Protein 9B15 (pdb70)

Solvent-accessible surface area: 56893 Å² total; per-residue (Å²): 60,130,0,80,91,2,38,104,33,2,27,73,164,0,7,27,6,1,82,122,97,51,58,90,126,13,72,73,1,8,35,118,0,10,145,60,1,21,30,55,108,16,1,0,1,0,0,24,102,43,0,18,7,28,27,0,0,6,0,2,0,0,59,18,20,97,111,70,19,28,0,0,0,1,1,14,56,169,68,8,6,31,72,22,27,118,49,0,44,34,0,42,118,46,55,15,64,1,6,57,20,29,62,63,78,50,21,60,9,4,26,5,14,90,14,33,0,0,0,0,18,8,88,26,0,1,7,0,7,3,17,130,8,19,10,10,159,50,1,31,0,0,0,0,4,20,1,30,47,0,27,22,104,148,60,0,1,12,5,0,0,0,1,4,0,3,68,87,118,36,111,91,11,15,0,1,0,0,0,15,39,15,68,12,4,49,30,0,0,104,20,0,104,18,39,102,27,65,21,107,85,61,35,8,81,38,10,23,0,0,9,12,92,19,46,9,40,18,21,97,53,91,165,61,84,81,92,172,6,144,23,94,87,2,0,42,59,6,2,52,148,77,2,12,0,0,0,4,14,29,74,81,128,18,0,24,106,12,0,68,85,3,6,70,22,0,42,146,82,33,103,13,109,56,43,42,88,34,1,48,141,96,5,112,9,130,21,0,128,72,0,1,64,2,0,58,47,0,0,0,0,7,4,36,0,0,3,106,34,7,48,49,36,0,25,56,2,8,96,169,13,54,1,21,0,0,0,0,7,19,83,18,25,64,17,18,74,4,46,0,44,19,0,0,7,82,2,89,80,53,89,113,92,13,67,24,39,36,3,46,86,11,0,27,46,2,12,33,78,90,137,12,122,89,0,2,0,2,17,41,27,48,83,208,56,72,112,88,7,21,135,171,37,13,95,20,120,26,63,122,6,51,17,42,0,39,78,56,68,41,3,32,31,2,0,2,0,0,4,11,22,43,29,0,114,55,42,95,78,0,45,78,0,4,36,68,1,0,21,55,71,37,67,132,92,59,13,40,157,60,0,60,96,1,2,120,62,0,65,117,32,32,0,2,58,90,84,165,75,8,26,47,18,156,25,0,31,8,0,2,70,6,25,1,20,0,56,0,0,65,22,0,58,50,2,4,63,136,56,121,14,47,45,8,0,1,0,0,0,0,0,57,0,63,40,5,65,58,15,107,51,72,186,111,10,73,70,0,76,122,46,0,113,150,24,85,137,72,19,11,68,84,12,116,56,172,42,122,110,21,87,156,0,10,19,7,6,3,0,0,13,0,0,50,25,13,0,58,34,65,73,28,48,90,0,11,86,90,6,62,31,14,10,6,10,1,75,83,0,9,89,30,0,26,60,0,0,34,0,0,16,40,0,0,43,76,45,11,14,67,36,4,63,44,8,30,49,25,0,108,38,0,0,78,129,71,0,18,102,0,7,139,14,166,64,7,36,26,96,82,0,57,96,0,41,104,28,41,3,110,40,31,94,31,0,57,166,84,113,112,90,0,10,95,49,19,32,143,49,45,4,53,151,1,14,56,19,16,61,66,119,122,90,96,3,109,104,2,33,107,32,2,42,76,55,1,9,30,5,0,56,121,96,64,38,65,115,15,67,72,1,5,30,116,0,0,142,70,1,22,47,62,74,18,1,0,0,0,0,20,99,33,0,16,7,26,27,0,0,7,0,1,0,4,95,39,20,122,97,21,29,0,0,0,0,0,12,59,162,59,6,6,32,62,16,57,68,42,0,72,29,0,68,145,58,60,26,124,9,5,55,20,48,69,93,77,61,16,124,10,67,118,3,16,112,6,32,0,0,0,0,17,2,48,26,0,1,14,0,10,4,11,130,6,59,10,8,148,52,3,30,0,0,0,0,6,24,0,32,46,0,47,25,119,91,74,0,1,12,5,0,1,0,2,5,0,4,61,82,81,39,205,89,12,16,0,1,0,0,0,15,34,15,90,14,5,50,28,0,1,102,20,0,106,18,55,101,28,60,20,102,94,58,32,8,79,46,5,25,0,0,10,11,91,25,40,3,55,15,39,63,67,104,163,49,76,83,97,173,7,128,20,55,79,0,0,45,70,3,2,60,119,78,0,11,0,0,0,3,13,33,59,60,154,16,0,26,60,8,0,13,30,0,1,57,20,0,47,134,86,34,108,14,95,52,43,43,146,25,1,46,142,101,7,114,10,108,24,0,129,56,0,1,58,0,0,57,43,0,0,0,0,8,5,40,0,0,3,113,32,7,52,48,33,0,24,74,3,8,98,118,19,55,1,23,0,0,0,0,7,16,84,17,15,64,9,14,81,3,42,0,64,24,0,0,7,73,2,91,93,49,73,77,111,103,12,32,21,39,38,3,46,76,12,0,20,43,1,9,26,71,88,126,10,160,97,0,20,0,0,18,41,28,48,84,96,81,73,42,76,7,19,147,91,39,12,133,19,74,32,70,122,7,45,16,49,0,36,72,55,73,38,1,26,32,2,0,3,0,0,3,15,29,48,38,0,45,53,58,78,78,0,49,84,0,3,38,65,1,0,21,63,70,35,66,133,93,62,13,50,151,56,0,56,109,2,0,75,66,0,64,109,32,34,0,2,69,97,98,166,78,6,27,48,32,161,15,0,29,10,0,2,85,7,34,2,20,0,56,0,0,62,26,0,55,48,2,4,66,144,57,119,16,48,50,10,0,2,0,0,0,0,0,62,0,65,40,4,63,84,13,105,54,77,115,61,8,72,34,0,61,54,24,1,106,69,22,74,175,78,16,15,68,76,13,112,87,167,38,46,102,18,59,154,0,14,19,18,1,1,0,0,18,0,0,53,18,15,0,59,36,46,69,25,37,30,0,14,46,20,3,55,31,15,8,6,11,1,83,83,0,10,82,27,0,23,62,0,1,16,0,0,20,77,0,0,97,78,46,63,13,104,40,4,79,46,8,28,54,30,0,107,36,0,0,78,124,75,0,17,101,0,4,136,24,156,57,7,34,26,114,80,0,55,49,0,41,106,32,43,3,103,50,32,68,36,0,54,75,89,136,109,91,0,9,98,61,23,32,151,50,54,4,117,88,0,20,102,27,47,91,164

Organism: Archaeoglobus fulgidus (strain ATCC 49558 / DSM 4304 / JCM 9628 / NBRC 100126 / VC-16) (NCBI:txid224325)

InterPro domains:
  IPR001650 Helicase, C-terminal domain-like [PF00271] (286-374)
  IPR001650 Helicase, C-terminal domain-like [PS51194] (230-421)
  IPR001650 Helicase, C-terminal domain-like [SM00490] (289-374)
  IPR011545 DEAD/DEAH-box helicase domain [PF00270] (28-187)
  IPR014001 Helicase superfamily 1/2, ATP-binding domain [PS51192] (34-200)
  IPR014001 Helicase superfamily 1/2, ATP-binding domain [SM00487] (22-207)
  IPR022965 ATP-dependent DNA helicase Hel308 [MF_00442] (11-684)
  IPR027417 P-loop containing nucleoside triphosphate hydrolase [G3DSA:3.40.50.300] (7-203)
  IPR027417 P-loop containing nucleoside triphosphate hydrolase [G3DSA:3.40.50.300] (204-399)
  IPR027417 P-loop containing nucleoside triphosphate hydrolase [SSF52540] (10-195)
  IPR027417 P-loop containing nucleoside triphosphate hydrolase [SSF52540] (197-394)
  IPR036390 Winged helix DNA-binding domain superfamily [SSF46785] (405-488)
  IPR046931 DNA polymerase theta-like, helix-turn-helix domain [PF20470] (379-467)
  IPR048772 ATP-dependent DNA helicase Hel308-like, domain 4 [PF21280] (509-626)
  IPR050474 Helicase Hel308/SKI2-like [PTHR47961] (17-661)

Nearest PDB structures (foldseek):
  2p6r-assembly1_A  TM=9.638E-01  e=1.018E-98  Archaeoglobus fulgidus
  2p6u-assembly1_A  TM=9.756E-01  e=7.696E-96  Archaeoglobus fulgidus
  9bpa-assembly1_A  TM=8.318E-01  e=3.971E-41  Homo sapiens
  5a9j-assembly2_B  TM=8.388E-01  e=1.359E-41  Homo sapiens
  5aga-assembly1_A  TM=8.342E-01  e=1.912E-41  Homo sapiens

GO terms:
  GO:0043138 3'-5' DNA helicase activity (F, IDA)
  GO:0016887 ATP hydrolysis activity (F, EXP)

Radius of gyration: 36.87 Å; Cα contacts (8 Å, |Δi|>4): 2443; chains: 2; bounding box: 81×91×93 Å

Foldseek 3Di:
DQLCVCCVQANVVVSVLCVVVVDGDAAPLLVVCLVQLSDQFAEEEAEDVQNPVLVSVLSSLRSCVVVVAAEEEADADVVLLVVSQVVSCSCVVVPAAEEEDDPDQQDLPLVCLRGRYYGYHLLVLLLNLLNPNPNLLRHQEYEYEAQLCLQPLVRNLSVQLSVLVSCVSHVRHHYYYYHYDAPPVVLVCVLRVHYYRHDHDHQAAEWEWEDEPQKIWIDDDPDIDIDRHDPLCVLQVCLVVLQAEEEEAADPVVLLVVLLVNLVSQQVPAADLVLLCQLPPPHDFDQSNSQSSSLRSQTGEEELQRAPSNNVSVLVCQVVSNRRYYYYYLVPDLSSQRQGQEYEYAHQDHVHGDFLVSLVSSRVSHDDRPPDNYGYYYYYDYPVCRVVCVVCRVVHGGHDRAHSCPDLQNLLLSLLSCQASVCAWALVSSQVSCCSGSNCSVPVDRCSVSNVVSLVVCVVLQQWDPDVTIHGDPLSSLCNSSSFRSQLSSLLLVLLLPDFADLLQVLLSLLVGPLADWAQDDPPVVVLVVVCVVCVVRHSDADDDCPVVNNSSSRSSLLSVLLVCQLDLPDQSVSCVVRVGHNSVSVVNLVSSLSSLVSSVVSSVVSVRPRSPPVNQSSVQSYYPQQSQVCVQPPDGSVLSVQCVVVVQRHLVSLLVCLVVSCVRPHNVSSVVRNVRSVVVD/DFQCVCCVQQNVVVSVLCVVVVGGGAAPLCVVCLVQLSDQFAEEEAEDVQNPVVVSVLRSLNSCVCVAAEEEAEADVVLLVVSQVVSVSCCVVPFFGEEDDDDFLDQPQVCLPGRYYGYHLLVLLLNLLSPNPSLLRHQEYEYEAQLCLQPLVGNLSVQLSVLVSCVSPVRRHYYYYHYDAPPVVLVCVLRVGYYRHDHDHQAAEWEWEQEPQKIWIDDPVPIDIDRDDPLRVLLVCLVVLFAEEEEAADQVVLLVVLVVNLVSQLVPAADLVLLVQLPVPHDFPVSNSQSVSLRSQTGEEELLGAPSNNVSVLVCQVVSNRRYYYYYLVPDLSRQRAGQEYEYAHQDHPNHGDFLVSLVSRSVSHDDRPPDNHHYYYYYDYPVCPVCCVVPRVVHGGHHRARSCPDLQNLLLVVLSCQASPCAFALVSSQVSVCSGSNCSVPVDGPSPSNVVSLVVCVVLQQWDPPPTTHGDPLSSLCNSLSFRSQLSSLLLVLLLPDFADLLQLLLSLLVGPQADWAAQDPPNVVLVVVCVVCQVRHSHADPDPDVVNRSSSRSNLLSVLLVCQLQLPDQSVSCVVRVGHSSVSVVNLVSSLSSLVSSVVSSVVSVRDRSPPVNLSSVQSYYPQQSQVCVQPLDGSVLSVQCVVVPQRHLVSLVVCVVVSCVRPNNVSSVVRVVSVVD

Secondary structure (DSSP, 8-state):
-TTGGGTTTS-HHHHHHHHHTT--S--HHHHHHHHHHTSSS-EEEE--GGG-HHHHHHHHHHHHHHTT--EEEEESSHHHHHHHHHHHGGGGGGT--EEE----TT---GGGGG-SEEEEEHHHHHHHHHTT-TTGGG--EEEETTGGGGG-TTTHHHHHHHHHHHHHH-TT-EEEEEE---TTHHHHHHHTT-EEEE----SS-EEEEEEETTEEEEEETTEEEEEE--HHHHHHHHHTTT--EEEEESSHHHHHHHHHHHHHHHTTT---HHHHHHHTSS--SHHHHHHHHHHHTTEEEE-TTS-HHHHHHHHHHHHTTSS-EEEE-TT--TTS---BSEEEEE--B---BPPHHHHHHHHTTB--TTT-S-EEEEEE--GGGHHHIIIIIIS--PPPP-----SHHHHHHHHHHHHHTTS-SSHHHHHHHHHTSHHHHHH----HHHHHHHHHHHHHTTSEEESSSEEE-HHHHHHHHHT--HHHHHHHHHHHTT----HHHHHHHHHHSTTS--PPPPTT-HHHHHHHHHTGGGSS---SSSSHHHHHHHHHHHHHHHHHHHHTT--HHHHHHHHT--HHHHHHHHHHHHHHHHHHHHHHHHHT--TTTTHHHHHHHT--GGGHHHHHSTT--HHHHHHHHHTT--SHHHHHHTHHHHHHHH-HHHHHHHHHHHHHH-/--SGGGHHHH-HHHHHHHHHTT--S--HHHHHHHHHHTSSS-EEEE--GGG-HHHHHHHHHHHHH----EEEEESSHHHHHHHHHHHGGGGGGT--EEE----TT---GGGGG-SEEEEEHHHHHHHHHTT-TTGGG--EEEETTGGGGG-TTTHHHHHHHHHHHHHH-TT-EEEEEE---TTHHHHHHHTT-EEEE----SS-EEEEEEETTEEEEE-GGG-EEEE--HHHHHHHHHHTT--EEEEESSHHHHHHHHHHHHHHHTTT---HHHHHHHTSS--SHHHHHHHHHHHTTEEEESTTS-HHHHHHHHHHHHHTSS-EEEE-TTS-TTS---BSEEEEE--EETTEEPPHHHHHHHHTTB--TTT-S-EEEEEE--GGGHHHIIIIIIT-PPPPP-----SHHHHHHHHHHHHHTTS-SSHHHHHHHHTTSHHHHHH----HHHHHHHHHHHHHTTSEEESSSEEE-HHHHHHHHHT--HHHHHHHHHHHHH----HHHHHHHHHTSTTS--PPPPTTTHHHHHHHHHTGGGSS---SSSSHHHHHHHHHHHHHHHHHHHHTT--HHHHHHHHT--HHHHHHHHHHHHHHHHHHHHHHHHHT--TTTTHHHHHHHT--GGGHHHHTSTT--HHHHHHHHHTT--SHHHHHHTHHHHHHHH-HHHHHHHHHHHH-

Structure (mmCIF, N/CA/C/O backbone):
data_9B15
#
_entry.id   9B15
#
_cell.length_a   138.199
_cell.length_b   174.128
_cell.length_c   85.478
_cell.angle_alpha   90.00
_cell.angle_beta   90.00
_cell.angle_gamma   90.00
#
_symmetry.space_group_name_H-M   'P 21 21 2'
#
loop_
_entity.id
_entity.type
_entity.pdbx_description
1 polymer 'ATP-dependent DNA helicase Hel308'
2 non-polymer GLYCEROL
3 water water
#
loop_
_atom_site.group_PDB
_atom_site.id
_atom_site.type_symbol
_atom_site.label_atom_id
_atom_site.label_alt_id
_atom_site.label_comp_id
_atom_site.label_asym_id
_atom_site.label_entity_id
_atom_site.label_seq_id
_atom_site.pdbx_PDB_ins_code
_atom_site.Cartn_x
_atom_site.Cartn_y
_atom_site.Cartn_z
_atom_site.occupancy
_atom_site.B_iso_or_equiv
_atom_site.auth_seq_id
_atom_site.auth_comp_id
_atom_site.auth_asym_id
_atom_site.auth_atom_id
_atom_site.pdbx_PDB_model_num
ATOM 1 N N . MET A 1 1 ? -65.792 3.498 -17.128 1.00 87.50 1 MET A N 1
ATOM 2 C CA . MET A 1 1 ? -66.270 4.051 -18.390 1.00 89.13 1 MET A CA 1
ATOM 3 C C . MET A 1 1 ? -65.277 3.756 -19.492 1.00 95.88 1 MET A C 1
ATOM 4 O O . MET A 1 1 ? -65.372 4.287 -20.604 1.00 97.44 1 MET A O 1
ATOM 9 N N . LYS A 1 2 ? -64.279 2.955 -19.147 1.00 106.63 2 LYS A N 1
ATOM 10 C CA . LYS A 1 2 ? -63.373 2.368 -20.123 1.00 118.33 2 LYS A CA 1
ATOM 11 C C . LYS A 1 2 ? -62.492 3.404 -20.812 1.00 117.89 2 LYS A C 1
ATOM 12 O O . LYS A 1 2 ? -61.594 3.033 -21.573 1.00 134.86 2 LYS A O 1
ATOM 18 N N . VAL A 1 3 ? -62.722 4.690 -20.553 1.00 72.56 3 VAL A N 1
ATOM 19 C CA . VAL A 1 3 ? -61.923 5.780 -21.119 1.00 87.22 3 VAL A CA 1
ATOM 20 C C . VAL A 1 3 ? -62.142 5.891 -22.628 1.00 80.03 3 VAL A C 1
ATOM 21 O O . VAL A 1 3 ? -62.313 6.995 -23.158 1.00 79.34 3 VAL A O 1
ATOM 25 N N . GLU A 1 4 ? -62.154 4.757 -23.331 1.00 77.35 4 GLU A N 1
ATOM 26 C CA . GLU A 1 4 ? -62.433 4.771 -24.763 1.00 81.50 4 GLU A CA 1
ATOM 27 C C . GLU A 1 4 ? -63.826 5.301 -25.080 1.00 74.75 4 GLU A C 1
ATOM 28 O O . GLU A 1 4 ? -64.058 5.762 -26.203 1.00 67.22 4 GLU A O 1
ATOM 34 N N . GLU A 1 5 ? -64.760 5.245 -24.126 1.00 76.43 5 GLU A N 1
ATOM 35 C CA . GLU A 1 5 ? -66.073 5.831 -24.361 1.00 75.96 5 GLU A CA 1
ATOM 36 C C . GLU A 1 5 ? -66.021 7.347 -24.434 1.00 72.96 5 GLU A C 1
ATOM 37 O O . GLU A 1 5 ? -67.020 7.968 -24.813 1.00 78.52 5 GLU A O 1
ATOM 43 N N . LEU A 1 6 ? -64.890 7.951 -24.071 1.00 74.90 6 LEU A N 1
ATOM 44 C CA . LEU A 1 6 ? -64.687 9.389 -24.153 1.00 74.69 6 LEU A CA 1
ATOM 45 C C . LEU A 1 6 ? -64.164 9.841 -25.506 1.00 67.76 6 LEU A C 1
ATOM 46 O O . LEU A 1 6 ? -64.074 11.049 -25.745 1.00 70.44 6 LEU A O 1
ATOM 51 N N . ALA A 1 7 ? -63.815 8.909 -26.392 1.00 76.54 7 ALA A N 1
ATOM 52 C CA . ALA A 1 7 ? -63.136 9.290 -27.623 1.00 70.41 7 ALA A CA 1
ATOM 53 C C . ALA A 1 7 ? -63.969 10.226 -28.486 1.00 66.63 7 ALA A C 1
ATOM 54 O O . ALA A 1 7 ? -63.408 10.957 -29.299 1.00 67.00 7 ALA A O 1
ATOM 56 N N . GLU A 1 8 ? -65.293 10.213 -28.348 1.00 75.51 8 GLU A N 1
ATOM 57 C CA . GLU A 1 8 ? -66.110 11.088 -29.180 1.00 73.52 8 GLU A CA 1
ATOM 58 C C . GLU A 1 8 ? -66.067 12.539 -28.704 1.00 77.02 8 GLU A C 1
ATOM 59 O O . GLU A 1 8 ? -66.228 13.456 -29.516 1.00 77.32 8 GLU A O 1
ATOM 61 N N . SER A 1 9 ? -65.832 12.768 -27.411 1.00 70.98 9 SER A N 1
ATOM 62 C CA . SER A 1 9 ? -65.887 14.106 -26.836 1.00 67.89 9 SER A CA 1
ATOM 63 C C . SER A 1 9 ? -64.511 14.762 -26.761 1.00 72.46 9 SER A C 1
ATOM 64 O O . SER A 1 9 ? -64.354 15.933 -27.118 1.00 76.51 9 SER A O 1
ATOM 67 N N . ILE A 1 10 ? -63.525 14.034 -26.257 1.00 69.60 10 ILE A N 1
ATOM 68 C CA . ILE A 1 10 ? -62.134 14.387 -26.406 1.00 72.03 10 ILE A CA 1
ATOM 69 C C . ILE A 1 10 ? -61.622 13.535 -27.561 1.00 79.45 10 ILE A C 1
ATOM 70 O O . ILE A 1 10 ? -62.310 12.647 -28.041 1.00 88.15 10 ILE A O 1
ATOM 75 N N . SER A 1 11 ? -60.421 13.810 -28.040 1.00 80.34 11 SER A N 1
ATOM 76 C CA . SER A 1 11 ? -59.987 13.008 -29.183 1.00 75.00 11 SER A CA 1
ATOM 77 C C . SER A 1 11 ? -59.725 11.548 -28.780 1.00 69.47 11 SER A C 1
ATOM 78 O O . SER A 1 11 ? -59.634 11.194 -27.603 1.00 67.36 11 SER A O 1
ATOM 81 N N . SER A 1 12 ? -59.593 10.685 -29.788 1.00 71.51 12 SER A N 1
ATOM 82 C CA . SER A 1 12 ? -58.992 9.380 -29.534 1.00 72.85 12 SER A CA 1
ATOM 83 C C . SER A 1 12 ? -57.529 9.526 -29.122 1.00 72.86 12 SER A C 1
ATOM 84 O O . SER A 1 12 ? -57.017 8.721 -28.334 1.00 76.53 12 SER A O 1
ATOM 87 N N . TYR A 1 13 ? -56.849 10.559 -29.624 1.00 67.33 13 TYR A N 1
ATOM 88 C CA . TYR A 1 13 ? -55.513 10.875 -29.132 1.00 73.89 13 TYR A CA 1
ATOM 89 C C . TYR A 1 13 ? -55.533 11.202 -27.641 1.00 70.04 13 TYR A C 1
ATOM 90 O O . TYR A 1 13 ? -54.626 10.811 -26.894 1.00 70.81 13 TYR A O 1
ATOM 99 N N . ALA A 1 14 ? -56.542 11.949 -27.195 1.00 67.76 14 ALA A N 1
ATOM 100 C CA . ALA A 1 14 ? -56.626 12.301 -25.783 1.00 66.06 14 ALA A CA 1
ATOM 101 C C . ALA A 1 14 ? -56.870 11.063 -24.922 1.00 69.42 14 ALA A C 1
ATOM 102 O O . ALA A 1 14 ? -56.286 10.924 -23.833 1.00 70.26 14 ALA A O 1
ATOM 104 N N . VAL A 1 15 ? -57.712 10.143 -25.405 1.00 69.08 15 VAL A N 1
ATOM 105 C CA . VAL A 1 15 ? -57.857 8.846 -24.748 1.00 70.62 15 VAL A CA 1
ATOM 106 C C . VAL A 1 15 ? -56.505 8.155 -24.659 1.00 73.22 15 VAL A C 1
ATOM 107 O O . VAL A 1 15 ? -56.161 7.550 -23.631 1.00 68.19 15 VAL A O 1
ATOM 111 N N . GLY A 1 16 ? -55.714 8.240 -25.734 1.00 73.45 16 GLY A N 1
ATOM 112 C CA . GLY A 1 16 ? -54.375 7.677 -25.696 1.00 68.11 16 GLY A CA 1
ATOM 113 C C . GLY A 1 16 ? -53.545 8.264 -24.573 1.00 66.29 16 GLY A C 1
ATOM 114 O O . GLY A 1 16 ? -52.908 7.537 -23.809 1.00 77.70 16 GLY A O 1
ATOM 115 N N . ILE A 1 17 ? -53.570 9.591 -24.441 1.00 72.11 17 ILE A N 1
ATOM 116 C CA . ILE A 1 17 ? -52.810 10.245 -23.375 1.00 71.31 17 ILE A CA 1
ATOM 117 C C . ILE A 1 17 ? -53.231 9.696 -22.020 1.00 72.44 17 ILE A C 1
ATOM 118 O O . ILE A 1 17 ? -52.389 9.414 -21.158 1.00 72.38 17 ILE A O 1
ATOM 123 N N . LEU A 1 18 ? -54.543 9.533 -21.816 1.00 69.93 18 LEU A N 1
ATOM 124 C CA . LEU A 1 18 ? -55.036 8.996 -20.545 1.00 72.94 18 LEU A CA 1
ATOM 125 C C . LEU A 1 18 ? -54.525 7.581 -20.301 1.00 76.00 18 LEU A C 1
ATOM 126 O O . LEU A 1 18 ? -54.166 7.229 -19.171 1.00 72.13 18 LEU A O 1
ATOM 131 N N . LYS A 1 19 ? -54.503 6.749 -21.344 1.00 75.41 19 LYS A N 1
ATOM 132 C CA . LYS A 1 19 ? -54.005 5.387 -21.174 1.00 75.08 19 LYS A CA 1
ATOM 133 C C . LYS A 1 19 ? -52.520 5.379 -20.831 1.00 77.93 19 LYS A C 1
ATOM 134 O O . LYS A 1 19 ? -52.077 4.583 -19.994 1.00 78.31 19 LYS A O 1
ATOM 140 N N . GLU A 1 20 ? -51.737 6.256 -21.472 1.00 79.26 20 GLU A N 1
ATOM 141 C CA . GLU A 1 20 ? -50.316 6.374 -21.147 1.00 79.22 20 GLU A CA 1
ATOM 142 C C . GLU A 1 20 ? -50.101 6.789 -19.698 1.00 80.23 20 GLU A C 1
ATOM 143 O O . GLU A 1 20 ? -49.067 6.461 -19.106 1.00 77.12 20 GLU A O 1
ATOM 149 N N . GLU A 1 21 ? -51.053 7.517 -19.116 1.00 74.92 21 GLU A N 1
ATOM 150 C CA . GLU A 1 21 ? -51.008 7.869 -17.705 1.00 71.41 21 GLU A CA 1
ATOM 151 C C . GLU A 1 21 ? -51.557 6.759 -16.823 1.00 80.00 21 GLU A C 1
ATOM 152 O O . GLU A 1 21 ? -51.579 6.912 -15.598 1.00 81.09 21 GLU A O 1
ATOM 158 N N . GLY A 1 22 ? -52.003 5.652 -17.416 1.00 75.58 22 GLY A N 1
ATOM 159 C CA . GLY A 1 22 ? -52.485 4.511 -16.674 1.00 73.72 22 GLY A CA 1
ATOM 160 C C . GLY A 1 22 ? -53.987 4.445 -16.500 1.00 77.44 22 GLY A C 1
ATOM 161 O O . GLY A 1 22 ? -54.492 3.414 -16.039 1.00 84.83 22 GLY A O 1
ATOM 162 N N . ILE A 1 23 ? -54.715 5.494 -16.867 1.00 75.19 23 ILE A N 1
ATOM 163 C CA . ILE A 1 23 ? -56.151 5.558 -16.615 1.00 72.97 23 ILE A CA 1
ATOM 164 C C . ILE A 1 23 ? -56.859 4.674 -17.632 1.00 76.22 23 ILE A C 1
ATOM 165 O O . ILE A 1 23 ? -56.918 5.005 -18.817 1.00 82.61 23 ILE A O 1
ATOM 170 N N . GLU A 1 24 ? -57.421 3.561 -17.173 1.00 76.82 24 GLU A N 1
ATOM 171 C CA . GLU A 1 24 ? -58.196 2.710 -18.060 1.00 80.04 24 GLU A CA 1
ATOM 172 C C . GLU A 1 24 ? -59.695 2.870 -17.873 1.00 78.90 24 GLU A C 1
ATOM 173 O O . GLU A 1 24 ? -60.438 2.802 -18.854 1.00 81.26 24 GLU A O 1
ATOM 179 N N . GLU A 1 25 ? -60.163 3.095 -16.651 1.00 82.50 25 GLU A N 1
ATOM 180 C CA . GLU A 1 25 ? -61.574 3.360 -16.424 1.00 83.76 25 GLU A CA 1
ATOM 181 C C . GLU A 1 25 ? -61.711 4.486 -15.412 1.00 79.90 25 GLU A C 1
ATOM 182 O O . GLU A 1 25 ? -60.813 4.747 -14.610 1.00 75.81 25 GLU A O 1
ATOM 188 N N . LEU A 1 26 ? -62.845 5.166 -15.470 1.00 79.07 26 LEU A N 1
ATOM 189 C CA . LEU A 1 26 ? -63.080 6.296 -14.592 1.00 67.35 26 LEU A CA 1
ATOM 190 C C . LEU A 1 26 ? -63.633 5.834 -13.245 1.00 67.74 26 LEU A C 1
ATOM 191 O O . LEU A 1 26 ? -64.171 4.731 -13.105 1.00 73.49 26 LEU A O 1
ATOM 196 N N . PHE A 1 27 ? -63.472 6.695 -12.245 1.00 61.96 27 PHE A N 1
ATOM 197 C CA . PHE A 1 27 ? -64.169 6.521 -10.981 1.00 66.80 27 PHE A CA 1
ATOM 198 C C . PHE A 1 27 ? -65.673 6.726 -11.183 1.00 61.55 27 PHE A C 1
ATOM 199 O O . PHE A 1 27 ? -66.092 7.442 -12.098 1.00 61.05 27 PHE A O 1
ATOM 207 N N . PRO A 1 28 ? -66.503 6.105 -10.349 1.00 59.85 28 PRO A N 1
ATOM 208 C CA . PRO A 1 28 ? -67.969 6.248 -10.493 1.00 68.35 28 PRO A CA 1
ATOM 209 C C . PRO A 1 28 ? -68.428 7.698 -10.575 1.00 61.37 28 PRO A C 1
ATOM 210 O O . PRO A 1 28 ? -69.224 8.034 -11.468 1.00 66.19 28 PRO A O 1
ATOM 214 N N . PRO A 1 29 ? -67.979 8.597 -9.686 1.00 58.35 29 PRO A N 1
ATOM 215 C CA . PRO A 1 29 ? -68.451 9.986 -9.813 1.00 57.44 29 PRO A CA 1
ATOM 216 C C . PRO A 1 29 ? -68.027 10.638 -11.114 1.00 61.08 29 PRO A C 1
ATOM 217 O O . PRO A 1 29 ? -68.778 11.453 -11.671 1.00 60.93 29 PRO A O 1
ATOM 221 N N . GLN A 1 30 ? -66.847 10.296 -11.631 1.00 54.85 30 GLN A N 1
ATOM 222 C CA . GLN A 1 30 ? -66.416 10.871 -12.902 1.00 58.87 30 GLN A CA 1
ATOM 223 C C . GLN A 1 30 ? -67.326 10.425 -14.042 1.00 60.83 30 GLN A C 1
ATOM 224 O O . GLN A 1 30 ? -67.734 11.237 -14.884 1.00 56.71 30 GLN A O 1
ATOM 230 N N . ALA A 1 31 ? -67.625 9.122 -14.100 1.00 53.23 31 ALA A N 1
ATOM 231 C CA . ALA A 1 31 ? -68.530 8.600 -15.117 1.00 62.21 31 ALA A CA 1
ATOM 232 C C . ALA A 1 31 ? -69.896 9.263 -15.020 1.00 70.52 31 ALA A C 1
ATOM 233 O O . ALA A 1 31 ? -70.528 9.554 -16.042 1.00 69.74 31 ALA A O 1
ATOM 235 N N . GLU A 1 32 ? -70.374 9.502 -13.795 1.00 58.53 32 GLU A N 1
ATOM 236 C CA . GLU A 1 32 ? -71.649 10.185 -13.652 1.00 59.45 32 GLU A CA 1
ATOM 237 C C . GLU A 1 32 ? -71.562 11.635 -14.106 1.00 61.12 32 GLU A C 1
ATOM 238 O O . GLU A 1 32 ? -72.560 12.201 -14.561 1.00 61.77 32 GLU A O 1
ATOM 244 N N . ALA A 1 33 ? -70.388 12.250 -14.007 1.00 55.54 33 ALA A N 1
ATOM 245 C CA . ALA A 1 33 ? -70.284 13.676 -14.282 1.00 52.65 33 ALA A CA 1
ATOM 246 C C . ALA A 1 33 ? -69.930 14.028 -15.725 1.00 55.76 33 ALA A C 1
ATOM 247 O O . ALA A 1 33 ? -70.128 15.189 -16.114 1.00 56.97 33 ALA A O 1
ATOM 249 N N . VAL A 1 34 ? -69.394 13.085 -16.516 1.00 53.03 34 VAL A N 1
ATOM 250 C CA . VAL A 1 34 ? -68.760 13.467 -17.790 1.00 60.03 34 VAL A CA 1
ATOM 251 C C . VAL A 1 34 ? -69.753 14.133 -18.737 1.00 59.67 34 VAL A C 1
ATOM 252 O O . VAL A 1 34 ? -69.391 15.050 -19.483 1.00 62.97 34 VAL A O 1
ATOM 256 N N . GLU A 1 35 ? -71.005 13.679 -18.741 1.00 55.89 35 GLU A N 1
ATOM 257 C CA . GLU A 1 35 ? -72.008 14.289 -19.609 1.00 60.45 35 GLU A CA 1
ATOM 258 C C . GLU A 1 35 ? -72.141 15.785 -19.345 1.00 58.81 35 GLU A C 1
ATOM 259 O O . GLU A 1 35 ? -72.181 16.591 -20.281 1.00 62.61 35 GLU A O 1
ATOM 265 N N . LYS A 1 36 ? -72.224 16.182 -18.074 1.00 59.48 36 LYS A N 1
ATOM 266 C CA . LYS A 1 36 ? -72.221 17.611 -17.784 1.00 55.70 36 LYS A CA 1
ATOM 267 C C . LYS A 1 36 ? -70.868 18.231 -18.112 1.00 54.25 36 LYS A C 1
ATOM 268 O O . LYS A 1 36 ? -70.809 19.376 -18.570 1.00 50.09 36 LYS A O 1
ATOM 274 N N . VAL A 1 37 ? -69.782 17.478 -17.909 1.00 56.52 37 VAL A N 1
ATOM 275 C CA . VAL A 1 37 ? -68.442 18.008 -18.155 1.00 56.60 37 VAL A CA 1
ATOM 276 C C . VAL A 1 37 ? -68.273 18.397 -19.618 1.00 55.39 37 VAL A C 1
ATOM 277 O O . VAL A 1 37 ? -67.717 19.454 -19.936 1.00 58.34 37 VAL A O 1
ATOM 281 N N . PHE A 1 38 ? -68.768 17.573 -20.527 1.00 57.15 38 PHE A N 1
ATOM 282 C CA . PHE A 1 38 ? -68.588 17.833 -21.948 1.00 62.09 38 PHE A CA 1
ATOM 283 C C . PHE A 1 38 ? -69.716 18.660 -22.555 1.00 64.91 38 PHE A C 1
ATOM 284 O O . PHE A 1 38 ? -69.722 18.879 -23.772 1.00 60.66 38 PHE A O 1
ATOM 292 N N . SER A 1 39 ? -70.664 19.126 -21.749 1.00 60.15 39 SER A N 1
ATOM 293 C CA . SER A 1 39 ? -71.627 20.082 -22.262 1.00 61.03 39 SER A CA 1
ATOM 294 C C . SER A 1 39 ? -70.977 21.462 -22.334 1.00 65.38 39 SER A C 1
ATOM 295 O O . SER A 1 39 ? -69.833 21.667 -21.920 1.00 58.90 39 SER A O 1
ATOM 298 N N . GLY A 1 40 ? -71.715 22.421 -22.872 1.00 65.16 40 GLY A N 1
ATOM 299 C CA . GLY A 1 40 ? -71.236 23.782 -22.913 1.00 60.32 40 GLY A CA 1
ATOM 300 C C . GLY A 1 40 ? -71.695 24.648 -21.767 1.00 63.17 40 GLY A C 1
ATOM 301 O O . GLY A 1 40 ? -71.312 25.819 -21.702 1.00 63.02 40 GLY A O 1
ATOM 302 N N . LYS A 1 41 ? -72.518 24.121 -20.868 1.00 60.27 41 LYS A N 1
ATOM 303 C CA . LYS A 1 41 ? -73.042 24.915 -19.768 1.00 60.17 41 LYS A CA 1
ATOM 304 C C . LYS A 1 41 ? -71.984 25.126 -18.692 1.00 47.43 41 LYS A C 1
ATOM 305 O O . LYS A 1 41 ? -71.112 24.287 -18.478 1.00 47.28 41 LYS A O 1
ATOM 311 N N . ASN A 1 42 ? -72.084 26.256 -17.999 1.00 43.28 42 ASN A N 1
ATOM 312 C CA . ASN A 1 42 ? -71.317 26.453 -16.782 1.00 42.23 42 ASN A CA 1
ATOM 313 C C . ASN A 1 42 ? -71.554 25.284 -15.837 1.00 49.05 42 ASN A C 1
ATOM 314 O O . ASN A 1 42 ? -72.622 24.672 -15.835 1.00 47.58 42 ASN A O 1
ATOM 319 N N . LEU A 1 43 ? -70.540 24.946 -15.046 1.00 47.17 43 LEU A N 1
ATOM 320 C CA . LEU A 1 43 ? -70.610 23.708 -14.283 1.00 45.60 43 LEU A CA 1
ATOM 321 C C . LEU A 1 43 ? -69.885 23.865 -12.957 1.00 44.35 43 LEU A C 1
ATOM 322 O O . LEU A 1 43 ? -68.807 24.460 -12.906 1.00 48.63 43 LEU A O 1
ATOM 327 N N . LEU A 1 44 ? -70.491 23.343 -11.888 1.00 45.68 44 LEU A N 1
ATOM 328 C CA . LEU A 1 44 ? -69.852 23.235 -10.580 1.00 41.61 44 LEU A CA 1
ATOM 329 C C . LEU A 1 44 ? -69.672 21.765 -10.232 1.00 45.66 44 LEU A C 1
ATOM 330 O O . LEU A 1 44 ? -70.651 21.017 -10.177 1.00 49.41 44 LEU A O 1
ATOM 335 N N . LEU A 1 45 ? -68.431 21.357 -9.981 1.00 44.95 45 LEU A N 1
ATOM 336 C CA . LEU A 1 45 ? -68.119 20.002 -9.552 1.00 45.09 45 LEU A CA 1
ATOM 337 C C . LEU A 1 45 ? -67.685 20.051 -8.099 1.00 43.80 45 LEU A C 1
ATOM 338 O O . LEU A 1 45 ? -66.670 20.672 -7.788 1.00 51.06 45 LEU A O 1
ATOM 343 N N . ALA A 1 46 ? -68.439 19.395 -7.216 1.00 47.14 46 ALA A N 1
ATOM 344 C CA . ALA A 1 46 ? -68.121 19.347 -5.791 1.00 44.03 46 ALA A CA 1
ATOM 345 C C . ALA A 1 46 ? -67.881 17.891 -5.425 1.00 49.73 46 ALA A C 1
ATOM 346 O O . ALA A 1 46 ? -68.819 17.084 -5.428 1.00 51.83 46 ALA A O 1
ATOM 348 N N . MET A 1 47 ? -66.626 17.563 -5.126 1.00 46.40 47 MET A N 1
ATOM 349 C CA . MET A 1 47 ? -66.164 16.203 -4.875 1.00 49.42 47 MET A CA 1
ATOM 350 C C . MET A 1 47 ? -64.889 16.295 -4.059 1.00 48.22 47 MET A C 1
ATOM 351 O O . MET A 1 47 ? -64.192 17.313 -4.117 1.00 47.56 47 MET A O 1
ATOM 356 N N . PRO A 1 48 ? -64.517 15.237 -3.345 1.00 53.44 48 PRO A N 1
ATOM 357 C CA . PRO A 1 48 ? -63.178 15.222 -2.739 1.00 50.29 48 PRO A CA 1
ATOM 358 C C . PRO A 1 48 ? -62.089 15.133 -3.808 1.00 50.99 48 PRO A C 1
ATOM 359 O O . PRO A 1 48 ? -62.298 14.619 -4.911 1.00 50.12 48 PRO A O 1
ATOM 363 N N . THR A 1 49 ? -60.913 15.673 -3.471 1.00 48.96 49 THR A N 1
ATOM 364 C CA . THR A 1 49 ? -59.796 15.690 -4.416 1.00 52.40 49 THR A CA 1
ATOM 365 C C . THR A 1 49 ? -59.474 14.292 -4.936 1.00 46.80 49 THR A C 1
ATOM 366 O O . THR A 1 49 ? -59.243 14.102 -6.136 1.00 50.30 49 THR A O 1
ATOM 370 N N . ALA A 1 50 ? -59.495 13.292 -4.057 1.00 49.81 50 ALA A N 1
ATOM 371 C CA . ALA A 1 50 ? -59.148 11.938 -4.474 1.00 51.69 50 ALA A CA 1
ATOM 372 C C . ALA A 1 50 ? -60.137 11.355 -5.469 1.00 50.17 50 ALA A C 1
ATOM 373 O O . ALA A 1 50 ? -59.845 10.318 -6.077 1.00 52.87 50 ALA A O 1
ATOM 375 N N . ALA A 1 51 ? -61.297 11.974 -5.641 1.00 53.71 51 ALA A N 1
ATOM 376 C CA . ALA A 1 51 ? -62.281 11.451 -6.576 1.00 58.46 51 ALA A CA 1
ATOM 377 C C . ALA A 1 51 ? -62.037 11.901 -8.014 1.00 54.19 51 ALA A C 1
ATOM 378 O O . ALA A 1 51 ? -62.783 11.490 -8.909 1.00 57.94 51 ALA A O 1
ATOM 380 N N . GLY A 1 52 ? -61.025 12.733 -8.253 1.00 52.52 52 GLY A N 1
ATOM 381 C CA . GLY A 1 52 ? -60.539 12.980 -9.597 1.00 45.25 52 GLY A CA 1
ATOM 382 C C . GLY A 1 52 ? -61.218 14.111 -10.334 1.00 50.46 52 GLY A C 1
ATOM 383 O O . GLY A 1 52 ? -61.403 14.021 -11.551 1.00 53.39 52 GLY A O 1
ATOM 384 N N . LYS A 1 53 ? -61.574 15.194 -9.634 1.00 45.31 53 LYS A N 1
ATOM 385 C CA . LYS A 1 53 ? -62.213 16.315 -10.321 1.00 58.54 53 LYS A CA 1
ATOM 386 C C . LYS A 1 53 ? -61.242 17.079 -11.225 1.00 47.26 53 LYS A C 1
ATOM 387 O O . LYS A 1 53 ? -61.669 17.659 -12.237 1.00 48.19 53 LYS A O 1
ATOM 393 N N . THR A 1 54 ? -59.943 17.090 -10.895 1.00 49.28 54 THR A N 1
ATOM 394 C CA . THR A 1 54 ? -58.982 17.790 -11.753 1.00 52.43 54 THR A CA 1
ATOM 395 C C . THR A 1 54 ? -58.936 17.177 -13.146 1.00 47.24 54 THR A C 1
ATOM 396 O O . THR A 1 54 ? -58.897 17.900 -14.148 1.00 52.04 54 THR A O 1
ATOM 400 N N . LEU A 1 55 ? -58.940 15.847 -13.229 1.00 41.64 55 LEU A N 1
ATOM 401 C CA . LEU A 1 55 ? -58.972 15.184 -14.530 1.00 45.98 55 LEU A CA 1
ATOM 402 C C . LEU A 1 55 ? -60.214 15.570 -15.335 1.00 55.45 55 LEU A C 1
ATOM 403 O O . LEU A 1 55 ? -60.150 15.705 -16.566 1.00 51.36 55 LEU A O 1
ATOM 408 N N . LEU A 1 56 ? -61.359 15.728 -14.661 1.00 46.79 56 LEU A N 1
ATOM 409 C CA . LEU A 1 56 ? -62.573 16.143 -15.357 1.00 52.79 56 LEU A CA 1
ATOM 410 C C . LEU A 1 56 ? -62.400 17.531 -15.952 1.00 46.93 56 LEU A C 1
ATOM 411 O O . LEU A 1 56 ? -62.748 17.774 -17.118 1.00 48.03 56 LEU A O 1
ATOM 416 N N . ALA A 1 57 ? -61.839 18.452 -15.162 1.00 44.91 57 ALA A N 1
ATOM 417 C CA . ALA A 1 57 ? -61.537 19.789 -15.674 1.00 49.82 57 ALA A CA 1
ATOM 418 C C . ALA A 1 57 ? -60.565 19.726 -16.853 1.00 53.20 57 ALA A C 1
ATOM 419 O O . ALA A 1 57 ? -60.735 20.437 -17.850 1.00 49.52 57 ALA A O 1
ATOM 421 N N . GLU A 1 58 ? -59.536 18.887 -16.748 1.00 47.58 58 GLU A N 1
ATOM 422 C CA . GLU A 1 58 ? -58.570 18.751 -17.833 1.00 54.30 58 GLU A CA 1
ATOM 423 C C . GLU A 1 58 ? -59.254 18.314 -19.118 1.00 52.47 58 GLU A C 1
ATOM 424 O O . GLU A 1 58 ? -59.004 18.878 -20.187 1.00 50.11 58 GLU A O 1
ATOM 430 N N . MET A 1 59 ? -60.111 17.295 -19.035 1.00 50.88 59 MET A N 1
ATOM 431 C CA . MET A 1 59 ? -60.804 16.839 -20.235 1.00 51.99 59 MET A CA 1
ATOM 432 C C . MET A 1 59 ? -61.711 17.928 -20.793 1.00 52.30 59 MET A C 1
ATOM 433 O O . MET A 1 59 ? -61.817 18.091 -22.015 1.00 56.17 59 MET A O 1
ATOM 438 N N . ALA A 1 60 ? -62.352 18.705 -19.916 1.00 49.99 60 ALA A N 1
ATOM 439 C CA . ALA A 1 60 ? -63.126 19.848 -20.389 1.00 50.04 60 ALA A CA 1
ATOM 440 C C . ALA A 1 60 ? -62.244 20.851 -21.137 1.00 51.56 60 ALA A C 1
ATOM 441 O O . ALA A 1 60 ? -62.636 21.378 -22.189 1.00 45.79 60 ALA A O 1
ATOM 443 N N . MET A 1 61 ? -61.051 21.133 -20.610 1.00 44.64 61 MET A N 1
ATOM 444 C CA . MET A 1 61 ? -60.161 22.075 -21.291 1.00 48.30 61 MET A CA 1
ATOM 445 C C . MET A 1 61 ? -59.639 21.508 -22.610 1.00 53.51 61 MET A C 1
ATOM 446 O O . MET A 1 61 ? -59.520 22.238 -23.601 1.00 57.32 61 MET A O 1
ATOM 451 N N . VAL A 1 62 ? -59.329 20.211 -22.648 1.00 55.96 62 VAL A N 1
ATOM 452 C CA . VAL A 1 62 ? -58.862 19.595 -23.891 1.00 55.13 62 VAL A CA 1
ATOM 453 C C . VAL A 1 62 ? -59.945 19.694 -24.956 1.00 56.10 62 VAL A C 1
ATOM 454 O O . VAL A 1 62 ? -59.690 20.083 -26.103 1.00 56.07 62 VAL A O 1
ATOM 458 N N . ARG A 1 63 ? -61.178 19.358 -24.582 1.00 54.46 63 ARG A N 1
ATOM 459 C CA . ARG A 1 63 ? -62.284 19.471 -25.522 1.00 60.14 63 ARG A CA 1
ATOM 460 C C . ARG A 1 63 ? -62.487 20.921 -25.954 1.00 57.08 63 ARG A C 1
ATOM 461 O O . ARG A 1 63 ? -62.704 21.198 -27.138 1.00 59.44 63 ARG A O 1
ATOM 469 N N . GLU A 1 64 ? -62.388 21.865 -25.014 1.00 53.24 64 GLU A N 1
ATOM 470 C CA . GLU A 1 64 ? -62.493 23.277 -25.369 1.00 54.21 64 GLU A CA 1
ATOM 471 C C . GLU A 1 64 ? -61.442 23.667 -26.410 1.00 59.26 64 GLU A C 1
ATOM 472 O O . GLU A 1 64 ? -61.737 24.396 -27.365 1.00 56.03 64 GLU A O 1
ATOM 478 N N . ALA A 1 65 ? -60.208 23.186 -26.247 1.00 52.55 65 ALA A N 1
ATOM 479 C CA . ALA A 1 65 ? -59.172 23.500 -27.226 1.00 56.27 65 ALA A CA 1
ATOM 480 C C . ALA A 1 65 ? -59.495 22.892 -28.589 1.00 60.40 65 ALA A C 1
ATOM 481 O O . ALA A 1 65 ? -59.338 23.550 -29.624 1.00 53.71 65 ALA A O 1
ATOM 483 N N . ILE A 1 66 ? -59.955 21.637 -28.617 1.00 60.96 66 ILE A N 1
ATOM 484 C CA . ILE A 1 66 ? -60.324 21.039 -29.902 1.00 63.38 66 ILE A CA 1
ATOM 485 C C . ILE A 1 66 ? -61.445 21.839 -30.558 1.00 63.79 66 ILE A C 1
ATOM 486 O O . ILE A 1 66 ? -61.454 22.036 -31.778 1.00 56.46 66 ILE A O 1
ATOM 491 N N . LYS A 1 67 ? -62.399 22.331 -29.762 1.00 57.89 67 LYS A N 1
ATOM 492 C CA . LYS A 1 67 ? -63.461 23.161 -30.322 1.00 61.77 67 LYS A CA 1
ATOM 493 C C . LYS A 1 67 ? -62.979 24.539 -30.779 1.00 61.99 67 LYS A C 1
ATOM 494 O O . LYS A 1 67 ? -63.799 25.316 -31.273 1.00 65.09 67 LYS A O 1
ATOM 500 N N . GLY A 1 68 ? -61.701 24.875 -30.618 1.00 66.80 68 GLY A N 1
ATOM 501 C CA . GLY A 1 68 ? -61.190 26.181 -30.996 1.00 49.81 68 GLY A CA 1
ATOM 502 C C . GLY A 1 68 ? -61.120 27.216 -29.892 1.00 58.03 68 GLY A C 1
ATOM 503 O O . GLY A 1 68 ? -60.820 28.382 -30.181 1.00 60.20 68 GLY A O 1
ATOM 504 N N . GLY A 1 69 ? -61.372 26.831 -28.642 1.00 56.40 69 GLY A N 1
ATOM 505 C CA . GLY A 1 69 ? -61.323 27.745 -27.517 1.00 49.90 69 GLY A CA 1
ATOM 506 C C . GLY A 1 69 ? -59.971 27.812 -26.829 1.00 50.60 69 GLY A C 1
ATOM 507 O O . GLY A 1 69 ? -58.934 27.422 -27.372 1.00 54.15 69 GLY A O 1
ATOM 508 N N . LYS A 1 70 ? -59.992 28.327 -25.603 1.00 48.84 70 LYS A N 1
ATOM 509 C CA . LYS A 1 70 ? -58.780 28.600 -24.836 1.00 46.51 70 LYS A CA 1
ATOM 510 C C . LYS A 1 70 ? -59.187 28.676 -23.373 1.00 40.65 70 LYS A C 1
ATOM 511 O O . LYS A 1 70 ? -60.185 29.324 -23.058 1.00 46.13 70 LYS A O 1
ATOM 517 N N . SER A 1 71 ? -58.447 28.005 -22.491 1.00 48.36 71 SER A N 1
ATOM 518 C CA . SER A 1 71 ? -58.844 27.892 -21.089 1.00 46.87 71 SER A CA 1
ATOM 519 C C . SER A 1 71 ? -57.823 28.531 -20.155 1.00 50.63 71 SER A C 1
ATOM 520 O O . SER A 1 71 ? -56.610 28.362 -20.326 1.00 40.91 71 SER A O 1
ATOM 523 N N . LEU A 1 72 ? -58.338 29.235 -19.150 1.00 45.72 72 LEU A N 1
ATOM 524 C CA . LEU A 1 72 ? -57.560 29.729 -18.022 1.00 40.49 72 LEU A CA 1
ATOM 525 C C . LEU A 1 72 ? -57.943 28.927 -16.777 1.00 47.28 72 LEU A C 1
ATOM 526 O O . LEU A 1 72 ? -59.118 28.880 -16.401 1.00 45.55 72 LEU A O 1
ATOM 531 N N . TYR A 1 73 ? -56.952 28.305 -16.146 1.00 43.22 73 TYR A N 1
ATOM 532 C CA . TYR A 1 73 ? -57.095 27.505 -14.934 1.00 46.05 73 TYR A CA 1
ATOM 533 C C . TYR A 1 73 ? -56.480 28.287 -13.772 1.00 46.67 73 TYR A C 1
ATOM 534 O O . TYR A 1 73 ? -55.257 28.486 -13.745 1.00 43.15 73 TYR A O 1
ATOM 543 N N . VAL A 1 74 ? -57.303 28.719 -12.802 1.00 40.74 74 VAL A N 1
ATOM 544 C CA . VAL A 1 74 ? -56.804 29.530 -11.686 1.00 42.88 74 VAL A CA 1
ATOM 545 C C . VAL A 1 74 ? -56.840 28.724 -10.391 1.00 42.39 74 VAL A C 1
ATOM 546 O O . VAL A 1 74 ? -57.796 27.985 -10.128 1.00 42.58 74 VAL A O 1
ATOM 550 N N . VAL A 1 75 ? -55.762 28.830 -9.620 1.00 43.82 75 VAL A N 1
ATOM 551 C CA . VAL A 1 75 ? -55.605 28.185 -8.314 1.00 51.22 75 VAL A CA 1
ATOM 552 C C . VAL A 1 75 ? -55.273 29.274 -7.301 1.00 51.24 75 VAL A C 1
ATOM 553 O O . VAL A 1 75 ? -54.852 30.376 -7.677 1.00 43.43 75 VAL A O 1
ATOM 557 N N . PRO A 1 76 ? -55.450 29.003 -6.004 1.00 63.79 76 PRO A N 1
ATOM 558 C CA . PRO A 1 76 ? -55.233 30.061 -5.007 1.00 60.43 76 PRO A CA 1
ATOM 559 C C . PRO A 1 76 ? -53.786 30.268 -4.617 1.00 62.51 76 PRO A C 1
ATOM 560 O O . PRO A 1 76 ? -53.482 31.305 -4.011 1.00 66.65 76 PRO A O 1
ATOM 564 N N . LEU A 1 77 ? -52.891 29.333 -4.939 1.00 61.21 77 LEU A N 1
ATOM 565 C CA . LEU A 1 77 ? -51.529 29.349 -4.440 1.00 60.60 77 LEU A CA 1
ATOM 566 C C . LEU A 1 77 ? -50.538 29.077 -5.561 1.00 70.74 77 LEU A C 1
ATOM 567 O O . LEU A 1 77 ? -50.824 28.327 -6.495 1.00 74.45 77 LEU A O 1
ATOM 572 N N . ARG A 1 78 ? -49.353 29.672 -5.448 1.00 56.76 78 ARG A N 1
ATOM 573 C CA . ARG A 1 78 ? -48.333 29.431 -6.462 1.00 78.00 78 ARG A CA 1
ATOM 574 C C . ARG A 1 78 ? -47.937 27.953 -6.514 1.00 80.60 78 ARG A C 1
ATOM 575 O O . ARG A 1 78 ? -47.729 27.396 -7.601 1.00 69.38 78 ARG A O 1
ATOM 583 N N . ALA A 1 79 ? -47.836 27.299 -5.352 1.00 82.39 79 ALA A N 1
ATOM 584 C CA . ALA A 1 79 ? -47.420 25.897 -5.324 1.00 85.96 79 ALA A CA 1
ATOM 585 C C . ALA A 1 79 ? -48.426 25.011 -6.048 1.00 79.07 79 ALA A C 1
ATOM 586 O O . ALA A 1 79 ? -48.054 24.153 -6.866 1.00 85.83 79 ALA A O 1
ATOM 588 N N . LEU A 1 80 ? -49.711 25.208 -5.752 1.00 64.45 80 LEU A N 1
ATOM 589 C CA . LEU A 1 80 ? -50.759 24.541 -6.515 1.00 72.77 80 LEU A CA 1
ATOM 590 C C . LEU A 1 80 ? -50.606 24.799 -8.013 1.00 71.66 80 LEU A C 1
ATOM 591 O O . LEU A 1 80 ? -50.822 23.896 -8.834 1.00 74.86 80 LEU A O 1
ATOM 596 N N . ALA A 1 81 ? -50.220 26.024 -8.385 1.00 67.46 81 ALA A N 1
ATOM 597 C CA . ALA A 1 81 ? -50.062 26.365 -9.794 1.00 64.92 81 ALA A CA 1
ATOM 598 C C . ALA A 1 81 ? -48.962 25.541 -10.441 1.00 68.49 81 ALA A C 1
ATOM 599 O O . ALA A 1 81 ? -49.136 25.024 -11.552 1.00 54.89 81 ALA A O 1
ATOM 601 N N . GLY A 1 82 ? -47.817 25.417 -9.763 1.00 66.38 82 GLY A N 1
ATOM 602 C CA . GLY A 1 82 ? -46.742 24.594 -10.296 1.00 61.83 82 GLY A CA 1
ATOM 603 C C . GLY A 1 82 ? -47.155 23.142 -10.453 1.00 66.65 82 GLY A C 1
ATOM 604 O O . GLY A 1 82 ? -46.865 22.508 -11.474 1.00 68.66 82 GLY A O 1
ATOM 605 N N . GLU A 1 83 ? -47.859 22.604 -9.453 1.00 70.86 83 GLU A N 1
ATOM 606 C CA . GLU A 1 83 ? -48.305 21.215 -9.533 1.00 72.82 83 GLU A CA 1
ATOM 607 C C . GLU A 1 83 ? -49.221 20.999 -10.732 1.00 70.03 83 GLU A C 1
ATOM 608 O O . GLU A 1 83 ? -49.012 20.077 -11.533 1.00 75.47 83 GLU A O 1
ATOM 614 N N . LYS A 1 84 ? -50.249 21.845 -10.872 1.00 64.75 84 LYS A N 1
ATOM 615 C CA . LYS A 1 84 ? -51.184 21.679 -11.982 1.00 65.57 84 LYS A CA 1
ATOM 616 C C . LYS A 1 84 ? -50.494 21.875 -13.330 1.00 62.33 84 LYS A C 1
ATOM 617 O O . LYS A 1 84 ? -50.776 21.144 -14.285 1.00 52.92 84 LYS A O 1
ATOM 623 N N . TYR A 1 85 ? -49.595 22.858 -13.435 1.00 52.57 85 TYR A N 1
ATOM 624 C CA . TYR A 1 85 ? -48.904 23.079 -14.699 1.00 57.66 85 TYR A CA 1
ATOM 625 C C . TYR A 1 85 ? -48.111 21.844 -15.106 1.00 62.96 85 TYR A C 1
ATOM 626 O O . TYR A 1 85 ? -48.223 21.362 -16.244 1.00 56.84 85 TYR A O 1
ATOM 635 N N . GLU A 1 86 ? -47.315 21.305 -14.176 1.00 65.33 86 GLU A N 1
ATOM 636 C CA . GLU A 1 86 ? -46.520 20.132 -14.503 1.00 64.73 86 GLU A CA 1
ATOM 637 C C . GLU A 1 86 ? -47.413 18.958 -14.865 1.00 60.34 86 GLU A C 1
ATOM 638 O O . GLU A 1 86 ? -47.110 18.206 -15.799 1.00 67.14 86 GLU A O 1
ATOM 644 N N . SER A 1 87 ? -48.538 18.805 -14.164 1.00 60.72 87 SER A N 1
ATOM 645 C CA . SER A 1 87 ? -49.461 17.721 -14.482 1.00 51.01 87 SER A CA 1
ATOM 646 C C . SER A 1 87 ? -50.127 17.911 -15.839 1.00 60.94 87 SER A C 1
ATOM 647 O O . SER A 1 87 ? -50.464 16.924 -16.500 1.00 57.53 87 SER A O 1
ATOM 650 N N . PHE A 1 88 ? -50.378 19.159 -16.248 1.00 62.55 88 PHE A N 1
ATOM 651 C CA . PHE A 1 88 ? -51.004 19.423 -17.538 1.00 53.38 88 PHE A CA 1
ATOM 652 C C . PHE A 1 88 ? -50.023 19.319 -18.697 1.00 55.44 88 PHE A C 1
ATOM 653 O O . PHE A 1 88 ? -50.457 19.205 -19.851 1.00 53.78 88 PHE A O 1
ATOM 661 N N . LYS A 1 89 ? -48.717 19.349 -18.418 1.00 53.67 89 LYS A N 1
ATOM 662 C CA . LYS A 1 89 ? -47.742 19.291 -19.506 1.00 56.06 89 LYS A CA 1
ATOM 663 C C . LYS A 1 89 ? -47.951 18.086 -20.418 1.00 57.82 89 LYS A C 1
ATOM 664 O O . LYS A 1 89 ? -47.595 18.137 -21.599 1.00 57.79 89 LYS A O 1
ATOM 670 N N . LYS A 1 90 ? -48.519 16.990 -19.901 1.00 57.28 90 LYS A N 1
ATOM 671 C CA . LYS A 1 90 ? -48.632 15.784 -20.720 1.00 54.89 90 LYS A CA 1
ATOM 672 C C . LYS A 1 90 ? -49.413 16.047 -22.002 1.00 58.29 90 LYS A C 1
ATOM 673 O O . LYS A 1 90 ? -49.176 15.389 -23.018 1.00 66.33 90 LYS A O 1
ATOM 679 N N . TRP A 1 91 ? -50.325 17.018 -21.986 1.00 57.34 91 TRP A N 1
ATOM 680 C CA . TRP A 1 91 ? -51.121 17.333 -23.166 1.00 57.39 91 TRP A CA 1
ATOM 681 C C . TRP A 1 91 ? -50.302 17.951 -24.291 1.00 54.36 91 TRP A C 1
ATOM 682 O O . TRP A 1 91 ? -50.794 18.021 -25.421 1.00 60.78 91 TRP A O 1
ATOM 693 N N . GLU A 1 92 ? -49.067 18.382 -24.031 1.00 56.43 92 GLU A N 1
ATOM 694 C CA . GLU A 1 92 ? -48.220 18.811 -25.136 1.00 53.64 92 GLU A CA 1
ATOM 695 C C . GLU A 1 92 ? -48.006 17.687 -26.133 1.00 57.35 92 GLU A C 1
ATOM 696 O O . GLU A 1 92 ? -47.743 17.954 -27.310 1.00 59.21 92 GLU A O 1
ATOM 702 N N . LYS A 1 93 ? -48.135 16.435 -25.694 1.00 56.68 93 LYS A N 1
ATOM 703 C CA . LYS A 1 93 ? -47.858 15.314 -26.581 1.00 61.68 93 LYS A CA 1
ATOM 704 C C . LYS A 1 93 ? -48.874 15.204 -27.708 1.00 58.57 93 LYS A C 1
ATOM 705 O O . LYS A 1 93 ? -48.556 14.625 -28.745 1.00 57.81 93 LYS A O 1
ATOM 711 N N . ILE A 1 94 ? -50.080 15.746 -27.547 1.00 62.88 94 ILE A N 1
ATOM 712 C CA . ILE A 1 94 ? -51.034 15.800 -28.649 1.00 58.16 94 ILE A CA 1
ATOM 713 C C . ILE A 1 94 ? -51.138 17.209 -29.243 1.00 62.13 94 ILE A C 1
ATOM 714 O O . ILE A 1 94 ? -52.101 17.509 -29.952 1.00 61.43 94 ILE A O 1
ATOM 719 N N . GLY A 1 95 ? -50.159 18.076 -28.972 1.00 60.94 95 GLY A N 1
ATOM 720 C CA . GLY A 1 95 ? -50.055 19.358 -29.646 1.00 48.52 95 GLY A CA 1
ATOM 721 C C . GLY A 1 95 ? -50.675 20.538 -28.930 1.00 56.31 95 GLY A C 1
ATOM 722 O O . GLY A 1 95 ? -50.770 21.618 -29.523 1.00 63.92 95 GLY A O 1
ATOM 723 N N . LEU A 1 96 ? -51.100 20.383 -27.684 1.00 52.51 96 LEU A N 1
ATOM 724 C CA . LEU A 1 96 ? -51.633 21.503 -26.923 1.00 56.32 96 LEU A CA 1
ATOM 725 C C . LEU A 1 96 ? -50.487 22.246 -26.246 1.00 54.93 96 LEU A C 1
ATOM 726 O O . LEU A 1 96 ? -49.636 21.624 -25.604 1.00 53.33 96 LEU A O 1
ATOM 731 N N . ARG A 1 97 ? -50.476 23.573 -26.373 1.00 49.97 97 ARG A N 1
ATOM 732 C CA . ARG A 1 97 ? -49.477 24.403 -25.706 1.00 53.89 97 ARG A CA 1
ATOM 733 C C . ARG A 1 97 ? -49.956 24.773 -24.306 1.00 53.08 97 ARG A C 1
ATOM 734 O O . ARG A 1 97 ? -51.011 25.396 -24.150 1.00 49.68 97 ARG A O 1
ATOM 742 N N . ILE A 1 98 ? -49.157 24.427 -23.301 1.00 47.94 98 ILE A N 1
ATOM 743 C CA . ILE A 1 98 ? -49.477 24.640 -21.896 1.00 47.59 98 ILE A CA 1
ATOM 744 C C . ILE A 1 98 ? -48.583 25.754 -21.355 1.00 54.06 98 ILE A C 1
ATOM 745 O O . ILE A 1 98 ? -47.354 25.684 -21.479 1.00 53.47 98 ILE A O 1
ATOM 750 N N . GLY A 1 99 ? -49.194 26.777 -20.750 1.00 54.36 99 GLY A N 1
ATOM 751 C CA . GLY A 1 99 ? -48.451 27.902 -20.222 1.00 41.27 99 GLY A CA 1
ATOM 752 C C . GLY A 1 99 ? -48.785 28.149 -18.768 1.00 46.18 99 GLY A C 1
ATOM 753 O O . GLY A 1 99 ? -49.825 27.725 -18.264 1.00 48.36 99 GLY A O 1
ATOM 754 N N . ILE A 1 100 ? -47.872 28.841 -18.083 1.00 47.15 100 ILE A N 1
ATOM 755 C CA . ILE A 1 100 ? -48.069 29.271 -16.703 1.00 48.39 100 ILE A CA 1
ATOM 756 C C . ILE A 1 100 ? -47.597 30.714 -16.589 1.00 53.81 100 ILE A C 1
ATOM 757 O O . ILE A 1 100 ? -46.625 31.101 -17.244 1.00 54.11 100 ILE A O 1
ATOM 762 N N . SER A 1 101 ? -48.301 31.520 -15.787 1.00 51.23 101 SER A N 1
ATOM 763 C CA . SER A 1 101 ? -48.003 32.949 -15.723 1.00 53.28 101 SER A CA 1
ATOM 764 C C . SER A 1 101 ? -46.662 33.181 -15.024 1.00 55.80 101 SER A C 1
ATOM 765 O O . SER A 1 101 ? -46.148 32.305 -14.325 1.00 62.65 101 SER A O 1
ATOM 768 N N . THR A 1 102 ? -46.069 34.360 -15.259 1.00 52.79 102 THR A N 1
ATOM 769 C CA . THR A 1 102 ? -44.737 34.677 -14.739 1.00 66.20 102 THR A CA 1
ATOM 770 C C . THR A 1 102 ? -44.807 35.313 -13.353 1.00 69.68 102 THR A C 1
ATOM 771 O O . THR A 1 102 ? -45.875 35.641 -12.826 1.00 67.45 102 THR A O 1
ATOM 775 N N . GLY A 1 103 ? -43.629 35.536 -12.777 1.00 70.99 103 GLY A N 1
ATOM 776 C CA . GLY A 1 103 ? -43.540 36.244 -11.518 1.00 81.48 103 GLY A CA 1
ATOM 777 C C . GLY A 1 103 ? -43.519 37.755 -11.624 1.00 83.18 103 GLY A C 1
ATOM 778 O O . GLY A 1 103 ? -43.540 38.424 -10.586 1.00 90.96 103 GLY A O 1
ATOM 779 N N . ASP A 1 104 ? -43.490 38.306 -12.840 1.00 79.25 104 ASP A N 1
ATOM 780 C CA . ASP A 1 104 ? -43.283 39.741 -13.001 1.00 73.37 104 ASP A CA 1
ATOM 781 C C . ASP A 1 104 ? -44.426 40.535 -12.383 1.00 84.51 104 ASP A C 1
ATOM 782 O O . ASP A 1 104 ? -45.599 40.133 -12.401 1.00 65.65 104 ASP A O 1
ATOM 787 N N . TYR A 1 105 ? -44.061 41.689 -11.836 1.00 87.80 105 TYR A N 1
ATOM 788 C CA . TYR A 1 105 ? -44.993 42.435 -11.007 1.00 97.27 105 TYR A CA 1
ATOM 789 C C . TYR A 1 105 ? -46.132 43.009 -11.846 1.00 92.54 105 TYR A C 1
ATOM 790 O O . TYR A 1 105 ? -47.289 42.600 -11.703 1.00 79.90 105 TYR A O 1
ATOM 799 N N . GLU A 1 106 ? -45.821 43.919 -12.764 1.00 75.63 106 GLU A N 1
ATOM 800 C CA . GLU A 1 106 ? -46.831 44.486 -13.657 1.00 77.72 106 GLU A CA 1
ATOM 801 C C . GLU A 1 106 ? -46.441 44.113 -15.078 1.00 62.87 106 GLU A C 1
ATOM 802 O O . GLU A 1 106 ? -45.845 44.900 -15.807 1.00 77.62 106 GLU A O 1
ATOM 808 N N . SER A 1 107 ? -46.802 42.904 -15.467 1.00 50.97 107 SER A N 1
ATOM 809 C CA . SER A 1 107 ? -46.592 42.380 -16.799 1.00 47.87 107 SER A CA 1
ATOM 810 C C . SER A 1 107 ? -47.926 41.926 -17.374 1.00 50.35 107 SER A C 1
ATOM 811 O O . SER A 1 107 ? -48.908 41.716 -16.651 1.00 43.33 107 SER A O 1
ATOM 814 N N . ARG A 1 108 ? -47.927 41.756 -18.690 1.00 45.09 108 ARG A N 1
ATOM 815 C CA . ARG A 1 108 ? -49.065 41.262 -19.433 1.00 40.51 108 ARG A CA 1
ATOM 816 C C . ARG A 1 108 ? -48.907 39.811 -19.849 1.00 42.42 108 ARG A C 1
ATOM 817 O O . ARG A 1 108 ? -49.907 39.185 -20.214 1.00 42.19 108 ARG A O 1
ATOM 825 N N . ASP A 1 109 ? -47.684 39.267 -19.787 1.00 39.00 109 ASP A N 1
ATOM 826 C CA . ASP A 1 109 ? -47.396 37.888 -20.178 1.00 41.18 109 ASP A CA 1
ATOM 827 C C . ASP A 1 109 ? -48.012 37.561 -21.539 1.00 45.49 109 ASP A C 1
ATOM 828 O O . ASP A 1 109 ? -48.678 36.537 -21.720 1.00 41.26 109 ASP A O 1
ATOM 833 N N . GLU A 1 110 ? -47.796 38.458 -22.504 1.00 35.83 110 GLU A N 1
ATOM 834 C CA . GLU A 1 110 ? -48.419 38.301 -23.813 1.00 42.94 110 GLU A CA 1
ATOM 835 C C . GLU A 1 110 ? -48.045 36.992 -24.488 1.00 48.41 110 GLU A C 1
ATOM 836 O O . GLU A 1 110 ? -48.831 36.485 -25.303 1.00 50.50 110 GLU A O 1
ATOM 842 N N . HIS A 1 111 ? -46.890 36.414 -24.145 1.00 43.61 111 HIS A N 1
ATOM 843 C CA . HIS A 1 111 ? -46.515 35.129 -24.725 1.00 45.57 111 HIS A CA 1
ATOM 844 C C . HIS A 1 111 ? -47.542 34.044 -24.438 1.00 56.31 111 HIS A C 1
ATOM 845 O O . HIS A 1 111 ? -47.679 33.104 -25.231 1.00 64.82 111 HIS A O 1
ATOM 852 N N . LEU A 1 112 ? -48.293 34.157 -23.335 1.00 50.49 112 LEU A N 1
ATOM 853 C CA . LEU A 1 112 ? -49.265 33.118 -23.022 1.00 48.55 112 LEU A CA 1
ATOM 854 C C . LEU A 1 112 ? -50.424 33.091 -24.000 1.00 56.11 112 LEU A C 1
ATOM 855 O O . LEU A 1 112 ? -51.207 32.131 -23.975 1.00 52.78 112 LEU A O 1
ATOM 860 N N . GLY A 1 113 ? -50.543 34.108 -24.863 1.00 52.84 113 GLY A N 1
ATOM 861 C CA . GLY A 1 113 ? -51.710 34.196 -25.722 1.00 47.81 113 GLY A CA 1
ATOM 862 C C . GLY A 1 113 ? -51.892 32.995 -26.632 1.00 52.71 113 GLY A C 1
ATOM 863 O O . GLY A 1 113 ? -53.016 32.659 -27.007 1.00 51.43 113 GLY A O 1
ATOM 864 N N . ASP A 1 114 ? -50.805 32.343 -27.017 1.00 53.86 114 ASP A N 1
ATOM 865 C CA . ASP A 1 114 ? -50.932 31.215 -27.927 1.00 52.68 114 ASP A CA 1
ATOM 866 C C . ASP A 1 114 ? -51.061 29.891 -27.199 1.00 41.71 114 ASP A C 1
ATOM 867 O O . ASP A 1 114 ? -51.131 28.852 -27.852 1.00 51.40 114 ASP A O 1
ATOM 872 N N . CYS A 1 115 ? -51.073 29.894 -25.874 1.00 41.24 115 CYS A N 1
ATOM 873 C CA . CYS A 1 115 ? -51.336 28.658 -25.154 1.00 51.88 115 CYS A CA 1
ATOM 874 C C . CYS A 1 115 ? -52.815 28.284 -25.244 1.00 48.31 115 CYS A C 1
ATOM 875 O O . CYS A 1 115 ? -53.698 29.142 -25.350 1.00 50.10 115 CYS A O 1
ATOM 878 N N . ASP A 1 116 ? -53.077 26.979 -25.207 1.00 52.03 116 ASP A N 1
ATOM 879 C CA . ASP A 1 116 ? -54.437 26.466 -25.153 1.00 47.03 116 ASP A CA 1
ATOM 880 C C . ASP A 1 116 ? -54.923 26.247 -23.734 1.00 42.62 116 ASP A C 1
ATOM 881 O O . ASP A 1 116 ? -56.138 26.221 -23.501 1.00 51.14 116 ASP A O 1
ATOM 886 N N . ILE A 1 117 ? -54.006 26.057 -22.793 1.00 44.14 117 ILE A N 1
ATOM 887 C CA . ILE A 1 117 ? -54.316 25.977 -21.371 1.00 45.77 117 ILE A CA 1
ATOM 888 C C . ILE A 1 117 ? -53.293 26.829 -20.640 1.00 48.13 117 ILE A C 1
ATOM 889 O O . ILE A 1 117 ? -52.082 26.600 -20.775 1.00 50.56 117 ILE A O 1
ATOM 894 N N . ILE A 1 118 ? -53.775 27.800 -19.864 1.00 46.58 118 ILE A N 1
ATOM 895 C CA . ILE A 1 118 ? -52.936 28.719 -19.104 1.00 44.16 118 ILE A CA 1
ATOM 896 C C . ILE A 1 118 ? -53.237 28.502 -17.630 1.00 43.16 118 ILE A C 1
ATOM 897 O O . ILE A 1 118 ? -54.387 28.648 -17.213 1.00 45.73 118 ILE A O 1
ATOM 902 N N . VAL A 1 119 ? -52.207 28.193 -16.840 1.00 44.61 119 VAL A N 1
ATOM 903 C CA . VAL A 1 119 ? -52.311 28.053 -15.385 1.00 42.70 119 VAL A CA 1
ATOM 904 C C . VAL A 1 119 ? -51.872 29.353 -14.723 1.00 42.35 119 VAL A C 1
ATOM 905 O O . VAL A 1 119 ? -50.792 29.872 -15.023 1.00 44.33 119 VAL A O 1
ATOM 909 N N . THR A 1 120 ? -52.688 29.866 -13.801 1.00 42.99 120 THR A N 1
ATOM 910 C CA . THR A 1 120 ? -52.297 31.035 -13.036 1.00 38.19 120 THR A CA 1
ATOM 911 C C . THR A 1 120 ? -52.918 30.954 -11.646 1.00 40.54 120 THR A C 1
ATOM 912 O O . THR A 1 120 ? -53.654 30.018 -11.325 1.00 43.30 120 THR A O 1
ATOM 916 N N . THR A 1 121 ? -52.586 31.927 -10.807 1.00 37.11 121 THR A N 1
ATOM 917 C CA . THR A 1 121 ? -53.329 32.132 -9.579 1.00 43.55 121 THR A CA 1
ATOM 918 C C . THR A 1 121 ? -54.425 33.167 -9.811 1.00 40.33 121 THR A C 1
ATOM 919 O O . THR A 1 121 ? -54.437 33.883 -10.817 1.00 42.50 121 THR A O 1
ATOM 923 N N . SER A 1 122 ? -55.345 33.268 -8.846 1.00 37.08 122 SER A N 1
ATOM 924 C CA . SER A 1 122 ? -56.444 34.218 -9.009 1.00 40.81 122 SER A CA 1
ATOM 925 C C . SER A 1 122 ? -55.960 35.653 -8.861 1.00 36.36 122 SER A C 1
ATOM 926 O O . SER A 1 122 ? -56.348 36.526 -9.648 1.00 38.48 122 SER A O 1
ATOM 929 N N . GLU A 1 123 ? -55.082 35.915 -7.887 1.00 37.17 123 GLU A N 1
ATOM 930 C CA . GLU A 1 123 ? -54.477 37.244 -7.810 1.00 45.66 123 GLU A CA 1
ATOM 931 C C . GLU A 1 123 ? -53.761 37.608 -9.101 1.00 41.20 123 GLU A C 1
ATOM 932 O O . GLU A 1 123 ? -53.912 38.731 -9.600 1.00 41.55 123 GLU A O 1
ATOM 938 N N . LYS A 1 124 ? -52.992 36.672 -9.670 1.00 38.91 124 LYS A N 1
ATOM 939 C CA . LYS A 1 124 ? -52.254 36.999 -10.890 1.00 38.51 124 LYS A CA 1
ATOM 940 C C . LYS A 1 124 ? -53.203 37.191 -12.068 1.00 38.22 124 LYS A C 1
ATOM 941 O O . LYS A 1 124 ? -52.999 38.083 -12.891 1.00 38.88 124 LYS A O 1
ATOM 947 N N . ALA A 1 125 ? -54.253 36.377 -12.165 1.00 35.15 125 ALA A N 1
ATOM 948 C CA . ALA A 1 125 ? -55.229 36.577 -13.233 1.00 33.96 125 ALA A CA 1
ATOM 949 C C . ALA A 1 125 ? -55.861 37.965 -13.149 1.00 40.22 125 ALA A C 1
ATOM 950 O O . ALA A 1 125 ? -56.016 38.666 -14.165 1.00 35.21 125 ALA A O 1
ATOM 952 N N . ASP A 1 126 ? -56.226 38.381 -11.939 1.00 36.32 126 ASP A N 1
ATOM 953 C CA . ASP A 1 126 ? -56.742 39.725 -11.762 1.00 34.21 126 ASP A CA 1
ATOM 954 C C . ASP A 1 126 ? -55.702 40.756 -12.182 1.00 37.63 126 ASP A C 1
ATOM 955 O O . ASP A 1 126 ? -56.024 41.724 -12.876 1.00 42.25 126 ASP A O 1
ATOM 960 N N . SER A 1 127 ? -54.437 40.550 -11.797 1.00 38.58 127 SER A N 1
ATOM 961 C CA . SER A 1 127 ? -53.371 41.475 -12.188 1.00 34.55 127 SER A CA 1
ATOM 962 C C . SER A 1 127 ? -53.217 41.561 -13.709 1.00 36.37 127 SER A C 1
ATOM 963 O O . SER A 1 127 ? -53.057 42.652 -14.269 1.00 36.99 127 SER A O 1
ATOM 966 N N . LEU A 1 128 ? -53.237 40.417 -14.385 1.00 31.44 128 LEU A N 1
ATOM 967 C CA . LEU A 1 128 ? -53.188 40.383 -15.845 1.00 41.12 128 LEU A CA 1
ATOM 968 C C . LEU A 1 128 ? -54.335 41.177 -16.468 1.00 42.65 128 LEU A C 1
ATOM 969 O O . LEU A 1 128 ? -54.136 41.928 -17.433 1.00 39.96 128 LEU A O 1
ATOM 974 N N . ILE A 1 129 ? -55.545 41.026 -15.927 1.00 38.93 129 ILE A N 1
ATOM 975 C CA . ILE A 1 129 ? -56.662 41.852 -16.388 1.00 36.95 129 ILE A CA 1
ATOM 976 C C . ILE A 1 129 ? -56.359 43.328 -16.154 1.00 42.06 129 ILE A C 1
ATOM 977 O O . ILE A 1 129 ? -56.541 44.169 -17.045 1.00 37.77 129 ILE A O 1
ATOM 982 N N . ARG A 1 130 ? -55.886 43.668 -14.950 1.00 35.36 130 ARG A N 1
ATOM 983 C CA . ARG A 1 130 ? -55.600 45.069 -14.666 1.00 39.87 130 ARG A CA 1
ATOM 984 C C . ARG A 1 130 ? -54.549 45.627 -15.614 1.00 45.07 130 ARG A C 1
ATOM 985 O O . ARG A 1 130 ? -54.576 46.820 -15.939 1.00 44.95 130 ARG A O 1
ATOM 993 N N . ASN A 1 131 ? -53.616 44.795 -16.072 1.00 41.32 131 ASN A N 1
ATOM 994 C CA . ASN A 1 131 ? -52.567 45.294 -16.954 1.00 44.36 131 ASN A CA 1
ATOM 995 C C . ASN A 1 131 ? -52.931 45.168 -18.423 1.00 46.33 131 ASN A C 1
ATOM 996 O O . ASN A 1 131 ? -52.058 45.356 -19.269 1.00 45.20 131 ASN A O 1
ATOM 1001 N N . ARG A 1 132 ? -54.198 44.861 -18.740 1.00 45.31 132 ARG A N 1
ATOM 1002 C CA . ARG A 1 132 ? -54.673 44.855 -20.119 1.00 39.76 132 ARG A CA 1
ATOM 1003 C C . ARG A 1 132 ? -53.957 43.792 -20.939 1.00 39.46 132 ARG A C 1
ATOM 1004 O O . ARG A 1 132 ? -53.592 44.023 -22.093 1.00 44.27 132 ARG A O 1
ATOM 1012 N N . ALA A 1 133 ? -53.724 42.633 -20.336 1.00 39.86 133 ALA A N 1
ATOM 1013 C CA . ALA A 1 133 ? -53.256 41.486 -21.103 1.00 43.05 133 ALA A CA 1
ATOM 1014 C C . ALA A 1 133 ? -54.244 41.205 -22.223 1.00 46.70 133 ALA A C 1
ATOM 1015 O O . ALA A 1 133 ? -55.425 40.963 -21.971 1.00 41.49 133 ALA A O 1
ATOM 1017 N N . SER A 1 134 ? -53.755 41.225 -23.461 1.00 50.58 134 SER A N 1
ATOM 1018 C CA . SER A 1 134 ? -54.645 41.240 -24.612 1.00 43.54 134 SER A CA 1
ATOM 1019 C C . SER A 1 134 ? -55.358 39.912 -24.846 1.00 48.42 134 SER A C 1
ATOM 1020 O O . SER A 1 134 ? -56.394 39.902 -25.523 1.00 46.49 134 SER A O 1
ATOM 1023 N N . TRP A 1 135 ? -54.814 38.796 -24.342 1.00 42.07 135 TRP A N 1
ATOM 1024 C CA . TRP A 1 135 ? -55.357 37.464 -24.607 1.00 46.90 135 TRP A CA 1
ATOM 1025 C C . TRP A 1 135 ? -56.440 37.033 -23.626 1.00 49.60 135 TRP A C 1
ATOM 1026 O O . TRP A 1 135 ? -57.029 35.960 -23.818 1.00 41.51 135 TRP A O 1
ATOM 1037 N N . ILE A 1 136 ? -56.689 37.811 -22.567 1.00 46.15 136 ILE A N 1
ATOM 1038 C CA . ILE A 1 136 ? -57.795 37.494 -21.667 1.00 44.41 136 ILE A CA 1
ATOM 1039 C C . ILE A 1 136 ? -59.105 37.411 -22.447 1.00 46.93 136 ILE A C 1
ATOM 1040 O O . ILE A 1 136 ? -59.932 36.522 -22.211 1.00 48.84 136 ILE A O 1
ATOM 1045 N N . LYS A 1 137 ? -59.311 38.327 -23.397 1.00 48.70 137 LYS A N 1
ATOM 1046 C CA . LYS A 1 137 ? -60.546 38.328 -24.171 1.00 47.36 137 LYS A CA 1
ATOM 1047 C C . LYS A 1 137 ? -60.658 37.117 -25.080 1.00 53.75 137 LYS A C 1
ATOM 1048 O O . LYS A 1 137 ? -61.742 36.869 -25.621 1.00 55.21 137 LYS A O 1
ATOM 1054 N N . ALA A 1 138 ? -59.573 36.380 -25.288 1.00 44.87 138 ALA A N 1
ATOM 1055 C CA . ALA A 1 138 ? -59.644 35.143 -26.054 1.00 44.27 138 ALA A CA 1
ATOM 1056 C C . ALA A 1 138 ? -59.952 33.938 -25.180 1.00 45.70 138 ALA A C 1
ATOM 1057 O O . ALA A 1 138 ? -60.158 32.846 -25.716 1.00 44.07 138 ALA A O 1
ATOM 1059 N N . VAL A 1 139 ? -59.983 34.102 -23.856 1.00 40.46 139 VAL A N 1
ATOM 1060 C CA . VAL A 1 139 ? -60.324 32.984 -22.982 1.00 40.40 139 VAL A CA 1
ATOM 1061 C C . VAL A 1 139 ? -61.804 32.643 -23.149 1.00 44.85 139 VAL A C 1
ATOM 1062 O O . VAL A 1 139 ? -62.691 33.476 -22.922 1.00 45.72 139 VAL A O 1
ATOM 1066 N N . SER A 1 140 ? -62.080 31.413 -23.562 1.00 40.02 140 SER A N 1
ATOM 1067 C CA . SER A 1 140 ? -63.454 30.960 -23.696 1.00 42.67 140 SER A CA 1
ATOM 1068 C C . SER A 1 140 ? -63.915 30.110 -22.520 1.00 47.38 140 SER A C 1
ATOM 1069 O O . SER A 1 140 ? -65.121 29.898 -22.363 1.00 41.17 140 SER A O 1
ATOM 1072 N N . CYS A 1 141 ? -62.993 29.630 -21.690 1.00 46.54 141 CYS A N 1
ATOM 1073 C CA . CYS A 1 141 ? -63.353 28.792 -20.558 1.00 44.78 141 CYS A CA 1
ATOM 1074 C C . CYS A 1 141 ? -62.458 29.125 -19.375 1.00 47.01 141 CYS A C 1
ATOM 1075 O O . CYS A 1 141 ? -61.228 29.070 -19.490 1.00 46.82 141 CYS A O 1
ATOM 1078 N N . LEU A 1 142 ? -63.082 29.448 -18.243 1.00 42.13 142 LEU A N 1
ATOM 1079 C CA . LEU A 1 142 ? -62.398 29.734 -16.986 1.00 40.69 142 LEU A CA 1
ATOM 1080 C C . LEU A 1 142 ? -62.691 28.615 -15.993 1.00 45.71 142 LEU A C 1
ATOM 1081 O O . LEU A 1 142 ? -63.856 28.343 -15.693 1.00 44.30 142 LEU A O 1
ATOM 1086 N N . VAL A 1 143 ? -61.643 27.975 -15.488 1.00 40.47 143 VAL A N 1
ATOM 1087 C CA . VAL A 1 143 ? -61.751 26.942 -14.469 1.00 41.56 143 VAL A CA 1
ATOM 1088 C C . VAL A 1 143 ? -61.220 27.540 -13.173 1.00 43.23 143 VAL A C 1
ATOM 1089 O O . VAL A 1 143 ? -60.095 28.051 -13.129 1.00 44.00 143 VAL A O 1
ATOM 1093 N N . VAL A 1 144 ? -62.045 27.525 -12.140 1.00 40.37 144 VAL A N 1
ATOM 1094 C CA . VAL A 1 144 ? -61.720 28.088 -10.839 1.00 37.17 144 VAL A CA 1
ATOM 1095 C C . VAL A 1 144 ? -61.580 26.909 -9.896 1.00 42.85 144 VAL A C 1
ATOM 1096 O O . VAL A 1 144 ? -62.587 26.334 -9.469 1.00 44.15 144 VAL A O 1
ATOM 1100 N N . ASP A 1 145 ? -60.340 26.519 -9.605 1.00 38.83 145 ASP A N 1
ATOM 1101 C CA . ASP A 1 145 ? -60.079 25.444 -8.662 1.00 38.04 145 ASP A CA 1
ATOM 1102 C C . ASP A 1 145 ? -60.259 25.960 -7.232 1.00 39.22 145 ASP A C 1
ATOM 1103 O O . ASP A 1 145 ? -60.114 27.149 -6.970 1.00 35.97 145 ASP A O 1
ATOM 1108 N N . GLU A 1 146 ? -60.628 25.066 -6.311 1.00 40.67 146 GLU A N 1
ATOM 1109 C CA . GLU A 1 146 ? -60.788 25.417 -4.889 1.00 42.50 146 GLU A CA 1
ATOM 1110 C C . GLU A 1 146 ? -61.771 26.576 -4.675 1.00 41.98 146 GLU A C 1
ATOM 1111 O O . GLU A 1 146 ? -61.543 27.470 -3.845 1.00 36.94 146 GLU A O 1
ATOM 1117 N N . ILE A 1 147 ? -62.890 26.559 -5.408 1.00 37.97 147 ILE A N 1
ATOM 1118 C CA . ILE A 1 147 ? -63.811 27.685 -5.334 1.00 36.38 147 ILE A CA 1
ATOM 1119 C C . ILE A 1 147 ? -64.495 27.777 -3.968 1.00 36.43 147 ILE A C 1
ATOM 1120 O O . ILE A 1 147 ? -65.010 28.842 -3.621 1.00 39.92 147 ILE A O 1
ATOM 1125 N N . HIS A 1 148 ? -64.442 26.723 -3.138 1.00 38.00 148 HIS A N 1
ATOM 1126 C CA . HIS A 1 148 ? -64.920 26.842 -1.754 1.00 37.79 148 HIS A CA 1
ATOM 1127 C C . HIS A 1 148 ? -64.146 27.889 -0.964 1.00 40.60 148 HIS A C 1
ATOM 1128 O O . HIS A 1 148 ? -64.613 28.304 0.102 1.00 41.13 148 HIS A O 1
ATOM 1135 N N . LEU A 1 149 ? -62.960 28.306 -1.445 1.00 37.05 149 LEU A N 1
ATOM 1136 C CA . LEU A 1 149 ? -62.232 29.395 -0.802 1.00 38.72 149 LEU A CA 1
ATOM 1137 C C . LEU A 1 149 ? -62.944 30.729 -0.953 1.00 41.05 149 LEU A C 1
ATOM 1138 O O . LEU A 1 149 ? -62.437 31.737 -0.437 1.00 38.31 149 LEU A O 1
ATOM 1143 N N . LEU A 1 150 ? -64.109 30.758 -1.629 1.00 39.77 150 LEU A N 1
ATOM 1144 C CA . LEU A 1 150 ? -65.046 31.866 -1.445 1.00 36.59 150 LEU A CA 1
ATOM 1145 C C . LEU A 1 150 ? -65.284 32.140 0.031 1.00 39.69 150 LEU A C 1
ATOM 1146 O O . LEU A 1 150 ? -65.608 33.274 0.416 1.00 41.69 150 LEU A O 1
ATOM 1151 N N . ASP A 1 151 ? -65.136 31.112 0.870 1.00 39.62 151 ASP A N 1
ATOM 1152 C CA . ASP A 1 151 ? -65.337 31.265 2.303 1.00 39.49 151 ASP A CA 1
ATOM 1153 C C . ASP A 1 151 ? -64.200 32.015 3.002 1.00 41.31 151 ASP A C 1
ATOM 1154 O O . ASP A 1 151 ? -64.405 32.528 4.106 1.00 45.58 151 ASP A O 1
ATOM 1159 N N . SER A 1 152 ? -63.023 32.120 2.383 1.00 41.30 152 SER A N 1
ATOM 1160 C CA . SER A 1 152 ? -61.835 32.634 3.066 1.00 43.20 152 SER A CA 1
ATOM 1161 C C . SER A 1 152 ? -61.827 34.155 3.146 1.00 41.23 152 SER A C 1
ATOM 1162 O O . SER A 1 152 ? -62.030 34.839 2.137 1.00 39.92 152 SER A O 1
ATOM 1165 N N . GLU A 1 153 ? -61.537 34.683 4.336 1.00 40.56 153 GLU A N 1
ATOM 1166 C CA . GLU A 1 153 ? -61.415 36.133 4.496 1.00 39.88 153 GLU A CA 1
ATOM 1167 C C . GLU A 1 153 ? -60.320 36.694 3.610 1.00 44.02 153 GLU A C 1
ATOM 1168 O O . GLU A 1 153 ? -60.424 37.819 3.112 1.00 53.62 153 GLU A O 1
ATOM 1174 N N . LYS A 1 154 ? -59.254 35.932 3.413 1.00 45.79 154 LYS A N 1
ATOM 1175 C CA . LYS A 1 154 ? -58.116 36.432 2.662 1.00 44.60 154 LYS A CA 1
ATOM 1176 C C . LYS A 1 154 ? -58.304 36.253 1.163 1.00 42.71 154 LYS A C 1
ATOM 1177 O O . LYS A 1 154 ? -57.908 37.121 0.381 1.00 46.67 154 LYS A O 1
ATOM 1183 N N . ARG A 1 155 ? -58.878 35.130 0.735 1.00 39.22 155 ARG A N 1
ATOM 1184 C CA . ARG A 1 155 ? -58.888 34.806 -0.686 1.00 41.75 155 ARG A CA 1
ATOM 1185 C C . ARG A 1 155 ? -60.241 34.907 -1.375 1.00 40.48 155 ARG A C 1
ATOM 1186 O O . ARG A 1 155 ? -60.267 34.961 -2.607 1.00 40.24 155 ARG A O 1
ATOM 1194 N N . GLY A 1 156 ? -61.356 34.943 -0.627 1.00 38.20 156 GLY A N 1
ATOM 1195 C CA . GLY A 1 156 ? -62.665 34.833 -1.264 1.00 33.11 156 GLY A CA 1
ATOM 1196 C C . GLY A 1 156 ? -63.009 36.017 -2.152 1.00 34.26 156 GLY A C 1
ATOM 1197 O O . GLY A 1 156 ? -63.528 35.844 -3.268 1.00 40.02 156 GLY A O 1
ATOM 1198 N N . ALA A 1 157 ? -62.730 37.233 -1.670 1.00 34.09 157 ALA A N 1
ATOM 1199 C CA . ALA A 1 157 ? -63.084 38.441 -2.411 1.00 38.46 157 ALA A CA 1
ATOM 1200 C C . ALA A 1 157 ? -62.462 38.445 -3.800 1.00 44.43 157 ALA A C 1
ATOM 1201 O O . ALA A 1 157 ? -63.128 38.795 -4.785 1.00 42.20 157 ALA A O 1
ATOM 1203 N N . THR A 1 158 ? -61.188 38.059 -3.895 1.00 36.70 158 THR A N 1
ATOM 1204 C CA . THR A 1 158 ? -60.524 38.042 -5.190 1.00 39.95 158 THR A CA 1
ATOM 1205 C C . THR A 1 158 ? -61.218 37.094 -6.155 1.00 33.18 158 THR A C 1
ATOM 1206 O O . THR A 1 158 ? -61.342 37.398 -7.344 1.00 35.90 158 THR A O 1
ATOM 1210 N N . LEU A 1 159 ? -61.651 35.923 -5.673 1.00 37.56 159 LEU A N 1
ATOM 1211 C CA . LEU A 1 159 ? -62.402 35.005 -6.532 1.00 35.93 159 LEU A CA 1
ATOM 1212 C C . LEU A 1 159 ? -63.695 35.643 -7.030 1.00 38.24 159 LEU A C 1
ATOM 1213 O O . LEU A 1 159 ? -64.034 35.533 -8.221 1.00 36.97 159 LEU A O 1
ATOM 1218 N N . GLU A 1 160 ? -64.428 36.323 -6.133 1.00 35.89 160 GLU A N 1
ATOM 1219 C CA . GLU A 1 160 ? -65.694 36.938 -6.539 1.00 39.01 160 GLU A CA 1
ATOM 1220 C C . GLU A 1 160 ? -65.461 37.993 -7.609 1.00 41.04 160 GLU A C 1
ATOM 1221 O O . GLU A 1 160 ? -66.163 38.035 -8.633 1.00 37.89 160 GLU A O 1
ATOM 1227 N N . ILE A 1 161 ? -64.442 38.835 -7.400 1.00 37.54 161 ILE A N 1
ATOM 1228 C CA . ILE A 1 161 ? -64.227 39.953 -8.305 1.00 33.37 161 ILE A CA 1
ATOM 1229 C C . ILE A 1 161 ? -63.682 39.457 -9.635 1.00 34.41 161 ILE A C 1
ATOM 1230 O O . ILE A 1 161 ? -64.081 39.940 -10.698 1.00 34.00 161 ILE A O 1
ATOM 1235 N N . LEU A 1 162 ? -62.801 38.460 -9.600 1.00 31.60 162 LEU A N 1
ATOM 1236 C CA . LEU A 1 162 ? -62.237 37.920 -10.829 1.00 35.90 162 LEU A CA 1
ATOM 1237 C C . LEU A 1 162 ? -63.309 37.274 -11.690 1.00 33.58 162 LEU A C 1
ATOM 1238 O O . LEU A 1 162 ? -63.358 37.494 -12.910 1.00 35.86 162 LEU A O 1
ATOM 1243 N N . VAL A 1 163 ? -64.163 36.441 -11.076 1.00 36.20 163 VAL A N 1
ATOM 1244 C CA . VAL A 1 163 ? -65.231 35.806 -11.848 1.00 35.60 163 VAL A CA 1
ATOM 1245 C C . VAL A 1 163 ? -66.171 36.863 -12.411 1.00 35.66 163 VAL A C 1
ATOM 1246 O O . VAL A 1 163 ? -66.568 36.800 -13.583 1.00 36.88 163 VAL A O 1
ATOM 1250 N N . THR A 1 164 ? -66.517 37.871 -11.607 1.00 34.23 164 THR A N 1
ATOM 1251 C CA . THR A 1 164 ? -67.430 38.884 -12.115 1.00 37.65 164 THR A CA 1
ATOM 1252 C C . THR A 1 164 ? -66.819 39.658 -13.277 1.00 42.62 164 THR A C 1
ATOM 1253 O O . THR A 1 164 ? -67.496 39.902 -14.285 1.00 40.33 164 THR A O 1
ATOM 1257 N N . LYS A 1 165 ? -65.545 40.052 -13.162 1.00 40.86 165 LYS A N 1
ATOM 1258 C CA . LYS A 1 165 ? -64.891 40.784 -14.249 1.00 39.35 165 LYS A CA 1
ATOM 1259 C C . LYS A 1 165 ? -64.896 39.960 -15.525 1.00 34.87 165 LYS A C 1
ATOM 1260 O O . LYS A 1 165 ? -65.238 40.463 -16.602 1.00 43.15 165 LYS A O 1
ATOM 1266 N N . MET A 1 166 ? -64.535 38.676 -15.423 1.00 34.47 166 MET A N 1
ATOM 1267 C CA . MET A 1 166 ? -64.495 37.852 -16.629 1.00 40.52 166 MET A CA 1
ATOM 1268 C C . MET A 1 166 ? -65.878 37.636 -17.232 1.00 40.69 166 MET A C 1
ATOM 1269 O O . MET A 1 166 ? -66.038 37.715 -18.453 1.00 45.17 166 MET A O 1
ATOM 1274 N N . ARG A 1 167 ? -66.887 37.352 -16.405 1.00 39.63 167 ARG A N 1
ATOM 1275 C CA . ARG A 1 167 ? -68.221 37.108 -16.958 1.00 41.94 167 ARG A CA 1
ATOM 1276 C C . ARG A 1 167 ? -68.815 38.374 -17.571 1.00 41.54 167 ARG A C 1
ATOM 1277 O O . ARG A 1 167 ? -69.442 38.302 -18.628 1.00 42.08 167 ARG A O 1
ATOM 1285 N N . ARG A 1 168 ? -68.603 39.552 -16.960 1.00 45.55 168 ARG A N 1
ATOM 1286 C CA . ARG A 1 168 ? -69.102 40.768 -17.611 1.00 44.44 168 ARG A CA 1
ATOM 1287 C C . ARG A 1 168 ? -68.333 41.091 -18.883 1.00 49.75 168 ARG A C 1
ATOM 1288 O O . ARG A 1 168 ? -68.891 41.720 -19.785 1.00 53.80 168 ARG A O 1
ATOM 1296 N N . MET A 1 169 ? -67.049 40.719 -18.964 1.00 48.77 169 MET A N 1
ATOM 1297 C CA A MET A 1 169 ? -66.292 41.032 -20.174 0.50 51.51 169 MET A CA 1
ATOM 1298 C CA B MET A 1 169 ? -66.271 41.016 -20.167 0.50 51.25 169 MET A CA 1
ATOM 1299 C C . MET A 1 169 ? -66.672 40.118 -21.332 1.00 53.91 169 MET A C 1
ATOM 1300 O O . MET A 1 169 ? -66.646 40.547 -22.490 1.00 49.35 169 MET A O 1
ATOM 1309 N N . ASN A 1 170 ? -67.024 38.868 -21.052 1.00 46.94 170 ASN A N 1
ATOM 1310 C CA . ASN A 1 170 ? -67.284 37.887 -22.103 1.00 48.54 170 ASN A CA 1
ATOM 1311 C C . ASN A 1 170 ? -68.577 37.153 -21.761 1.00 50.40 170 ASN A C 1
ATOM 1312 O O . ASN A 1 170 ? -68.568 36.223 -20.950 1.00 49.59 170 ASN A O 1
ATOM 1317 N N . LYS A 1 171 ? -69.682 37.551 -22.402 1.00 53.74 171 LYS A N 1
ATOM 1318 C CA . LYS A 1 171 ? -70.971 36.934 -22.099 1.00 54.60 171 LYS A CA 1
ATOM 1319 C C . LYS A 1 171 ? -70.967 35.434 -22.391 1.00 57.49 171 LYS A C 1
ATOM 1320 O O . LYS A 1 171 ? -71.698 34.674 -21.742 1.00 60.23 171 LYS A O 1
ATOM 1322 N N . ALA A 1 172 ? -70.159 34.991 -23.354 1.00 47.54 172 ALA A N 1
ATOM 1323 C CA . ALA A 1 172 ? -70.135 33.597 -23.783 1.00 53.33 172 ALA A CA 1
ATOM 1324 C C . ALA A 1 172 ? -69.183 32.730 -22.974 1.00 53.45 172 ALA A C 1
ATOM 1325 O O . ALA A 1 172 ? -69.053 31.541 -23.274 1.00 55.91 172 ALA A O 1
ATOM 1327 N N . LEU A 1 173 ? -68.509 33.292 -21.976 1.00 49.13 173 LEU A N 1
ATOM 1328 C CA . LEU A 1 173 ? -67.544 32.532 -21.196 1.00 48.88 173 LEU A CA 1
ATOM 1329 C C . LEU A 1 173 ? -68.199 31.334 -20.516 1.00 45.55 173 LEU A C 1
ATOM 1330 O O . LEU A 1 173 ? -69.242 31.463 -19.875 1.00 49.30 173 LEU A O 1
ATOM 1335 N N . ARG A 1 174 ? -67.569 30.169 -20.627 1.00 45.60 174 ARG A N 1
ATOM 1336 C CA . ARG A 1 174 ? -67.954 29.014 -19.830 1.00 48.73 174 ARG A CA 1
ATOM 1337 C C . ARG A 1 174 ? -67.130 28.987 -18.541 1.00 52.42 174 ARG A C 1
ATOM 1338 O O . ARG A 1 174 ? -65.899 29.086 -18.586 1.00 43.48 174 ARG A O 1
ATOM 1346 N N . VAL A 1 175 ? -67.807 28.870 -17.397 1.00 44.10 175 VAL A N 1
ATOM 1347 C CA . VAL A 1 175 ? -67.150 28.854 -16.096 1.00 42.99 175 VAL A CA 1
ATOM 1348 C C . VAL A 1 175 ? -67.349 27.475 -15.479 1.00 46.97 175 VAL A C 1
ATOM 1349 O O . VAL A 1 175 ? -68.473 26.958 -15.436 1.00 43.63 175 VAL A O 1
ATOM 1353 N N . ILE A 1 176 ? -66.249 26.866 -15.041 1.00 44.50 176 ILE A N 1
ATOM 1354 C CA . ILE A 1 176 ? -66.274 25.607 -14.313 1.00 41.15 176 ILE A CA 1
ATOM 1355 C C . ILE A 1 176 ? -65.629 25.850 -12.962 1.00 43.71 176 ILE A C 1
ATOM 1356 O O . ILE A 1 176 ? -64.494 26.320 -12.892 1.00 41.06 176 ILE A O 1
ATOM 1361 N N . GLY A 1 177 ? -66.348 25.534 -11.897 1.00 43.56 177 GLY A N 1
ATOM 1362 C CA . GLY A 1 177 ? -65.849 25.697 -10.539 1.00 37.72 177 GLY A CA 1
ATOM 1363 C C . GLY A 1 177 ? -65.603 24.312 -9.950 1.00 44.54 177 GLY A C 1
ATOM 1364 O O . GLY A 1 177 ? -66.414 23.410 -10.144 1.00 41.67 177 GLY A O 1
ATOM 1365 N N . LEU A 1 178 ? -64.467 24.156 -9.274 1.00 43.44 178 LEU A N 1
ATOM 1366 C CA . LEU A 1 178 ? -64.118 22.907 -8.612 1.00 40.65 178 LEU A CA 1
ATOM 1367 C C . LEU A 1 178 ? -64.077 23.158 -7.115 1.00 48.33 178 LEU A C 1
ATOM 1368 O O . LEU A 1 178 ? -63.349 24.056 -6.658 1.00 37.67 178 LEU A O 1
ATOM 1373 N N . SER A 1 179 ? -64.837 22.354 -6.352 1.00 34.14 179 SER A N 1
ATOM 1374 C CA . SER A 1 179 ? -65.037 22.627 -4.937 1.00 40.12 179 SER A CA 1
ATOM 1375 C C . SER A 1 179 ? -64.937 21.348 -4.119 1.00 42.13 179 SER A C 1
ATOM 1376 O O . SER A 1 179 ? -65.202 20.251 -4.614 1.00 44.42 179 SER A O 1
ATOM 1379 N N . ALA A 1 180 ? -64.516 21.506 -2.866 1.00 39.57 180 ALA A N 1
ATOM 1380 C CA . ALA A 1 180 ? -64.771 20.519 -1.827 1.00 47.23 180 ALA A CA 1
ATOM 1381 C C . ALA A 1 180 ? -66.273 20.477 -1.500 1.00 48.25 180 ALA A C 1
ATOM 1382 O O . ALA A 1 180 ? -67.032 21.395 -1.832 1.00 37.99 180 ALA A O 1
ATOM 1384 N N . THR A 1 181 ? -66.711 19.399 -0.858 1.00 45.56 181 THR A N 1
ATOM 1385 C CA . THR A 1 181 ? -68.134 19.306 -0.527 1.00 56.89 181 THR A CA 1
ATOM 1386 C C . THR A 1 181 ? -68.472 20.225 0.645 1.00 52.14 181 THR A C 1
ATOM 1387 O O . THR A 1 181 ? -67.706 20.350 1.608 1.00 53.15 181 THR A O 1
ATOM 1391 N N . ALA A 1 182 ? -69.611 20.898 0.539 1.00 46.11 182 ALA A N 1
ATOM 1392 C CA . ALA A 1 182 ? -70.119 21.753 1.600 1.00 49.83 182 ALA A CA 1
ATOM 1393 C C . ALA A 1 182 ? -71.639 21.796 1.501 1.00 52.80 182 ALA A C 1
ATOM 1394 O O . ALA A 1 182 ? -72.202 21.582 0.418 1.00 52.33 182 ALA A O 1
ATOM 1396 N N . PRO A 1 183 ? -72.329 22.097 2.601 1.00 47.50 183 PRO A N 1
ATOM 1397 C CA . PRO A 1 183 ? -73.803 22.015 2.579 1.00 57.40 183 PRO A CA 1
ATOM 1398 C C . PRO A 1 183 ? -74.479 22.936 1.567 1.00 51.55 183 PRO A C 1
ATOM 1399 O O . PRO A 1 183 ? -75.586 22.624 1.133 1.00 53.49 183 PRO A O 1
ATOM 1403 N N . ASN A 1 184 ? -73.851 24.017 1.124 1.00 58.28 184 ASN A N 1
ATOM 1404 C CA . ASN A 1 184 ? -74.522 24.948 0.224 1.00 52.06 184 ASN A CA 1
ATOM 1405 C C . ASN A 1 184 ? -73.782 25.136 -1.098 1.00 49.15 184 ASN A C 1
ATOM 1406 O O . ASN A 1 184 ? -73.863 26.206 -1.695 1.00 48.80 184 ASN A O 1
ATOM 1411 N N . VAL A 1 185 ? -73.074 24.116 -1.590 1.00 50.81 185 VAL A N 1
ATOM 1412 C CA . VAL A 1 185 ? -72.290 24.312 -2.812 1.00 51.93 185 VAL A CA 1
ATOM 1413 C C . VAL A 1 185 ? -73.187 24.645 -3.999 1.00 54.92 185 VAL A C 1
ATOM 1414 O O . VAL A 1 185 ? -72.771 25.370 -4.926 1.00 55.96 185 VAL A O 1
ATOM 1418 N N . THR A 1 186 ? -74.426 24.132 -4.005 1.00 46.31 186 THR A N 1
ATOM 1419 C CA . THR A 1 186 ? -75.320 24.444 -5.119 1.00 49.72 186 THR A CA 1
ATOM 1420 C C . THR A 1 186 ? -75.656 25.926 -5.175 1.00 50.75 186 THR A C 1
ATOM 1421 O O . THR A 1 186 ? -76.057 26.421 -6.230 1.00 50.70 186 THR A O 1
ATOM 1425 N N . GLU A 1 187 ? -75.478 26.648 -4.070 1.00 44.90 187 GLU A N 1
ATOM 1426 C CA . GLU A 1 187 ? -75.630 28.098 -4.100 1.00 50.73 187 GLU A CA 1
ATOM 1427 C C . GLU A 1 187 ? -74.525 28.731 -4.937 1.00 47.06 187 GLU A C 1
ATOM 1428 O O . GLU A 1 187 ? -74.752 29.721 -5.655 1.00 49.00 187 GLU A O 1
ATOM 1434 N N . ILE A 1 188 ? -73.323 28.149 -4.875 1.00 46.03 188 ILE A N 1
ATOM 1435 C CA . ILE A 1 188 ? -72.252 28.563 -5.766 1.00 37.18 188 ILE A CA 1
ATOM 1436 C C . ILE A 1 188 ? -72.644 28.271 -7.199 1.00 43.34 188 ILE A C 1
ATOM 1437 O O . ILE A 1 188 ? -72.453 29.108 -8.097 1.00 41.49 188 ILE A O 1
ATOM 1442 N N . ALA A 1 189 ? -73.204 27.078 -7.438 1.00 39.40 189 ALA A N 1
ATOM 1443 C CA . ALA A 1 189 ? -73.678 26.762 -8.789 1.00 42.09 189 ALA A CA 1
ATOM 1444 C C . ALA A 1 189 ? -74.701 27.783 -9.276 1.00 46.39 189 ALA A C 1
ATOM 1445 O O . ALA A 1 189 ? -74.642 28.233 -10.428 1.00 46.05 189 ALA A O 1
ATOM 1447 N N . GLU A 1 190 ? -75.633 28.172 -8.403 1.00 42.18 190 GLU A N 1
ATOM 1448 C CA . GLU A 1 190 ? -76.664 29.134 -8.777 1.00 49.59 190 GLU A CA 1
ATOM 1449 C C . GLU A 1 190 ? -76.048 30.478 -9.125 1.00 49.72 190 GLU A C 1
ATOM 1450 O O . GLU A 1 190 ? -76.442 31.112 -10.111 1.00 48.81 190 GLU A O 1
ATOM 1456 N N . TRP A 1 191 ? -75.072 30.927 -8.327 1.00 45.12 191 TRP A N 1
ATOM 1457 C CA . TRP A 1 191 ? -74.342 32.152 -8.660 1.00 44.93 191 TRP A CA 1
ATOM 1458 C C . TRP A 1 191 ? -73.689 32.072 -10.042 1.00 48.37 191 TRP A C 1
ATOM 1459 O O . TRP A 1 191 ? -73.689 33.055 -10.797 1.00 40.15 191 TRP A O 1
ATOM 1470 N N . LEU A 1 192 ? -73.135 30.912 -10.397 1.00 43.17 192 LEU A N 1
ATOM 1471 C CA . LEU A 1 192 ? -72.487 30.763 -11.693 1.00 44.85 192 LEU A CA 1
ATOM 1472 C C . LEU A 1 192 ? -73.462 30.513 -12.841 1.00 49.16 192 LEU A C 1
ATOM 1473 O O . LEU A 1 192 ? -73.011 30.369 -13.985 1.00 50.96 192 LEU A O 1
ATOM 1478 N N . ASP A 1 193 ? -74.767 30.444 -12.574 1.00 46.35 193 ASP A N 1
ATOM 1479 C CA . ASP A 1 193 ? -75.743 30.026 -13.579 1.00 50.99 193 ASP A CA 1
ATOM 1480 C C . ASP A 1 193 ? -75.345 28.674 -14.156 1.00 45.89 193 ASP A C 1
ATOM 1481 O O . ASP A 1 193 ? -75.252 28.494 -15.370 1.00 46.49 193 ASP A O 1
ATOM 1486 N N . ALA A 1 194 ? -75.058 27.724 -13.263 1.00 49.32 194 ALA A N 1
ATOM 1487 C CA . ALA A 1 194 ? -74.352 26.501 -13.626 1.00 45.05 194 ALA A CA 1
ATOM 1488 C C . ALA A 1 194 ? -75.160 25.269 -13.263 1.00 48.00 194 ALA A C 1
ATOM 1489 O O . ALA A 1 194 ? -75.944 25.272 -12.306 1.00 49.52 194 ALA A O 1
ATOM 1491 N N . ASP A 1 195 ? -74.953 24.210 -14.043 1.00 45.77 195 ASP A N 1
ATOM 1492 C CA . ASP A 1 195 ? -75.306 22.873 -13.599 1.00 48.23 195 ASP A CA 1
ATOM 1493 C C . ASP A 1 195 ? -74.335 22.440 -12.499 1.00 49.72 195 ASP A C 1
ATOM 1494 O O . ASP A 1 195 ? -73.362 23.133 -12.189 1.00 47.09 195 ASP A O 1
ATOM 1499 N N . TYR A 1 196 ? -74.587 21.284 -11.893 1.00 49.34 196 TYR A N 1
ATOM 1500 C CA . TYR A 1 196 ? -73.679 20.855 -10.835 1.00 49.69 196 TYR A CA 1
ATOM 1501 C C . TYR A 1 196 ? -73.668 19.339 -10.742 1.00 47.72 196 TYR A C 1
ATOM 1502 O O . TYR A 1 196 ? -74.590 18.663 -11.184 1.00 54.17 196 TYR A O 1
ATOM 1511 N N . TYR A 1 197 ? -72.576 18.819 -10.190 1.00 57.24 197 TYR A N 1
ATOM 1512 C CA . TYR A 1 197 ? -72.462 17.420 -9.793 1.00 51.18 197 TYR A CA 1
ATOM 1513 C C . TYR A 1 197 ? -71.789 17.369 -8.428 1.00 58.76 197 TYR A C 1
ATOM 1514 O O . TYR A 1 197 ? -70.660 17.848 -8.277 1.00 49.73 197 TYR A O 1
ATOM 1523 N N . VAL A 1 198 ? -72.466 16.763 -7.453 1.00 51.75 198 VAL A N 1
ATOM 1524 C CA . VAL A 1 198 ? -72.010 16.699 -6.068 1.00 53.54 198 VAL A CA 1
ATOM 1525 C C . VAL A 1 198 ? -71.905 15.236 -5.659 1.00 59.64 198 VAL A C 1
ATOM 1526 O O . VAL A 1 198 ? -72.842 14.458 -5.879 1.00 56.94 198 VAL A O 1
ATOM 1530 N N . SER A 1 199 ? -70.771 14.858 -5.065 1.00 62.46 199 SER A N 1
ATOM 1531 C CA . SER A 1 199 ? -70.614 13.493 -4.571 1.00 54.45 199 SER A CA 1
ATOM 1532 C C . SER A 1 199 ? -69.561 13.461 -3.473 1.00 54.47 199 SER A C 1
ATOM 1533 O O . SER A 1 199 ? -68.594 14.222 -3.499 1.00 51.55 199 SER A O 1
ATOM 1536 N N . ASP A 1 200 ? -69.776 12.577 -2.503 1.00 52.30 200 ASP A N 1
ATOM 1537 C CA . ASP A 1 200 ? -68.849 12.326 -1.408 1.00 52.51 200 ASP A CA 1
ATOM 1538 C C . ASP A 1 200 ? -68.021 11.075 -1.623 1.00 50.07 200 ASP A C 1
ATOM 1539 O O . ASP A 1 200 ? -67.258 10.693 -0.732 1.00 52.05 200 ASP A O 1
ATOM 1544 N N . TRP A 1 201 ? -68.199 10.403 -2.753 1.00 49.64 201 TRP A N 1
ATOM 1545 C CA . TRP A 1 201 ? -67.464 9.182 -3.027 1.00 55.50 201 TRP A CA 1
ATOM 1546 C C . TRP A 1 201 ? -65.966 9.443 -2.979 1.00 53.46 201 TRP A C 1
ATOM 1547 O O . TRP A 1 201 ? -65.474 10.439 -3.513 1.00 53.74 201 TRP A O 1
ATOM 1558 N N . ARG A 1 202 ? -65.241 8.544 -2.331 1.00 57.65 202 ARG A N 1
ATOM 1559 C CA . ARG A 1 202 ? -63.790 8.572 -2.341 1.00 58.10 202 ARG A CA 1
ATOM 1560 C C . ARG A 1 202 ? -63.265 7.179 -2.651 1.00 52.50 202 ARG A C 1
ATOM 1561 O O . ARG A 1 202 ? -63.946 6.189 -2.393 1.00 56.70 202 ARG A O 1
ATOM 1569 N N . PRO A 1 203 ? -62.069 7.073 -3.233 1.00 61.51 203 PRO A N 1
ATOM 1570 C CA . PRO A 1 203 ? -61.590 5.741 -3.642 1.00 55.83 203 PRO A CA 1
ATOM 1571 C C . PRO A 1 203 ? -61.160 4.856 -2.478 1.00 58.67 203 PRO A C 1
ATOM 1572 O O . PRO A 1 203 ? -61.225 3.628 -2.601 1.00 60.27 203 PRO A O 1
ATOM 1576 N N . VAL A 1 204 ? -60.752 5.420 -1.348 1.00 55.74 204 VAL A N 1
ATOM 1577 C CA . VAL A 1 204 ? -60.363 4.651 -0.167 1.00 55.69 204 VAL A CA 1
ATOM 1578 C C . VAL A 1 204 ? -61.285 5.022 0.965 1.00 55.48 204 VAL A C 1
ATOM 1579 O O . VAL A 1 204 ? -61.441 6.208 1.273 1.00 52.89 204 VAL A O 1
ATOM 1583 N N . PRO A 1 205 ? -61.947 4.068 1.624 1.00 55.25 205 PRO A N 1
ATOM 1584 C CA . PRO A 1 205 ? -62.835 4.425 2.737 1.00 55.41 205 PRO A CA 1
ATOM 1585 C C . PRO A 1 205 ? -62.065 5.033 3.899 1.00 54.70 205 PRO A C 1
ATOM 1586 O O . PRO A 1 205 ? -60.952 4.610 4.224 1.00 53.11 205 PRO A O 1
ATOM 1590 N N . LEU A 1 206 ? -62.689 6.018 4.544 1.00 54.04 206 LEU A N 1
ATOM 1591 C CA . LEU A 1 206 ? -62.100 6.739 5.664 1.00 53.82 206 LEU A CA 1
ATOM 1592 C C . LEU A 1 206 ? -62.854 6.416 6.949 1.00 45.53 206 LEU A C 1
ATOM 1593 O O . LEU A 1 206 ? -64.076 6.535 6.994 1.00 49.59 206 LEU A O 1
ATOM 1598 N N . VAL A 1 207 ? -62.128 5.991 7.979 1.00 47.77 207 VAL A N 1
ATOM 1599 C CA . VAL A 1 207 ? -62.662 5.873 9.329 1.00 43.87 207 VAL A CA 1
ATOM 1600 C C . VAL A 1 207 ? -61.990 6.925 10.202 1.00 49.06 207 VAL A C 1
ATOM 1601 O O . VAL A 1 207 ? -60.818 7.284 10.002 1.00 48.80 207 VAL A O 1
ATOM 1605 N N . GLU A 1 208 ? -62.749 7.442 11.165 1.00 43.58 208 GLU A N 1
ATOM 1606 C CA . GLU A 1 208 ? -62.299 8.575 11.967 1.00 46.42 208 GLU A CA 1
ATOM 1607 C C . GLU A 1 208 ? -62.463 8.244 13.438 1.00 49.21 208 GLU A C 1
ATOM 1608 O O . GLU A 1 208 ? -63.444 7.613 13.814 1.00 52.63 208 GLU A O 1
ATOM 1614 N N . GLY A 1 209 ? -61.517 8.678 14.277 1.00 46.98 209 GLY A N 1
ATOM 1615 C CA . GLY A 1 209 ? -61.522 8.251 15.663 1.00 47.23 209 GLY A CA 1
ATOM 1616 C C . GLY A 1 209 ? -60.988 9.300 16.616 1.00 52.27 209 GLY A C 1
ATOM 1617 O O . GLY A 1 209 ? -60.462 10.341 16.215 1.00 44.78 209 GLY A O 1
ATOM 1618 N N . VAL A 1 210 ? -61.148 9.010 17.902 1.00 48.52 210 VAL A N 1
ATOM 1619 C CA . VAL A 1 210 ? -60.615 9.839 18.975 1.00 49.69 210 VAL A CA 1
ATOM 1620 C C . VAL A 1 210 ? -59.733 8.978 19.861 1.00 53.45 210 VAL A C 1
ATOM 1621 O O . VAL A 1 210 ? -60.125 7.869 20.251 1.00 52.32 210 VAL A O 1
ATOM 1625 N N . LEU A 1 211 ? -58.543 9.495 20.169 1.00 47.35 211 LEU A N 1
ATOM 1626 C CA . LEU A 1 211 ? -57.629 8.899 21.131 1.00 53.74 211 LEU A CA 1
ATOM 1627 C C . LEU A 1 211 ? -57.688 9.702 22.429 1.00 58.76 211 LEU A C 1
ATOM 1628 O O . LEU A 1 211 ? -57.386 10.900 22.441 1.00 57.57 211 LEU A O 1
ATOM 1633 N N . CYS A 1 212 ? -58.045 9.036 23.520 1.00 57.47 212 CYS A N 1
ATOM 1634 C CA . CYS A 1 212 ? -58.232 9.701 24.804 1.00 61.93 212 CYS A CA 1
ATOM 1635 C C . CYS A 1 212 ? -57.767 8.755 25.901 1.00 70.87 212 CYS A C 1
ATOM 1636 O O . CYS A 1 212 ? -58.263 7.628 25.997 1.00 69.73 212 CYS A O 1
ATOM 1639 N N . GLU A 1 213 ? -56.795 9.199 26.698 1.00 67.57 213 GLU A N 1
ATOM 1640 C CA . GLU A 1 213 ? -56.345 8.463 27.880 1.00 69.69 213 GLU A CA 1
ATOM 1641 C C . GLU A 1 213 ? -55.992 7.012 27.547 1.00 74.00 213 GLU A C 1
ATOM 1642 O O . GLU A 1 213 ? -56.308 6.084 28.294 1.00 77.60 213 GLU A O 1
ATOM 1644 N N . GLY A 1 214 ? -55.331 6.810 26.410 1.00 68.79 214 GLY A N 1
ATOM 1645 C CA . GLY A 1 214 ? -54.880 5.480 26.056 1.00 64.20 214 GLY A CA 1
ATOM 1646 C C . GLY A 1 214 ? -55.925 4.588 25.430 1.00 72.19 214 GLY A C 1
ATOM 1647 O O . GLY A 1 214 ? -55.659 3.399 25.233 1.00 69.90 214 GLY A O 1
ATOM 1648 N N . THR A 1 215 ? -57.108 5.113 25.118 1.00 68.13 215 THR A N 1
ATOM 1649 C CA . THR A 1 215 ? -58.143 4.360 24.424 1.00 66.46 215 THR A CA 1
ATOM 1650 C C . THR A 1 215 ? -58.489 5.076 23.130 1.00 63.29 215 THR A C 1
ATOM 1651 O O . THR A 1 215 ? -58.761 6.280 23.135 1.00 59.72 215 THR A O 1
ATOM 1655 N N . LEU A 1 216 ? -58.454 4.332 22.032 1.00 57.23 216 LEU A N 1
ATOM 1656 C CA . LEU A 1 216 ? -58.909 4.793 20.732 1.00 55.30 216 LEU A CA 1
ATOM 1657 C C . LEU A 1 216 ? -60.329 4.292 20.494 1.00 55.21 216 LEU A C 1
ATOM 1658 O O . LEU A 1 216 ? -60.579 3.084 20.576 1.00 55.73 216 LEU A O 1
ATOM 1663 N N . GLU A 1 217 ? -61.252 5.209 20.200 1.00 50.53 217 GLU A N 1
ATOM 1664 C CA . GLU A 1 217 ? -62.561 4.846 19.664 1.00 51.25 217 GLU A CA 1
ATOM 1665 C C . GLU A 1 217 ? -62.623 5.264 18.203 1.00 47.37 217 GLU A C 1
ATOM 1666 O O . GLU A 1 217 ? -62.453 6.444 17.882 1.00 49.02 217 GLU A O 1
ATOM 1672 N N . LEU A 1 218 ? -62.888 4.299 17.329 1.00 50.16 218 LEU A N 1
ATOM 1673 C CA . LEU A 1 218 ? -62.822 4.482 15.885 1.00 48.23 218 LEU A CA 1
ATOM 1674 C C . LEU A 1 218 ? -64.203 4.263 15.273 1.00 50.62 218 LEU A C 1
ATOM 1675 O O . LEU A 1 218 ? -64.907 3.311 15.633 1.00 49.25 218 LEU A O 1
ATOM 1680 N N . PHE A 1 219 ? -64.575 5.129 14.332 1.00 46.66 219 PHE A N 1
ATOM 1681 C CA . PHE A 1 219 ? -65.918 5.201 13.778 1.00 47.56 219 PHE A CA 1
ATOM 1682 C C . PHE A 1 219 ? -65.885 4.918 12.288 1.00 53.67 219 PHE A C 1
ATOM 1683 O O . PHE A 1 219 ? -65.142 5.572 11.538 1.00 52.64 219 PHE A O 1
ATOM 1691 N N . ASP A 1 220 ? -66.698 3.940 11.882 1.00 56.56 220 ASP A N 1
ATOM 1692 C CA . ASP A 1 220 ? -67.136 3.725 10.508 1.00 55.06 220 ASP A CA 1
ATOM 1693 C C . ASP A 1 220 ? -68.628 4.038 10.518 1.00 52.29 220 ASP A C 1
ATOM 1694 O O . ASP A 1 220 ? -69.443 3.232 10.989 1.00 53.83 220 ASP A O 1
ATOM 1699 N N . GLY A 1 221 ? -68.980 5.224 10.032 1.00 48.65 221 GLY A N 1
ATOM 1700 C CA . GLY A 1 221 ? -70.353 5.666 10.191 1.00 46.48 221 GLY A CA 1
ATOM 1701 C C . GLY A 1 221 ? -70.704 5.764 11.659 1.00 51.71 221 GLY A C 1
ATOM 1702 O O . GLY A 1 221 ? -69.893 6.182 12.492 1.00 58.64 221 GLY A O 1
ATOM 1703 N N . ALA A 1 222 ? -71.923 5.353 11.993 1.00 54.27 222 ALA A N 1
ATOM 1704 C CA . ALA A 1 222 ? -72.384 5.374 13.374 1.00 50.78 222 ALA A CA 1
ATOM 1705 C C . ALA A 1 222 ? -71.861 4.194 14.175 1.00 56.52 222 ALA A C 1
ATOM 1706 O O . ALA A 1 222 ? -72.172 4.091 15.367 1.00 58.15 222 ALA A O 1
ATOM 1708 N N . PHE A 1 223 ? -71.095 3.298 13.551 1.00 52.71 223 PHE A N 1
ATOM 1709 C CA . PHE A 1 223 ? -70.591 2.110 14.223 1.00 49.62 223 PHE A CA 1
ATOM 1710 C C . PHE A 1 223 ? -69.165 2.351 14.704 1.00 52.81 223 PHE A C 1
ATOM 1711 O O . PHE A 1 223 ? -68.358 2.956 13.997 1.00 51.20 223 PHE A O 1
ATOM 1719 N N . SER A 1 224 ? -68.847 1.889 15.907 1.00 48.87 224 SER A N 1
ATOM 1720 C CA . SER A 1 224 ? -67.519 2.153 16.433 1.00 51.22 224 SER A CA 1
ATOM 1721 C C . SER A 1 224 ? -66.897 0.892 17.026 1.00 59.17 224 SER A C 1
ATOM 1722 O O . SER A 1 224 ? -67.577 -0.096 17.342 1.00 47.69 224 SER A O 1
ATOM 1725 N N . THR A 1 225 ? -65.570 0.960 17.146 1.00 52.45 225 THR A N 1
ATOM 1726 C CA . THR A 1 225 ? -64.754 -0.025 17.840 1.00 52.23 225 THR A CA 1
ATOM 1727 C C . THR A 1 225 ? -63.768 0.669 18.784 1.00 50.13 225 THR A C 1
ATOM 1728 O O . THR A 1 225 ? -63.500 1.865 18.675 1.00 56.60 225 THR A O 1
ATOM 1732 N N . SER A 1 226 ? -63.224 -0.104 19.716 1.00 51.78 226 SER A N 1
ATOM 1733 C CA . SER A 1 226 ? -62.348 0.398 20.762 1.00 56.39 226 SER A CA 1
ATOM 1734 C C . SER A 1 226 ? -61.050 -0.390 20.784 1.00 58.01 226 SER A C 1
ATOM 1735 O O . SER A 1 226 ? -61.036 -1.598 20.544 1.00 59.23 226 SER A O 1
ATOM 1738 N N . ARG A 1 227 ? -59.958 0.301 21.101 1.00 57.87 227 ARG A N 1
ATOM 1739 C CA . ARG A 1 227 ? -58.648 -0.332 21.176 1.00 59.38 227 ARG A CA 1
ATOM 1740 C C . ARG A 1 227 ? -57.808 0.334 22.260 1.00 66.25 227 ARG A C 1
ATOM 1741 O O . ARG A 1 227 ? -57.859 1.555 22.436 1.00 62.33 227 ARG A O 1
ATOM 1749 N N . ARG A 1 228 ? -57.028 -0.480 22.973 1.00 69.87 228 ARG A N 1
ATOM 1750 C CA . ARG A 1 228 ? -56.018 0.004 23.911 1.00 69.27 228 ARG A CA 1
ATOM 1751 C C . ARG A 1 228 ? -54.736 0.263 23.130 1.00 67.76 228 ARG A C 1
ATOM 1752 O O . ARG A 1 228 ? -54.095 -0.679 22.653 1.00 75.11 228 ARG A O 1
ATOM 1760 N N . VAL A 1 229 ? -54.369 1.536 22.980 1.00 61.20 229 VAL A N 1
ATOM 1761 C CA . VAL A 1 229 ? -53.212 1.914 22.174 1.00 65.67 229 VAL A CA 1
ATOM 1762 C C . VAL A 1 229 ? -52.779 3.314 22.593 1.00 63.59 229 VAL A C 1
ATOM 1763 O O . VAL A 1 229 ? -53.555 4.068 23.184 1.00 63.44 229 VAL A O 1
ATOM 1767 N N . LYS A 1 230 ? -51.525 3.661 22.293 1.00 63.40 230 LYS A N 1
ATOM 1768 C CA . LYS A 1 230 ? -50.975 4.987 22.548 1.00 60.76 230 LYS A CA 1
ATOM 1769 C C . LYS A 1 230 ? -50.481 5.612 21.247 1.00 57.88 230 LYS A C 1
ATOM 1770 O O . LYS A 1 230 ? -50.278 4.923 20.245 1.00 58.49 230 LYS A O 1
ATOM 1776 N N . PHE A 1 231 ? -50.272 6.937 21.284 1.00 58.26 231 PHE A N 1
ATOM 1777 C CA . PHE A 1 231 ? -49.835 7.693 20.105 1.00 58.30 231 PHE A CA 1
ATOM 1778 C C . PHE A 1 231 ? -48.610 7.062 19.440 1.00 62.99 231 PHE A C 1
ATOM 1779 O O . PHE A 1 231 ? -48.576 6.881 18.210 1.00 56.57 231 PHE A O 1
ATOM 1787 N N . GLU A 1 232 ? -47.612 6.686 20.248 1.00 54.40 232 GLU A N 1
ATOM 1788 C CA . GLU A 1 232 ? -46.370 6.146 19.710 1.00 63.29 232 GLU A CA 1
ATOM 1789 C C . GLU A 1 232 ? -46.622 4.898 18.871 1.00 59.66 232 GLU A C 1
ATOM 1790 O O . GLU A 1 232 ? -46.149 4.802 17.733 1.00 61.16 232 GLU A O 1
ATOM 1796 N N . GLU A 1 233 ? -47.370 3.934 19.415 1.00 55.27 233 GLU A N 1
ATOM 1797 C CA A GLU A 1 233 ? -47.642 2.714 18.659 0.50 60.77 233 GLU A CA 1
ATOM 1798 C CA B GLU A 1 233 ? -47.661 2.711 18.672 0.50 60.80 233 GLU A CA 1
ATOM 1799 C C . GLU A 1 233 ? -48.463 3.012 17.410 1.00 59.77 233 GLU A C 1
ATOM 1800 O O . GLU A 1 233 ? -48.211 2.433 16.346 1.00 57.16 233 GLU A O 1
ATOM 1811 N N . LEU A 1 234 ? -49.446 3.914 17.515 1.00 54.61 234 LEU A N 1
ATOM 1812 C CA . LEU A 1 234 ? -50.235 4.284 16.344 1.00 55.23 234 LEU A CA 1
ATOM 1813 C C . LEU A 1 234 ? -49.343 4.778 15.215 1.00 58.65 234 LEU A C 1
ATOM 1814 O O . LEU A 1 234 ? -49.608 4.501 14.039 1.00 53.33 234 LEU A O 1
ATOM 1819 N N . VAL A 1 235 ? -48.298 5.542 15.546 1.00 56.50 235 VAL A N 1
ATOM 1820 C CA . VAL A 1 235 ? -47.357 5.952 14.507 1.00 53.07 235 VAL A CA 1
ATOM 1821 C C . VAL A 1 235 ? -46.523 4.762 14.040 1.00 57.03 235 VAL A C 1
ATOM 1822 O O . VAL A 1 235 ? -46.378 4.523 12.834 1.00 55.66 235 VAL A O 1
ATOM 1826 N N . GLU A 1 236 ? -46.004 3.971 14.985 1.00 57.85 236 GLU A N 1
ATOM 1827 C CA . GLU A 1 236 ? -44.947 3.018 14.649 1.00 63.43 236 GLU A CA 1
ATOM 1828 C C . GLU A 1 236 ? -45.465 1.841 13.841 1.00 60.98 236 GLU A C 1
ATOM 1829 O O . GLU A 1 236 ? -44.780 1.369 12.929 1.00 58.48 236 GLU A O 1
ATOM 1835 N N . GLU A 1 237 ? -46.641 1.315 14.189 1.00 66.21 237 GLU A N 1
ATOM 1836 C CA . GLU A 1 237 ? -47.190 0.207 13.416 1.00 65.66 237 GLU A CA 1
ATOM 1837 C C . GLU A 1 237 ? -47.364 0.605 11.959 1.00 64.73 237 GLU A C 1
ATOM 1838 O O . GLU A 1 237 ? -47.179 -0.219 11.056 1.00 67.34 237 GLU A O 1
ATOM 1844 N N . CYS A 1 238 ? -47.676 1.875 11.718 1.00 56.43 238 CYS A N 1
ATOM 1845 C CA . CYS A 1 238 ? -47.797 2.404 10.368 1.00 63.55 238 CYS A CA 1
ATOM 1846 C C . CYS A 1 238 ? -46.429 2.603 9.709 1.00 66.80 238 CYS A C 1
ATOM 1847 O O . CYS A 1 238 ? -46.226 2.241 8.544 1.00 64.71 238 CYS A O 1
ATOM 1850 N N . VAL A 1 239 ? -45.476 3.164 10.448 1.00 61.12 239 VAL A N 1
ATOM 1851 C CA . VAL A 1 239 ? -44.136 3.359 9.904 1.00 69.49 239 VAL A CA 1
ATOM 1852 C C . VAL A 1 239 ? -43.533 2.023 9.490 1.00 69.24 239 VAL A C 1
ATOM 1853 O O . VAL A 1 239 ? -42.929 1.904 8.417 1.00 64.36 239 VAL A O 1
ATOM 1857 N N . ALA A 1 240 ? -43.730 0.986 10.307 1.00 68.27 240 ALA A N 1
ATOM 1858 C CA . ALA A 1 240 ? -43.134 -0.318 10.037 1.00 66.69 240 ALA A CA 1
ATOM 1859 C C . ALA A 1 240 ? -43.629 -0.933 8.733 1.00 74.30 240 ALA A C 1
ATOM 1860 O O . ALA A 1 240 ? -42.951 -1.810 8.186 1.00 76.84 240 ALA A O 1
ATOM 1862 N N . GLU A 1 241 ? -44.787 -0.495 8.225 1.00 70.40 241 GLU A N 1
ATOM 1863 C CA . GLU A 1 241 ? -45.348 -0.986 6.971 1.00 67.12 241 GLU A CA 1
ATOM 1864 C C . GLU A 1 241 ? -45.231 0.027 5.832 1.00 75.09 241 GLU A C 1
ATOM 1865 O O . GLU A 1 241 ? -45.968 -0.077 4.844 1.00 74.75 241 GLU A O 1
ATOM 1871 N N . ASN A 1 242 ? -44.333 1.007 5.961 1.00 68.56 242 ASN A N 1
ATOM 1872 C CA . ASN A 1 242 ? -44.145 2.102 4.997 1.00 67.17 242 ASN A CA 1
ATOM 1873 C C . ASN A 1 242 ? -45.480 2.696 4.541 1.00 71.62 242 ASN A C 1
ATOM 1874 O O . ASN A 1 242 ? -45.710 2.962 3.358 1.00 69.66 242 ASN A O 1
ATOM 1879 N N . GLY A 1 243 ? -46.365 2.919 5.511 1.00 64.89 243 GLY A N 1
ATOM 1880 C CA . GLY A 1 243 ? -47.683 3.453 5.237 1.00 61.55 243 GLY A CA 1
ATOM 1881 C C . GLY A 1 243 ? -47.785 4.966 5.164 1.00 67.57 243 GLY A C 1
ATOM 1882 O O . GLY A 1 243 ? -48.736 5.484 4.566 1.00 67.66 243 GLY A O 1
ATOM 1883 N N . GLY A 1 244 ? -46.844 5.689 5.783 1.00 61.58 244 GLY A N 1
ATOM 1884 C CA . GLY A 1 244 ? -46.856 7.146 5.754 1.00 53.30 244 GLY A CA 1
ATOM 1885 C C . GLY A 1 244 ? -47.748 7.721 6.842 1.00 59.78 244 GLY A C 1
ATOM 1886 O O . GLY A 1 244 ? -48.949 7.430 6.872 1.00 58.03 244 GLY A O 1
ATOM 1887 N N . VAL A 1 245 ? -47.197 8.525 7.745 1.00 53.94 245 VAL A N 1
ATOM 1888 C CA . VAL A 1 245 ? -47.974 9.114 8.827 1.00 48.44 245 VAL A CA 1
ATOM 1889 C C . VAL A 1 245 ? -47.840 10.624 8.759 1.00 49.24 245 VAL A C 1
ATOM 1890 O O . VAL A 1 245 ? -46.728 11.158 8.646 1.00 57.55 245 VAL A O 1
ATOM 1894 N N . LEU A 1 246 ? -48.974 11.305 8.826 1.00 50.88 246 LEU A N 1
ATOM 1895 C CA . LEU A 1 246 ? -49.031 12.758 8.820 1.00 47.17 246 LEU A CA 1
ATOM 1896 C C . LEU A 1 246 ? -49.631 13.196 10.146 1.00 49.49 246 LEU A C 1
ATOM 1897 O O . LEU A 1 246 ? -50.731 12.763 10.491 1.00 49.24 246 LEU A O 1
ATOM 1902 N N . VAL A 1 247 ? -48.910 14.024 10.894 1.00 43.47 247 VAL A N 1
ATOM 1903 C CA . VAL A 1 247 ? -49.334 14.496 12.209 1.00 42.94 247 VAL A CA 1
ATOM 1904 C C . VAL A 1 247 ? -49.490 16.002 12.108 1.00 44.65 247 VAL A C 1
ATOM 1905 O O . VAL A 1 247 ? -48.561 16.675 11.671 1.00 54.06 247 VAL A O 1
ATOM 1909 N N . PHE A 1 248 ? -50.636 16.533 12.518 1.00 43.98 248 PHE A N 1
ATOM 1910 C CA . PHE A 1 248 ? -50.871 17.975 12.515 1.00 47.75 248 PHE A CA 1
ATOM 1911 C C . PHE A 1 248 ? -50.795 18.499 13.940 1.00 44.81 248 PHE A C 1
ATOM 1912 O O . PHE A 1 248 ? -51.409 17.937 14.849 1.00 50.09 248 PHE A O 1
ATOM 1920 N N . GLU A 1 249 ? -50.013 19.555 14.126 1.00 47.64 249 GLU A N 1
ATOM 1921 C CA . GLU A 1 249 ? -49.828 20.234 15.395 1.00 53.77 249 GLU A CA 1
ATOM 1922 C C . GLU A 1 249 ? -50.286 21.676 15.228 1.00 54.11 249 GLU A C 1
ATOM 1923 O O . GLU A 1 249 ? -50.316 22.200 14.113 1.00 48.12 249 GLU A O 1
ATOM 1929 N N . SER A 1 250 ? -50.647 22.310 16.351 1.00 54.32 250 SER A N 1
ATOM 1930 C CA . SER A 1 250 ? -51.140 23.686 16.330 1.00 48.29 250 SER A CA 1
ATOM 1931 C C . SER A 1 250 ? -50.038 24.711 16.124 1.00 55.32 250 SER A C 1
ATOM 1932 O O . SER A 1 250 ? -50.286 25.756 15.514 1.00 55.51 250 SER A O 1
ATOM 1935 N N . THR A 1 251 ? -48.839 24.460 16.654 1.00 50.86 251 THR A N 1
ATOM 1936 C CA . THR A 1 251 ? -47.773 25.450 16.649 1.00 49.55 251 THR A CA 1
ATOM 1937 C C . THR A 1 251 ? -46.516 24.871 16.011 1.00 50.27 251 THR A C 1
ATOM 1938 O O . THR A 1 251 ? -46.340 23.651 15.921 1.00 52.92 251 THR A O 1
ATOM 1942 N N . ARG A 1 252 ? -45.637 25.774 15.574 1.00 50.27 252 ARG A N 1
ATOM 1943 C CA . ARG A 1 252 ? -44.318 25.357 15.109 1.00 52.35 252 ARG A CA 1
ATOM 1944 C C . ARG A 1 252 ? -43.557 24.625 16.205 1.00 48.98 252 ARG A C 1
ATOM 1945 O O . ARG A 1 252 ? -42.937 23.582 15.953 1.00 51.55 252 ARG A O 1
ATOM 1953 N N . ARG A 1 253 ? -43.611 25.146 17.432 1.00 53.73 253 ARG A N 1
ATOM 1954 C CA . ARG A 1 253 ? -42.912 24.511 18.547 1.00 57.21 253 ARG A CA 1
ATOM 1955 C C . ARG A 1 253 ? -43.399 23.082 18.752 1.00 58.40 253 ARG A C 1
ATOM 1956 O O . ARG A 1 253 ? -42.594 22.154 18.954 1.00 51.23 253 ARG A O 1
ATOM 1960 N N . GLY A 1 254 ? -44.716 22.882 18.685 1.00 51.19 254 GLY A N 1
ATOM 1961 C CA . GLY A 1 254 ? -45.250 21.546 18.852 1.00 51.16 254 GLY A CA 1
ATOM 1962 C C . GLY A 1 254 ? -44.828 20.630 17.725 1.00 53.49 254 GLY A C 1
ATOM 1963 O O . GLY A 1 254 ? -44.473 19.474 17.955 1.00 53.99 254 GLY A O 1
ATOM 1964 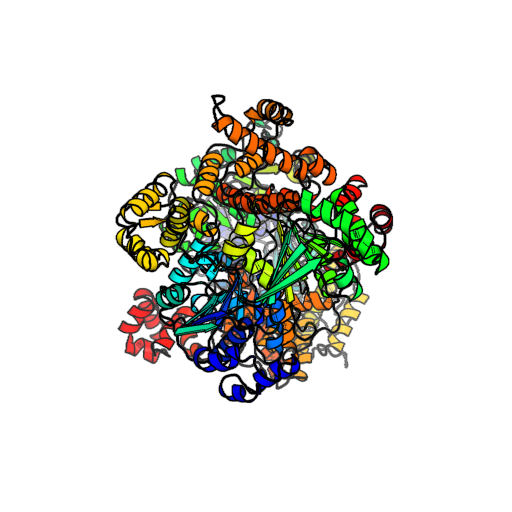N N . ALA A 1 255 ? -44.854 21.135 16.491 1.00 49.25 255 ALA A N 1
ATOM 1965 C CA . ALA A 1 255 ? -44.494 20.286 15.363 1.00 52.68 255 ALA A CA 1
ATOM 1966 C C . ALA A 1 255 ? -43.040 19.842 15.471 1.00 50.76 255 ALA A C 1
ATOM 1967 O O . ALA A 1 255 ? -42.730 18.658 15.283 1.00 52.97 255 ALA A O 1
ATOM 1969 N N . GLU A 1 256 ? -42.140 20.771 15.813 1.00 48.33 256 GLU A N 1
ATOM 1970 C CA . GLU A 1 256 ? -40.727 20.412 15.951 1.00 56.79 256 GLU A CA 1
ATOM 1971 C C . GLU A 1 256 ? -40.506 19.418 17.085 1.00 53.45 256 GLU A C 1
ATOM 1972 O O . GLU A 1 256 ? -39.776 18.430 16.915 1.00 54.52 256 GLU A O 1
ATOM 1978 N N . LYS A 1 257 ? -41.127 19.656 18.249 1.00 54.27 257 LYS A N 1
ATOM 1979 C CA . LYS A 1 257 ? -40.941 18.745 19.375 1.00 54.53 257 LYS A CA 1
ATOM 1980 C C . LYS A 1 257 ? -41.498 17.351 19.063 1.00 56.72 257 LYS A C 1
ATOM 1981 O O . LYS A 1 257 ? -40.874 16.332 19.389 1.00 60.61 257 LYS A O 1
ATOM 1985 N N . THR A 1 258 ? -42.647 17.278 18.394 1.00 52.34 258 THR A N 1
ATOM 1986 C CA . THR A 1 258 ? -43.193 15.965 18.061 1.00 54.05 258 THR A CA 1
ATOM 1987 C C . THR A 1 258 ? -42.338 15.265 17.012 1.00 52.38 258 THR A C 1
ATOM 1988 O O . THR A 1 258 ? -42.135 14.050 17.084 1.00 54.65 258 THR A O 1
ATOM 1992 N N . ALA A 1 259 ? -41.861 16.002 16.007 1.00 47.99 259 ALA A N 1
ATOM 1993 C CA . ALA A 1 259 ? -41.016 15.375 14.998 1.00 55.58 259 ALA A CA 1
ATOM 1994 C C . ALA A 1 259 ? -39.742 14.823 15.625 1.00 56.94 259 ALA A C 1
ATOM 1995 O O . ALA A 1 259 ? -39.330 13.696 15.317 1.00 51.63 259 ALA A O 1
ATOM 1997 N N . VAL A 1 260 ? -39.122 15.586 16.535 1.00 57.42 260 VAL A N 1
ATOM 1998 C CA . VAL A 1 260 ? -37.926 15.079 17.208 1.00 61.48 260 VAL A CA 1
ATOM 1999 C C . VAL A 1 260 ? -38.265 13.825 18.001 1.00 65.15 260 VAL A C 1
ATOM 2000 O O . VAL A 1 260 ? -37.538 12.827 17.937 1.00 66.10 260 VAL A O 1
ATOM 2004 N N . LYS A 1 261 ? -39.395 13.831 18.722 1.00 67.27 261 LYS A N 1
ATOM 2005 C CA . LYS A 1 261 ? -39.779 12.633 19.470 1.00 65.86 261 LYS A CA 1
ATOM 2006 C C . LYS A 1 261 ? -39.931 11.428 18.544 1.00 64.96 261 LYS A C 1
ATOM 2007 O O . LYS A 1 261 ? -39.296 10.387 18.745 1.00 71.21 261 LYS A O 1
ATOM 2010 N N . LEU A 1 262 ? -40.728 11.573 17.489 1.00 58.87 262 LEU A N 1
ATOM 2011 C CA . LEU A 1 262 ? -41.005 10.456 16.586 1.00 64.44 262 LEU A CA 1
ATOM 2012 C C . LEU A 1 262 ? -39.764 9.992 15.817 1.00 67.39 262 LEU A C 1
ATOM 2013 O O . LEU A 1 262 ? -39.698 8.820 15.417 1.00 61.63 262 LEU A O 1
ATOM 2018 N N . SER A 1 263 ? -38.776 10.873 15.609 1.00 59.26 263 SER A N 1
ATOM 2019 C CA . SER A 1 263 ? -37.582 10.463 14.877 1.00 63.64 263 SER A CA 1
ATOM 2020 C C . SER A 1 263 ? -36.889 9.290 15.553 1.00 69.73 263 SER A C 1
ATOM 2021 O O . SER A 1 263 ? -36.271 8.461 14.879 1.00 67.39 263 SER A O 1
ATOM 2024 N N . ALA A 1 264 ? -36.987 9.198 16.879 1.00 64.91 264 ALA A N 1
ATOM 2025 C CA . ALA A 1 264 ? -36.432 8.045 17.574 1.00 67.15 264 ALA A CA 1
ATOM 2026 C C . ALA A 1 264 ? -37.069 6.748 17.079 1.00 72.66 264 ALA A C 1
ATOM 2027 O O . ALA A 1 264 ? -36.382 5.729 16.923 1.00 77.69 264 ALA A O 1
ATOM 2029 N N . ILE A 1 265 ? -38.377 6.768 16.822 1.00 66.31 265 ILE A N 1
ATOM 2030 C CA . ILE A 1 265 ? -39.044 5.596 16.262 1.00 70.16 265 ILE A CA 1
ATOM 2031 C C . ILE A 1 265 ? -38.614 5.372 14.820 1.00 68.42 265 ILE A C 1
ATOM 2032 O O . ILE A 1 265 ? -38.327 4.243 14.405 1.00 73.55 265 ILE A O 1
ATOM 2037 N N . THR A 1 266 ? -38.608 6.439 14.024 1.00 67.61 266 THR A N 1
ATOM 2038 C CA . THR A 1 266 ? -38.350 6.280 12.595 1.00 69.66 266 THR A CA 1
ATOM 2039 C C . THR A 1 266 ? -36.908 5.875 12.309 1.00 70.89 266 THR A C 1
ATOM 2040 O O . THR A 1 266 ? -36.638 5.282 11.257 1.00 72.84 266 THR A O 1
ATOM 2044 N N . ALA A 1 267 ? -35.984 6.162 13.226 1.00 68.68 267 ALA A N 1
ATOM 2045 C CA . ALA A 1 267 ? -34.581 5.829 13.001 1.00 73.84 267 ALA A CA 1
ATOM 2046 C C . ALA A 1 267 ? -34.363 4.325 12.882 1.00 75.40 267 ALA A C 1
ATOM 2047 O O . ALA A 1 267 ? -33.431 3.890 12.197 1.00 78.96 267 ALA A O 1
ATOM 2049 N N . LYS A 1 268 ? -35.206 3.516 13.527 1.00 71.09 268 LYS A N 1
ATOM 2050 C CA . LYS A 1 268 ? -35.053 2.070 13.424 1.00 76.38 268 LYS A CA 1
ATOM 2051 C C . LYS A 1 268 ? -35.286 1.557 12.008 1.00 76.46 268 LYS A C 1
ATOM 2052 O O . LYS A 1 268 ? -34.875 0.438 11.696 1.00 82.72 268 LYS A O 1
ATOM 2058 N N . TYR A 1 269 ? -35.920 2.342 11.141 1.00 73.63 269 TYR A N 1
ATOM 2059 C CA . TYR A 1 269 ? -36.412 1.819 9.878 1.00 73.84 269 TYR A CA 1
ATOM 2060 C C . TYR A 1 269 ? -35.746 2.385 8.632 1.00 73.36 269 TYR A C 1
ATOM 2061 O O . TYR A 1 269 ? -35.964 1.836 7.547 1.00 75.00 269 TYR A O 1
ATOM 2070 N N . VAL A 1 270 ? -34.959 3.456 8.731 1.00 73.95 270 VAL A N 1
ATOM 2071 C CA . VAL A 1 270 ? -34.431 4.102 7.535 1.00 72.14 270 VAL A CA 1
ATOM 2072 C C . VAL A 1 270 ? -33.317 5.049 7.950 1.00 80.25 270 VAL A C 1
ATOM 2073 O O . VAL A 1 270 ? -33.278 5.520 9.088 1.00 82.09 270 VAL A O 1
ATOM 2077 N N . GLU A 1 271 ? -32.390 5.304 7.027 1.00 78.97 271 GLU A N 1
ATOM 2078 C CA . GLU A 1 271 ? -31.401 6.364 7.185 1.00 76.56 271 GLU A CA 1
ATOM 2079 C C . GLU A 1 271 ? -31.215 7.072 5.848 1.00 76.86 271 GLU A C 1
ATOM 2080 O O . GLU A 1 271 ? -31.000 6.410 4.828 1.00 85.10 271 GLU A O 1
ATOM 2086 N N . ASN A 1 272 ? -31.294 8.415 5.845 1.00 72.56 272 ASN A N 1
ATOM 2087 C CA . ASN A 1 272 ? -31.153 9.219 4.615 1.00 79.66 272 ASN A CA 1
ATOM 2088 C C . ASN A 1 272 ? -30.042 10.262 4.794 1.00 79.62 272 ASN A C 1
ATOM 2089 O O . ASN A 1 272 ? -30.315 11.447 4.999 1.00 79.50 272 ASN A O 1
ATOM 2094 N N . GLU A 1 273 ? -28.785 9.845 4.635 1.00 82.38 273 GLU A N 1
ATOM 2095 C CA . GLU A 1 273 ? -27.695 10.799 4.823 1.00 88.57 273 GLU A CA 1
ATOM 2096 C C . GLU A 1 273 ? -27.648 11.814 3.687 1.00 85.31 273 GLU A C 1
ATOM 2097 O O . GLU A 1 273 ? -27.322 12.990 3.911 1.00 91.00 273 GLU A O 1
ATOM 2103 N N . GLY A 1 274 ? -28.008 11.388 2.474 1.00 83.02 274 GLY A N 1
ATOM 2104 C CA . GLY A 1 274 ? -28.131 12.331 1.376 1.00 74.53 274 GLY A CA 1
ATOM 2105 C C . GLY A 1 274 ? -29.204 13.374 1.620 1.00 76.49 274 GLY A C 1
ATOM 2106 O O . GLY A 1 274 ? -28.995 14.562 1.360 1.00 78.05 274 GLY A O 1
ATOM 2107 N N . LEU A 1 275 ? -30.367 12.950 2.132 1.00 72.71 275 LEU A N 1
ATOM 2108 C CA . LEU A 1 275 ? -31.430 13.919 2.408 1.00 74.81 275 LEU A CA 1
ATOM 2109 C C . LEU A 1 275 ? -31.037 14.863 3.538 1.00 68.38 275 LEU A C 1
ATOM 2110 O O . LEU A 1 275 ? -31.385 16.050 3.511 1.00 66.53 275 LEU A O 1
ATOM 2115 N N . GLU A 1 276 ? -30.306 14.355 4.534 1.00 70.83 276 GLU A N 1
ATOM 2116 C CA . GLU A 1 276 ? -29.766 15.223 5.572 1.00 75.09 276 GLU A CA 1
ATOM 2117 C C . GLU A 1 276 ? -28.868 16.296 4.964 1.00 79.21 276 GLU A C 1
ATOM 2118 O O . GLU A 1 276 ? -28.971 17.480 5.307 1.00 69.13 276 GLU A O 1
ATOM 2124 N N . LYS A 1 277 ? -27.990 15.900 4.039 1.00 75.20 277 LYS A N 1
ATOM 2125 C CA . LYS A 1 277 ? -27.148 16.890 3.372 1.00 78.72 277 LYS A CA 1
ATOM 2126 C C . LYS A 1 277 ? -27.992 17.901 2.601 1.00 73.95 277 LYS A C 1
ATOM 2127 O O . LYS A 1 277 ? -27.751 19.112 2.668 1.00 73.87 277 LYS A O 1
ATOM 2130 N N . ALA A 1 278 ? -28.999 17.419 1.870 1.00 66.86 278 ALA A N 1
ATOM 2131 C CA . ALA A 1 278 ? -29.833 18.323 1.082 1.00 75.73 278 ALA A CA 1
ATOM 2132 C C . ALA A 1 278 ? -30.526 19.351 1.969 1.00 74.14 278 ALA A C 1
ATOM 2133 O O . ALA A 1 278 ? -30.674 20.516 1.580 1.00 73.82 278 ALA A O 1
ATOM 2135 N N . ILE A 1 279 ? -30.944 18.945 3.172 1.00 65.79 279 ILE A N 1
ATOM 2136 C CA . ILE A 1 279 ? -31.644 19.878 4.059 1.00 65.31 279 ILE A CA 1
ATOM 2137 C C . ILE A 1 279 ? -30.739 21.043 4.453 1.00 68.99 279 ILE A C 1
ATOM 2138 O O . ILE A 1 279 ? -31.213 22.157 4.705 1.00 60.57 279 ILE A O 1
ATOM 2143 N N . LEU A 1 280 ? -29.429 20.823 4.492 1.00 65.22 280 LEU A N 1
ATOM 2144 C CA . LEU A 1 280 ? -28.516 21.791 5.074 1.00 66.97 280 LEU A CA 1
ATOM 2145 C C . LEU A 1 280 ? -27.812 22.662 4.045 1.00 72.10 280 LEU A C 1
ATOM 2146 O O . LEU A 1 280 ? -26.899 23.409 4.411 1.00 74.60 280 LEU A O 1
ATOM 2151 N N . GLU A 1 281 ? -28.182 22.581 2.770 1.00 70.65 281 GLU A N 1
ATOM 2152 C CA . GLU A 1 281 ? -27.305 23.191 1.779 1.00 62.73 281 GLU A CA 1
ATOM 2153 C C . GLU A 1 281 ? -27.470 24.701 1.684 1.00 73.17 281 GLU A C 1
ATOM 2154 O O . GLU A 1 281 ? -26.480 25.402 1.456 1.00 73.22 281 GLU A O 1
ATOM 2160 N N . GLU A 1 282 ? -28.683 25.231 1.862 1.00 72.61 282 GLU A N 1
ATOM 2161 C CA . GLU A 1 282 ? -28.844 26.681 1.853 1.00 71.55 282 GLU A CA 1
ATOM 2162 C C . GLU A 1 282 ? -28.632 27.301 3.226 1.00 68.36 282 GLU A C 1
ATOM 2163 O O . GLU A 1 282 ? -28.103 28.413 3.334 1.00 69.90 282 GLU A O 1
ATOM 2169 N N . ASN A 1 283 ? -29.051 26.608 4.274 1.00 64.68 283 ASN A N 1
ATOM 2170 C CA . ASN A 1 283 ? -28.996 27.142 5.621 1.00 69.23 283 ASN A CA 1
ATOM 2171 C C . ASN A 1 283 ? -28.633 26.005 6.561 1.00 67.59 283 ASN A C 1
ATOM 2172 O O . ASN A 1 283 ? -29.034 24.860 6.335 1.00 69.00 283 ASN A O 1
ATOM 2177 N N . GLU A 1 284 ? -27.857 26.317 7.600 1.00 64.12 284 GLU A N 1
ATOM 2178 C CA . GLU A 1 284 ? -27.500 25.324 8.606 1.00 68.11 284 GLU A CA 1
ATOM 2179 C C . GLU A 1 284 ? -27.557 25.908 10.017 1.00 67.23 284 GLU A C 1
ATOM 2180 O O . GLU A 1 284 ? -26.788 25.496 10.895 1.00 72.69 284 GLU A O 1
ATOM 2186 N N . GLY A 1 285 ? -28.461 26.858 10.248 1.00 62.73 285 GLY A N 1
ATOM 2187 C CA . GLY A 1 285 ? -28.772 27.313 11.586 1.00 60.11 285 GLY A CA 1
ATOM 2188 C C . GLY A 1 285 ? -29.492 26.237 12.394 1.00 64.64 285 GLY A C 1
ATOM 2189 O O . GLY A 1 285 ? -29.622 25.077 12.000 1.00 66.11 285 GLY A O 1
ATOM 2190 N N . GLU A 1 286 ? -29.977 26.657 13.560 1.00 57.79 286 GLU A N 1
ATOM 2191 C CA . GLU A 1 286 ? -30.457 25.704 14.555 1.00 65.36 286 GLU A CA 1
ATOM 2192 C C . GLU A 1 286 ? -31.675 24.915 14.060 1.00 66.81 286 GLU A C 1
ATOM 2193 O O . GLU A 1 286 ? -31.721 23.681 14.169 1.00 66.45 286 GLU A O 1
ATOM 2199 N N . MET A 1 287 ? -32.666 25.606 13.499 1.00 64.45 287 MET A N 1
ATOM 2200 C CA . MET A 1 287 ? -33.842 24.903 12.993 1.00 65.68 287 MET A CA 1
ATOM 2201 C C . MET A 1 287 ? -33.457 23.925 11.896 1.00 58.28 287 MET A C 1
ATOM 2202 O O . MET A 1 287 ? -33.933 22.783 11.867 1.00 57.69 287 MET A O 1
ATOM 2207 N N . SER A 1 288 ? -32.591 24.366 10.985 1.00 62.99 288 SER A N 1
ATOM 2208 C CA . SER A 1 288 ? -32.216 23.548 9.842 1.00 62.91 288 SER A CA 1
ATOM 2209 C C . SER A 1 288 ? -31.459 22.303 10.280 1.00 62.69 288 SER A C 1
ATOM 2210 O O . SER A 1 288 ? -31.676 21.223 9.729 1.00 63.37 288 SER A O 1
ATOM 2213 N N . ARG A 1 289 ? -30.564 22.432 11.263 1.00 65.59 289 ARG A N 1
ATOM 2214 C CA . ARG A 1 289 ? -29.858 21.255 11.766 1.00 64.97 289 ARG A CA 1
ATOM 2215 C C . ARG A 1 289 ? -30.813 20.299 12.465 1.00 68.01 289 ARG A C 1
ATOM 2216 O O . ARG A 1 289 ? -30.714 19.074 12.293 1.00 67.28 289 ARG A O 1
ATOM 2224 N N . LYS A 1 290 ? -31.744 20.834 13.260 1.00 64.49 290 LYS A N 1
ATOM 2225 C CA . LYS A 1 290 ? -32.731 19.964 13.888 1.00 58.28 290 LYS A CA 1
ATOM 2226 C C . LYS A 1 290 ? -33.527 19.210 12.824 1.00 63.71 290 LYS A C 1
ATOM 2227 O O . LYS A 1 290 ? -33.739 17.990 12.925 1.00 64.22 290 LYS A O 1
ATOM 2233 N N . LEU A 1 291 ? -33.922 19.916 11.763 1.00 58.05 291 LEU A N 1
ATOM 2234 C CA . LEU A 1 291 ? -34.675 19.287 10.687 1.00 54.75 291 LEU A CA 1
ATOM 2235 C C . LEU A 1 291 ? -33.837 18.239 9.972 1.00 61.89 291 LEU A C 1
ATOM 2236 O O . LEU A 1 291 ? -34.324 17.146 9.669 1.00 62.12 291 LEU A O 1
ATOM 2241 N N . ALA A 1 292 ? -32.569 18.559 9.694 1.00 60.07 292 ALA A N 1
ATOM 2242 C CA . ALA A 1 292 ? -31.695 17.621 9.000 1.00 62.15 292 ALA A CA 1
ATOM 2243 C C . ALA A 1 292 ? -31.506 16.344 9.803 1.00 65.59 292 ALA A C 1
ATOM 2244 O O . ALA A 1 292 ? -31.595 15.241 9.249 1.00 67.54 292 ALA A O 1
ATOM 2246 N N . GLU A 1 293 ? -31.274 16.468 11.115 1.00 57.65 293 GLU A N 1
ATOM 2247 C CA . GLU A 1 293 ? -31.186 15.270 11.945 1.00 64.87 293 GLU A CA 1
ATOM 2248 C C . GLU A 1 293 ? -32.491 14.469 11.915 1.00 64.36 293 GLU A C 1
ATOM 2249 O O . GLU A 1 293 ? -32.462 13.234 11.841 1.00 64.46 293 GLU A O 1
ATOM 2255 N N . CYS A 1 294 ? -33.646 15.144 11.963 1.00 61.42 294 CYS A N 1
ATOM 2256 C CA . CYS A 1 294 ? -34.900 14.396 11.837 1.00 63.53 294 CYS A CA 1
ATOM 2257 C C . CYS A 1 294 ? -34.954 13.631 10.518 1.00 64.52 294 CYS A C 1
ATOM 2258 O O . CYS A 1 294 ? -35.351 12.459 10.481 1.00 58.08 294 CYS A O 1
ATOM 2261 N N . VAL A 1 295 ? -34.552 14.283 9.427 1.00 62.52 295 VAL A N 1
ATOM 2262 C CA . VAL A 1 295 ? -34.710 13.705 8.096 1.00 59.51 295 VAL A CA 1
ATOM 2263 C C . VAL A 1 295 ? -33.767 12.519 7.897 1.00 66.06 295 VAL A C 1
ATOM 2264 O O . VAL A 1 295 ? -34.155 11.491 7.326 1.00 69.21 295 VAL A O 1
ATOM 2268 N N . ARG A 1 296 ? -32.523 12.631 8.379 1.00 61.82 296 ARG A N 1
ATOM 2269 C CA . ARG A 1 296 ? -31.611 11.493 8.325 1.00 65.13 296 ARG A CA 1
ATOM 2270 C C . ARG A 1 296 ? -32.204 10.289 9.030 1.00 68.00 296 ARG A C 1
ATOM 2271 O O . ARG A 1 296 ? -31.980 9.145 8.612 1.00 72.82 296 ARG A O 1
ATOM 2279 N N . LYS A 1 297 ? -32.952 10.534 10.103 1.00 67.38 297 LYS A N 1
ATOM 2280 C CA . LYS A 1 297 ? -33.656 9.526 10.881 1.00 65.54 297 LYS A CA 1
ATOM 2281 C C . LYS A 1 297 ? -35.012 9.139 10.290 1.00 70.93 297 LYS A C 1
ATOM 2282 O O . LYS A 1 297 ? -35.686 8.273 10.858 1.00 65.45 297 LYS A O 1
ATOM 2288 N N . GLY A 1 298 ? -35.457 9.774 9.208 1.00 62.32 298 GLY A N 1
ATOM 2289 C CA . GLY A 1 298 ? -36.726 9.402 8.611 1.00 57.06 298 GLY A CA 1
ATOM 2290 C C . GLY A 1 298 ? -37.948 10.116 9.144 1.00 62.19 298 GLY A C 1
ATOM 2291 O O . GLY A 1 298 ? -39.065 9.621 8.953 1.00 58.50 298 GLY A O 1
ATOM 2292 N N . ALA A 1 299 ? -37.781 11.262 9.807 1.00 59.41 299 ALA A N 1
ATOM 2293 C CA . ALA A 1 299 ? -38.899 12.096 10.220 1.00 56.45 299 ALA A CA 1
ATOM 2294 C C . ALA A 1 299 ? -38.690 13.513 9.714 1.00 58.45 299 ALA A C 1
ATOM 2295 O O . ALA A 1 299 ? -37.595 13.890 9.283 1.00 58.68 299 ALA A O 1
ATOM 2297 N N . ALA A 1 300 ? -39.761 14.299 9.763 1.00 54.47 300 ALA A N 1
ATOM 2298 C CA . ALA A 1 300 ? -39.627 15.710 9.447 1.00 47.47 300 ALA A CA 1
ATOM 2299 C C . ALA A 1 300 ? -40.719 16.502 10.140 1.00 51.76 300 ALA A C 1
ATOM 2300 O O . ALA A 1 300 ? -41.787 15.971 10.459 1.00 51.65 300 ALA A O 1
ATOM 2302 N N . PHE A 1 301 ? -40.441 17.781 10.372 1.00 50.67 301 PHE A N 1
ATOM 2303 C CA . PHE A 1 301 ? -41.490 18.757 10.613 1.00 47.69 301 PHE A CA 1
ATOM 2304 C C . PHE A 1 301 ? -41.587 19.679 9.407 1.00 52.78 301 PHE A C 1
ATOM 2305 O O . PHE A 1 301 ? -40.677 19.755 8.570 1.00 48.09 301 PHE A O 1
ATOM 2313 N N . HIS A 1 302 ? -42.723 20.364 9.325 1.00 44.06 302 HIS A N 1
ATOM 2314 C CA . HIS A 1 302 ? -43.110 21.086 8.119 1.00 46.33 302 HIS A CA 1
ATOM 2315 C C . HIS A 1 302 ? -43.950 22.289 8.543 1.00 45.55 302 HIS A C 1
ATOM 2316 O O . HIS A 1 302 ? -45.078 22.120 9.032 1.00 49.98 302 HIS A O 1
ATOM 2323 N N . HIS A 1 303 ? -43.387 23.490 8.386 1.00 44.56 303 HIS A N 1
ATOM 2324 C CA . HIS A 1 303 ? -44.065 24.734 8.734 1.00 39.21 303 HIS A CA 1
ATOM 2325 C C . HIS A 1 303 ? -43.444 25.868 7.928 1.00 49.86 303 HIS A C 1
ATOM 2326 O O . HIS A 1 303 ? -42.479 25.676 7.176 1.00 49.42 303 HIS A O 1
ATOM 2333 N N . ALA A 1 304 ? -44.010 27.065 8.096 1.00 39.39 304 ALA A N 1
ATOM 2334 C CA . ALA A 1 304 ? -43.664 28.211 7.261 1.00 48.20 304 ALA A CA 1
ATOM 2335 C C . ALA A 1 304 ? -42.253 28.743 7.500 1.00 53.73 304 ALA A C 1
ATOM 2336 O O . ALA A 1 304 ? -41.797 29.593 6.729 1.00 47.48 304 ALA A O 1
ATOM 2338 N N . GLY A 1 305 ? -41.571 28.301 8.560 1.00 49.36 305 GLY A N 1
ATOM 2339 C CA . GLY A 1 305 ? -40.214 28.737 8.833 1.00 49.43 305 GLY A CA 1
ATOM 2340 C C . GLY A 1 305 ? -39.139 27.995 8.059 1.00 55.50 305 GLY A C 1
ATOM 2341 O O . GLY A 1 305 ? -38.010 28.485 7.969 1.00 51.44 305 GLY A O 1
ATOM 2342 N N . LEU A 1 306 ? -39.458 26.825 7.508 1.00 49.21 306 LEU A N 1
ATOM 2343 C CA . LEU A 1 306 ? -38.544 26.173 6.596 1.00 50.91 306 LEU A CA 1
ATOM 2344 C C . LEU A 1 306 ? -38.376 27.015 5.338 1.00 58.99 306 LEU A C 1
ATOM 2345 O O . LEU A 1 306 ? -39.276 27.760 4.936 1.00 55.21 306 LEU A O 1
ATOM 2350 N N . LEU A 1 307 ? -37.206 26.884 4.720 1.00 53.68 307 LEU A N 1
ATOM 2351 C CA . LEU A 1 307 ? -37.006 27.382 3.373 1.00 57.07 307 LEU A CA 1
ATOM 2352 C C . LEU A 1 307 ? -37.859 26.576 2.395 1.00 55.17 307 LEU A C 1
ATOM 2353 O O . LEU A 1 307 ? -38.299 25.460 2.683 1.00 57.49 307 LEU A O 1
ATOM 2358 N N . ASN A 1 308 ? -38.096 27.162 1.222 1.00 61.65 308 ASN A N 1
ATOM 2359 C CA . ASN A 1 308 ? -38.878 26.474 0.199 1.00 60.31 308 ASN A CA 1
ATOM 2360 C C . ASN A 1 308 ? -38.189 25.194 -0.258 1.00 53.04 308 ASN A C 1
ATOM 2361 O O . ASN A 1 308 ? -38.840 24.158 -0.438 1.00 68.78 308 ASN A O 1
ATOM 2366 N N . GLY A 1 309 ? -36.873 25.242 -0.440 1.00 58.60 309 GLY A N 1
ATOM 2367 C CA . GLY A 1 309 ? -36.144 24.042 -0.822 1.00 56.56 309 GLY A CA 1
ATOM 2368 C C . GLY A 1 309 ? -36.274 22.931 0.201 1.00 56.89 309 GLY A C 1
ATOM 2369 O O . GLY A 1 309 ? -36.435 21.762 -0.156 1.00 64.57 309 GLY A O 1
ATOM 2370 N N . GLN A 1 310 ? -36.215 23.282 1.488 1.00 57.36 310 GLN A N 1
ATOM 2371 C CA . GLN A 1 310 ? -36.402 22.283 2.536 1.00 60.08 310 GLN A CA 1
ATOM 2372 C C . GLN A 1 310 ? -37.805 21.682 2.488 1.00 54.89 310 GLN A C 1
ATOM 2373 O O . GLN A 1 310 ? -37.971 20.467 2.664 1.00 56.64 310 GLN A O 1
ATOM 2379 N N . ARG A 1 311 ? -38.829 22.512 2.250 1.00 55.29 311 ARG A N 1
ATOM 2380 C CA . ARG A 1 311 ? -40.194 21.987 2.152 1.00 58.04 311 ARG A CA 1
ATOM 2381 C C . ARG A 1 311 ? -40.315 21.015 0.987 1.00 54.34 311 ARG A C 1
ATOM 2382 O O . ARG A 1 311 ? -40.898 19.936 1.126 1.00 56.45 311 ARG A O 1
ATOM 2390 N N . ARG A 1 312 ? -39.762 21.390 -0.173 1.00 52.30 312 ARG A N 1
ATOM 2391 C CA . ARG A 1 312 ? -39.784 20.513 -1.340 1.00 62.64 312 ARG A CA 1
ATOM 2392 C C . ARG A 1 312 ? -39.070 19.198 -1.049 1.00 64.34 312 ARG A C 1
ATOM 2393 O O . ARG A 1 312 ? -39.563 18.120 -1.413 1.00 67.58 312 ARG A O 1
ATOM 2395 N N . VAL A 1 313 ? -37.906 19.268 -0.389 1.00 62.33 313 VAL A N 1
ATOM 2396 C CA . VAL A 1 313 ? -37.173 18.057 -0.031 1.00 52.02 313 VAL A CA 1
ATOM 2397 C C . VAL A 1 313 ? -38.029 17.159 0.855 1.00 55.97 313 VAL A C 1
ATOM 2398 O O . VAL A 1 313 ? -38.147 15.951 0.614 1.00 53.88 313 VAL A O 1
ATOM 2402 N N . VAL A 1 314 ? -38.659 17.740 1.883 1.00 57.64 314 VAL A N 1
ATOM 2403 C CA . VAL A 1 314 ? -39.469 16.940 2.804 1.00 52.57 314 VAL A CA 1
ATOM 2404 C C . VAL A 1 314 ? -40.641 16.307 2.072 1.00 56.38 314 VAL A C 1
ATOM 2405 O O . VAL A 1 314 ? -40.920 15.113 2.234 1.00 61.15 314 VAL A O 1
ATOM 2409 N N . GLU A 1 315 ? -41.319 17.084 1.227 1.00 55.76 315 GLU A N 1
ATOM 2410 C CA . GLU A 1 315 ? -42.488 16.574 0.522 1.00 55.94 315 GLU A CA 1
ATOM 2411 C C . GLU A 1 315 ? -42.121 15.438 -0.420 1.00 60.22 315 GLU A C 1
ATOM 2412 O O . GLU A 1 315 ? -42.790 14.396 -0.436 1.00 63.09 315 GLU A O 1
ATOM 2418 N N . ASP A 1 316 ? -41.051 15.607 -1.199 1.00 60.37 316 ASP A N 1
ATOM 2419 C CA . ASP A 1 316 ? -40.654 14.553 -2.125 1.00 65.27 316 ASP A CA 1
ATOM 2420 C C . ASP A 1 316 ? -40.208 13.297 -1.391 1.00 67.12 316 ASP A C 1
ATOM 2421 O O . ASP A 1 316 ? -40.605 12.185 -1.763 1.00 68.70 316 ASP A O 1
ATOM 2426 N N . ALA A 1 317 ? -39.395 13.443 -0.343 1.00 62.41 317 ALA A N 1
ATOM 2427 C CA . ALA A 1 317 ? -38.952 12.255 0.379 1.00 59.74 317 ALA A CA 1
ATOM 2428 C C . ALA A 1 317 ? -40.117 11.540 1.047 1.00 62.87 317 ALA A C 1
ATOM 2429 O O . ALA A 1 317 ? -40.102 10.305 1.148 1.00 64.44 317 ALA A O 1
ATOM 2431 N N . PHE A 1 318 ? -41.127 12.293 1.509 1.00 55.44 318 PHE A N 1
ATOM 2432 C CA . PHE A 1 318 ? -42.317 11.669 2.084 1.00 62.94 318 PHE A CA 1
ATOM 2433 C C . PHE A 1 318 ? -43.098 10.909 1.024 1.00 62.47 318 PHE A C 1
ATOM 2434 O O . PHE A 1 318 ? -43.478 9.757 1.236 1.00 62.76 318 PHE A O 1
ATOM 2442 N N . ARG A 1 319 ? -43.320 11.529 -0.140 1.00 63.32 319 ARG A N 1
ATOM 2443 C CA . ARG A 1 319 ? -43.947 10.813 -1.249 1.00 64.75 319 ARG A CA 1
ATOM 2444 C C . ARG A 1 319 ? -43.182 9.545 -1.612 1.00 73.34 319 ARG A C 1
ATOM 2445 O O . ARG A 1 319 ? -43.786 8.572 -2.078 1.00 72.25 319 ARG A O 1
ATOM 2453 N N . ARG A 1 320 ? -41.859 9.538 -1.425 1.00 62.67 320 ARG A N 1
ATOM 2454 C CA . ARG A 1 320 ? -41.051 8.369 -1.734 1.00 67.77 320 ARG A CA 1
ATOM 2455 C C . ARG A 1 320 ? -40.969 7.372 -0.587 1.00 69.23 320 ARG A C 1
ATOM 2456 O O . ARG A 1 320 ? -40.429 6.276 -0.782 1.00 76.28 320 ARG A O 1
ATOM 2464 N N . GLY A 1 321 ? -41.477 7.713 0.594 1.00 68.41 321 GLY A N 1
ATOM 2465 C CA . GLY A 1 321 ? -41.351 6.832 1.734 1.00 54.23 321 GLY A CA 1
ATOM 2466 C C . GLY A 1 321 ? -39.988 6.824 2.392 1.00 69.67 321 GLY A C 1
ATOM 2467 O O . GLY A 1 321 ? -39.778 6.042 3.327 1.00 74.38 321 GLY A O 1
ATOM 2468 N N . ASN A 1 322 ? -39.043 7.646 1.925 1.00 66.56 322 ASN A N 1
ATOM 2469 C CA . ASN A 1 322 ? -37.795 7.822 2.662 1.00 67.92 322 ASN A CA 1
ATOM 2470 C C . ASN A 1 322 ? -38.036 8.500 4.005 1.00 62.80 322 ASN A C 1
ATOM 2471 O O . ASN A 1 322 ? -37.419 8.132 5.010 1.00 66.42 322 ASN A O 1
ATOM 2476 N N . ILE A 1 323 ? -38.915 9.501 4.038 1.00 56.47 323 ILE A N 1
ATOM 2477 C CA . ILE A 1 323 ? -39.379 10.102 5.283 1.00 57.85 323 ILE A CA 1
ATOM 2478 C C . ILE A 1 323 ? -40.678 9.412 5.667 1.00 56.42 323 ILE A C 1
ATOM 2479 O O . ILE A 1 323 ? -41.639 9.415 4.895 1.00 61.35 323 ILE A O 1
ATOM 2484 N N . LYS A 1 324 ? -40.705 8.824 6.860 1.00 53.97 324 LYS A N 1
ATOM 2485 C CA . LYS A 1 324 ? -41.822 8.012 7.319 1.00 52.10 324 LYS A CA 1
ATOM 2486 C C . LYS A 1 324 ? -42.930 8.827 7.970 1.00 61.05 324 LYS A C 1
ATOM 2487 O O . LYS A 1 324 ? -44.111 8.462 7.868 1.00 64.21 324 LYS A O 1
ATOM 2493 N N . VAL A 1 325 ? -42.583 9.902 8.661 1.00 60.51 325 VAL A N 1
ATOM 2494 C CA . VAL A 1 325 ? -43.553 10.714 9.375 1.00 52.99 325 VAL A CA 1
ATOM 2495 C C . VAL A 1 325 ? -43.273 12.175 9.074 1.00 57.43 325 VAL A C 1
ATOM 2496 O O . VAL A 1 325 ? -42.116 12.611 9.105 1.00 57.40 325 VAL A O 1
ATOM 2500 N N . VAL A 1 326 ? -44.333 12.934 8.801 1.00 55.28 326 VAL A N 1
ATOM 2501 C CA . VAL A 1 326 ? -44.241 14.382 8.677 1.00 53.16 326 VAL A CA 1
ATOM 2502 C C . VAL A 1 326 ? -45.189 15.009 9.689 1.00 52.06 326 VAL A C 1
ATOM 2503 O O . VAL A 1 326 ? -46.387 14.707 9.691 1.00 52.41 326 VAL A O 1
ATOM 2507 N N . VAL A 1 327 ? -44.654 15.880 10.542 1.00 52.33 327 VAL A N 1
ATOM 2508 C CA . VAL A 1 327 ? -45.429 16.636 11.524 1.00 48.83 327 VAL A CA 1
ATOM 2509 C C . VAL A 1 327 ? -45.535 18.064 11.007 1.00 47.13 327 VAL A C 1
ATOM 2510 O O . VAL A 1 327 ? -44.537 18.788 10.965 1.00 44.86 327 VAL A O 1
ATOM 2514 N N . ALA A 1 328 ? -46.747 18.482 10.641 1.00 49.01 328 ALA A N 1
ATOM 2515 C CA . ALA A 1 328 ? -47.001 19.739 9.954 1.00 45.60 328 ALA A CA 1
ATOM 2516 C C . ALA A 1 328 ? -47.882 20.647 10.796 1.00 47.32 328 ALA A C 1
ATOM 2517 O O . ALA A 1 328 ? -48.614 20.194 11.679 1.00 44.15 328 ALA A O 1
ATOM 2519 N N . THR A 1 329 ? -47.795 21.939 10.504 1.00 49.01 329 THR A N 1
ATOM 2520 C CA . THR A 1 329 ? -48.765 22.897 11.033 1.00 57.25 329 THR A CA 1
ATOM 2521 C C . THR A 1 329 ? -50.035 22.925 10.172 1.00 59.94 329 THR A C 1
ATOM 2522 O O . THR A 1 329 ? -50.051 22.410 9.053 1.00 58.75 329 THR A O 1
ATOM 2526 N N . PRO A 1 330 ? -51.128 23.514 10.675 1.00 58.10 330 PRO A N 1
ATOM 2527 C CA . PRO A 1 330 ? -52.348 23.603 9.855 1.00 64.84 330 PRO A CA 1
ATOM 2528 C C . PRO A 1 330 ? -52.229 24.573 8.701 1.00 66.91 330 PRO A C 1
ATOM 2529 O O . PRO A 1 330 ? -53.180 24.693 7.925 1.00 72.91 330 PRO A O 1
ATOM 2533 N N . THR A 1 331 ? -51.110 25.286 8.572 1.00 68.08 331 THR A N 1
ATOM 2534 C CA . THR A 1 331 ? -50.912 26.136 7.408 1.00 59.03 331 THR A CA 1
ATOM 2535 C C . THR A 1 331 ? -50.616 25.327 6.159 1.00 69.54 331 THR A C 1
ATOM 2536 O O . THR A 1 331 ? -50.542 25.908 5.069 1.00 69.12 331 THR A O 1
ATOM 2540 N N . LEU A 1 332 ? -50.436 24.013 6.303 1.00 73.07 332 LEU A N 1
ATOM 2541 C CA . LEU A 1 332 ? -50.003 23.170 5.197 1.00 77.22 332 LEU A CA 1
ATOM 2542 C C . LEU A 1 332 ? -50.996 23.282 4.056 1.00 75.53 332 LEU A C 1
ATOM 2543 O O . LEU A 1 332 ? -52.161 22.904 4.201 1.00 80.15 332 LEU A O 1
ATOM 2548 N N . ALA A 1 333 ? -50.526 23.814 2.929 1.00 80.05 333 ALA A N 1
ATOM 2549 C CA . ALA A 1 333 ? -51.392 24.059 1.787 1.00 76.35 333 ALA A CA 1
ATOM 2550 C C . ALA A 1 333 ? -52.112 22.783 1.371 1.00 80.58 333 ALA A C 1
ATOM 2551 O O . ALA A 1 333 ? -51.527 21.692 1.359 1.00 77.24 333 ALA A O 1
ATOM 2553 N N . ALA A 1 334 ? -53.401 22.940 1.045 1.00 70.97 334 ALA A N 1
ATOM 2554 C CA . ALA A 1 334 ? -54.237 21.816 0.629 1.00 87.03 334 ALA A CA 1
ATOM 2555 C C . ALA A 1 334 ? -53.648 21.097 -0.580 1.00 90.64 334 ALA A C 1
ATOM 2556 O O . ALA A 1 334 ? -53.730 19.866 -0.686 1.00 82.24 334 ALA A O 1
ATOM 2558 N N . GLY A 1 335 ? -53.051 21.848 -1.500 1.00 90.44 335 GLY A N 1
ATOM 2559 C CA . GLY A 1 335 ? -52.540 21.257 -2.716 1.00 90.58 335 GLY A CA 1
ATOM 2560 C C . GLY A 1 335 ? -51.249 20.498 -2.564 1.00 97.55 335 GLY A C 1
ATOM 2561 O O . GLY A 1 335 ? -50.810 19.844 -3.516 1.00 96.69 335 GLY A O 1
ATOM 2562 N N . VAL A 1 336 ? -50.619 20.574 -1.397 1.00 77.43 336 VAL A N 1
ATOM 2563 C CA . VAL A 1 336 ? -49.454 19.740 -1.149 1.00 81.29 336 VAL A CA 1
ATOM 2564 C C . VAL A 1 336 ? -49.950 18.304 -1.007 1.00 74.86 336 VAL A C 1
ATOM 2565 O O . VAL A 1 336 ? -50.557 17.947 0.006 1.00 72.44 336 VAL A O 1
ATOM 2569 N N . ASN A 1 337 ? -49.721 17.489 -2.034 1.00 84.35 337 ASN A N 1
ATOM 2570 C CA . ASN A 1 337 ? -50.104 16.084 -1.997 1.00 80.56 337 ASN A CA 1
ATOM 2571 C C . ASN A 1 337 ? -49.108 15.319 -1.134 1.00 76.29 337 ASN A C 1
ATOM 2572 O O . ASN A 1 337 ? -47.914 15.266 -1.446 1.00 73.30 337 ASN A O 1
ATOM 2577 N N . LEU A 1 338 ? -49.593 14.752 -0.035 1.00 70.43 338 LEU A N 1
ATOM 2578 C CA . LEU A 1 338 ? -48.761 14.039 0.929 1.00 71.15 338 LEU A CA 1
ATOM 2579 C C . LEU A 1 338 ? -49.449 12.726 1.282 1.00 69.12 338 LEU A C 1
ATOM 2580 O O . LEU A 1 338 ? -49.986 12.566 2.384 1.00 63.62 338 LEU A O 1
ATOM 2585 N N . PRO A 1 339 ? -49.434 11.757 0.367 1.00 66.41 339 PRO A N 1
ATOM 2586 C CA . PRO A 1 339 ? -50.198 10.519 0.577 1.00 67.00 339 PRO A CA 1
ATOM 2587 C C . PRO A 1 339 ? -49.771 9.799 1.848 1.00 64.88 339 PRO A C 1
ATOM 2588 O O . PRO A 1 339 ? -48.608 9.432 2.017 1.00 65.74 339 PRO A O 1
ATOM 2592 N N . ALA A 1 340 ? -50.732 9.613 2.757 1.00 61.12 340 ALA A N 1
ATOM 2593 C CA . ALA A 1 340 ? -50.485 8.951 4.027 1.00 54.86 340 ALA A CA 1
ATOM 2594 C C . ALA A 1 340 ? -51.623 7.998 4.340 1.00 61.34 340 ALA A C 1
ATOM 2595 O O . ALA A 1 340 ? -52.799 8.321 4.125 1.00 54.65 340 ALA A O 1
ATOM 2597 N N . ARG A 1 341 ? -51.266 6.821 4.857 1.00 53.33 341 ARG A N 1
ATOM 2598 C CA . ARG A 1 341 ? -52.300 5.917 5.327 1.00 54.42 341 ARG A CA 1
ATOM 2599 C C . ARG A 1 341 ? -53.046 6.495 6.526 1.00 54.57 341 ARG A C 1
ATOM 2600 O O . ARG A 1 341 ? -54.248 6.260 6.669 1.00 56.22 341 ARG A O 1
ATOM 2608 N N . ARG A 1 342 ? -52.363 7.263 7.373 1.00 56.29 342 ARG A N 1
ATOM 2609 C CA . ARG A 1 342 ? -52.877 7.655 8.677 1.00 46.97 342 ARG A CA 1
ATOM 2610 C C . ARG A 1 342 ? -52.570 9.123 8.957 1.00 52.08 342 ARG A C 1
ATOM 2611 O O . ARG A 1 342 ? -51.431 9.576 8.774 1.00 51.11 342 ARG A O 1
ATOM 2619 N N . VAL A 1 343 ? -53.599 9.854 9.391 1.00 45.33 343 VAL A N 1
ATOM 2620 C CA . VAL A 1 343 ? -53.509 11.261 9.766 1.00 43.09 343 VAL A CA 1
ATOM 2621 C C . VAL A 1 343 ? -53.857 11.382 11.248 1.00 52.29 343 VAL A C 1
ATOM 2622 O O . VAL A 1 343 ? -54.885 10.863 11.696 1.00 52.72 343 VAL A O 1
ATOM 2626 N N . ILE A 1 344 ? -53.012 12.070 12.004 1.00 44.56 344 ILE A N 1
ATOM 2627 C CA . ILE A 1 344 ? -53.190 12.232 13.437 1.00 47.51 344 ILE A CA 1
ATOM 2628 C C . ILE A 1 344 ? -53.241 13.718 13.717 1.00 44.53 344 ILE A C 1
ATOM 2629 O O . ILE A 1 344 ? -52.311 14.445 13.367 1.00 48.23 344 ILE A O 1
ATOM 2634 N N . VAL A 1 345 ? -54.325 14.166 14.343 1.00 47.27 345 VAL A N 1
ATOM 2635 C CA . VAL A 1 345 ? -54.605 15.579 14.565 1.00 46.00 345 VAL A CA 1
ATOM 2636 C C . VAL A 1 345 ? -54.464 15.868 16.052 1.00 50.05 345 VAL A C 1
ATOM 2637 O O . VAL A 1 345 ? -55.233 15.342 16.868 1.00 50.76 345 VAL A O 1
ATOM 2641 N N . ARG A 1 346 ? -53.492 16.715 16.406 1.00 48.19 346 ARG A N 1
ATOM 2642 C CA . ARG A 1 346 ? -53.319 17.216 17.762 1.00 55.75 346 ARG A CA 1
ATOM 2643 C C . ARG A 1 346 ? -53.421 18.735 17.814 1.00 66.51 346 ARG A C 1
ATOM 2644 O O . ARG A 1 346 ? -52.884 19.350 18.738 1.00 81.19 346 ARG A O 1
ATOM 2652 N N . SER A 1 347 ? -54.064 19.363 16.825 1.00 67.42 347 SER A N 1
ATOM 2653 C CA . SER A 1 347 ? -54.063 20.820 16.701 1.00 68.24 347 SER A CA 1
ATOM 2654 C C . SER A 1 347 ? -55.445 21.404 16.974 1.00 75.94 347 SER A C 1
ATOM 2655 O O . SER A 1 347 ? -56.204 21.683 16.033 1.00 75.51 347 SER A O 1
ATOM 2658 N N . PRO A 1 348 ? -55.811 21.633 18.242 1.00 78.25 348 PRO A N 1
ATOM 2659 C CA . PRO A 1 348 ? -57.125 22.232 18.526 1.00 85.24 348 PRO A CA 1
ATOM 2660 C C . PRO A 1 348 ? -57.211 23.712 18.183 1.00 86.22 348 PRO A C 1
ATOM 2661 O O . PRO A 1 348 ? -58.319 24.215 17.953 1.00 88.26 348 PRO A O 1
ATOM 2665 N N . ILE A 1 349 ? -56.087 24.419 18.141 1.00 92.55 349 ILE A N 1
ATOM 2666 C CA . ILE A 1 349 ? -56.050 25.861 17.929 1.00 92.78 349 ILE A CA 1
ATOM 2667 C C . ILE A 1 349 ? -55.549 26.144 16.520 1.00 95.64 349 ILE A C 1
ATOM 2668 O O . ILE A 1 349 ? -54.715 25.411 15.974 1.00 90.26 349 ILE A O 1
ATOM 2673 N N . PHE A 1 350 ? -56.078 27.213 15.920 1.00 98.77 350 PHE A N 1
ATOM 2674 C CA . PHE A 1 350 ? -55.555 27.709 14.645 1.00 104.23 350 PHE A CA 1
ATOM 2675 C C . PHE A 1 350 ? -55.706 29.235 14.655 1.00 109.13 350 PHE A C 1
ATOM 2676 O O . PHE A 1 350 ? -56.762 29.768 14.307 1.00 107.21 350 PHE A O 1
ATOM 2684 N N . GLY A 1 351 ? -54.638 29.924 15.057 1.00 109.99 351 GLY A N 1
ATOM 2685 C CA . GLY A 1 351 ? -54.612 31.380 15.032 1.00 99.09 351 GLY A CA 1
ATOM 2686 C C . GLY A 1 351 ? -54.934 32.057 16.350 1.00 89.10 351 GLY A C 1
ATOM 2687 O O . GLY A 1 351 ? -55.469 31.435 17.267 1.00 101.44 351 GLY A O 1
ATOM 2688 N N . ARG A 1 353 ? -58.251 30.696 18.514 1.00 99.25 353 ARG A N 1
ATOM 2689 C CA . ARG A 1 353 ? -59.180 30.479 17.410 1.00 96.94 353 ARG A CA 1
ATOM 2690 C C . ARG A 1 353 ? -59.295 28.976 17.122 1.00 93.59 353 ARG A C 1
ATOM 2691 O O . ARG A 1 353 ? -58.349 28.354 16.638 1.00 93.51 353 ARG A O 1
ATOM 2699 N N . PRO A 1 354 ? -60.449 28.392 17.443 1.00 91.22 354 PRO A N 1
ATOM 2700 C CA . PRO A 1 354 ? -60.623 26.947 17.248 1.00 96.00 354 PRO A CA 1
ATOM 2701 C C . PRO A 1 354 ? -60.549 26.544 15.782 1.00 85.80 354 PRO A C 1
ATOM 2702 O O . PRO A 1 354 ? -60.945 27.291 14.885 1.00 83.96 354 PRO A O 1
ATOM 2706 N N . ILE A 1 355 ? -60.039 25.334 15.554 1.00 79.89 355 ILE A N 1
ATOM 2707 C CA . ILE A 1 355 ? -59.965 24.779 14.207 1.00 77.16 355 ILE A CA 1
ATOM 2708 C C . ILE A 1 355 ? -61.375 24.531 13.682 1.00 76.08 355 ILE A C 1
ATOM 2709 O O . ILE A 1 355 ? -62.241 23.998 14.392 1.00 74.50 355 ILE A O 1
ATOM 2714 N N . LYS A 1 356 ? -61.624 24.955 12.446 1.00 70.83 356 LYS A N 1
ATOM 2715 C CA . LYS A 1 356 ? -62.936 24.773 11.839 1.00 64.94 356 LYS A CA 1
ATOM 2716 C C . LYS A 1 356 ? -63.199 23.302 11.530 1.00 68.05 356 LYS A C 1
ATOM 2717 O O . LYS A 1 356 ? -62.277 22.514 11.278 1.00 59.58 356 LYS A O 1
ATOM 2723 N N . VAL A 1 357 ? -64.483 22.933 11.542 1.00 61.00 357 VAL A N 1
ATOM 2724 C CA . VAL A 1 357 ? -64.853 21.588 11.115 1.00 55.44 357 VAL A CA 1
ATOM 2725 C C . VAL A 1 357 ? -64.371 21.356 9.694 1.00 54.46 357 VAL A C 1
ATOM 2726 O O . VAL A 1 357 ? -63.884 20.271 9.354 1.00 54.02 357 VAL A O 1
ATOM 2730 N N . SER A 1 358 ? -64.491 22.378 8.848 1.00 54.34 358 SER A N 1
ATOM 2731 C CA . SER A 1 358 ? -63.987 22.306 7.481 1.00 63.17 358 SER A CA 1
ATOM 2732 C C . SER A 1 358 ? -62.501 21.937 7.456 1.00 63.77 358 SER A C 1
ATOM 2733 O O . SER A 1 358 ? -62.067 21.083 6.674 1.00 57.85 358 SER A O 1
ATOM 2736 N N . GLU A 1 359 ? -61.708 22.568 8.325 1.00 57.96 359 GLU A N 1
ATOM 2737 C CA . GLU A 1 359 ? -60.268 22.340 8.313 1.00 61.73 359 GLU A CA 1
ATOM 2738 C C . GLU A 1 359 ? -59.930 20.947 8.825 1.00 56.85 359 GLU A C 1
ATOM 2739 O O . GLU A 1 359 ? -59.080 20.254 8.248 1.00 51.19 359 GLU A O 1
ATOM 2745 N N . TYR A 1 360 ? -60.604 20.518 9.900 1.00 55.86 360 TYR A N 1
ATOM 2746 C CA . TYR A 1 360 ? -60.448 19.150 10.375 1.00 55.26 360 TYR A CA 1
ATOM 2747 C C . TYR A 1 360 ? -60.764 18.146 9.271 1.00 51.33 360 TYR A C 1
ATOM 2748 O O . TYR A 1 360 ? -60.003 17.202 9.046 1.00 51.22 360 TYR A O 1
ATOM 2757 N N . LYS A 1 361 ? -61.897 18.322 8.585 1.00 51.41 361 LYS A N 1
ATOM 2758 C CA . LYS A 1 361 ? -62.268 17.385 7.528 1.00 53.41 361 LYS A CA 1
ATOM 2759 C C . LYS A 1 361 ? -61.237 17.392 6.421 1.00 48.44 361 LYS A C 1
ATOM 2760 O O . LYS A 1 361 ? -60.956 16.349 5.826 1.00 53.43 361 LYS A O 1
ATOM 2766 N N . GLN A 1 362 ? -60.669 18.561 6.116 1.00 53.44 362 GLN A N 1
ATOM 2767 C CA . GLN A 1 362 ? -59.633 18.611 5.090 1.00 48.10 362 GLN A CA 1
ATOM 2768 C C . GLN A 1 362 ? -58.400 17.811 5.512 1.00 48.60 362 GLN A C 1
ATOM 2769 O O . GLN A 1 362 ? -57.833 17.057 4.708 1.00 50.43 362 GLN A O 1
ATOM 2775 N N . MET A 1 363 ? -57.992 17.933 6.777 1.00 45.56 363 MET A N 1
ATOM 2776 C CA . MET A 1 363 ? -56.885 17.108 7.267 1.00 46.92 363 MET A CA 1
ATOM 2777 C C . MET A 1 363 ? -57.233 15.625 7.216 1.00 54.49 363 MET A C 1
ATOM 2778 O O . MET A 1 363 ? -56.386 14.791 6.860 1.00 47.86 363 MET A O 1
ATOM 2783 N N . ALA A 1 364 ? -58.473 15.281 7.591 1.00 45.88 364 ALA A N 1
ATOM 2784 C CA . ALA A 1 364 ? -58.895 13.889 7.665 1.00 42.27 364 ALA A CA 1
ATOM 2785 C C . ALA A 1 364 ? -58.956 13.254 6.286 1.00 42.57 364 ALA A C 1
ATOM 2786 O O . ALA A 1 364 ? -58.557 12.100 6.118 1.00 48.79 364 ALA A O 1
ATOM 2788 N N . GLY A 1 365 ? -59.430 13.996 5.283 1.00 40.93 365 GLY A N 1
ATOM 2789 C CA . GLY A 1 365 ? -59.577 13.453 3.947 1.00 48.42 365 GLY A CA 1
ATOM 2790 C C . GLY A 1 365 ? -58.270 13.102 3.256 1.00 52.58 365 GLY A C 1
ATOM 2791 O O . GLY A 1 365 ? -58.301 12.484 2.186 1.00 54.25 365 GLY A O 1
ATOM 2792 N N . ARG A 1 366 ? -57.130 13.491 3.821 1.00 48.68 366 ARG A N 1
ATOM 2793 C CA . ARG A 1 366 ? -55.866 13.092 3.224 1.00 54.03 366 ARG A CA 1
ATOM 2794 C C . ARG A 1 366 ? -55.531 11.634 3.484 1.00 50.48 366 ARG A C 1
ATOM 2795 O O . ARG A 1 366 ? -54.642 11.096 2.819 1.00 58.03 366 ARG A O 1
ATOM 2803 N N . ALA A 1 367 ? -56.199 10.996 4.436 1.00 46.13 367 ALA A N 1
ATOM 2804 C CA . ALA A 1 367 ? -55.839 9.648 4.837 1.00 48.06 367 ALA A CA 1
ATOM 2805 C C . ALA A 1 367 ? -56.340 8.631 3.819 1.00 51.93 367 ALA A C 1
ATOM 2806 O O . ALA A 1 367 ? -57.462 8.733 3.320 1.00 54.01 367 ALA A O 1
ATOM 2808 N N . GLY A 1 368 ? -55.495 7.649 3.513 1.00 50.79 368 GLY A N 1
ATOM 2809 C CA . GLY A 1 368 ? -55.842 6.588 2.594 1.00 47.27 368 GLY A CA 1
ATOM 2810 C C . GLY A 1 368 ? -55.175 6.747 1.247 1.00 57.15 368 GLY A C 1
ATOM 2811 O O . GLY A 1 368 ? -55.533 7.647 0.487 1.00 55.53 368 GLY A O 1
ATOM 2812 N N . ARG A 1 369 ? -54.198 5.887 0.943 1.00 61.73 369 ARG A N 1
ATOM 2813 C CA . ARG A 1 369 ? -53.466 5.963 -0.320 1.00 60.39 369 ARG A CA 1
ATOM 2814 C C . ARG A 1 369 ? -54.107 5.016 -1.326 1.00 66.79 369 ARG A C 1
ATOM 2815 O O . ARG A 1 369 ? -54.095 3.796 -1.106 1.00 66.17 369 ARG A O 1
ATOM 2823 N N . PRO A 1 370 ? -54.689 5.518 -2.412 1.00 68.40 370 PRO A N 1
ATOM 2824 C CA . PRO A 1 370 ? -55.438 4.635 -3.317 1.00 62.79 370 PRO A CA 1
ATOM 2825 C C . PRO A 1 370 ? -54.538 3.610 -3.991 1.00 72.52 370 PRO A C 1
ATOM 2826 O O . PRO A 1 370 ? -53.419 3.908 -4.412 1.00 72.39 370 PRO A O 1
ATOM 2830 N N . GLY A 1 371 ? -55.043 2.385 -4.086 1.00 77.64 371 GLY A N 1
ATOM 2831 C CA . GLY A 1 371 ? -54.269 1.289 -4.619 1.00 82.70 371 GLY A CA 1
ATOM 2832 C C . GLY A 1 371 ? -53.361 0.617 -3.617 1.00 88.86 371 GLY A C 1
ATOM 2833 O O . GLY A 1 371 ? -52.835 -0.464 -3.908 1.00 100.48 371 GLY A O 1
ATOM 2834 N N . MET A 1 372 ? -53.164 1.213 -2.444 1.00 82.25 372 MET A N 1
ATOM 2835 C CA . MET A 1 372 ? -52.334 0.640 -1.395 1.00 75.87 372 MET A CA 1
ATOM 2836 C C . MET A 1 372 ? -53.127 0.269 -0.155 1.00 77.05 372 MET A C 1
ATOM 2837 O O . MET A 1 372 ? -52.973 -0.835 0.372 1.00 79.67 372 MET A O 1
ATOM 2842 N N . ASP A 1 373 ? -53.976 1.171 0.323 1.00 73.79 373 ASP A N 1
ATOM 2843 C CA . ASP A 1 373 ? -54.669 1.000 1.590 1.00 65.96 373 ASP A CA 1
ATOM 2844 C C . ASP A 1 373 ? -56.103 0.559 1.346 1.00 67.87 373 ASP A C 1
ATOM 2845 O O . ASP A 1 373 ? -56.798 1.114 0.487 1.00 68.68 373 ASP A O 1
ATOM 2850 N N . GLU A 1 374 ? -56.536 -0.453 2.090 1.00 60.67 374 GLU A N 1
ATOM 2851 C CA . GLU A 1 374 ? -57.949 -0.780 2.092 1.00 67.10 374 GLU A CA 1
ATOM 2852 C C . GLU A 1 374 ? -58.766 0.256 2.850 1.00 59.45 374 GLU A C 1
ATOM 2853 O O . GLU A 1 374 ? -59.994 0.260 2.741 1.00 67.70 374 GLU A O 1
ATOM 2859 N N . ARG A 1 375 ? -58.108 1.152 3.575 1.00 59.16 375 ARG A N 1
ATOM 2860 C CA . ARG A 1 375 ? -58.748 2.013 4.551 1.00 58.84 375 ARG A CA 1
ATOM 2861 C C . ARG A 1 375 ? -57.769 3.109 4.924 1.00 54.26 375 ARG A C 1
ATOM 2862 O O . ARG A 1 375 ? -56.584 2.842 5.077 1.00 58.50 375 ARG A O 1
ATOM 2870 N N . GLY A 1 376 ? -58.264 4.330 5.050 1.00 56.52 376 GLY A N 1
ATOM 2871 C CA . GLY A 1 376 ? -57.515 5.424 5.649 1.00 48.67 376 GLY A CA 1
ATOM 2872 C C . GLY A 1 376 ? -58.089 5.726 7.023 1.00 60.71 376 GLY A C 1
ATOM 2873 O O . GLY A 1 376 ? -59.306 5.615 7.233 1.00 49.87 376 GLY A O 1
ATOM 2874 N N . GLU A 1 377 ? -57.205 6.087 7.960 1.00 52.82 377 GLU A N 1
ATOM 2875 C CA . GLU A 1 377 ? -57.581 6.374 9.340 1.00 48.39 377 GLU A CA 1
ATOM 2876 C C . GLU A 1 377 ? -57.181 7.795 9.696 1.00 51.30 377 GLU A C 1
ATOM 2877 O O . GLU A 1 377 ? -56.042 8.208 9.442 1.00 52.07 377 GLU A O 1
ATOM 2883 N N . ALA A 1 378 ? -58.113 8.524 10.300 1.00 47.85 378 ALA A N 1
ATOM 2884 C CA . ALA A 1 378 ? -57.883 9.848 10.849 1.00 43.60 378 ALA A CA 1
ATOM 2885 C C . ALA A 1 378 ? -58.241 9.820 12.330 1.00 54.23 378 ALA A C 1
ATOM 2886 O O . ALA A 1 378 ? -59.339 9.392 12.699 1.00 48.61 378 ALA A O 1
ATOM 2888 N N . ILE A 1 379 ? -57.310 10.250 13.176 1.00 45.84 379 ILE A N 1
ATOM 2889 C CA . ILE A 1 379 ? -57.423 10.099 14.623 1.00 48.57 379 ILE A CA 1
ATOM 2890 C C . ILE A 1 379 ? -57.183 11.454 15.283 1.00 48.74 379 ILE A C 1
ATOM 2891 O O . ILE A 1 379 ? -56.109 12.050 15.122 1.00 48.79 379 ILE A O 1
ATOM 2896 N N . ILE A 1 380 ? -58.166 11.926 16.031 1.00 50.41 380 ILE A N 1
ATOM 2897 C CA . ILE A 1 380 ? -58.039 13.130 16.842 1.00 43.49 380 ILE A CA 1
ATOM 2898 C C . ILE A 1 380 ? -57.525 12.720 18.208 1.00 54.66 380 ILE A C 1
ATOM 2899 O O . ILE A 1 380 ? -58.093 11.825 18.847 1.00 53.95 380 ILE A O 1
ATOM 2904 N N . ILE A 1 381 ? -56.458 13.371 18.666 1.00 55.60 381 ILE A N 1
ATOM 2905 C CA . ILE A 1 381 ? -55.979 13.211 20.033 1.00 56.80 381 ILE A CA 1
ATOM 2906 C C . ILE A 1 381 ? -56.548 14.354 20.861 1.00 59.83 381 ILE A C 1
ATOM 2907 O O . ILE A 1 381 ? -56.493 15.518 20.447 1.00 57.60 381 ILE A O 1
ATOM 2912 N N . VAL A 1 382 ? -57.127 14.027 22.014 1.00 55.07 382 VAL A N 1
ATOM 2913 C CA . VAL A 1 382 ? -57.920 14.997 22.752 1.00 61.47 382 VAL A CA 1
ATOM 2914 C C . VAL A 1 382 ? -57.923 14.604 24.220 1.00 67.67 382 VAL A C 1
ATOM 2915 O O . VAL A 1 382 ? -57.744 13.434 24.567 1.00 65.97 382 VAL A O 1
ATOM 2919 N N . GLY A 1 383 ? -58.079 15.606 25.092 1.00 76.29 383 GLY A N 1
ATOM 2920 C CA . GLY A 1 383 ? -58.271 15.336 26.499 1.00 70.27 383 GLY A CA 1
ATOM 2921 C C . GLY A 1 383 ? -59.712 14.981 26.820 1.00 71.95 383 GLY A C 1
ATOM 2922 O O . GLY A 1 383 ? -60.625 15.295 26.058 1.00 74.48 383 GLY A O 1
ATOM 2923 N N . LYS A 1 384 ? -59.898 14.332 27.980 1.00 66.83 384 LYS A N 1
ATOM 2924 C CA . LYS A 1 384 ? -61.217 13.831 28.367 1.00 83.60 384 LYS A CA 1
ATOM 2925 C C . LYS A 1 384 ? -62.266 14.935 28.383 1.00 79.37 384 LYS A C 1
ATOM 2926 O O . LYS A 1 384 ? -63.440 14.676 28.096 1.00 77.81 384 LYS A O 1
ATOM 2928 N N . ARG A 1 385 ? -61.861 16.167 28.696 1.00 80.18 385 ARG A N 1
ATOM 2929 C CA . ARG A 1 385 ? -62.795 17.288 28.696 1.00 81.17 385 ARG A CA 1
ATOM 2930 C C . ARG A 1 385 ? -63.403 17.510 27.315 1.00 81.08 385 ARG A C 1
ATOM 2931 O O . ARG A 1 385 ? -64.627 17.612 27.171 1.00 79.08 385 ARG A O 1
ATOM 2939 N N . ASP A 1 386 ? -62.566 17.582 26.285 1.00 78.45 386 ASP A N 1
ATOM 2940 C CA . ASP A 1 386 ? -63.023 17.900 24.940 1.00 75.61 386 ASP A CA 1
ATOM 2941 C C . ASP A 1 386 ? -63.371 16.665 24.110 1.00 67.91 386 ASP A C 1
ATOM 2942 O O . ASP A 1 386 ? -63.621 16.796 22.905 1.00 58.64 386 ASP A O 1
ATOM 2947 N N . ARG A 1 387 ? -63.388 15.479 24.722 1.00 57.26 387 ARG A N 1
ATOM 2948 C CA . ARG A 1 387 ? -63.601 14.256 23.956 1.00 66.46 387 ARG A CA 1
ATOM 2949 C C . ARG A 1 387 ? -64.981 14.227 23.305 1.00 66.13 387 ARG A C 1
ATOM 2950 O O . ARG A 1 387 ? -65.121 13.842 22.136 1.00 63.60 387 ARG A O 1
ATOM 2958 N N . GLU A 1 388 ? -66.016 14.623 24.048 1.00 61.41 388 GLU A N 1
ATOM 2959 C CA . GLU A 1 388 ? -67.359 14.614 23.487 1.00 67.58 388 GLU A CA 1
ATOM 2960 C C . GLU A 1 388 ? -67.472 15.615 22.348 1.00 65.09 388 GLU A C 1
ATOM 2961 O O . GLU A 1 388 ? -68.064 15.315 21.307 1.00 70.67 388 GLU A O 1
ATOM 2967 N N . ILE A 1 389 ? -66.902 16.806 22.525 1.00 61.76 389 ILE A N 1
ATOM 2968 C CA . ILE A 1 389 ? -66.894 17.814 21.465 1.00 61.47 389 ILE A CA 1
ATOM 2969 C C . ILE A 1 389 ? -66.220 17.262 20.217 1.00 64.20 389 ILE A C 1
ATOM 2970 O O . ILE A 1 389 ? -66.709 17.437 19.092 1.00 61.69 389 ILE A O 1
ATOM 2975 N N . ALA A 1 390 ? -65.080 16.588 20.396 1.00 62.56 390 ALA A N 1
ATOM 2976 C CA . ALA A 1 390 ? -64.366 16.028 19.254 1.00 59.67 390 ALA A CA 1
ATOM 2977 C C . ALA A 1 390 ? -65.205 14.973 18.541 1.00 57.06 390 ALA A C 1
ATOM 2978 O O . ALA A 1 390 ? -65.187 14.883 17.305 1.00 57.53 390 ALA A O 1
ATOM 2980 N N . VAL A 1 391 ? -65.926 14.146 19.301 1.00 54.89 391 VAL A N 1
ATOM 2981 C CA . VAL A 1 391 ? -66.763 13.131 18.667 1.00 52.75 391 VAL A CA 1
ATOM 2982 C C . VAL A 1 391 ? -67.920 13.780 17.920 1.00 49.87 391 VAL A C 1
ATOM 2983 O O . VAL A 1 391 ? -68.130 13.530 16.728 1.00 49.96 391 VAL A O 1
ATOM 2987 N N . LYS A 1 392 ? -68.645 14.676 18.586 1.00 56.34 392 LYS A N 1
ATOM 2988 C CA . LYS A 1 392 ? -69.960 15.102 18.120 1.00 57.37 392 LYS A CA 1
ATOM 2989 C C . LYS A 1 392 ? -69.902 16.243 17.113 1.00 57.26 392 LYS A C 1
ATOM 2990 O O . LYS A 1 392 ? -70.682 16.255 16.154 1.00 53.86 392 LYS A O 1
ATOM 2996 N N . ARG A 1 393 ? -68.999 17.202 17.297 1.00 54.23 393 ARG A N 1
ATOM 2997 C CA . ARG A 1 393 ? -68.938 18.342 16.391 1.00 60.67 393 ARG A CA 1
ATOM 2998 C C . ARG A 1 393 ? -67.934 18.172 15.257 1.00 53.48 393 ARG A C 1
ATOM 2999 O O . ARG A 1 393 ? -68.117 18.772 14.192 1.00 58.33 393 ARG A O 1
ATOM 3007 N N . TYR A 1 394 ? -66.884 17.373 15.434 1.00 50.33 394 TYR A N 1
ATOM 3008 C CA . TYR A 1 394 ? -65.901 17.204 14.362 1.00 57.17 394 TYR A CA 1
ATOM 3009 C C . TYR A 1 394 ? -66.047 15.875 13.631 1.00 51.78 394 TYR A C 1
ATOM 3010 O O . TYR A 1 394 ? -66.220 15.855 12.407 1.00 47.54 394 TYR A O 1
ATOM 3019 N N . ILE A 1 395 ? -65.988 14.758 14.354 1.00 44.48 395 ILE A N 1
ATOM 3020 C CA . ILE A 1 395 ? -66.117 13.470 13.684 1.00 49.26 395 ILE A CA 1
ATOM 3021 C C . ILE A 1 395 ? -67.493 13.340 13.035 1.00 50.48 395 ILE A C 1
ATOM 3022 O O . ILE A 1 395 ? -67.610 12.985 11.854 1.00 47.92 395 ILE A O 1
ATOM 3027 N N . PHE A 1 396 ? -68.554 13.645 13.783 1.00 49.29 396 PHE A N 1
ATOM 3028 C CA . PHE A 1 396 ? -69.896 13.583 13.226 1.00 51.48 396 PHE A CA 1
ATOM 3029 C C . PHE A 1 396 ? -70.374 14.937 12.756 1.00 50.54 396 PHE A C 1
ATOM 3030 O O . PHE A 1 396 ? -71.547 15.090 12.421 1.00 55.14 396 PHE A O 1
ATOM 3038 N N . GLY A 1 397 ? -69.480 15.909 12.700 1.00 53.68 397 GLY A N 1
ATOM 3039 C CA . GLY A 1 397 ? -69.813 17.203 12.166 1.00 48.95 397 GLY A CA 1
ATOM 3040 C C . GLY A 1 397 ? -69.817 17.236 10.664 1.00 48.40 397 GLY A C 1
ATOM 3041 O O . GLY A 1 397 ? -69.331 16.350 9.971 1.00 57.89 397 GLY A O 1
ATOM 3042 N N . GLU A 1 398 ? -70.384 18.306 10.153 1.00 54.45 398 GLU A N 1
ATOM 3043 C CA . GLU A 1 398 ? -70.443 18.620 8.750 1.00 58.96 398 GLU A CA 1
ATOM 3044 C C . GLU A 1 398 ? -69.687 19.920 8.522 1.00 63.60 398 GLU A C 1
ATOM 3045 O O . GLU A 1 398 ? -69.710 20.800 9.387 1.00 62.69 398 GLU A O 1
ATOM 3051 N N . PRO A 1 399 ? -69.021 20.082 7.379 1.00 60.35 399 PRO A N 1
ATOM 3052 C CA . PRO A 1 399 ? -68.331 21.349 7.110 1.00 53.07 399 PRO A CA 1
ATOM 3053 C C . PRO A 1 399 ? -69.309 22.514 7.109 1.00 59.14 399 PRO A C 1
ATOM 3054 O O . PRO A 1 399 ? -70.483 22.370 6.764 1.00 57.52 399 PRO A O 1
ATOM 3058 N N . GLU A 1 400 ? -68.814 23.675 7.522 1.00 54.33 400 GLU A N 1
ATOM 3059 C CA . GLU A 1 400 ? -69.642 24.867 7.592 1.00 56.46 400 GLU A CA 1
ATOM 3060 C C . GLU A 1 400 ? -70.125 25.273 6.206 1.00 57.32 400 GLU A C 1
ATOM 3061 O O . GLU A 1 400 ? -69.584 24.857 5.180 1.00 56.19 400 GLU A O 1
ATOM 3067 N N . ARG A 1 401 ? -71.148 26.121 6.195 1.00 52.69 401 ARG A N 1
ATOM 3068 C CA . ARG A 1 401 ? -71.585 26.778 4.972 1.00 56.26 401 ARG A CA 1
ATOM 3069 C C . ARG A 1 401 ? -70.502 27.717 4.448 1.00 56.25 401 ARG A C 1
ATOM 3070 O O . ARG A 1 401 ? -69.780 28.356 5.220 1.00 57.76 401 ARG A O 1
ATOM 3078 N N . ILE A 1 402 ? -70.388 27.788 3.126 1.00 56.23 402 ILE A N 1
ATOM 3079 C CA . ILE A 1 402 ? -69.489 28.726 2.466 1.00 47.36 402 ILE A CA 1
ATOM 3080 C C . ILE A 1 402 ? -70.177 30.084 2.432 1.00 50.55 402 ILE A C 1
ATOM 3081 O O . ILE A 1 402 ? -71.276 30.215 1.885 1.00 51.82 402 ILE A O 1
ATOM 3086 N N . THR A 1 403 ? -69.551 31.101 3.027 1.00 50.21 403 THR A N 1
ATOM 3087 C CA . THR A 1 403 ? -70.183 32.413 3.070 1.00 52.88 403 THR A CA 1
ATOM 3088 C C . THR A 1 403 ? -69.207 33.483 2.619 1.00 53.41 403 THR A C 1
ATOM 3089 O O . THR A 1 403 ? -68.035 33.492 3.021 1.00 51.78 403 THR A O 1
ATOM 3093 N N . SER A 1 404 ? -69.723 34.398 1.811 1.00 55.92 404 SER A N 1
ATOM 3094 C CA . SER A 1 404 ? -68.905 35.441 1.221 1.00 56.84 404 SER A CA 1
ATOM 3095 C C . SER A 1 404 ? -68.218 36.283 2.289 1.00 56.80 404 SER A C 1
ATOM 3096 O O . SER A 1 404 ? -68.832 36.702 3.268 1.00 63.21 404 SER A O 1
ATOM 3099 N N . LYS A 1 405 ? -66.946 36.582 2.069 1.00 42.56 405 LYS A N 1
ATOM 3100 C CA . LYS A 1 405 ? -66.234 37.514 2.924 1.00 45.66 405 LYS A CA 1
ATOM 3101 C C . LYS A 1 405 ? -66.025 38.854 2.235 1.00 45.56 405 LYS A C 1
ATOM 3102 O O . LYS A 1 405 ? -65.233 39.674 2.708 1.00 42.69 405 LYS A O 1
ATOM 3108 N N . LEU A 1 406 ? -66.728 39.103 1.127 1.00 41.65 406 LEU A N 1
ATOM 3109 C CA . LEU A 1 406 ? -66.494 40.316 0.339 1.00 35.93 406 LEU A CA 1
ATOM 3110 C C . LEU A 1 406 ? -66.946 41.583 1.063 1.00 44.32 406 LEU A C 1
ATOM 3111 O O . LEU A 1 406 ? -66.371 42.656 0.835 1.00 43.41 406 LEU A O 1
ATOM 3116 N N . GLY A 1 407 ? -67.956 41.489 1.934 1.00 32.26 407 GLY A N 1
ATOM 3117 C CA . GLY A 1 407 ? -68.558 42.683 2.497 1.00 40.93 407 GLY A CA 1
ATOM 3118 C C . GLY A 1 407 ? -67.764 43.329 3.612 1.00 50.94 407 GLY A C 1
ATOM 3119 O O . GLY A 1 407 ? -68.244 43.449 4.741 1.00 55.69 407 GLY A O 1
ATOM 3120 N N . VAL A 1 408 ? -66.539 43.743 3.308 1.00 46.14 408 VAL A N 1
ATOM 3121 C CA . VAL A 1 408 ? -65.640 44.358 4.277 1.00 45.62 408 VAL A CA 1
ATOM 3122 C C . VAL A 1 408 ? -64.986 45.559 3.596 1.00 47.26 408 VAL A C 1
ATOM 3123 O O . VAL A 1 408 ? -64.677 45.515 2.400 1.00 47.34 408 VAL A O 1
ATOM 3127 N N . GLU A 1 409 ? -64.793 46.641 4.351 1.00 52.90 409 GLU A N 1
ATOM 3128 C CA . GLU A 1 409 ? -64.442 47.922 3.736 1.00 54.98 409 GLU A CA 1
ATOM 3129 C C . GLU A 1 409 ? -63.125 47.851 2.970 1.00 49.34 409 GLU A C 1
ATOM 3130 O O . GLU A 1 409 ? -63.016 48.415 1.877 1.00 50.99 409 GLU A O 1
ATOM 3136 N N . THR A 1 410 ? -62.115 47.165 3.516 1.00 47.78 410 THR A N 1
ATOM 3137 C CA . THR A 1 410 ? -60.827 47.090 2.829 1.00 43.96 410 THR A CA 1
ATOM 3138 C C . THR A 1 410 ? -60.943 46.382 1.483 1.00 39.02 410 THR A C 1
ATOM 3139 O O . THR A 1 410 ? -60.384 46.846 0.479 1.00 40.41 410 THR A O 1
ATOM 3143 N N . HIS A 1 411 ? -61.647 45.248 1.439 1.00 42.12 411 HIS A N 1
ATOM 3144 C CA . HIS A 1 411 ? -61.857 44.582 0.160 1.00 36.03 411 HIS A CA 1
ATOM 3145 C C . HIS A 1 411 ? -62.623 45.479 -0.804 1.00 41.94 411 HIS A C 1
ATOM 3146 O O . HIS A 1 411 ? -62.291 45.548 -1.993 1.00 36.40 411 HIS A O 1
ATOM 3153 N N . LEU A 1 412 ? -63.664 46.171 -0.311 1.00 39.29 412 LEU A N 1
ATOM 3154 C CA . LEU A 1 412 ? -64.449 47.031 -1.192 1.00 41.04 412 LEU A CA 1
ATOM 3155 C C . LEU A 1 412 ? -63.596 48.150 -1.777 1.00 42.03 412 LEU A C 1
ATOM 3156 O O . LEU A 1 412 ? -63.690 48.453 -2.969 1.00 39.00 412 LEU A O 1
ATOM 3161 N N . ARG A 1 413 ? -62.752 48.769 -0.953 1.00 37.52 413 ARG A N 1
ATOM 3162 C CA . ARG A 1 413 ? -61.899 49.857 -1.420 1.00 40.32 413 ARG A CA 1
ATOM 3163 C C . ARG A 1 413 ? -60.869 49.349 -2.433 1.00 40.42 413 ARG A C 1
ATOM 3164 O O . ARG A 1 413 ? -60.707 49.918 -3.532 1.00 38.97 413 ARG A O 1
ATOM 3172 N N . PHE A 1 414 ? -60.223 48.223 -2.099 1.00 43.62 414 PHE A N 1
ATOM 3173 C CA . PHE A 1 414 ? -59.189 47.641 -2.945 1.00 41.27 414 PHE A CA 1
ATOM 3174 C C . PHE A 1 414 ? -59.738 47.294 -4.323 1.00 39.70 414 PHE A C 1
ATOM 3175 O O . PHE A 1 414 ? -59.131 47.622 -5.346 1.00 39.69 414 PHE A O 1
ATOM 3183 N N . HIS A 1 415 ? -60.907 46.652 -4.377 1.00 36.91 415 HIS A N 1
ATOM 3184 C CA . HIS A 1 415 ? -61.418 46.230 -5.674 1.00 34.73 415 HIS A CA 1
ATOM 3185 C C . HIS A 1 415 ? -62.164 47.342 -6.404 1.00 33.79 415 HIS A C 1
ATOM 3186 O O . HIS A 1 415 ? -62.165 47.357 -7.638 1.00 44.66 415 HIS A O 1
ATOM 3193 N N . SER A 1 416 ? -62.773 48.293 -5.692 1.00 35.68 416 SER A N 1
ATOM 3194 C CA . SER A 1 416 ? -63.455 49.386 -6.375 1.00 40.29 416 SER A CA 1
ATOM 3195 C C . SER A 1 416 ? -62.465 50.225 -7.155 1.00 43.43 416 SER A C 1
ATOM 3196 O O . SER A 1 416 ? -62.780 50.700 -8.257 1.00 43.09 416 SER A O 1
ATOM 3199 N N . LEU A 1 417 ? -61.262 50.436 -6.598 1.00 39.46 417 LEU A N 1
ATOM 3200 C CA . LEU A 1 417 ? -60.269 51.186 -7.366 1.00 38.68 417 LEU A CA 1
ATOM 3201 C C . LEU A 1 417 ? -60.031 50.564 -8.742 1.00 38.44 417 LEU A C 1
ATOM 3202 O O . LEU A 1 417 ? -60.070 51.265 -9.759 1.00 36.79 417 LEU A O 1
ATOM 3207 N N . SER A 1 418 ? -59.807 49.246 -8.807 1.00 37.82 418 SER A N 1
ATOM 3208 C CA . SER A 1 418 ? -59.498 48.654 -10.113 1.00 42.17 418 SER A CA 1
ATOM 3209 C C . SER A 1 418 ? -60.739 48.496 -10.989 1.00 47.02 418 SER A C 1
ATOM 3210 O O . SER A 1 418 ? -60.645 48.605 -12.221 1.00 45.96 418 SER A O 1
ATOM 3213 N N . ILE A 1 419 ? -61.903 48.254 -10.386 1.00 40.43 419 ILE A N 1
ATOM 3214 C CA . ILE A 1 419 ? -63.139 48.257 -11.158 1.00 40.71 419 ILE A CA 1
ATOM 3215 C C . ILE A 1 419 ? -63.299 49.585 -11.888 1.00 43.81 419 ILE A C 1
ATOM 3216 O O . ILE A 1 419 ? -63.631 49.624 -13.082 1.00 46.14 419 ILE A O 1
ATOM 3221 N N . ILE A 1 420 ? -63.054 50.694 -11.185 1.00 44.58 420 ILE A N 1
ATOM 3222 C CA . ILE A 1 420 ? -63.096 52.001 -11.835 1.00 42.17 420 ILE A CA 1
ATOM 3223 C C . ILE A 1 420 ? -61.946 52.149 -12.837 1.00 51.54 420 ILE A C 1
ATOM 3224 O O . ILE A 1 420 ? -62.151 52.602 -13.971 1.00 45.20 420 ILE A O 1
ATOM 3229 N N . CYS A 1 421 ? -60.726 51.741 -12.454 1.00 44.08 421 CYS A N 1
ATOM 3230 C CA . CYS A 1 421 ? -59.576 51.881 -13.353 1.00 55.09 421 CYS A CA 1
ATOM 3231 C C . CYS A 1 421 ? -59.761 51.071 -14.621 1.00 53.71 421 CYS A C 1
ATOM 3232 O O . CYS A 1 421 ? -59.385 51.517 -15.710 1.00 58.70 421 CYS A O 1
ATOM 3235 N N . ASP A 1 422 ? -60.313 49.869 -14.502 1.00 49.17 422 ASP A N 1
ATOM 3236 C CA . ASP A 1 422 ? -60.445 49.021 -15.676 1.00 49.48 422 ASP A CA 1
ATOM 3237 C C . ASP A 1 422 ? -61.631 49.421 -16.544 1.00 52.57 422 ASP A C 1
ATOM 3238 O O . ASP A 1 422 ? -61.837 48.815 -17.597 1.00 54.32 422 ASP A O 1
ATOM 3243 N N . GLY A 1 423 ? -62.421 50.416 -16.135 1.00 52.14 423 GLY A N 1
ATOM 3244 C CA . GLY A 1 423 ? -63.571 50.811 -16.935 1.00 48.18 423 GLY A CA 1
ATOM 3245 C C . GLY A 1 423 ? -64.802 49.957 -16.738 1.00 51.55 423 GLY A C 1
ATOM 3246 O O . GLY A 1 423 ? -65.746 50.058 -17.534 1.00 50.77 423 GLY A O 1
ATOM 3247 N N . TYR A 1 424 ? -64.814 49.100 -15.712 1.00 50.66 424 TYR A N 1
ATOM 3248 C CA . TYR A 1 424 ? -65.982 48.278 -15.442 1.00 48.15 424 TYR A CA 1
ATOM 3249 C C . TYR A 1 424 ? -67.130 49.088 -14.855 1.00 50.13 424 TYR A C 1
ATOM 3250 O O . TYR A 1 424 ? -68.256 48.601 -14.845 1.00 48.60 424 TYR A O 1
ATOM 3259 N N . ALA A 1 425 ? -66.859 50.292 -14.348 1.00 52.59 425 ALA A N 1
ATOM 3260 C CA . ALA A 1 425 ? -67.865 51.140 -13.726 1.00 48.94 425 ALA A CA 1
ATOM 3261 C C . ALA A 1 425 ? -67.403 52.584 -13.823 1.00 50.73 425 ALA A C 1
ATOM 3262 O O . ALA A 1 425 ? -66.296 52.917 -13.384 1.00 56.14 425 ALA A O 1
ATOM 3264 N N . LYS A 1 426 ? -68.248 53.428 -14.409 1.00 53.35 426 LYS A N 1
ATOM 3265 C CA . LYS A 1 426 ? -67.976 54.847 -14.579 1.00 61.46 426 LYS A CA 1
ATOM 3266 C C . LYS A 1 426 ? -68.854 55.713 -13.692 1.00 66.25 426 LYS A C 1
ATOM 3267 O O . LYS A 1 426 ? -68.738 56.944 -13.723 1.00 61.40 426 LYS A O 1
ATOM 3273 N N . THR A 1 427 ? -69.732 55.103 -12.903 1.00 53.30 427 THR A N 1
ATOM 3274 C CA . THR A 1 427 ? -70.598 55.866 -12.028 1.00 56.68 427 THR A CA 1
ATOM 3275 C C . THR A 1 427 ? -70.865 55.047 -10.779 1.00 52.43 427 THR A C 1
ATOM 3276 O O . THR A 1 427 ? -70.641 53.833 -10.750 1.00 45.88 427 THR A O 1
ATOM 3280 N N . LEU A 1 428 ? -71.337 55.728 -9.735 1.00 51.84 428 LEU A N 1
ATOM 3281 C CA . LEU A 1 428 ? -71.686 55.014 -8.511 1.00 52.01 428 LEU A CA 1
ATOM 3282 C C . LEU A 1 428 ? -72.744 53.943 -8.771 1.00 51.86 428 LEU A C 1
ATOM 3283 O O . LEU A 1 428 ? -72.642 52.819 -8.262 1.00 50.98 428 LEU A O 1
ATOM 3288 N N . GLU A 1 429 ? -73.752 54.254 -9.585 1.00 51.99 429 GLU A N 1
ATOM 3289 C CA . GLU A 1 429 ? -74.762 53.244 -9.882 1.00 55.13 429 GLU A CA 1
ATOM 3290 C C . GLU A 1 429 ? -74.150 52.054 -10.610 1.00 45.37 429 GLU A C 1
ATOM 3291 O O . GLU A 1 429 ? -74.489 50.906 -10.312 1.00 48.91 429 GLU A O 1
ATOM 3294 N N . GLU A 1 430 ? -73.239 52.300 -11.561 1.00 47.84 430 GLU A N 1
ATOM 3295 C CA . GLU A 1 430 ? -72.574 51.188 -12.240 1.00 45.62 430 GLU A CA 1
ATOM 3296 C C . GLU A 1 430 ? -71.697 50.380 -11.289 1.00 39.64 430 GLU A C 1
ATOM 3297 O O . GLU A 1 430 ? -71.580 49.159 -11.443 1.00 47.20 430 GLU A O 1
ATOM 3303 N N . LEU A 1 431 ? -71.071 51.030 -10.309 1.00 44.04 431 LEU A N 1
ATOM 3304 C CA . LEU A 1 431 ? -70.264 50.295 -9.331 1.00 42.63 431 LEU A CA 1
ATOM 3305 C C . LEU A 1 431 ? -71.144 49.377 -8.488 1.00 45.35 431 LEU A C 1
ATOM 3306 O O . LEU A 1 431 ? -70.823 48.192 -8.266 1.00 40.00 431 LEU A O 1
ATOM 3311 N N . GLU A 1 432 ? -72.285 49.906 -8.048 1.00 48.09 432 GLU A N 1
ATOM 3312 C CA . GLU A 1 432 ? -73.246 49.095 -7.310 1.00 44.31 432 GLU A CA 1
ATOM 3313 C C . GLU A 1 432 ? -73.761 47.944 -8.165 1.00 47.29 432 GLU A C 1
ATOM 3314 O O . GLU A 1 432 ? -73.898 46.811 -7.687 1.00 49.33 432 GLU A O 1
ATOM 3320 N N . ASP A 1 433 ? -74.044 48.211 -9.437 1.00 44.77 433 ASP A N 1
ATOM 3321 C CA . ASP A 1 433 ? -74.476 47.140 -10.323 1.00 46.82 433 ASP A CA 1
ATOM 3322 C C . ASP A 1 433 ? -73.420 46.045 -10.412 1.00 48.07 433 ASP A C 1
ATOM 3323 O O . ASP A 1 433 ? -73.749 44.856 -10.364 1.00 48.11 433 ASP A O 1
ATOM 3328 N N . PHE A 1 434 ? -72.141 46.424 -10.524 1.00 49.84 434 PHE A N 1
ATOM 3329 C CA . PHE A 1 434 ? -71.082 45.418 -10.555 1.00 38.76 434 PHE A CA 1
ATOM 3330 C C . PHE A 1 434 ? -71.134 44.541 -9.306 1.00 40.81 434 PHE A C 1
ATOM 3331 O O . PHE A 1 434 ? -71.090 43.308 -9.383 1.00 40.91 434 PHE A O 1
ATOM 3339 N N . PHE A 1 435 ? -71.227 45.163 -8.138 1.00 39.60 435 PHE A N 1
ATOM 3340 C CA . PHE A 1 435 ? -71.232 44.355 -6.926 1.00 41.52 435 PHE A CA 1
ATOM 3341 C C . PHE A 1 435 ? -72.499 43.522 -6.774 1.00 42.14 435 PHE A C 1
ATOM 3342 O O . PHE A 1 435 ? -72.483 42.520 -6.051 1.00 42.48 435 PHE A O 1
ATOM 3350 N N . ALA A 1 436 ? -73.573 43.886 -7.470 1.00 42.19 436 ALA A N 1
ATOM 3351 C CA . ALA A 1 436 ? -74.772 43.057 -7.479 1.00 41.14 436 ALA A CA 1
ATOM 3352 C C . ALA A 1 436 ? -74.559 41.719 -8.193 1.00 43.12 436 ALA A C 1
ATOM 3353 O O . ALA A 1 436 ? -75.356 40.798 -7.995 1.00 47.71 436 ALA A O 1
ATOM 3355 N N . ASP A 1 437 ? -73.494 41.570 -8.984 1.00 50.23 437 ASP A N 1
ATOM 3356 C CA . ASP A 1 437 ? -73.165 40.301 -9.642 1.00 47.15 437 ASP A CA 1
ATOM 3357 C C . ASP A 1 437 ? -72.303 39.369 -8.783 1.00 49.19 437 ASP A C 1
ATOM 3358 O O . ASP A 1 437 ? -71.929 38.277 -9.244 1.00 39.80 437 ASP A O 1
ATOM 3363 N N . THR A 1 438 ? -71.973 39.754 -7.558 1.00 40.23 438 THR A N 1
ATOM 3364 C CA . THR A 1 438 ? -71.037 38.951 -6.783 1.00 39.72 438 THR A CA 1
ATOM 3365 C C . THR A 1 438 ? -71.749 37.822 -6.037 1.00 43.06 438 THR A C 1
ATOM 3366 O O . THR A 1 438 ? -72.984 37.762 -5.953 1.00 46.28 438 THR A O 1
ATOM 3370 N N . PHE A 1 439 ? -70.938 36.917 -5.484 1.00 41.07 439 PHE A N 1
ATOM 3371 C CA . PHE A 1 439 ? -71.460 35.868 -4.626 1.00 43.36 439 PHE A CA 1
ATOM 3372 C C . PHE A 1 439 ? -72.028 36.446 -3.340 1.00 40.93 439 PHE A C 1
ATOM 3373 O O . PHE A 1 439 ? -72.969 35.879 -2.765 1.00 42.16 439 PHE A O 1
ATOM 3381 N N . PHE A 1 440 ? -71.431 37.535 -2.855 1.00 39.90 440 PHE A N 1
ATOM 3382 C CA . PHE A 1 440 ? -71.989 38.280 -1.735 1.00 45.48 440 PHE A CA 1
ATOM 3383 C C . PHE A 1 440 ? -73.443 38.647 -2.001 1.00 44.30 440 PHE A C 1
ATOM 3384 O O . PHE A 1 440 ? -74.319 38.448 -1.149 1.00 43.36 440 PHE A O 1
ATOM 3392 N N . PHE A 1 441 ? -73.716 39.209 -3.181 1.00 44.73 441 PHE A N 1
ATOM 3393 C CA . PHE A 1 441 ? -75.081 39.612 -3.461 1.00 44.71 441 PHE A CA 1
ATOM 3394 C C . PHE A 1 441 ? -75.979 38.389 -3.600 1.00 49.68 441 PHE A C 1
ATOM 3395 O O . PHE A 1 441 ? -77.112 38.385 -3.100 1.00 47.53 441 PHE A O 1
ATOM 3403 N N . LYS A 1 442 ? -75.467 37.328 -4.230 1.00 45.67 442 LYS A N 1
ATOM 3404 C CA . LYS A 1 442 ? -76.246 36.104 -4.375 1.00 46.74 442 LYS A CA 1
ATOM 3405 C C . LYS A 1 442 ? -76.703 35.576 -3.022 1.00 50.03 442 LYS A C 1
ATOM 3406 O O . LYS A 1 442 ? -77.861 35.162 -2.873 1.00 52.44 442 LYS A O 1
ATOM 3412 N N . GLN A 1 443 ? -75.810 35.587 -2.019 1.00 43.55 443 GLN A N 1
ATOM 3413 C CA . GLN A 1 443 ? -76.189 35.085 -0.696 1.00 48.17 443 GLN A CA 1
ATOM 3414 C C . GLN A 1 443 ? -77.027 36.081 0.095 1.00 51.00 443 GLN A C 1
ATOM 3415 O O . GLN A 1 443 ? -77.872 35.677 0.899 1.00 48.51 443 GLN A O 1
ATOM 3421 N N . ASN A 1 444 ? -76.782 37.373 -0.071 1.00 50.10 444 ASN A N 1
ATOM 3422 C CA . ASN A 1 444 ? -77.375 38.355 0.815 1.00 43.57 444 ASN A CA 1
ATOM 3423 C C . ASN A 1 444 ? -78.359 39.289 0.130 1.00 49.04 444 ASN A C 1
ATOM 3424 O O . ASN A 1 444 ? -79.219 39.852 0.813 1.00 38.50 444 ASN A O 1
ATOM 3429 N N . GLU A 1 445 ? -78.218 39.499 -1.187 1.00 39.30 445 GLU A N 1
ATOM 3430 C CA . GLU A 1 445 ? -79.026 40.481 -1.915 1.00 47.72 445 GLU A CA 1
ATOM 3431 C C . GLU A 1 445 ? -78.991 41.843 -1.217 1.00 43.15 445 GLU A C 1
ATOM 3432 O O . GLU A 1 445 ? -79.991 42.555 -1.121 1.00 45.00 445 GLU A O 1
ATOM 3438 N N . ILE A 1 446 ? -77.831 42.195 -0.686 1.00 41.40 446 ILE A N 1
ATOM 3439 C CA . ILE A 1 446 ? -77.640 43.484 -0.045 1.00 39.11 446 ILE A CA 1
ATOM 3440 C C . ILE A 1 446 ? -76.931 44.391 -1.039 1.00 45.53 446 ILE A C 1
ATOM 3441 O O . ILE A 1 446 ? -75.834 44.078 -1.514 1.00 44.17 446 ILE A O 1
ATOM 3446 N N . SER A 1 447 ? -77.575 45.482 -1.394 1.00 44.53 447 SER A N 1
ATOM 3447 C CA . SER A 1 447 ? -76.938 46.512 -2.189 1.00 43.00 447 SER A CA 1
ATOM 3448 C C . SER A 1 447 ? -76.035 47.338 -1.287 1.00 49.70 447 SER A C 1
ATOM 3449 O O . SER A 1 447 ? -76.477 47.816 -0.231 1.00 52.21 447 SER A O 1
ATOM 3452 N N . LEU A 1 448 ? -74.791 47.552 -1.731 1.00 41.55 448 LEU A N 1
ATOM 3453 C CA . LEU A 1 448 ? -73.762 48.204 -0.931 1.00 44.78 448 LEU A CA 1
ATOM 3454 C C . LEU A 1 448 ? -73.614 49.689 -1.256 1.00 46.05 448 LEU A C 1
ATOM 3455 O O . LEU A 1 448 ? -72.528 50.254 -1.085 1.00 46.03 448 LEU A O 1
ATOM 3460 N N . SER A 1 449 ? -74.699 50.348 -1.666 1.00 47.39 449 SER A N 1
ATOM 3461 C CA . SER A 1 449 ? -74.587 51.700 -2.209 1.00 42.05 449 SER A CA 1
ATOM 3462 C C . SER A 1 449 ? -73.953 52.672 -1.209 1.00 46.34 449 SER A C 1
ATOM 3463 O O . SER A 1 449 ? -73.047 53.443 -1.557 1.00 46.12 449 SER A O 1
ATOM 3466 N N . TYR A 1 450 ? -74.416 52.646 0.044 1.00 42.19 450 TYR A N 1
ATOM 3467 C CA . TYR A 1 450 ? -73.907 53.560 1.062 1.00 44.03 450 TYR A CA 1
ATOM 3468 C C . TYR A 1 450 ? -72.405 53.336 1.326 1.00 49.85 450 TYR A C 1
ATOM 3469 O O . TYR A 1 450 ? -71.607 54.290 1.348 1.00 45.59 450 TYR A O 1
ATOM 3478 N N . GLU A 1 451 ? -72.009 52.069 1.495 1.00 40.57 451 GLU A N 1
ATOM 3479 C CA . GLU A 1 451 ? -70.619 51.715 1.776 1.00 47.56 451 GLU A CA 1
ATOM 3480 C C . GLU A 1 451 ? -69.722 52.003 0.577 1.00 49.85 451 GLU A C 1
ATOM 3481 O O . GLU A 1 451 ? -68.604 52.515 0.735 1.00 49.76 451 GLU A O 1
ATOM 3487 N N . LEU A 1 452 ? -70.194 51.682 -0.629 1.00 46.25 452 LEU A N 1
ATOM 3488 C CA . LEU A 1 452 ? -69.419 51.977 -1.827 1.00 43.86 452 LEU A CA 1
ATOM 3489 C C . LEU A 1 452 ? -69.208 53.476 -1.992 1.00 50.60 452 LEU A C 1
ATOM 3490 O O . LEU A 1 452 ? -68.141 53.912 -2.437 1.00 49.36 452 LEU A O 1
ATOM 3495 N N . GLU A 1 453 ? -70.218 54.279 -1.655 1.00 45.08 453 GLU A N 1
ATOM 3496 C CA . GLU A 1 453 ? -70.057 55.728 -1.698 1.00 49.66 453 GLU A CA 1
ATOM 3497 C C . GLU A 1 453 ? -68.963 56.186 -0.734 1.00 53.28 453 GLU A C 1
ATOM 3498 O O . GLU A 1 453 ? -68.121 57.031 -1.078 1.00 49.25 453 GLU A O 1
ATOM 3504 N N . ARG A 1 454 ? -68.961 55.641 0.486 1.00 47.29 454 ARG A N 1
ATOM 3505 C CA . ARG A 1 454 ? -67.884 55.990 1.413 1.00 51.20 454 ARG A CA 1
ATOM 3506 C C . ARG A 1 454 ? -66.511 55.607 0.849 1.00 48.75 454 ARG A C 1
ATOM 3507 O O . ARG A 1 454 ? -65.544 56.372 0.958 1.00 48.56 454 ARG A O 1
ATOM 3515 N N . VAL A 1 455 ? -66.413 54.432 0.232 1.00 45.50 455 VAL A N 1
ATOM 3516 C CA . VAL A 1 455 ? -65.138 53.964 -0.309 1.00 44.15 455 VAL A CA 1
ATOM 3517 C C . VAL A 1 455 ? -64.666 54.872 -1.441 1.00 47.80 455 VAL A C 1
ATOM 3518 O O . VAL A 1 455 ? -63.485 55.238 -1.518 1.00 45.43 455 VAL A O 1
ATOM 3522 N N . VAL A 1 456 ? -65.582 55.263 -2.327 1.00 48.13 456 VAL A N 1
ATOM 3523 C CA . VAL A 1 456 ? -65.222 56.135 -3.440 1.00 46.53 456 VAL A CA 1
ATOM 3524 C C . VAL A 1 456 ? -64.766 57.495 -2.925 1.00 53.61 456 VAL A C 1
ATOM 3525 O O . VAL A 1 456 ? -63.814 58.083 -3.455 1.00 51.60 456 VAL A O 1
ATOM 3529 N N . ARG A 1 457 ? -65.417 58.011 -1.874 1.00 46.24 457 ARG A N 1
ATOM 3530 C CA . ARG A 1 457 ? -64.934 59.251 -1.265 1.00 50.92 457 ARG A CA 1
ATOM 3531 C C . ARG A 1 457 ? -63.533 59.076 -0.680 1.00 48.49 457 ARG A C 1
ATOM 3532 O O . ARG A 1 457 ? -62.701 59.982 -0.782 1.00 47.24 457 ARG A O 1
ATOM 3540 N N . GLN A 1 458 ? -63.267 57.942 -0.030 1.00 44.63 458 GLN A N 1
ATOM 3541 C CA A GLN A 1 458 ? -61.928 57.712 0.506 0.50 47.49 458 GLN A CA 1
ATOM 3542 C CA B GLN A 1 458 ? -61.930 57.707 0.509 0.50 47.49 458 GLN A CA 1
ATOM 3543 C C . GLN A 1 458 ? -60.886 57.681 -0.610 1.00 48.81 458 GLN A C 1
ATOM 3544 O O . GLN A 1 458 ? -59.812 58.283 -0.487 1.00 51.52 458 GLN A O 1
ATOM 3555 N N . LEU A 1 459 ? -61.197 57.007 -1.719 1.00 48.16 459 LEU A N 1
ATOM 3556 C CA . LEU A 1 459 ? -60.281 56.968 -2.855 1.00 43.55 459 LEU A CA 1
ATOM 3557 C C . LEU A 1 459 ? -60.081 58.346 -3.456 1.00 50.47 459 LEU A C 1
ATOM 3558 O O . LEU A 1 459 ? -59.004 58.647 -3.990 1.00 49.20 459 LEU A O 1
ATOM 3563 N N . GLU A 1 460 ? -61.115 59.185 -3.411 1.00 43.43 460 GLU A N 1
ATOM 3564 C CA . GLU A 1 460 ? -60.994 60.524 -3.971 1.00 44.37 460 GLU A CA 1
ATOM 3565 C C . GLU A 1 460 ? -60.125 61.408 -3.088 1.00 52.93 460 GLU A C 1
ATOM 3566 O O . GLU A 1 460 ? -59.291 62.171 -3.593 1.00 53.05 460 GLU A O 1
ATOM 3572 N N . ASN A 1 461 ? -60.293 61.312 -1.766 1.00 49.01 461 ASN A N 1
ATOM 3573 C CA . ASN A 1 461 ? -59.413 62.043 -0.861 1.00 53.17 461 ASN A CA 1
ATOM 3574 C C . ASN A 1 461 ? -57.963 61.581 -0.995 1.00 55.28 461 ASN A C 1
ATOM 3575 O O . ASN A 1 461 ? -57.043 62.341 -0.685 1.00 59.87 461 ASN A O 1
ATOM 3580 N N . TRP A 1 462 ? -57.735 60.353 -1.453 1.00 52.37 462 TRP A N 1
ATOM 3581 C CA . TRP A 1 462 ? -56.379 59.838 -1.608 1.00 54.16 462 TRP A CA 1
ATOM 3582 C C . TRP A 1 462 ? -55.778 60.148 -2.977 1.00 50.14 462 TRP A C 1
ATOM 3583 O O . TRP A 1 462 ? -54.648 59.730 -3.250 1.00 48.38 462 TRP A O 1
ATOM 3594 N N . GLY A 1 463 ? -56.498 60.863 -3.838 1.00 44.87 463 GLY A N 1
ATOM 3595 C CA . GLY A 1 463 ? -55.994 61.175 -5.161 1.00 45.19 463 GLY A CA 1
ATOM 3596 C C . GLY A 1 463 ? -56.011 60.018 -6.131 1.00 49.19 463 GLY A C 1
ATOM 3597 O O . GLY A 1 463 ? -55.319 60.074 -7.155 1.00 46.71 463 GLY A O 1
ATOM 3598 N N . MET A 1 464 ? -56.772 58.962 -5.833 1.00 44.77 464 MET A N 1
ATOM 3599 C CA . MET A 1 464 ? -56.851 57.784 -6.690 1.00 39.82 464 MET A CA 1
ATOM 3600 C C . MET A 1 464 ? -57.930 57.900 -7.758 1.00 49.50 464 MET A C 1
ATOM 3601 O O . MET A 1 464 ? -57.788 57.315 -8.839 1.00 42.99 464 MET A O 1
ATOM 3606 N N . VAL A 1 465 ? -59.026 58.614 -7.479 1.00 50.23 465 VAL A N 1
ATOM 3607 C CA . VAL A 1 465 ? -60.088 58.815 -8.461 1.00 55.30 465 VAL A CA 1
ATOM 3608 C C . VAL A 1 465 ? -60.545 60.267 -8.410 1.00 49.03 465 VAL A C 1
ATOM 3609 O O . VAL A 1 465 ? -60.332 60.974 -7.425 1.00 55.28 465 VAL A O 1
ATOM 3613 N N . VAL A 1 466 ? -61.161 60.716 -9.503 1.00 50.31 466 VAL A N 1
ATOM 3614 C CA . VAL A 1 466 ? -61.865 61.993 -9.558 1.00 65.04 466 VAL A CA 1
ATOM 3615 C C . VAL A 1 466 ? -63.328 61.721 -9.892 1.00 79.60 466 VAL A C 1
ATOM 3616 O O . VAL A 1 466 ? -63.625 60.968 -10.833 1.00 69.65 466 VAL A O 1
ATOM 3620 N N . GLU A 1 467 ? -64.234 62.306 -9.090 1.00 87.05 467 GLU A N 1
ATOM 3621 C CA . GLU A 1 467 ? -65.685 62.233 -9.317 1.00 105.08 467 GLU A CA 1
ATOM 3622 C C . GLU A 1 467 ? -66.149 63.523 -9.986 1.00 106.22 467 GLU A C 1
ATOM 3623 O O . GLU A 1 467 ? -66.756 64.399 -9.374 1.00 112.52 467 GLU A O 1
ATOM 3629 N N . ASP A 1 468 ? -65.847 63.623 -11.273 1.00 118.76 468 ASP A N 1
ATOM 3630 C CA . ASP A 1 468 ? -66.319 64.685 -12.151 1.00 130.03 468 ASP A CA 1
ATOM 3631 C C . ASP A 1 468 ? -67.684 64.294 -12.693 1.00 141.59 468 ASP A C 1
ATOM 3632 O O . ASP A 1 468 ? -68.448 63.600 -12.010 1.00 142.38 468 ASP A O 1
ATOM 3637 N N . HIS A 1 469 ? -68.031 64.818 -13.869 1.00 123.80 469 HIS A N 1
ATOM 3638 C CA . HIS A 1 469 ? -69.169 64.328 -14.641 1.00 120.72 469 HIS A CA 1
ATOM 3639 C C . HIS A 1 469 ? -69.356 62.819 -14.472 1.00 117.64 469 HIS A C 1
ATOM 3640 O O . HIS A 1 469 ? -70.488 62.351 -14.313 1.00 115.94 469 HIS A O 1
ATOM 3647 N N . HIS A 1 470 ? -68.269 62.047 -14.500 1.00 113.92 470 HIS A N 1
ATOM 3648 C CA . HIS A 1 470 ? -68.320 60.627 -14.159 1.00 92.37 470 HIS A CA 1
ATOM 3649 C C . HIS A 1 470 ? -67.149 60.300 -13.226 1.00 89.85 470 HIS A C 1
ATOM 3650 O O . HIS A 1 470 ? -66.414 61.188 -12.783 1.00 90.99 470 HIS A O 1
ATOM 3657 N N . LEU A 1 471 ? -66.977 59.011 -12.927 1.00 75.55 471 LEU A N 1
ATOM 3658 C CA . LEU A 1 471 ? -65.872 58.532 -12.101 1.00 78.91 471 LEU A CA 1
ATOM 3659 C C . LEU A 1 471 ? -64.708 58.105 -12.982 1.00 67.14 471 LEU A C 1
ATOM 3660 O O . LEU A 1 471 ? -64.887 57.310 -13.909 1.00 64.49 471 LEU A O 1
ATOM 3665 N N . ALA A 1 472 ? -63.520 58.625 -12.689 1.00 64.74 472 ALA A N 1
ATOM 3666 C CA . ALA A 1 472 ? -62.347 58.261 -13.471 1.00 57.18 472 ALA A CA 1
ATOM 3667 C C . ALA A 1 472 ? -61.146 58.041 -12.555 1.00 54.28 472 ALA A C 1
ATOM 3668 O O . ALA A 1 472 ? -61.058 58.652 -11.488 1.00 50.63 472 ALA A O 1
ATOM 3670 N N . PRO A 1 473 ? -60.228 57.169 -12.948 1.00 53.59 473 PRO A N 1
ATOM 3671 C CA . PRO A 1 473 ? -58.966 57.075 -12.203 1.00 46.71 473 PRO A CA 1
ATOM 3672 C C . PRO A 1 473 ? -58.126 58.313 -12.444 1.00 52.48 473 PRO A C 1
ATOM 3673 O O . PRO A 1 473 ? -58.218 58.942 -13.502 1.00 53.94 473 PRO A O 1
ATOM 3677 N N . THR A 1 474 ? -57.319 58.677 -11.440 1.00 47.97 474 THR A N 1
ATOM 3678 C CA . THR A 1 474 ? -56.182 59.558 -11.689 1.00 47.04 474 THR A CA 1
ATOM 3679 C C . THR A 1 474 ? -55.001 58.733 -12.188 1.00 51.22 474 THR A C 1
ATOM 3680 O O . THR A 1 474 ? -55.041 57.499 -12.214 1.00 48.24 474 THR A O 1
ATOM 3684 N N . LYS A 1 475 ? -53.925 59.435 -12.568 1.00 53.90 475 LYS A N 1
ATOM 3685 C CA . LYS A 1 475 ? -52.680 58.758 -12.933 1.00 53.62 475 LYS A CA 1
ATOM 3686 C C . LYS A 1 475 ? -52.188 57.880 -11.786 1.00 42.90 475 LYS A C 1
ATOM 3687 O O . LYS A 1 475 ? -51.822 56.715 -11.985 1.00 46.34 475 LYS A O 1
ATOM 3693 N N . LEU A 1 476 ? -52.194 58.428 -10.570 1.00 42.63 476 LEU A N 1
ATOM 3694 C CA . LEU A 1 476 ? -51.768 57.664 -9.400 1.00 43.74 476 LEU A CA 1
ATOM 3695 C C . LEU A 1 476 ? -52.655 56.448 -9.172 1.00 49.26 476 LEU A C 1
ATOM 3696 O O . LEU A 1 476 ? -52.152 55.364 -8.846 1.00 42.79 476 LEU A O 1
ATOM 3701 N N . GLY A 1 477 ? -53.981 56.616 -9.319 1.00 46.92 477 GLY A N 1
ATOM 3702 C CA . GLY A 1 477 ? -54.891 55.491 -9.155 1.00 35.87 477 GLY A CA 1
ATOM 3703 C C . GLY A 1 477 ? -54.668 54.392 -10.175 1.00 39.01 477 GLY A C 1
ATOM 3704 O O . GLY A 1 477 ? -54.662 53.212 -9.828 1.00 38.42 477 GLY A O 1
ATOM 3705 N N . SER A 1 478 ? -54.479 54.760 -11.450 1.00 41.68 478 SER A N 1
ATOM 3706 C CA . SER A 1 478 ? -54.132 53.762 -12.463 1.00 43.64 478 SER A CA 1
ATOM 3707 C C . SER A 1 478 ? -52.869 53.013 -12.079 1.00 43.83 478 SER A C 1
ATOM 3708 O O . SER A 1 478 ? -52.805 51.779 -12.182 1.00 38.18 478 SER A O 1
ATOM 3711 N N . LEU A 1 479 ? -51.844 53.757 -11.649 1.00 38.25 479 LEU A N 1
ATOM 3712 C CA . LEU A 1 479 ? -50.573 53.128 -11.309 1.00 44.13 479 LEU A CA 1
ATOM 3713 C C . LEU A 1 479 ? -50.741 52.170 -10.135 1.00 39.65 479 LEU A C 1
ATOM 3714 O O . LEU A 1 479 ? -50.335 51.006 -10.208 1.00 39.80 479 LEU A O 1
ATOM 3719 N N . VAL A 1 480 ? -51.391 52.637 -9.064 1.00 40.74 480 VAL A N 1
ATOM 3720 C CA . VAL A 1 480 ? -51.655 51.820 -7.880 1.00 35.72 480 VAL A CA 1
ATOM 3721 C C . VAL A 1 480 ? -52.447 50.571 -8.241 1.00 38.53 480 VAL A C 1
ATOM 3722 O O . VAL A 1 480 ? -52.152 49.473 -7.756 1.00 42.20 480 VAL A O 1
ATOM 3726 N N . SER A 1 481 ? -53.470 50.707 -9.091 1.00 37.99 481 SER A N 1
ATOM 3727 C CA . SER A 1 481 ? -54.222 49.527 -9.506 1.00 36.99 481 SER A CA 1
ATOM 3728 C C . SER A 1 481 ? -53.322 48.525 -10.228 1.00 38.09 481 SER A C 1
ATOM 3729 O O . SER A 1 481 ? -53.366 47.320 -9.953 1.00 36.51 481 SER A O 1
ATOM 3732 N N . ARG A 1 482 ? -52.506 49.002 -11.173 1.00 41.74 482 ARG A N 1
ATOM 3733 C CA . ARG A 1 482 ? -51.642 48.080 -11.915 1.00 42.67 482 ARG A CA 1
ATOM 3734 C C . ARG A 1 482 ? -50.561 47.475 -11.026 1.00 38.31 482 ARG A C 1
ATOM 3735 O O . ARG A 1 482 ? -50.109 46.356 -11.278 1.00 41.93 482 ARG A O 1
ATOM 3743 N N . LEU A 1 483 ? -50.163 48.169 -9.964 1.00 35.23 483 LEU A N 1
ATOM 3744 C CA . LEU A 1 483 ? -49.165 47.603 -9.069 1.00 40.11 483 LEU A CA 1
ATOM 3745 C C . LEU A 1 483 ? -49.741 46.544 -8.141 1.00 39.30 483 LEU A C 1
ATOM 3746 O O . LEU A 1 483 ? -48.971 45.828 -7.497 1.00 36.15 483 LEU A O 1
ATOM 3751 N N . TYR A 1 484 ? -51.070 46.453 -8.029 1.00 38.67 484 TYR A N 1
ATOM 3752 C CA . TYR A 1 484 ? -51.727 45.461 -7.187 1.00 36.78 484 TYR A CA 1
ATOM 3753 C C . TYR A 1 484 ? -51.471 45.706 -5.704 1.00 37.50 484 TYR A C 1
ATOM 3754 O O . TYR A 1 484 ? -51.511 44.776 -4.902 1.00 38.42 484 TYR A O 1
ATOM 3763 N N . ILE A 1 485 ? -51.233 46.953 -5.318 1.00 36.10 485 ILE A N 1
ATOM 3764 C CA . ILE A 1 485 ? -51.066 47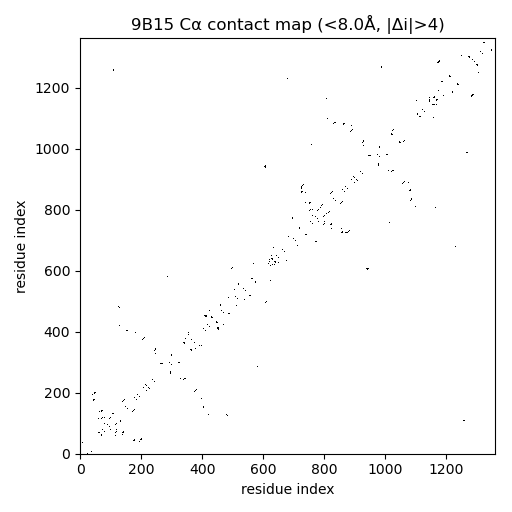.291 -3.920 1.00 36.84 485 ILE A CA 1
ATOM 3765 C C . ILE A 1 485 ? -52.364 47.865 -3.358 1.00 43.58 485 ILE A C 1
ATOM 3766 O O . ILE A 1 485 ? -53.257 48.341 -4.076 1.00 33.54 485 ILE A O 1
ATOM 3771 N N . ASP A 1 486 ? -52.470 47.833 -2.049 1.00 39.06 486 ASP A N 1
ATOM 3772 C CA . ASP A 1 486 ? -53.608 48.452 -1.410 1.00 34.90 486 ASP A CA 1
ATOM 3773 C C . ASP A 1 486 ? -53.613 49.952 -1.703 1.00 37.37 486 ASP A C 1
ATOM 3774 O O . ASP A 1 486 ? -52.551 50.584 -1.742 1.00 44.18 486 ASP A O 1
ATOM 3779 N N . PRO A 1 487 ? -54.781 50.549 -1.920 1.00 41.11 487 PRO A N 1
ATOM 3780 C CA . PRO A 1 487 ? -54.827 52.003 -2.141 1.00 32.65 487 PRO A CA 1
ATOM 3781 C C . PRO A 1 487 ? -54.158 52.792 -1.034 1.00 33.89 487 PRO A C 1
ATOM 3782 O O . PRO A 1 487 ? -53.582 53.852 -1.292 1.00 38.93 487 PRO A O 1
ATOM 3786 N N . LEU A 1 488 ? -54.264 52.323 0.206 1.00 36.17 488 LEU A N 1
ATOM 3787 C CA . LEU A 1 488 ? -53.617 53.018 1.303 1.00 40.35 488 LEU A CA 1
ATOM 3788 C C . LEU A 1 488 ? -52.095 52.960 1.163 1.00 38.63 488 LEU A C 1
ATOM 3789 O O . LEU A 1 488 ? -51.404 53.950 1.437 1.00 40.68 488 LEU A O 1
ATOM 3794 N N . THR A 1 489 ? -51.565 51.817 0.712 1.00 38.70 489 THR A N 1
ATOM 3795 C CA . THR A 1 489 ? -50.132 51.687 0.445 1.00 38.78 489 THR A CA 1
ATOM 3796 C C . THR A 1 489 ? -49.685 52.703 -0.600 1.00 41.79 489 THR A C 1
ATOM 3797 O O . THR A 1 489 ? -48.669 53.394 -0.434 1.00 35.11 489 THR A O 1
ATOM 3801 N N . GLY A 1 490 ? -50.452 52.821 -1.683 1.00 38.14 490 GLY A N 1
ATOM 3802 C CA . GLY A 1 490 ? -50.113 53.815 -2.684 1.00 39.69 490 GLY A CA 1
ATOM 3803 C C . GLY A 1 490 ? -50.212 55.230 -2.150 1.00 39.04 490 GLY A C 1
ATOM 3804 O O . GLY A 1 490 ? -49.405 56.093 -2.495 1.00 38.57 490 GLY A O 1
ATOM 3805 N N . PHE A 1 491 ? -51.211 55.494 -1.309 1.00 39.49 491 PHE A N 1
ATOM 3806 C CA . PHE A 1 491 ? -51.336 56.838 -0.769 1.00 40.42 491 PHE A CA 1
ATOM 3807 C C . PHE A 1 491 ? -50.130 57.185 0.101 1.00 44.12 491 PHE A C 1
ATOM 3808 O O . PHE A 1 491 ? -49.595 58.291 0.016 1.00 40.54 491 PHE A O 1
ATOM 3816 N N . ILE A 1 492 ? -49.691 56.247 0.940 1.00 34.86 492 ILE A N 1
ATOM 3817 C CA . ILE A 1 492 ? -48.572 56.512 1.838 1.00 37.70 492 ILE A CA 1
ATOM 3818 C C . ILE A 1 492 ? -47.286 56.710 1.041 1.00 44.11 492 ILE A C 1
ATOM 3819 O O . ILE A 1 492 ? -46.543 57.683 1.255 1.00 40.08 492 ILE A O 1
ATOM 3824 N N . PHE A 1 493 ? -47.025 55.814 0.082 1.00 36.54 493 PHE A N 1
ATOM 3825 C CA . PHE A 1 493 ? -45.868 55.984 -0.785 1.00 36.21 493 PHE A CA 1
ATOM 3826 C C . PHE A 1 493 ? -45.888 57.353 -1.459 1.00 42.04 493 PHE A C 1
ATOM 3827 O O . PHE A 1 493 ? -44.898 58.104 -1.414 1.00 43.77 493 PHE A O 1
ATOM 3835 N N . HIS A 1 494 ? -47.009 57.697 -2.098 1.00 38.24 494 HIS A N 1
ATOM 3836 C CA . HIS A 1 494 ? -47.056 58.938 -2.860 1.00 43.61 494 HIS A CA 1
ATOM 3837 C C . HIS A 1 494 ? -46.934 60.153 -1.950 1.00 44.03 494 HIS A C 1
ATOM 3838 O O . HIS A 1 494 ? -46.274 61.136 -2.301 1.00 46.98 494 HIS A O 1
ATOM 3845 N N . ASP A 1 495 ? -47.566 60.115 -0.781 1.00 40.24 495 ASP A N 1
ATOM 3846 C CA . ASP A 1 495 ? -47.529 61.271 0.100 1.00 45.36 495 ASP A CA 1
ATOM 3847 C C . ASP A 1 495 ? -46.115 61.523 0.621 1.00 47.67 495 ASP A C 1
ATOM 3848 O O . ASP A 1 495 ? -45.639 62.666 0.637 1.00 48.25 495 ASP A O 1
ATOM 3853 N N . VAL A 1 496 ? -45.426 60.474 1.059 1.00 44.21 496 VAL A N 1
ATOM 3854 C CA . VAL A 1 496 ? -44.082 60.684 1.585 1.00 46.75 496 VAL A CA 1
ATOM 3855 C C . VAL A 1 496 ? -43.105 61.052 0.467 1.00 50.05 496 VAL A C 1
ATOM 3856 O O . VAL A 1 496 ? -42.347 62.028 0.583 1.00 45.45 496 VAL A O 1
ATOM 3860 N N . LEU A 1 497 ? -43.116 60.296 -0.640 1.00 45.85 497 LEU A N 1
ATOM 3861 C CA . LEU A 1 497 ? -42.087 60.490 -1.662 1.00 44.50 497 LEU A CA 1
ATOM 3862 C C . LEU A 1 497 ? -42.219 61.823 -2.384 1.00 47.86 497 LEU A C 1
ATOM 3863 O O . LEU A 1 497 ? -41.223 62.322 -2.921 1.00 46.08 497 LEU A O 1
ATOM 3868 N N . SER A 1 498 ? -43.402 62.427 -2.393 1.00 46.32 498 SER A N 1
ATOM 3869 C CA . SER A 1 498 ? -43.542 63.747 -2.992 1.00 50.41 498 SER A CA 1
ATOM 3870 C C . SER A 1 498 ? -43.119 64.870 -2.054 1.00 44.30 498 SER A C 1
ATOM 3871 O O . SER A 1 498 ? -42.978 66.008 -2.505 1.00 55.92 498 SER A O 1
ATOM 3874 N N . ARG A 1 499 ? -42.874 64.575 -0.776 1.00 53.16 499 ARG A N 1
ATOM 3875 C CA . ARG A 1 499 ? -42.417 65.566 0.189 1.00 48.57 499 ARG A CA 1
ATOM 3876 C C . ARG A 1 499 ? -40.941 65.443 0.576 1.00 48.05 499 ARG A C 1
ATOM 3877 O O . ARG A 1 499 ? -40.356 66.432 1.017 1.00 48.70 499 ARG A O 1
ATOM 3885 N N . MET A 1 500 ? -40.324 64.272 0.455 1.00 44.25 500 MET A N 1
ATOM 3886 C CA . MET A 1 500 ? -39.004 64.147 1.059 1.00 51.17 500 MET A CA 1
ATOM 3887 C C . MET A 1 500 ? -38.222 63.010 0.420 1.00 56.39 500 MET A C 1
ATOM 3888 O O . MET A 1 500 ? -38.795 62.044 -0.098 1.00 46.74 500 MET A O 1
ATOM 3893 N N . GLU A 1 501 ? -36.901 63.140 0.487 1.00 53.42 501 GLU A N 1
ATOM 3894 C CA . GLU A 1 501 ? -35.980 62.079 0.130 1.00 50.48 501 GLU A CA 1
ATOM 3895 C C . GLU A 1 501 ? -35.705 61.229 1.360 1.00 45.20 501 GLU A C 1
ATOM 3896 O O . GLU A 1 501 ? -35.831 61.690 2.495 1.00 46.46 501 GLU A O 1
ATOM 3902 N N . LEU A 1 502 ? -35.344 59.977 1.129 1.00 43.16 502 LEU A N 1
ATOM 3903 C CA . LEU A 1 502 ? -35.175 59.024 2.211 1.00 42.63 502 LEU A CA 1
ATOM 3904 C C . LEU A 1 502 ? -33.826 58.341 2.114 1.00 46.63 502 LEU A C 1
ATOM 3905 O O . LEU A 1 502 ? -33.357 58.024 1.015 1.00 55.66 502 LEU A O 1
ATOM 3910 N N . SER A 1 503 ? -33.213 58.125 3.272 1.00 48.55 503 SER A N 1
ATOM 3911 C CA . SER A 1 503 ? -32.089 57.207 3.401 1.00 51.77 503 SER A CA 1
ATOM 3912 C C . SER A 1 503 ? -32.584 55.766 3.280 1.00 51.20 503 SER A C 1
ATOM 3913 O O . SER A 1 503 ? -33.784 55.503 3.117 1.00 45.88 503 SER A O 1
ATOM 3916 N N . ASP A 1 504 ? -31.644 54.821 3.410 1.00 41.71 504 ASP A N 1
ATOM 3917 C CA . ASP A 1 504 ? -31.996 53.402 3.405 1.00 39.22 504 ASP A CA 1
ATOM 3918 C C . ASP A 1 504 ? -33.028 53.070 4.469 1.00 43.79 504 ASP A C 1
ATOM 3919 O O . ASP A 1 504 ? -34.059 52.451 4.184 1.00 43.54 504 ASP A O 1
ATOM 3924 N N . ILE A 1 505 ? -32.724 53.396 5.725 1.00 46.04 505 ILE A N 1
ATOM 3925 C CA . ILE A 1 505 ? -33.621 52.981 6.791 1.00 43.07 505 ILE A CA 1
ATOM 3926 C C . ILE A 1 505 ? -34.947 53.722 6.654 1.00 43.24 505 ILE A C 1
ATOM 3927 O O . ILE A 1 505 ? -36.010 53.170 6.956 1.00 43.18 505 ILE A O 1
ATOM 3932 N N . GLY A 1 506 ? -34.904 54.956 6.147 1.00 45.26 506 GLY A N 1
ATOM 3933 C CA . GLY A 1 506 ? -36.124 55.701 5.906 1.00 46.14 506 GLY A CA 1
ATOM 3934 C C . GLY A 1 506 ? -37.045 55.013 4.918 1.00 43.41 506 GLY A C 1
ATOM 3935 O O . GLY A 1 506 ? -38.246 54.921 5.151 1.00 40.26 506 GLY A O 1
ATOM 3936 N N . ALA A 1 507 ? -36.489 54.503 3.812 1.00 40.69 507 ALA A N 1
ATOM 3937 C CA . ALA A 1 507 ? -37.301 53.860 2.778 1.00 39.91 507 ALA A CA 1
ATOM 3938 C C . ALA A 1 507 ? -37.753 52.472 3.211 1.00 38.85 507 ALA A C 1
ATOM 3939 O O . ALA A 1 507 ? -38.874 52.047 2.893 1.00 44.44 507 ALA A O 1
ATOM 3941 N N . LEU A 1 508 ? -36.903 51.755 3.950 1.00 41.52 508 LEU A N 1
ATOM 3942 C CA . LEU A 1 508 ? -37.323 50.480 4.518 1.00 38.80 508 LEU A CA 1
ATOM 3943 C C . LEU A 1 508 ? -38.486 50.680 5.479 1.00 40.12 508 LEU A C 1
ATOM 3944 O O . LEU A 1 508 ? -39.461 49.914 5.466 1.00 39.17 508 LEU A O 1
ATOM 3949 N N . HIS A 1 509 ? -38.408 51.724 6.309 1.00 40.21 509 HIS A N 1
ATOM 3950 C CA . HIS A 1 509 ? -39.486 51.990 7.248 1.00 39.94 509 HIS A CA 1
ATOM 3951 C C . HIS A 1 509 ? -40.750 52.419 6.513 1.00 43.89 509 HIS A C 1
ATOM 3952 O O . HIS A 1 509 ? -41.853 52.026 6.897 1.00 38.18 509 HIS A O 1
ATOM 3959 N N . LEU A 1 510 ? -40.602 53.216 5.449 1.00 39.96 510 LEU A N 1
ATOM 3960 C CA . LEU A 1 510 ? -41.748 53.572 4.631 1.00 44.01 510 LEU A CA 1
ATOM 3961 C C . LEU A 1 510 ? -42.444 52.321 4.099 1.00 44.23 510 LEU A C 1
ATOM 3962 O O . LEU A 1 510 ? -43.668 52.192 4.204 1.00 45.09 510 LEU A O 1
ATOM 3967 N N . ILE A 1 511 ? -41.678 51.361 3.578 1.00 37.07 511 ILE A N 1
ATOM 3968 C CA . ILE A 1 511 ? -42.287 50.091 3.173 1.00 35.41 511 ILE A CA 1
ATOM 3969 C C . ILE A 1 511 ? -43.043 49.476 4.344 1.00 38.19 511 ILE A C 1
ATOM 3970 O O . ILE A 1 511 ? -44.197 49.033 4.210 1.00 39.28 511 ILE A O 1
ATOM 3975 N N . CYS A 1 512 ? -42.428 49.483 5.521 1.00 38.43 512 CYS A N 1
ATOM 3976 C CA . CYS A 1 512 ? -43.036 48.820 6.668 1.00 38.71 512 CYS A CA 1
ATOM 3977 C C . CYS A 1 512 ? -44.205 49.593 7.269 1.00 39.88 512 CYS A C 1
ATOM 3978 O O . CYS A 1 512 ? -44.818 49.103 8.217 1.00 38.91 512 CYS A O 1
ATOM 3981 N N . ARG A 1 513 ? -44.496 50.798 6.784 1.00 38.99 513 ARG A N 1
ATOM 3982 C CA . ARG A 1 513 ? -45.687 51.507 7.233 1.00 47.22 513 ARG A CA 1
ATOM 3983 C C . ARG A 1 513 ? -46.960 51.056 6.520 1.00 43.90 513 ARG A C 1
ATOM 3984 O O . ARG A 1 513 ? -48.055 51.370 6.992 1.00 43.56 513 ARG A O 1
ATOM 3992 N N . THR A 1 514 ? -46.847 50.366 5.422 1.00 40.86 514 THR A N 1
ATOM 3993 C CA . THR A 1 514 ? -48.006 50.169 4.559 1.00 43.26 514 THR A CA 1
ATOM 3994 C C . THR A 1 514 ? -48.741 48.873 4.909 1.00 45.48 514 THR A C 1
ATOM 3995 O O . THR A 1 514 ? -48.133 47.928 5.424 1.00 39.84 514 THR A O 1
ATOM 3999 N N . PRO A 1 515 ? -50.057 48.786 4.657 1.00 40.99 515 PRO A N 1
ATOM 4000 C CA . PRO A 1 515 ? -50.784 47.560 5.041 1.00 39.34 515 PRO A CA 1
ATOM 4001 C C . PRO A 1 515 ? -50.360 46.333 4.257 1.00 37.79 515 PRO A C 1
ATOM 4002 O O . PRO A 1 515 ? -50.591 45.213 4.723 1.00 38.20 515 PRO A O 1
ATOM 4006 N N . ASP A 1 516 ? -49.761 46.483 3.081 1.00 38.89 516 ASP A N 1
ATOM 4007 C CA . ASP A 1 516 ? -49.326 45.292 2.351 1.00 41.51 516 ASP A CA 1
ATOM 4008 C C . ASP A 1 516 ? -48.105 44.596 2.970 1.00 44.11 516 ASP A C 1
ATOM 4009 O O . ASP A 1 516 ? -47.908 43.406 2.727 1.00 41.74 516 ASP A O 1
ATOM 4014 N N . MET A 1 517 ? -47.279 45.290 3.752 1.00 39.96 517 MET A N 1
ATOM 4015 C CA . MET A 1 517 ? -46.072 44.670 4.297 1.00 38.32 517 MET A CA 1
ATOM 4016 C C . MET A 1 517 ? -46.387 43.770 5.492 1.00 45.07 517 MET A C 1
ATOM 4017 O O . MET A 1 517 ? -47.182 44.117 6.365 1.00 41.51 517 MET A O 1
ATOM 4022 N N . GLU A 1 518 ? -45.746 42.611 5.535 1.00 44.53 518 GLU A N 1
ATOM 4023 C CA . GLU A 1 518 ? -45.777 41.792 6.734 1.00 44.50 518 GLU A CA 1
ATOM 4024 C C . GLU A 1 518 ? -44.819 42.374 7.773 1.00 47.01 518 GLU A C 1
ATOM 4025 O O . GLU A 1 518 ? -43.656 42.649 7.467 1.00 42.47 518 GLU A O 1
ATOM 4031 N N . ARG A 1 519 ? -45.301 42.558 8.999 1.00 44.77 519 ARG A N 1
ATOM 4032 C CA . ARG A 1 519 ? -44.518 43.153 10.073 1.00 45.48 519 ARG A CA 1
ATOM 4033 C C . ARG A 1 519 ? -44.174 42.135 11.154 1.00 50.06 519 ARG A C 1
ATOM 4034 O O . ARG A 1 519 ? -44.882 41.143 11.355 1.00 49.90 519 ARG A O 1
ATOM 4042 N N . LEU A 1 520 ? -43.079 42.403 11.860 1.00 44.08 520 LEU A N 1
ATOM 4043 C CA . LEU A 1 520 ? -42.654 41.536 12.947 1.00 49.89 520 LEU A CA 1
ATOM 4044 C C . LEU A 1 520 ? -43.355 41.921 14.242 1.00 42.49 520 LEU A C 1
ATOM 4045 O O . LEU A 1 520 ? -43.717 43.074 14.460 1.00 51.91 520 LEU A O 1
ATOM 4050 N N . THR A 1 521 ? -43.527 40.941 15.109 1.00 47.09 521 THR A N 1
ATOM 4051 C CA . THR A 1 521 ? -44.058 41.193 16.434 1.00 53.39 521 THR A CA 1
ATOM 4052 C C . THR A 1 521 ? -42.980 41.742 17.371 1.00 61.61 521 THR A C 1
ATOM 4053 O O . THR A 1 521 ? -41.863 41.221 17.439 1.00 57.17 521 THR A O 1
ATOM 4057 N N . VAL A 1 522 ? -43.333 42.791 18.106 1.00 58.15 522 VAL A N 1
ATOM 4058 C CA . VAL A 1 522 ? -42.458 43.391 19.103 1.00 63.80 522 VAL A CA 1
ATOM 4059 C C . VAL A 1 522 ? -42.625 42.627 20.411 1.00 63.97 522 VAL A C 1
ATOM 4060 O O . VAL A 1 522 ? -43.723 42.586 20.983 1.00 64.08 522 VAL A O 1
ATOM 4064 N N . ARG A 1 523 ? -41.545 42.002 20.874 1.00 61.39 523 ARG A N 1
ATOM 4065 C CA . ARG A 1 523 ? -41.569 41.195 22.086 1.00 74.24 523 ARG A CA 1
ATOM 4066 C C . ARG A 1 523 ? -41.086 42.007 23.284 1.00 77.47 523 ARG A C 1
ATOM 4067 O O . ARG A 1 523 ? -40.595 43.133 23.157 1.00 69.72 523 ARG A O 1
ATOM 4071 N N . LYS A 1 524 ? -41.241 41.409 24.467 1.00 77.95 524 LYS A N 1
ATOM 4072 C CA . LYS A 1 524 ? -40.866 42.076 25.709 1.00 85.55 524 LYS A CA 1
ATOM 4073 C C . LYS A 1 524 ? -39.372 42.348 25.776 1.00 77.03 524 LYS A C 1
ATOM 4074 O O . LYS A 1 524 ? -38.941 43.245 26.504 1.00 78.51 524 LYS A O 1
ATOM 4080 N N . THR A 1 525 ? -38.577 41.604 25.018 1.00 77.92 525 THR A N 1
ATOM 4081 C CA . THR A 1 525 ? -37.130 41.712 25.047 1.00 82.18 525 THR A CA 1
ATOM 4082 C C . THR A 1 525 ? -36.587 42.635 23.960 1.00 75.73 525 THR A C 1
ATOM 4083 O O . THR A 1 525 ? -35.388 42.592 23.663 1.00 75.22 525 THR A O 1
ATOM 4087 N N . ASP A 1 526 ? -37.433 43.486 23.380 1.00 67.51 526 ASP A N 1
ATOM 4088 C CA . ASP A 1 526 ? -37.070 44.289 22.214 1.00 71.04 526 ASP A CA 1
ATOM 4089 C C . ASP A 1 526 ? -36.910 45.778 22.535 1.00 67.38 526 ASP A C 1
ATOM 4090 O O . ASP A 1 526 ? -37.215 46.641 21.705 1.00 62.87 526 ASP A O 1
ATOM 4095 N N . SER A 1 527 ? -36.402 46.099 23.729 1.00 62.02 527 SER A N 1
ATOM 4096 C CA . SER A 1 527 ? -36.199 47.499 24.104 1.00 63.87 527 SER A CA 1
ATOM 4097 C C . SER A 1 527 ? -35.173 48.184 23.205 1.00 59.55 527 SER A C 1
ATOM 4098 O O . SER A 1 527 ? -35.247 49.409 22.977 1.00 64.61 527 SER A O 1
ATOM 4101 N N . TRP A 1 528 ? -34.219 47.409 22.674 1.00 57.79 528 TRP A N 1
ATOM 4102 C CA . TRP A 1 528 ? -33.268 47.953 21.715 1.00 64.79 528 TRP A CA 1
ATOM 4103 C C . TRP A 1 528 ? -33.980 48.528 20.497 1.00 54.26 528 TRP A C 1
ATOM 4104 O O . TRP A 1 528 ? -33.457 49.445 19.856 1.00 59.34 528 TRP A O 1
ATOM 4115 N N . VAL A 1 529 ? -35.177 48.027 20.172 1.00 57.96 529 VAL A N 1
ATOM 4116 C CA . VAL A 1 529 ? -35.920 48.579 19.036 1.00 56.82 529 VAL A CA 1
ATOM 4117 C C . VAL A 1 529 ? -36.328 50.025 19.308 1.00 54.47 529 VAL A C 1
ATOM 4118 O O . VAL A 1 529 ? -36.212 50.887 18.433 1.00 51.18 529 VAL A O 1
ATOM 4122 N N . GLU A 1 530 ? -36.796 50.323 20.528 1.00 61.07 530 GLU A N 1
ATOM 4123 C CA . GLU A 1 530 ? -37.085 51.717 20.877 1.00 63.32 530 GLU A CA 1
ATOM 4124 C C . GLU A 1 530 ? -35.818 52.563 20.859 1.00 61.91 530 GLU A C 1
ATOM 4125 O O . GLU A 1 530 ? -35.838 53.714 20.395 1.00 58.73 530 GLU A O 1
ATOM 4131 N N . GLU A 1 531 ? -34.709 52.022 21.387 1.00 55.20 531 GLU A N 1
ATOM 4132 C CA . GLU A 1 531 ? -33.461 52.789 21.354 1.00 60.45 531 GLU A CA 1
ATOM 4133 C C . GLU A 1 531 ? -33.095 53.167 19.920 1.00 53.50 531 GLU A C 1
ATOM 4134 O O . GLU A 1 531 ? -32.845 54.342 19.609 1.00 53.37 531 GLU A O 1
ATOM 4140 N N . GLU A 1 532 ? -33.108 52.186 19.022 1.00 50.68 532 GLU A N 1
ATOM 4141 C CA . GLU A 1 532 ? -32.794 52.449 17.621 1.00 51.37 532 GLU A CA 1
ATOM 4142 C C . GLU A 1 532 ? -33.821 53.375 16.970 1.00 59.54 532 GLU A C 1
ATOM 4143 O O . GLU A 1 532 ? -33.453 54.217 16.142 1.00 58.04 532 GLU A O 1
ATOM 4149 N N . ALA A 1 533 ? -35.101 53.263 17.341 1.00 49.90 533 ALA A N 1
ATOM 4150 C CA . ALA A 1 533 ? -36.097 54.160 16.768 1.00 54.68 533 ALA A CA 1
ATOM 4151 C C . ALA A 1 533 ? -35.799 55.607 17.132 1.00 52.13 533 ALA A C 1
ATOM 4152 O O . ALA A 1 533 ? -35.874 56.495 16.275 1.00 52.70 533 ALA A O 1
ATOM 4154 N N . PHE A 1 534 ? -35.445 55.872 18.391 1.00 51.19 534 PHE A N 1
ATOM 4155 C CA . PHE A 1 534 ? -35.109 57.257 18.720 1.00 62.22 534 PHE A CA 1
ATOM 4156 C C . PHE A 1 534 ? -33.816 57.701 18.036 1.00 59.90 534 PHE A C 1
ATOM 4157 O O . PHE A 1 534 ? -33.753 58.811 17.496 1.00 59.58 534 PHE A O 1
ATOM 4165 N N . ARG A 1 535 ? -32.774 56.861 18.059 1.00 52.20 535 ARG A N 1
ATOM 4166 C CA . ARG A 1 535 ? -31.500 57.256 17.457 1.00 56.24 535 ARG A CA 1
ATOM 4167 C C . ARG A 1 535 ? -31.630 57.585 15.971 1.00 58.59 535 ARG A C 1
ATOM 4168 O O . ARG A 1 535 ? -30.914 58.461 15.466 1.00 56.92 535 ARG A O 1
ATOM 4176 N N . LEU A 1 536 ? -32.526 56.901 15.258 1.00 52.87 536 LEU A N 1
ATOM 4177 C CA . LEU A 1 536 ? -32.695 57.073 13.820 1.00 57.40 536 LEU A CA 1
ATOM 4178 C C . LEU A 1 536 ? -33.897 57.945 13.445 1.00 55.80 536 LEU A C 1
ATOM 4179 O O . LEU A 1 536 ? -34.202 58.070 12.258 1.00 57.87 536 LEU A O 1
ATOM 4184 N N . ARG A 1 537 ? -34.566 58.569 14.418 1.00 52.76 537 ARG A N 1
ATOM 4185 C CA . ARG A 1 537 ? -35.872 59.174 14.156 1.00 54.52 537 ARG A CA 1
ATOM 4186 C C . ARG A 1 537 ? -35.811 60.254 13.078 1.00 58.20 537 ARG A C 1
ATOM 4187 O O . ARG A 1 537 ? -36.769 60.419 12.316 1.00 58.93 537 ARG A O 1
ATOM 4195 N N . LYS A 1 538 ? -34.702 60.990 12.981 1.00 59.69 538 LYS A N 1
ATOM 4196 C CA . LYS A 1 538 ? -34.600 62.040 11.970 1.00 54.43 538 LYS A CA 1
ATOM 4197 C C . LYS A 1 538 ? -34.498 61.481 10.553 1.00 60.24 538 LYS A C 1
ATOM 4198 O O . LYS A 1 538 ? -34.659 62.238 9.592 1.00 61.68 538 LYS A O 1
ATOM 4202 N N . GLU A 1 539 ? -34.240 60.187 10.399 1.00 53.06 539 GLU A N 1
ATOM 4203 C CA . GLU A 1 539 ? -34.277 59.550 9.094 1.00 53.16 539 GLU A CA 1
ATOM 4204 C C . GLU A 1 539 ? -35.658 59.033 8.700 1.00 53.81 539 GLU A C 1
ATOM 4205 O O . GLU A 1 539 ? -35.840 58.655 7.539 1.00 59.26 539 GLU A O 1
ATOM 4211 N N . LEU A 1 540 ? -36.628 59.000 9.616 1.00 49.30 540 LEU A N 1
ATOM 4212 C CA . LEU A 1 540 ? -37.925 58.383 9.342 1.00 55.22 540 LEU A CA 1
ATOM 4213 C C . LEU A 1 540 ? -38.939 59.396 8.808 1.00 53.66 540 LEU A C 1
ATOM 4214 O O . LEU A 1 540 ? -38.872 60.593 9.105 1.00 52.20 540 LEU A O 1
ATOM 4219 N N . SER A 1 541 ? -39.894 58.897 8.013 1.00 52.09 541 SER A N 1
ATOM 4220 C CA . SER A 1 541 ? -40.905 59.772 7.419 1.00 50.72 541 SER A CA 1
ATOM 4221 C C . SER A 1 541 ? -41.911 60.278 8.447 1.00 58.01 541 SER A C 1
ATOM 4222 O O . SER A 1 541 ? -42.638 61.235 8.158 1.00 59.07 541 SER A O 1
ATOM 4225 N N . TYR A 1 542 ? -41.982 59.657 9.623 1.00 52.90 542 TYR A N 1
ATOM 4226 C CA . TYR A 1 542 ? -42.746 60.212 10.733 1.00 54.87 542 TYR A CA 1
ATOM 4227 C C . TYR A 1 542 ? -42.263 59.582 12.026 1.00 59.07 542 TYR A C 1
ATOM 4228 O O . TYR A 1 542 ? -41.522 58.596 12.024 1.00 60.41 542 TYR A O 1
ATOM 4237 N N . TYR A 1 543 ? -42.721 60.157 13.135 1.00 61.15 543 TYR A N 1
ATOM 4238 C CA . TYR A 1 543 ? -42.376 59.695 14.461 1.00 69.81 543 TYR A CA 1
ATOM 4239 C C . TYR A 1 543 ? -43.587 60.059 15.306 1.00 70.79 543 TYR A C 1
ATOM 4240 O O . TYR A 1 543 ? -44.007 61.224 15.275 1.00 75.94 543 TYR A O 1
ATOM 4249 N N . PRO A 1 544 ? -44.172 59.113 16.043 1.00 79.90 544 PRO A N 1
ATOM 4250 C CA . PRO A 1 544 ? -45.396 59.423 16.798 1.00 88.84 544 PRO A CA 1
ATOM 4251 C C . PRO A 1 544 ? -45.135 60.414 17.924 1.00 91.93 544 PRO A C 1
ATOM 4252 O O . PRO A 1 544 ? -44.027 60.511 18.458 1.00 91.81 544 PRO A O 1
ATOM 4256 N N . SER A 1 545 ? -46.177 61.172 18.268 1.00 102.03 545 SER A N 1
ATOM 4257 C CA . SER A 1 545 ? -46.080 62.197 19.302 1.00 109.64 545 SER A CA 1
ATOM 4258 C C . SER A 1 545 ? -46.343 61.640 20.700 1.00 107.35 545 SER A C 1
ATOM 4259 O O . SER A 1 545 ? -45.549 61.862 21.620 1.00 113.14 545 SER A O 1
ATOM 4262 N N . ASP A 1 546 ? -47.445 60.924 20.880 1.00 108.25 546 ASP A N 1
ATOM 4263 C CA . ASP A 1 546 ? -47.756 60.316 22.163 1.00 112.69 546 ASP A CA 1
ATOM 4264 C C . ASP A 1 546 ? -47.088 58.947 22.282 1.00 114.68 546 ASP A C 1
ATOM 4265 O O . ASP A 1 546 ? -46.472 58.442 21.339 1.00 103.70 546 ASP A O 1
ATOM 4267 N N . PHE A 1 547 ? -47.188 58.358 23.472 1.00 104.75 547 PHE A N 1
ATOM 4268 C CA . PHE A 1 547 ? -46.966 56.919 23.623 1.00 95.94 547 PHE A CA 1
ATOM 4269 C C . PHE A 1 547 ? -48.289 56.158 23.528 1.00 104.00 547 PHE A C 1
ATOM 4270 O O . PHE A 1 547 ? -48.615 55.309 24.359 1.00 97.51 547 PHE A O 1
ATOM 4278 N N . SER A 1 548 ? -49.056 56.459 22.479 1.00 94.36 548 SER A N 1
ATOM 4279 C CA . SER A 1 548 ? -50.355 55.842 22.251 1.00 93.40 548 SER A CA 1
ATOM 4280 C C . SER A 1 548 ? -50.163 54.453 21.637 1.00 86.84 548 SER A C 1
ATOM 4281 O O . SER A 1 548 ? -49.050 53.929 21.550 1.00 84.21 548 SER A O 1
ATOM 4284 N N . VAL A 1 549 ? -51.260 53.827 21.207 1.00 84.22 549 VAL A N 1
ATOM 4285 C CA . VAL A 1 549 ? -51.137 52.568 20.480 1.00 78.26 549 VAL A CA 1
ATOM 4286 C C . VAL A 1 549 ? -50.436 52.787 19.145 1.00 80.46 549 VAL A C 1
ATOM 4287 O O . VAL A 1 549 ? -49.821 51.857 18.589 1.00 77.64 549 VAL A O 1
ATOM 4291 N N . GLU A 1 550 ? -50.515 54.012 18.608 1.00 78.28 550 GLU A N 1
ATOM 4292 C CA . GLU A 1 550 ? -49.750 54.350 17.415 1.00 74.48 550 GLU A CA 1
ATOM 4293 C C . GLU A 1 550 ? -48.271 54.087 17.635 1.00 72.32 550 GLU A C 1
ATOM 4294 O O . GLU A 1 550 ? -47.576 53.637 16.723 1.00 63.75 550 GLU A O 1
ATOM 4300 N N . TYR A 1 551 ? -47.783 54.333 18.856 1.00 74.54 551 TYR A N 1
ATOM 4301 C CA . TYR A 1 551 ? -46.379 54.094 19.176 1.00 70.67 551 TYR A CA 1
ATOM 4302 C C . TYR A 1 551 ? -46.022 52.613 19.093 1.00 69.12 551 TYR A C 1
ATOM 4303 O O . TYR A 1 551 ? -44.972 52.257 18.545 1.00 65.14 551 TYR A O 1
ATOM 4312 N N . ASP A 1 552 ? -46.868 51.733 19.640 1.00 63.81 552 ASP A N 1
ATOM 4313 C CA . ASP A 1 552 ? -46.598 50.300 19.539 1.00 67.36 552 ASP A CA 1
ATOM 4314 C C . ASP A 1 552 ? -46.576 49.853 18.086 1.00 64.69 552 ASP A C 1
ATOM 4315 O O . ASP A 1 552 ? -45.690 49.087 17.671 1.00 64.70 552 ASP A O 1
ATOM 4320 N N . TRP A 1 553 ? -47.537 50.335 17.292 1.00 59.78 553 TRP A N 1
ATOM 4321 C CA . TRP A 1 553 ? -47.527 50.017 15.869 1.00 60.66 553 TRP A CA 1
ATOM 4322 C C . TRP A 1 553 ? -46.232 50.489 15.212 1.00 50.55 553 TRP A C 1
ATOM 4323 O O . TRP A 1 553 ? -45.643 49.786 14.381 1.00 52.79 553 TRP A O 1
ATOM 4334 N N . PHE A 1 554 ? -45.803 51.698 15.563 1.00 49.50 554 PHE A N 1
ATOM 4335 C CA . PHE A 1 554 ? -44.579 52.273 15.038 1.00 55.17 554 PHE A CA 1
ATOM 4336 C C . PHE A 1 554 ? -43.372 51.414 15.394 1.00 51.54 554 PHE A C 1
ATOM 4337 O O . PHE A 1 554 ? -42.496 51.192 14.556 1.00 49.43 554 PHE A O 1
ATOM 4345 N N . LEU A 1 555 ? -43.315 50.917 16.632 1.00 51.40 555 LEU A N 1
ATOM 4346 C CA . LEU A 1 555 ? -42.207 50.050 17.016 1.00 53.51 555 LEU A CA 1
ATOM 4347 C C . LEU A 1 555 ? -42.207 48.780 16.180 1.00 54.05 555 LEU A C 1
ATOM 4348 O O . LEU A 1 555 ? -41.137 48.274 15.803 1.00 48.31 555 LEU A O 1
ATOM 4353 N N . SER A 1 556 ? -43.397 48.264 15.853 1.00 49.76 556 SER A N 1
ATOM 4354 C CA . SER A 1 556 ? -43.446 47.083 14.994 1.00 48.11 556 SER A CA 1
ATOM 4355 C C . SER A 1 556 ? -42.895 47.389 13.599 1.00 44.57 556 SER A C 1
ATOM 4356 O O . SER A 1 556 ? -42.098 46.612 13.048 1.00 45.86 556 SER A O 1
ATOM 4359 N N . GLU A 1 557 ? -43.291 48.529 13.026 1.00 44.77 557 GLU A N 1
ATOM 4360 C CA . GLU A 1 557 ? -42.742 48.942 11.733 1.00 43.08 557 GLU A CA 1
ATOM 4361 C C . GLU A 1 557 ? -41.221 49.075 11.804 1.00 45.35 557 GLU A C 1
ATOM 4362 O O . GLU A 1 557 ? -40.494 48.649 10.888 1.00 36.58 557 GLU A O 1
ATOM 4368 N N . VAL A 1 558 ? -40.724 49.673 12.886 1.00 47.12 558 VAL A N 1
ATOM 4369 C CA . VAL A 1 558 ? -39.294 49.938 12.989 1.00 43.07 558 VAL A CA 1
ATOM 4370 C C . VAL A 1 558 ? -38.528 48.634 13.103 1.00 42.11 558 VAL A C 1
ATOM 4371 O O . VAL A 1 558 ? -37.504 48.453 12.440 1.00 40.89 558 VAL A O 1
ATOM 4375 N N . LYS A 1 559 ? -39.026 47.694 13.916 1.00 48.19 559 LYS A N 1
ATOM 4376 C CA . LYS A 1 559 ? -38.359 46.399 14.039 1.00 46.96 559 LYS A CA 1
ATOM 4377 C C . LYS A 1 559 ? -38.283 45.689 12.690 1.00 48.88 559 LYS A C 1
ATOM 4378 O O . LYS A 1 559 ? -37.227 45.139 12.323 1.00 46.00 559 LYS A O 1
ATOM 4384 N N . THR A 1 560 ? -39.376 45.720 11.913 1.00 44.26 560 THR A N 1
ATOM 4385 C CA . THR A 1 560 ? -39.310 45.093 10.592 1.00 42.71 560 THR A CA 1
ATOM 4386 C C . THR A 1 560 ? -38.300 45.801 9.685 1.00 41.34 560 THR A C 1
ATOM 4387 O O . THR A 1 560 ? -37.551 45.154 8.936 1.00 38.04 560 THR A O 1
ATOM 4391 N N . ALA A 1 561 ? -38.280 47.132 9.725 1.00 42.19 561 ALA A N 1
ATOM 4392 C CA . ALA A 1 561 ? -37.331 47.875 8.909 1.00 40.50 561 ALA A CA 1
ATOM 4393 C C . ALA A 1 561 ? -35.880 47.590 9.327 1.00 42.35 561 ALA A C 1
ATOM 4394 O O . ALA A 1 561 ? -34.982 47.542 8.482 1.00 34.79 561 ALA A O 1
ATOM 4396 N N . LEU A 1 562 ? -35.633 47.414 10.626 1.00 41.89 562 LEU A N 1
ATOM 4397 C CA . LEU A 1 562 ? -34.288 47.096 11.102 1.00 42.92 562 LEU A CA 1
ATOM 4398 C C . LEU A 1 562 ? -33.851 45.716 10.629 1.00 47.64 562 LEU A C 1
ATOM 4399 O O . LEU A 1 562 ? -32.679 45.506 10.281 1.00 45.53 562 LEU A O 1
ATOM 4404 N N . CYS A 1 563 ? -34.780 44.760 10.629 1.00 44.57 563 CYS A N 1
ATOM 4405 C CA . CYS A 1 563 ? -34.501 43.461 10.032 1.00 41.63 563 CYS A CA 1
ATOM 4406 C C . CYS A 1 563 ? -34.090 43.600 8.564 1.00 45.92 563 CYS A C 1
ATOM 4407 O O . CYS A 1 563 ? -33.061 43.048 8.141 1.00 42.42 563 CYS A O 1
ATOM 4410 N N . LEU A 1 564 ? -34.875 44.352 7.772 1.00 37.83 564 LEU A N 1
ATOM 4411 C CA . LEU A 1 564 ? -34.515 44.534 6.360 1.00 42.02 564 LEU A CA 1
ATOM 4412 C C . LEU A 1 564 ? -33.168 45.250 6.200 1.00 44.26 564 LEU A C 1
ATOM 4413 O O . LEU A 1 564 ? -32.413 44.978 5.250 1.00 35.14 564 LEU A O 1
ATOM 4418 N N . LYS A 1 565 ? -32.871 46.180 7.108 1.00 42.49 565 LYS A N 1
ATOM 4419 C CA . LYS A 1 565 ? -31.603 46.892 7.094 1.00 40.89 565 LYS A CA 1
ATOM 4420 C C . LYS A 1 565 ? -30.436 45.923 7.322 1.00 40.77 565 LYS A C 1
ATOM 4421 O O . LYS A 1 565 ? -29.466 45.909 6.561 1.00 41.34 565 LYS A O 1
ATOM 4427 N N . ASP A 1 566 ? -30.537 45.072 8.343 1.00 44.13 566 ASP A N 1
ATOM 4428 C CA . ASP A 1 566 ? -29.494 44.076 8.567 1.00 37.78 566 ASP A CA 1
ATOM 4429 C C . ASP A 1 566 ? -29.348 43.166 7.361 1.00 45.98 566 ASP A C 1
ATOM 4430 O O . ASP A 1 566 ? -28.222 42.777 7.005 1.00 42.91 566 ASP A O 1
ATOM 4435 N N . TRP A 1 567 ? -30.478 42.821 6.724 1.00 39.52 567 TRP A N 1
ATOM 4436 C CA . TRP A 1 567 ? -30.453 42.002 5.511 1.00 40.05 567 TRP A CA 1
ATOM 4437 C C . TRP A 1 567 ? -29.643 42.669 4.397 1.00 41.61 567 TRP A C 1
ATOM 4438 O O . TRP A 1 567 ? -28.783 42.032 3.787 1.00 39.24 567 TRP A O 1
ATOM 4449 N N . ILE A 1 568 ? -29.916 43.947 4.097 1.00 37.41 568 ILE A N 1
ATOM 4450 C CA . ILE A 1 568 ? -29.177 44.578 3.001 1.00 41.33 568 ILE A CA 1
ATOM 4451 C C . ILE A 1 568 ? -27.797 45.082 3.415 1.00 42.65 568 ILE A C 1
ATOM 4452 O O . ILE A 1 568 ? -27.019 45.469 2.533 1.00 35.60 568 ILE A O 1
ATOM 4457 N N . GLU A 1 569 ? -27.456 45.073 4.714 1.00 40.36 569 GLU A N 1
ATOM 4458 C CA . GLU A 1 569 ? -26.085 45.336 5.165 1.00 40.14 569 GLU A CA 1
ATOM 4459 C C . GLU A 1 569 ? -25.284 44.054 5.406 1.00 41.70 569 GLU A C 1
ATOM 4460 O O . GLU A 1 569 ? -24.241 44.093 6.076 1.00 42.97 569 GLU A O 1
ATOM 4466 N N . GLU A 1 570 ? -25.770 42.915 4.897 1.00 36.90 570 GLU A N 1
ATOM 4467 C CA . GLU A 1 570 ? -25.014 41.671 4.749 1.00 42.60 570 GLU A CA 1
ATOM 4468 C C . GLU A 1 570 ? -24.827 40.928 6.059 1.00 50.36 570 GLU A C 1
ATOM 4469 O O . GLU A 1 570 ? -23.931 40.073 6.172 1.00 43.62 570 GLU A O 1
ATOM 4475 N N . LYS A 1 571 ? -25.663 41.203 7.052 1.00 50.87 571 LYS A N 1
ATOM 4476 C CA . LYS A 1 571 ? -25.592 40.428 8.282 1.00 48.88 571 LYS A CA 1
ATOM 4477 C C . LYS A 1 571 ? -25.904 38.961 7.991 1.00 46.60 571 LYS A C 1
ATOM 4478 O O . LYS A 1 571 ? -26.765 38.634 7.163 1.00 43.16 571 LYS A O 1
ATOM 4484 N N . ASP A 1 572 ? -25.159 38.081 8.650 1.00 41.08 572 ASP A N 1
ATOM 4485 C CA . ASP A 1 572 ? -25.361 36.642 8.541 1.00 47.74 572 ASP A CA 1
ATOM 4486 C C . ASP A 1 572 ? -26.822 36.272 8.815 1.00 54.76 572 ASP A C 1
ATOM 4487 O O . ASP A 1 572 ? -27.432 36.751 9.777 1.00 50.65 572 ASP A O 1
ATOM 4492 N N . GLU A 1 573 ? -27.396 35.427 7.958 1.00 48.54 573 GLU A N 1
ATOM 4493 C CA . GLU A 1 573 ? -28.839 35.251 8.043 1.00 55.30 573 GLU A CA 1
ATOM 4494 C C . GLU A 1 573 ? -29.241 34.515 9.317 1.00 56.19 573 GLU A C 1
ATOM 4495 O O . GLU A 1 573 ? -30.316 34.787 9.865 1.00 46.54 573 GLU A O 1
ATOM 4501 N N . ASP A 1 574 ? -28.388 33.624 9.831 1.00 51.72 574 ASP A N 1
ATOM 4502 C CA . ASP A 1 574 ? -28.707 32.977 11.102 1.00 55.78 574 ASP A CA 1
ATOM 4503 C C . ASP A 1 574 ? -28.682 33.979 12.250 1.00 57.87 574 ASP A C 1
ATOM 4504 O O . ASP A 1 574 ? -29.502 33.902 13.174 1.00 53.15 574 ASP A O 1
ATOM 4509 N N . GLU A 1 575 ? -27.756 34.935 12.204 1.00 54.58 575 GLU A N 1
ATOM 4510 C CA . GLU A 1 575 ? -27.747 35.997 13.203 1.00 48.19 575 GLU A CA 1
ATOM 4511 C C . GLU A 1 575 ? -28.984 36.871 13.093 1.00 48.76 575 GLU A C 1
ATOM 4512 O O . GLU A 1 575 ? -29.526 37.316 14.107 1.00 51.87 575 GLU A O 1
ATOM 4518 N N . ILE A 1 576 ? -29.426 37.164 11.873 1.00 44.78 576 ILE A N 1
ATOM 4519 C CA . ILE A 1 576 ? -30.662 37.920 11.719 1.00 47.87 576 ILE A CA 1
ATOM 4520 C C . ILE A 1 576 ? -31.823 37.158 12.346 1.00 52.15 576 ILE A C 1
ATOM 4521 O O . ILE A 1 576 ? -32.628 37.725 13.101 1.00 51.24 576 ILE A O 1
ATOM 4526 N N . CYS A 1 577 ? -31.900 35.854 12.070 1.00 50.53 577 CYS A N 1
ATOM 4527 C CA . CYS A 1 577 ? -32.995 35.043 12.584 1.00 54.11 577 CYS A CA 1
ATOM 4528 C C . CYS A 1 577 ? -33.000 35.046 14.102 1.00 57.33 577 CYS A C 1
ATOM 4529 O O . CYS A 1 577 ? -34.052 35.230 14.728 1.00 59.29 577 CYS A O 1
ATOM 4532 N N . ALA A 1 578 ? -31.832 34.869 14.709 1.00 49.83 578 ALA A N 1
ATOM 4533 C CA . ALA A 1 578 ? -31.760 34.842 16.165 1.00 49.36 578 ALA A CA 1
ATOM 4534 C C . ALA A 1 578 ? -32.057 36.212 16.765 1.00 58.05 578 ALA A C 1
ATOM 4535 O O . ALA A 1 578 ? -32.763 36.311 17.772 1.00 62.47 578 ALA A O 1
ATOM 4537 N N . LYS A 1 579 ? -31.538 37.281 16.156 1.00 50.93 579 LYS A N 1
ATOM 4538 C CA . LYS A 1 579 ? -31.771 38.625 16.670 1.00 47.62 579 LYS A CA 1
ATOM 4539 C C . LYS A 1 579 ? -33.252 38.978 16.665 1.00 53.55 579 LYS A C 1
ATOM 4540 O O . LYS A 1 579 ? -33.753 39.591 17.613 1.00 56.05 579 LYS A O 1
ATOM 4546 N N . TYR A 1 580 ? -33.959 38.644 15.589 1.00 49.07 580 TYR A N 1
ATOM 4547 C CA . TYR A 1 580 ? -35.343 39.063 15.443 1.00 53.52 580 TYR A CA 1
ATOM 4548 C C . TYR A 1 580 ? -36.355 37.990 15.839 1.00 52.00 580 TYR A C 1
ATOM 4549 O O . TYR A 1 580 ? -37.555 38.238 15.760 1.00 50.41 580 TYR A O 1
ATOM 4558 N N . GLY A 1 581 ? -35.907 36.822 16.280 1.00 50.92 581 GLY A N 1
ATOM 4559 C CA . GLY A 1 581 ? -36.825 35.778 16.694 1.00 51.06 581 GLY A CA 1
ATOM 4560 C C . GLY A 1 581 ? -37.651 35.179 15.578 1.00 55.02 581 GLY A C 1
ATOM 4561 O O . GLY A 1 581 ? -38.826 34.868 15.782 1.00 60.05 581 GLY A O 1
ATOM 4562 N N . ILE A 1 582 ? -37.053 34.983 14.409 1.00 56.85 582 ILE A N 1
ATOM 4563 C CA . ILE A 1 582 ? -37.731 34.416 13.260 1.00 50.63 582 ILE A CA 1
ATOM 4564 C C . ILE A 1 582 ? -36.908 33.240 12.743 1.00 58.91 582 ILE A C 1
ATOM 4565 O O . ILE A 1 582 ? -35.788 32.986 13.190 1.00 58.26 582 ILE A O 1
ATOM 4570 N N . ALA A 1 583 ? -37.491 32.516 11.794 1.00 53.28 583 ALA A N 1
ATOM 4571 C CA . ALA A 1 583 ? -36.885 31.381 11.120 1.00 51.99 583 ALA A CA 1
ATOM 4572 C C . ALA A 1 583 ? -36.441 31.780 9.716 1.00 52.70 583 ALA A C 1
ATOM 4573 O O . ALA A 1 583 ? -36.841 32.832 9.211 1.00 54.54 583 ALA A O 1
ATOM 4575 N N . PRO A 1 584 ? -35.564 30.997 9.066 1.00 55.71 584 PRO A N 1
ATOM 4576 C CA . PRO A 1 584 ? -35.089 31.409 7.722 1.00 53.33 584 PRO A CA 1
ATOM 4577 C C . PRO A 1 584 ? -36.204 31.582 6.697 1.00 50.43 584 PRO A C 1
ATOM 4578 O O . PRO A 1 584 ? -36.175 32.545 5.913 1.00 51.07 584 PRO A O 1
ATOM 4582 N N . GLY A 1 585 ? -37.204 30.692 6.701 1.00 55.70 585 GLY A N 1
ATOM 4583 C CA . GLY A 1 585 ? -38.337 30.853 5.792 1.00 52.30 585 GLY A CA 1
ATOM 4584 C C . GLY A 1 585 ? -39.083 32.159 6.006 1.00 48.62 585 GLY A C 1
ATOM 4585 O O . GLY A 1 585 ? -39.547 32.788 5.049 1.00 46.63 585 GLY A O 1
ATOM 4586 N N . ASP A 1 586 ? -39.183 32.597 7.264 1.00 45.85 586 ASP A N 1
ATOM 4587 C CA . ASP A 1 586 ? -39.812 33.879 7.562 1.00 45.34 586 ASP A CA 1
ATOM 4588 C C . ASP A 1 586 ? -39.030 35.030 6.950 1.00 51.48 586 ASP A C 1
ATOM 4589 O O . ASP A 1 586 ? -39.613 35.948 6.349 1.00 47.07 586 ASP A O 1
ATOM 4594 N N . LEU A 1 587 ? -37.703 35.004 7.110 1.00 48.30 587 LEU A N 1
ATOM 4595 C CA . LEU A 1 587 ? -36.863 36.063 6.568 1.00 47.02 587 LEU A CA 1
ATOM 4596 C C . LEU A 1 587 ? -36.985 36.117 5.055 1.00 40.73 587 LEU A C 1
ATOM 4597 O O . LEU A 1 587 ? -37.084 37.199 4.475 1.00 45.55 587 LEU A O 1
ATOM 4602 N N . ARG A 1 588 ? -37.005 34.958 4.400 1.00 41.85 588 ARG A N 1
ATOM 4603 C CA . ARG A 1 588 ? -37.181 34.953 2.952 1.00 45.65 588 ARG A CA 1
ATOM 4604 C C . ARG A 1 588 ? -38.526 35.548 2.555 1.00 47.36 588 ARG A C 1
ATOM 4605 O O . ARG A 1 588 ? -38.597 36.344 1.610 1.00 44.34 588 ARG A O 1
ATOM 4613 N N . ARG A 1 589 ? -39.608 35.178 3.268 1.00 43.23 589 ARG A N 1
ATOM 4614 C CA . ARG A 1 589 ? -40.945 35.679 2.923 1.00 39.21 589 ARG A CA 1
ATOM 4615 C C . ARG A 1 589 ? -41.035 37.193 3.119 1.00 45.55 589 ARG A C 1
ATOM 4616 O O . ARG A 1 589 ? -41.530 37.927 2.245 1.00 34.55 589 ARG A O 1
ATOM 4624 N N . ILE A 1 590 ? -40.528 37.679 4.257 1.00 39.07 590 ILE A N 1
ATOM 4625 C CA . ILE A 1 590 ? -40.462 39.117 4.527 1.00 37.25 590 ILE A CA 1
ATOM 4626 C C . ILE A 1 590 ? -39.667 39.839 3.433 1.00 43.08 590 ILE A C 1
ATOM 4627 O O . ILE A 1 590 ? -40.064 40.910 2.950 1.00 38.98 590 ILE A O 1
ATOM 4632 N N . VAL A 1 591 ? -38.520 39.272 3.039 1.00 39.28 591 VAL A N 1
ATOM 4633 C CA . VAL A 1 591 ? -37.670 39.906 2.029 1.00 39.48 591 VAL A CA 1
ATOM 4634 C C . VAL A 1 591 ? -38.371 39.937 0.670 1.00 36.41 591 VAL A C 1
ATOM 4635 O O . VAL A 1 591 ? -38.324 40.938 -0.046 1.00 34.52 591 VAL A O 1
ATOM 4639 N N . GLU A 1 592 ? -39.046 38.857 0.301 1.00 35.86 592 GLU A N 1
ATOM 4640 C CA . GLU A 1 592 ? -39.765 38.853 -0.976 1.00 45.87 592 GLU A CA 1
ATOM 4641 C C . GLU A 1 592 ? -40.899 39.880 -0.983 1.00 39.97 592 GLU A C 1
ATOM 4642 O O . GLU A 1 592 ? -41.109 40.595 -1.981 1.00 41.41 592 GLU A O 1
ATOM 4648 N N . THR A 1 593 ? -41.612 40.000 0.141 1.00 36.36 593 THR A N 1
ATOM 4649 C CA . THR A 1 593 ? -42.681 40.989 0.224 1.00 39.85 593 THR A CA 1
ATOM 4650 C C . THR A 1 593 ? -42.118 42.397 0.141 1.00 38.37 593 THR A C 1
ATOM 4651 O O . THR A 1 593 ? -42.652 43.253 -0.581 1.00 43.68 593 THR A O 1
ATOM 4655 N N . ALA A 1 594 ? -41.011 42.635 0.836 1.00 37.38 594 ALA A N 1
ATOM 4656 C CA . ALA A 1 594 ? -40.353 43.937 0.792 1.00 35.62 594 ALA A CA 1
ATOM 4657 C C . ALA A 1 594 ? -39.831 44.250 -0.604 1.00 36.50 594 ALA A C 1
ATOM 4658 O O . ALA A 1 594 ? -39.855 45.403 -1.028 1.00 36.94 594 ALA A O 1
ATOM 4660 N N . GLU A 1 595 ? -39.321 43.251 -1.324 1.00 33.76 595 GLU A N 1
ATOM 4661 C CA . GLU A 1 595 ? -38.846 43.503 -2.686 1.00 41.97 595 GLU A CA 1
ATOM 4662 C C . GLU A 1 595 ? -39.998 43.961 -3.584 1.00 42.11 595 GLU A C 1
ATOM 4663 O O . GLU A 1 595 ? -39.891 44.972 -4.298 1.00 35.87 595 GLU A O 1
ATOM 4669 N N . TRP A 1 596 ? -41.126 43.246 -3.523 1.00 35.59 596 TRP A N 1
ATOM 4670 C CA . TRP A 1 596 ? -42.306 43.660 -4.283 1.00 36.18 596 TRP A CA 1
ATOM 4671 C C . TRP A 1 596 ? -42.711 45.100 -3.943 1.00 35.56 596 TRP A C 1
ATOM 4672 O O . TRP A 1 596 ? -42.869 45.956 -4.834 1.00 34.90 596 TRP A O 1
ATOM 4683 N N . LEU A 1 597 ? -42.816 45.408 -2.648 1.00 32.64 597 LEU A N 1
ATOM 4684 C CA . LEU A 1 597 ? -43.234 46.756 -2.258 1.00 32.90 597 LEU A CA 1
ATOM 4685 C C . LEU A 1 597 ? -42.171 47.809 -2.579 1.00 35.43 597 LEU A C 1
ATOM 4686 O O . LEU A 1 597 ? -42.510 48.952 -2.890 1.00 35.29 597 LEU A O 1
ATOM 4691 N N . SER A 1 598 ? -40.893 47.450 -2.524 1.00 33.31 598 SER A N 1
ATOM 4692 C CA . SER A 1 598 ? -39.848 48.377 -2.935 1.00 37.66 598 SER A CA 1
ATOM 4693 C C . SER A 1 598 ? -39.985 48.709 -4.409 1.00 35.52 598 SER A C 1
ATOM 4694 O O . SER A 1 598 ? -39.836 49.866 -4.811 1.00 39.34 598 SER A O 1
ATOM 4697 N N . ASN A 1 599 ? -40.282 47.705 -5.233 1.00 34.22 599 ASN A N 1
ATOM 4698 C CA . ASN A 1 599 ? -40.549 47.994 -6.641 1.00 37.56 599 ASN A CA 1
ATOM 4699 C C . ASN A 1 599 ? -41.704 48.984 -6.789 1.00 40.13 599 ASN A C 1
ATOM 4700 O O . ASN A 1 599 ? -41.607 49.956 -7.551 1.00 40.63 599 ASN A O 1
ATOM 4705 N N . ALA A 1 600 ? -42.792 48.773 -6.039 1.00 35.12 600 ALA A N 1
ATOM 4706 C CA . ALA A 1 600 ? -43.962 49.649 -6.193 1.00 39.52 600 ALA A CA 1
ATOM 4707 C C . ALA A 1 600 ? -43.654 51.060 -5.711 1.00 36.31 600 ALA A C 1
ATOM 4708 O O . ALA A 1 600 ? -44.043 52.052 -6.353 1.00 38.33 600 ALA A O 1
ATOM 4710 N N . MET A 1 601 ? -42.934 51.155 -4.587 1.00 35.66 601 MET A N 1
ATOM 4711 C CA . MET A 1 601 ? -42.482 52.436 -4.054 1.00 38.65 601 MET A CA 1
ATOM 4712 C C . MET A 1 601 ? -41.606 53.170 -5.060 1.00 42.07 601 MET A C 1
ATOM 4713 O O . MET A 1 601 ? -41.732 54.387 -5.228 1.00 40.33 601 MET A O 1
ATOM 4718 N N . ASN A 1 602 ? -40.733 52.445 -5.766 1.00 40.50 602 ASN A N 1
ATOM 4719 C CA . ASN A 1 602 ? -39.884 53.102 -6.756 1.00 41.84 602 ASN A CA 1
ATOM 4720 C C . ASN A 1 602 ? -40.671 53.566 -7.967 1.00 45.84 602 ASN A C 1
ATOM 4721 O O . ASN A 1 602 ? -40.352 54.609 -8.545 1.00 45.26 602 ASN A O 1
ATOM 4726 N N . ARG A 1 603 ? -41.663 52.785 -8.405 1.00 39.73 603 ARG A N 1
ATOM 4727 C CA . ARG A 1 603 ? -42.475 53.241 -9.537 1.00 47.77 603 ARG A CA 1
ATOM 4728 C C . ARG A 1 603 ? -43.187 54.546 -9.200 1.00 42.40 603 ARG A C 1
ATOM 4729 O O . ARG A 1 603 ? -43.191 55.498 -9.997 1.00 44.68 603 ARG A O 1
ATOM 4737 N N . ILE A 1 604 ? -43.746 54.626 -7.991 1.00 40.73 604 ILE A N 1
ATOM 4738 C CA . ILE A 1 604 ? -44.372 55.876 -7.565 1.00 45.67 604 ILE A CA 1
ATOM 4739 C C . ILE A 1 604 ? -43.328 56.997 -7.431 1.00 50.24 604 ILE A C 1
ATOM 4740 O O . ILE A 1 604 ? -43.545 58.133 -7.902 1.00 48.53 604 ILE A O 1
ATOM 4745 N N . ALA A 1 605 ? -42.158 56.680 -6.852 1.00 42.38 605 ALA A N 1
ATOM 4746 C CA . ALA A 1 605 ? -41.093 57.669 -6.704 1.00 46.08 605 ALA A CA 1
ATOM 4747 C C . ALA A 1 605 ? -40.704 58.245 -8.052 1.00 45.70 605 ALA A C 1
ATOM 4748 O O . ALA A 1 605 ? -40.622 59.469 -8.218 1.00 50.81 605 ALA A O 1
ATOM 4750 N N . GLU A 1 606 ? -40.502 57.374 -9.042 1.00 47.17 606 GLU A N 1
ATOM 4751 C CA . GLU A 1 606 ? -40.181 57.835 -10.390 1.00 48.25 606 GLU A CA 1
ATOM 4752 C C . GLU A 1 606 ? -41.259 58.775 -10.904 1.00 51.79 606 GLU A C 1
ATOM 4753 O O . GLU A 1 606 ? -40.963 59.815 -11.502 1.00 54.75 606 GLU A O 1
ATOM 4759 N N . GLU A 1 607 ? -42.528 58.420 -10.694 1.00 53.11 607 GLU A N 1
ATOM 4760 C CA . GLU A 1 607 ? -43.567 59.275 -11.251 1.00 49.05 607 GLU A CA 1
ATOM 4761 C C . GLU A 1 607 ? -43.548 60.664 -10.629 1.00 49.72 607 GLU A C 1
ATOM 4762 O O . GLU A 1 607 ? -43.909 61.636 -11.296 1.00 52.62 607 GLU A O 1
ATOM 4768 N N . VAL A 1 608 ? -43.087 60.802 -9.386 1.00 51.76 608 VAL A N 1
ATOM 4769 C CA . VAL A 1 608 ? -43.015 62.134 -8.778 1.00 49.42 608 VAL A CA 1
ATOM 4770 C C . VAL A 1 608 ? -41.612 62.741 -8.842 1.00 55.45 608 VAL A C 1
ATOM 4771 O O . VAL A 1 608 ? -41.387 63.818 -8.280 1.00 56.73 608 VAL A O 1
ATOM 4775 N N . GLY A 1 609 ? -40.666 62.096 -9.515 1.00 53.62 609 GLY A N 1
ATOM 4776 C CA . GLY A 1 609 ? -39.350 62.692 -9.648 1.00 50.33 609 GLY A CA 1
ATOM 4777 C C . GLY A 1 609 ? -38.431 62.525 -8.456 1.00 52.89 609 GLY A C 1
ATOM 4778 O O . GLY A 1 609 ? -37.410 63.218 -8.377 1.00 59.20 609 GLY A O 1
ATOM 4779 N N . ASN A 1 610 ? -38.758 61.629 -7.532 1.00 48.41 610 ASN A N 1
ATOM 4780 C CA . ASN A 1 610 ? -37.926 61.336 -6.373 1.00 45.64 610 ASN A CA 1
ATOM 4781 C C . ASN A 1 610 ? -36.974 60.203 -6.726 1.00 53.02 610 ASN A C 1
ATOM 4782 O O . ASN A 1 610 ? -37.421 59.075 -6.967 1.00 49.71 610 ASN A O 1
ATOM 4787 N N . THR A 1 611 ? -35.668 60.496 -6.736 1.00 47.48 611 THR A N 1
ATOM 4788 C CA . THR A 1 611 ? -34.626 59.536 -7.091 1.00 48.63 611 THR A CA 1
ATOM 4789 C C . THR A 1 611 ? -34.000 58.838 -5.890 1.00 50.98 611 THR A C 1
ATOM 4790 O O . THR A 1 611 ? -33.044 58.081 -6.067 1.00 55.00 611 THR A O 1
ATOM 4794 N N . SER A 1 612 ? -34.485 59.082 -4.679 1.00 45.08 612 SER A N 1
ATOM 4795 C CA . SER A 1 612 ? -33.690 58.741 -3.507 1.00 46.83 612 SER A CA 1
ATOM 4796 C C . SER A 1 612 ? -33.866 57.300 -3.050 1.00 50.97 612 SER A C 1
ATOM 4797 O O . SER A 1 612 ? -33.124 56.852 -2.169 1.00 56.35 612 SER A O 1
ATOM 4800 N N . VAL A 1 613 ? -34.819 56.561 -3.605 1.00 43.63 613 VAL A N 1
ATOM 4801 C CA . VAL A 1 613 ? -34.986 55.154 -3.268 1.00 47.38 613 VAL A CA 1
ATOM 4802 C C . VAL A 1 613 ? -34.585 54.248 -4.411 1.00 39.26 613 VAL A C 1
ATOM 4803 O O . VAL A 1 613 ? -34.700 53.029 -4.293 1.00 40.79 613 VAL A O 1
ATOM 4807 N N . SER A 1 614 ? -34.122 54.809 -5.514 1.00 41.39 614 SER A N 1
ATOM 4808 C CA . SER A 1 614 ? -33.619 54.009 -6.616 1.00 50.09 614 SER A CA 1
ATOM 4809 C C . SER A 1 614 ? -32.403 53.195 -6.178 1.00 56.00 614 SER A C 1
ATOM 4810 O O . SER A 1 614 ? -31.510 53.697 -5.485 1.00 47.37 614 SER A O 1
ATOM 4813 N N . GLY A 1 615 ? -32.363 51.934 -6.588 1.00 44.66 615 GLY A N 1
ATOM 4814 C CA . GLY A 1 615 ? -31.308 51.033 -6.184 1.00 40.55 615 GLY A CA 1
ATOM 4815 C C . GLY A 1 615 ? -31.631 50.172 -4.976 1.00 47.90 615 GLY A C 1
ATOM 4816 O O . GLY A 1 615 ? -30.937 49.173 -4.749 1.00 45.41 615 GLY A O 1
ATOM 4817 N N . LEU A 1 616 ? -32.678 50.520 -4.211 1.00 39.20 616 LEU A N 1
ATOM 4818 C CA . LEU A 1 616 ? -33.053 49.746 -3.030 1.00 36.69 616 LEU A CA 1
ATOM 4819 C C . LEU A 1 616 ? -33.551 48.349 -3.388 1.00 37.09 616 LEU A C 1
ATOM 4820 O O . LEU A 1 616 ? -33.281 47.384 -2.664 1.00 41.21 616 LEU A O 1
ATOM 4825 N N . THR A 1 617 ? -34.305 48.225 -4.482 1.00 36.44 617 THR A N 1
ATOM 4826 C CA . THR A 1 617 ? -35.031 46.990 -4.761 1.00 37.79 617 THR A CA 1
ATOM 4827 C C . THR A 1 617 ? -34.088 45.817 -5.023 1.00 35.08 617 THR A C 1
ATOM 4828 O O . THR A 1 617 ? -34.283 44.721 -4.490 1.00 37.17 617 THR A O 1
ATOM 4832 N N . GLU A 1 618 ? -33.061 46.023 -5.850 1.00 33.82 618 GLU A N 1
ATOM 4833 C CA . GLU A 1 618 ? -32.119 44.937 -6.114 1.00 44.16 618 GLU A CA 1
ATOM 4834 C C . GLU A 1 618 ? -31.281 44.588 -4.876 1.00 37.16 618 GLU A C 1
ATOM 4835 O O . GLU A 1 618 ? -30.904 43.419 -4.680 1.00 38.84 618 GLU A O 1
ATOM 4841 N N . ARG A 1 619 ? -30.998 45.576 -4.025 1.00 37.46 619 ARG A N 1
ATOM 4842 C CA . ARG A 1 619 ? -30.316 45.281 -2.768 1.00 37.39 619 ARG A CA 1
ATOM 4843 C C . ARG A 1 619 ? -31.187 44.417 -1.865 1.00 42.80 619 ARG A C 1
ATOM 4844 O O . ARG A 1 619 ? -30.695 43.463 -1.246 1.00 38.35 619 ARG A O 1
ATOM 4852 N N . ILE A 1 620 ? -32.492 44.718 -1.790 1.00 39.25 620 ILE A N 1
ATOM 4853 C CA . ILE A 1 620 ? -33.377 43.882 -0.983 1.00 32.91 620 ILE A CA 1
ATOM 4854 C C . ILE A 1 620 ? -33.460 42.500 -1.594 1.00 38.22 620 ILE A C 1
ATOM 4855 O O . ILE A 1 620 ? -33.468 41.486 -0.885 1.00 39.75 620 ILE A O 1
ATOM 4860 N N . LYS A 1 621 ? -33.496 42.438 -2.924 1.00 37.98 621 LYS A N 1
ATOM 4861 C CA . LYS A 1 621 ? -33.603 41.155 -3.598 1.00 38.61 621 LYS A CA 1
ATOM 4862 C C . LYS A 1 621 ? -32.455 40.238 -3.207 1.00 43.89 621 LYS A C 1
ATOM 4863 O O . LYS A 1 621 ? -32.676 39.050 -2.936 1.00 42.24 621 LYS A O 1
ATOM 4869 N N . HIS A 1 622 ? -31.220 40.772 -3.148 1.00 40.75 622 HIS A N 1
ATOM 4870 C CA . HIS A 1 622 ? -30.068 39.911 -2.865 1.00 39.58 622 HIS A CA 1
ATOM 4871 C C . HIS A 1 622 ? -29.535 39.993 -1.432 1.00 41.39 622 HIS A C 1
ATOM 4872 O O . HIS A 1 622 ? -28.785 39.099 -1.021 1.00 44.31 622 HIS A O 1
ATOM 4879 N N . GLY A 1 623 ? -29.894 41.013 -0.661 1.00 40.96 623 GLY A N 1
ATOM 4880 C CA . GLY A 1 623 ? -29.334 41.151 0.672 1.00 35.21 623 GLY A CA 1
ATOM 4881 C C . GLY A 1 623 ? -27.877 41.573 0.636 1.00 43.80 623 GLY A C 1
ATOM 4882 O O . GLY A 1 623 ? -27.019 40.944 1.281 1.00 41.14 623 GLY A O 1
ATOM 4883 N N . VAL A 1 624 ? -27.563 42.610 -0.143 1.00 35.17 624 VAL A N 1
ATOM 4884 C CA . VAL A 1 624 ? -26.174 43.038 -0.294 1.00 37.51 624 VAL A CA 1
ATOM 4885 C C . VAL A 1 624 ? -26.090 44.557 -0.303 1.00 43.14 624 VAL A C 1
ATOM 4886 O O . VAL A 1 624 ? -27.043 45.263 -0.655 1.00 43.03 624 VAL A O 1
ATOM 4890 N N . LYS A 1 625 ? -24.917 45.052 0.070 1.00 46.82 625 LYS A N 1
ATOM 4891 C CA . LYS A 1 625 ? -24.564 46.430 -0.198 1.00 48.28 625 LYS A CA 1
ATOM 4892 C C . LYS A 1 625 ? -24.367 46.628 -1.700 1.00 45.79 625 LYS A C 1
ATOM 4893 O O . LYS A 1 625 ? -24.121 45.678 -2.447 1.00 45.29 625 LYS A O 1
ATOM 4899 N N . GLU A 1 626 ? -24.467 47.888 -2.132 1.00 42.70 626 GLU A N 1
ATOM 4900 C CA . GLU A 1 626 ? -24.413 48.222 -3.556 1.00 48.16 626 GLU A CA 1
ATOM 4901 C C . GLU A 1 626 ? -23.158 47.672 -4.243 1.00 50.71 626 GLU A C 1
ATOM 4902 O O . GLU A 1 626 ? -23.222 47.207 -5.389 1.00 50.71 626 GLU A O 1
ATOM 4908 N N . GLU A 1 627 ? -22.019 47.675 -3.544 1.00 40.66 627 GLU A N 1
ATOM 4909 C CA A GLU A 1 627 ? -20.764 47.279 -4.179 0.50 46.51 627 GLU A CA 1
ATOM 4910 C CA B GLU A 1 627 ? -20.746 47.259 -4.134 0.50 46.46 627 GLU A CA 1
ATOM 4911 C C . GLU A 1 627 ? -20.834 45.869 -4.751 1.00 48.77 627 GLU A C 1
ATOM 4912 O O . GLU A 1 627 ? -20.095 45.554 -5.688 1.00 46.03 627 GLU A O 1
ATOM 4923 N N . LEU A 1 628 ? -21.703 45.013 -4.210 1.00 44.40 628 LEU A N 1
ATOM 4924 C CA . LEU A 1 628 ? -21.770 43.618 -4.614 1.00 47.50 628 LEU A CA 1
ATOM 4925 C C . LEU A 1 628 ? -22.697 43.361 -5.792 1.00 47.03 628 LEU A C 1
ATOM 4926 O O . LEU A 1 628 ? -22.769 42.216 -6.249 1.00 50.54 628 LEU A O 1
ATOM 4931 N N . LEU A 1 629 ? -23.411 44.373 -6.291 1.00 44.12 629 LEU A N 1
ATOM 4932 C CA . LEU A 1 629 ? -24.507 44.097 -7.222 1.00 47.05 629 LEU A CA 1
ATOM 4933 C C . LEU A 1 629 ? -24.018 43.379 -8.483 1.00 50.60 629 LEU A C 1
ATOM 4934 O O . LEU A 1 629 ? -24.564 42.333 -8.869 1.00 55.77 629 LEU A O 1
ATOM 4939 N N . GLU A 1 630 ? -22.927 43.867 -9.077 1.00 54.20 630 GLU A N 1
ATOM 4940 C CA . GLU A 1 630 ? -22.342 43.191 -10.231 1.00 61.60 630 GLU A CA 1
ATOM 4941 C C . GLU A 1 630 ? -22.117 41.705 -9.957 1.00 58.37 630 GLU A C 1
ATOM 4942 O O . GLU A 1 630 ? -22.441 40.853 -10.792 1.00 56.33 630 GLU A O 1
ATOM 4948 N N . LEU A 1 631 ? -21.578 41.372 -8.777 1.00 44.39 631 LEU A N 1
ATOM 4949 C CA . LEU A 1 631 ? -21.286 39.968 -8.501 1.00 49.69 631 LEU A CA 1
ATOM 4950 C C . LEU A 1 631 ? -22.567 39.137 -8.363 1.00 47.54 631 LEU A C 1
ATOM 4951 O O . LEU A 1 631 ? -22.647 38.027 -8.904 1.00 53.04 631 LEU A O 1
ATOM 4956 N N . VAL A 1 632 ? -23.601 39.651 -7.688 1.00 46.26 632 VAL A N 1
ATOM 4957 C CA . VAL A 1 632 ? -24.733 38.758 -7.417 1.00 46.14 632 VAL A CA 1
ATOM 4958 C C . VAL A 1 632 ? -25.601 38.537 -8.651 1.00 55.98 632 VAL A C 1
ATOM 4959 O O . VAL A 1 632 ? -26.348 37.535 -8.717 1.00 55.11 632 VAL A O 1
ATOM 4963 N N . ARG A 1 633 ? -25.492 39.420 -9.652 1.00 53.05 633 ARG A N 1
ATOM 4964 C CA . ARG A 1 633 ? -26.186 39.179 -10.916 1.00 61.53 633 ARG A CA 1
ATOM 4965 C C . ARG A 1 633 ? -25.669 37.918 -11.596 1.00 53.50 633 ARG A C 1
ATOM 4966 O O . ARG A 1 633 ? -26.386 37.307 -12.392 1.00 60.28 633 ARG A O 1
ATOM 4974 N N . ILE A 1 634 ? -24.432 37.519 -11.297 1.00 55.74 634 ILE A N 1
ATOM 4975 C CA . ILE A 1 634 ? -23.881 36.283 -11.837 1.00 56.69 634 ILE A CA 1
ATOM 4976 C C . ILE A 1 634 ? -24.626 35.095 -11.243 1.00 51.48 634 ILE A C 1
ATOM 4977 O O . ILE A 1 634 ? -25.012 35.102 -10.066 1.00 58.60 634 ILE A O 1
ATOM 4982 N N . ARG A 1 635 ? -24.870 34.084 -12.066 1.00 59.89 635 ARG A N 1
ATOM 4983 C CA . ARG A 1 635 ? -25.526 32.880 -11.580 1.00 64.36 635 ARG A CA 1
ATOM 4984 C C . ARG A 1 635 ? -24.594 32.097 -10.660 1.00 68.29 635 ARG A C 1
ATOM 4985 O O . ARG A 1 635 ? -23.390 31.986 -10.913 1.00 65.49 635 ARG A O 1
ATOM 4993 N N . HIS A 1 636 ? -25.175 31.542 -9.597 1.00 65.25 636 HIS A N 1
ATOM 4994 C CA . HIS A 1 636 ? -24.529 30.809 -8.513 1.00 62.22 636 HIS A CA 1
ATOM 4995 C C . HIS A 1 636 ? -23.796 31.722 -7.536 1.00 64.56 636 HIS A C 1
ATOM 4996 O O . HIS A 1 636 ? -23.169 31.209 -6.599 1.00 59.13 636 HIS A O 1
ATOM 5003 N N . ILE A 1 637 ? -23.850 33.047 -7.707 1.00 54.64 637 ILE A N 1
ATOM 5004 C CA . ILE A 1 637 ? -23.215 33.987 -6.783 1.00 56.30 637 ILE A CA 1
ATOM 5005 C C . ILE A 1 637 ? -24.310 34.723 -6.006 1.00 50.11 637 ILE A C 1
ATOM 5006 O O . ILE A 1 637 ? -24.982 35.608 -6.543 1.00 51.68 637 ILE A O 1
ATOM 5011 N N . GLY A 1 638 ? -24.478 34.386 -4.731 1.00 56.64 638 GLY A N 1
ATOM 5012 C CA . GLY A 1 638 ? -25.313 35.150 -3.823 1.00 42.01 638 GLY A CA 1
ATOM 5013 C C . GLY A 1 638 ? -24.487 36.014 -2.881 1.00 46.84 638 GLY A C 1
ATOM 5014 O O . GLY A 1 638 ? -23.298 36.263 -3.104 1.00 46.10 638 GLY A O 1
ATOM 5015 N N . ARG A 1 639 ? -25.125 36.453 -1.789 1.00 38.50 639 ARG A N 1
ATOM 5016 C CA . ARG A 1 639 ? -24.513 37.460 -0.925 1.00 36.92 639 ARG A CA 1
ATOM 5017 C C . ARG A 1 639 ? -23.218 36.947 -0.275 1.00 46.24 639 ARG A C 1
ATOM 5018 O O . ARG A 1 639 ? -22.249 37.709 -0.115 1.00 41.89 639 ARG A O 1
ATOM 5026 N N . VAL A 1 640 ? -23.178 35.666 0.098 1.00 37.53 640 VAL A N 1
ATOM 5027 C CA . VAL A 1 640 ? -22.014 35.129 0.791 1.00 45.59 640 VAL A CA 1
ATOM 5028 C C . VAL A 1 640 ? -20.843 34.984 -0.178 1.00 47.63 640 VAL A C 1
ATOM 5029 O O . VAL A 1 640 ? -19.750 35.520 0.051 1.00 40.86 640 VAL A O 1
ATOM 5033 N N . ARG A 1 641 ? -21.060 34.272 -1.283 1.00 45.65 641 ARG A N 1
ATOM 5034 C CA . ARG A 1 641 ? -19.985 34.105 -2.253 1.00 49.24 641 ARG A CA 1
ATOM 5035 C C . ARG A 1 641 ? -19.525 35.445 -2.805 1.00 48.34 641 ARG A C 1
ATOM 5036 O O . ARG A 1 641 ? -18.320 35.657 -3.018 1.00 46.55 641 ARG A O 1
ATOM 5044 N N . ALA A 1 642 ? -20.472 36.356 -3.059 1.00 40.95 642 ALA A N 1
ATOM 5045 C CA . ALA A 1 642 ? -20.097 37.673 -3.551 1.00 44.98 642 ALA A CA 1
ATOM 5046 C C . ALA A 1 642 ? -19.204 38.396 -2.552 1.00 47.84 642 ALA A C 1
ATOM 5047 O O . ALA A 1 642 ? -18.189 38.979 -2.937 1.00 40.59 642 ALA A O 1
ATOM 5049 N N . ARG A 1 643 ? -19.566 38.380 -1.264 1.00 44.67 643 ARG A N 1
ATOM 5050 C CA . ARG A 1 643 ? -18.741 39.090 -0.295 1.00 41.23 643 ARG A CA 1
ATOM 5051 C C . ARG A 1 643 ? -17.344 38.474 -0.225 1.00 48.01 643 ARG A C 1
ATOM 5052 O O . ARG A 1 643 ? -16.346 39.197 -0.129 1.00 45.22 643 ARG A O 1
ATOM 5060 N N . LYS A 1 644 ? -17.256 37.144 -0.304 1.00 42.05 644 LYS A N 1
ATOM 5061 C CA . LYS A 1 644 ? -15.958 36.474 -0.225 1.00 50.62 644 LYS A CA 1
ATOM 5062 C C . LYS A 1 644 ? -15.052 36.883 -1.394 1.00 53.48 644 LYS A C 1
ATOM 5063 O O . LYS A 1 644 ? -13.903 37.327 -1.194 1.00 45.14 644 LYS A O 1
ATOM 5069 N N . LEU A 1 645 ? -15.582 36.794 -2.622 1.00 45.74 645 LEU A N 1
ATOM 5070 C CA . LEU A 1 645 ? -14.831 37.229 -3.795 1.00 47.06 645 LEU A CA 1
ATOM 5071 C C . LEU A 1 645 ? -14.435 38.698 -3.687 1.00 54.37 645 LEU A C 1
ATOM 5072 O O . LEU A 1 645 ? -13.250 39.045 -3.837 1.00 43.58 645 LEU A O 1
ATOM 5077 N N . TYR A 1 646 ? -15.419 39.575 -3.414 1.00 42.92 646 TYR A N 1
ATOM 5078 C CA . TYR A 1 646 ? -15.169 41.015 -3.407 1.00 43.49 646 TYR A CA 1
ATOM 5079 C C . TYR A 1 646 ? -14.101 41.382 -2.385 1.00 45.51 646 TYR A C 1
ATOM 5080 O O . TYR A 1 646 ? -13.238 42.220 -2.653 1.00 43.89 646 TYR A O 1
ATOM 5089 N N . ASN A 1 647 ? -14.165 40.786 -1.195 1.00 43.13 647 ASN A N 1
ATOM 5090 C CA . ASN A 1 647 ? -13.157 41.011 -0.179 1.00 41.05 647 ASN A CA 1
ATOM 5091 C C . ASN A 1 647 ? -11.789 40.491 -0.600 1.00 46.19 647 ASN A C 1
ATOM 5092 O O . ASN A 1 647 ? -10.781 40.957 -0.064 1.00 47.94 647 ASN A O 1
ATOM 5097 N N . ALA A 1 648 ? -11.723 39.523 -1.521 1.00 46.17 648 ALA A N 1
ATOM 5098 C CA . ALA A 1 648 ? -10.427 39.116 -2.050 1.00 44.85 648 ALA A CA 1
ATOM 5099 C C . ALA A 1 648 ? -10.016 39.912 -3.284 1.00 43.02 648 ALA A C 1
ATOM 5100 O O . ALA A 1 648 ? -9.039 39.556 -3.943 1.00 45.08 648 ALA A O 1
ATOM 5102 N N . GLY A 1 649 ? -10.719 40.991 -3.604 1.00 45.81 649 GLY A N 1
ATOM 5103 C CA . GLY A 1 649 ? -10.346 41.781 -4.760 1.00 43.15 649 GLY A CA 1
ATOM 5104 C C . GLY A 1 649 ? -10.919 41.320 -6.080 1.00 53.50 649 GLY A C 1
ATOM 5105 O O . GLY A 1 649 ? -10.565 41.885 -7.121 1.00 53.18 649 GLY A O 1
ATOM 5106 N N . ILE A 1 650 ? -11.805 40.328 -6.078 1.00 48.92 650 ILE A N 1
ATOM 5107 C CA . ILE A 1 650 ? -12.414 39.819 -7.299 1.00 48.34 650 ILE A CA 1
ATOM 5108 C C . ILE A 1 650 ? -13.826 40.399 -7.334 1.00 47.97 650 ILE A C 1
ATOM 5109 O O . ILE A 1 650 ? -14.737 39.895 -6.677 1.00 45.96 650 ILE A O 1
ATOM 5114 N N . ARG A 1 651 ? -13.999 41.491 -8.082 1.00 49.31 651 ARG A N 1
ATOM 5115 C CA . ARG A 1 651 ? -15.130 42.393 -7.900 1.00 48.31 651 ARG A CA 1
ATOM 5116 C C . ARG A 1 651 ? -16.055 42.484 -9.110 1.00 56.65 651 ARG A C 1
ATOM 5117 O O . ARG A 1 651 ? -17.012 43.275 -9.080 1.00 59.88 651 ARG A O 1
ATOM 5125 N N . ASN A 1 652 ? -15.826 41.686 -10.155 1.00 58.86 652 ASN A N 1
ATOM 5126 C CA . ASN A 1 652 ? -16.731 41.601 -11.301 1.00 53.87 652 ASN A CA 1
ATOM 5127 C C . ASN A 1 652 ? -16.446 40.303 -12.050 1.00 56.56 652 ASN A C 1
ATOM 5128 O O . ASN A 1 652 ? -15.505 39.568 -11.727 1.00 58.66 652 ASN A O 1
ATOM 5133 N N . ALA A 1 653 ? -17.255 40.043 -13.083 1.00 47.59 653 ALA A N 1
ATOM 5134 C CA . ALA A 1 653 ? -17.139 38.791 -13.824 1.00 57.70 653 ALA A CA 1
ATOM 5135 C C . ALA A 1 653 ? -15.798 38.677 -14.537 1.00 61.92 653 ALA A C 1
ATOM 5136 O O . ALA A 1 653 ? -15.262 37.567 -14.688 1.00 64.59 653 ALA A O 1
ATOM 5138 N N . GLU A 1 654 ? -15.246 39.811 -14.974 1.00 61.62 654 GLU A N 1
ATOM 5139 C CA . GLU A 1 654 ? -13.927 39.815 -15.598 1.00 64.78 654 GLU A CA 1
ATOM 5140 C C . GLU A 1 654 ? -12.866 39.289 -14.637 1.00 66.23 654 GLU A C 1
ATOM 5141 O O . GLU A 1 654 ? -12.032 38.454 -15.011 1.00 73.30 654 GLU A O 1
ATOM 5147 N N . ASP A 1 655 ? -12.887 39.767 -13.388 1.00 59.18 655 ASP A N 1
ATOM 5148 C CA . ASP A 1 655 ? -11.926 39.298 -12.391 1.00 62.66 655 ASP A CA 1
ATOM 5149 C C . ASP A 1 655 ? -12.052 37.792 -12.161 1.00 64.99 655 ASP A C 1
ATOM 5150 O O . ASP A 1 655 ? -11.042 37.089 -12.031 1.00 64.53 655 ASP A O 1
ATOM 5155 N N . ILE A 1 656 ? -13.290 37.282 -12.100 1.00 65.72 656 ILE A N 1
ATOM 5156 C CA . ILE A 1 656 ? -13.511 35.845 -11.939 1.00 59.96 656 ILE A CA 1
ATOM 5157 C C . ILE A 1 656 ? -12.830 35.082 -13.069 1.00 62.86 656 ILE A C 1
ATOM 5158 O O . ILE A 1 656 ? -12.056 34.129 -12.843 1.00 67.77 656 ILE A O 1
ATOM 5163 N N . VAL A 1 657 ? -13.103 35.506 -14.309 1.00 64.29 657 VAL A N 1
ATOM 5164 C CA . VAL A 1 657 ? -12.585 34.783 -15.465 1.00 71.42 657 VAL A CA 1
ATOM 5165 C C . VAL A 1 657 ? -11.063 34.845 -15.498 1.00 67.36 657 VAL A C 1
ATOM 5166 O O . VAL A 1 657 ? -10.407 33.872 -15.879 1.00 63.51 657 VAL A O 1
ATOM 5170 N N . ARG A 1 658 ? -10.473 35.971 -15.075 1.00 68.86 658 ARG A N 1
ATOM 5171 C CA . ARG A 1 658 ? -9.015 36.102 -15.073 1.00 73.23 658 ARG A CA 1
ATOM 5172 C C . ARG A 1 658 ? -8.333 35.453 -13.872 1.00 67.08 658 ARG A C 1
ATOM 5173 O O . ARG A 1 658 ? -7.108 35.311 -13.894 1.00 71.78 658 ARG A O 1
ATOM 5181 N N . HIS A 1 659 ? -9.066 35.072 -12.830 1.00 67.59 659 HIS A N 1
ATOM 5182 C CA . HIS A 1 659 ? -8.439 34.491 -11.647 1.00 61.33 659 HIS A CA 1
ATOM 5183 C C . HIS A 1 659 ? -9.114 33.199 -11.225 1.00 62.82 659 HIS A C 1
ATOM 5184 O O . HIS A 1 659 ? -9.314 32.949 -10.035 1.00 61.42 659 HIS A O 1
ATOM 5191 N N . ARG A 1 660 ? -9.529 32.398 -12.204 1.00 67.25 660 ARG A N 1
ATOM 5192 C CA . ARG A 1 660 ? -10.127 31.082 -11.951 1.00 70.88 660 ARG A CA 1
ATOM 5193 C C . ARG A 1 660 ? -9.535 30.294 -10.773 1.00 65.77 660 ARG A C 1
ATOM 5194 O O . ARG A 1 660 ? -10.281 29.750 -9.949 1.00 65.66 660 ARG A O 1
ATOM 5202 N N . GLU A 1 661 ? -8.205 30.205 -10.676 1.00 70.27 661 GLU A N 1
ATOM 5203 C CA . GLU A 1 661 ? -7.583 29.419 -9.605 1.00 67.35 661 GLU A CA 1
ATOM 5204 C C . GLU A 1 661 ? -7.895 29.995 -8.229 1.00 61.53 661 GLU A C 1
ATOM 5205 O O . GLU A 1 661 ? -8.287 29.272 -7.298 1.00 62.35 661 GLU A O 1
ATOM 5211 N N . LYS A 1 662 ? -7.711 31.303 -8.085 1.00 55.63 662 LYS A N 1
ATOM 5212 C CA . LYS A 1 662 ? -8.043 31.969 -6.840 1.00 56.38 662 LYS A CA 1
ATOM 5213 C C . LYS A 1 662 ? -9.537 31.847 -6.537 1.00 54.52 662 LYS A C 1
ATOM 5214 O O . LYS A 1 662 ? -9.925 31.583 -5.392 1.00 58.81 662 LYS A O 1
ATOM 5220 N N . VAL A 1 663 ? -10.391 32.012 -7.554 1.00 59.95 663 VAL A N 1
ATOM 5221 C CA . VAL A 1 663 ? -11.837 31.901 -7.335 1.00 55.70 663 VAL A CA 1
ATOM 5222 C C . VAL A 1 663 ? -12.173 30.526 -6.783 1.00 55.48 663 VAL A C 1
ATOM 5223 O O . VAL A 1 663 ? -12.945 30.393 -5.824 1.00 53.81 663 VAL A O 1
ATOM 5227 N N . ALA A 1 664 ? -11.569 29.486 -7.363 1.00 58.42 664 ALA A N 1
ATOM 5228 C CA . ALA A 1 664 ? -11.815 28.122 -6.914 1.00 59.76 664 ALA A CA 1
ATOM 5229 C C . ALA A 1 664 ? -11.357 27.921 -5.481 1.00 56.71 664 ALA A C 1
ATOM 5230 O O . ALA A 1 664 ? -12.004 27.208 -4.708 1.00 59.64 664 ALA A O 1
ATOM 5232 N N . SER A 1 665 ? -10.223 28.504 -5.110 1.00 57.57 665 SER A N 1
ATOM 5233 C CA . SER A 1 665 ? -9.816 28.354 -3.719 1.00 57.74 665 SER A CA 1
ATOM 5234 C C . SER A 1 665 ? -10.768 29.093 -2.783 1.00 54.10 665 SER A C 1
ATOM 5235 O O . SER A 1 665 ? -10.977 28.660 -1.644 1.00 61.72 665 SER A O 1
ATOM 5238 N N . LEU A 1 666 ? -11.349 30.206 -3.241 1.00 58.57 666 LEU A N 1
ATOM 5239 C CA . LEU A 1 666 ? -12.203 31.014 -2.374 1.00 51.76 666 LEU A CA 1
ATOM 5240 C C . LEU A 1 666 ? -13.612 30.438 -2.197 1.00 58.44 666 LEU A C 1
ATOM 5241 O O . LEU A 1 666 ? -14.190 30.559 -1.111 1.00 61.48 666 LEU A O 1
ATOM 5246 N N . ILE A 1 667 ? -14.201 29.846 -3.242 1.00 52.77 667 ILE A N 1
ATOM 5247 C CA . ILE A 1 667 ? -15.603 29.415 -3.157 1.00 58.75 667 ILE A CA 1
ATOM 5248 C C . ILE A 1 667 ? -15.801 27.976 -3.605 1.00 63.86 667 ILE A C 1
ATOM 5249 O O . ILE A 1 667 ? -16.946 27.530 -3.758 1.00 63.99 667 ILE A O 1
ATOM 5254 N N . GLY A 1 668 ? -14.707 27.249 -3.849 1.00 59.81 668 GLY A N 1
ATOM 5255 C CA . GLY A 1 668 ? -14.823 25.862 -4.266 1.00 54.41 668 GLY A CA 1
ATOM 5256 C C . GLY A 1 668 ? -14.597 25.661 -5.748 1.00 64.82 668 GLY A C 1
ATOM 5257 O O . GLY A 1 668 ? -15.040 26.482 -6.556 1.00 68.48 668 GLY A O 1
ATOM 5258 N N . ARG A 1 669 ? -13.898 24.586 -6.123 1.00 59.21 669 ARG A N 1
ATOM 5259 C CA . ARG A 1 669 ? -13.566 24.396 -7.532 1.00 72.20 669 ARG A CA 1
ATOM 5260 C C . ARG A 1 669 ? -14.796 24.037 -8.359 1.00 70.25 669 ARG A C 1
ATOM 5261 O O . ARG A 1 669 ? -14.932 24.486 -9.502 1.00 72.06 669 ARG A O 1
ATOM 5269 N N . GLY A 1 670 ? -15.691 23.211 -7.823 1.00 69.68 670 GLY A N 1
ATOM 5270 C CA . GLY A 1 670 ? -16.878 22.867 -8.591 1.00 73.27 670 GLY A CA 1
ATOM 5271 C C . GLY A 1 670 ? -17.744 24.081 -8.856 1.00 72.57 670 GLY A C 1
ATOM 5272 O O . GLY A 1 670 ? -18.134 24.355 -10.003 1.00 72.61 670 GLY A O 1
ATOM 5273 N N . ILE A 1 671 ? -18.019 24.849 -7.797 1.00 68.92 671 ILE A N 1
ATOM 5274 C CA . ILE A 1 671 ? -18.789 26.078 -7.936 1.00 69.02 671 ILE A CA 1
ATOM 5275 C C . ILE A 1 671 ? -18.123 26.991 -8.950 1.00 70.38 671 ILE A C 1
ATOM 5276 O O . ILE A 1 671 ? -18.775 27.514 -9.860 1.00 61.96 671 ILE A O 1
ATOM 5281 N N . ALA A 1 672 ? -16.806 27.172 -8.816 1.00 66.91 672 ALA A N 1
ATOM 5282 C CA . ALA A 1 672 ? -16.088 28.095 -9.687 1.00 69.05 672 ALA A CA 1
ATOM 5283 C C . ALA A 1 672 ? -16.139 27.640 -11.139 1.00 69.32 672 ALA A C 1
ATOM 5284 O O . ALA A 1 672 ? -16.229 28.468 -12.051 1.00 68.96 672 ALA A O 1
ATOM 5286 N N . GLU A 1 673 ? -16.075 26.330 -11.377 1.00 73.84 673 GLU A N 1
ATOM 5287 C CA . GLU A 1 673 ? -16.230 25.819 -12.734 1.00 77.80 673 GLU A CA 1
ATOM 5288 C C . GLU A 1 673 ? -17.611 26.158 -13.294 1.00 80.19 673 GLU A C 1
ATOM 5289 O O . GLU A 1 673 ? -17.730 26.659 -14.419 1.00 80.60 673 GLU A O 1
ATOM 5291 N N . ARG A 1 674 ? -18.667 25.919 -12.507 1.00 72.03 674 ARG A N 1
ATOM 5292 C CA . ARG A 1 674 ? -20.011 26.292 -12.956 1.00 78.98 674 ARG A CA 1
ATOM 5293 C C . ARG A 1 674 ? -20.104 27.788 -13.264 1.00 80.77 674 ARG A C 1
ATOM 5294 O O . ARG A 1 674 ? -20.666 28.189 -14.291 1.00 77.73 674 ARG A O 1
ATOM 5302 N N . VAL A 1 675 ? -19.539 28.626 -12.390 1.00 81.25 675 VAL A N 1
ATOM 5303 C CA . VAL A 1 675 ? -19.667 30.075 -12.534 1.00 72.71 675 VAL A CA 1
ATOM 5304 C C . VAL A 1 675 ? -18.906 30.567 -13.758 1.00 80.76 675 VAL A C 1
ATOM 5305 O O . VAL A 1 675 ? -19.409 31.397 -14.527 1.00 80.49 675 VAL A O 1
ATOM 5309 N N . VAL A 1 676 ? -17.680 30.071 -13.953 1.00 83.16 676 VAL A N 1
ATOM 5310 C CA . VAL A 1 676 ? -16.893 30.447 -15.123 1.00 82.90 676 VAL A CA 1
ATOM 5311 C C . VAL A 1 676 ? -17.576 29.972 -16.393 1.00 89.73 676 VAL A C 1
ATOM 5312 O O . VAL A 1 676 ? -17.586 30.679 -17.409 1.00 95.32 676 VAL A O 1
ATOM 5316 N N . GLU A 1 677 ? -18.163 28.771 -16.359 1.00 93.70 677 GLU A N 1
ATOM 5317 C CA . GLU A 1 677 ? -18.895 28.274 -17.518 1.00 91.05 677 GLU A CA 1
ATOM 5318 C C . GLU A 1 677 ? -20.051 29.203 -17.863 1.00 99.35 677 GLU A C 1
ATOM 5319 O O . GLU A 1 677 ? -20.238 29.573 -19.028 1.00 102.96 677 GLU A O 1
ATOM 5321 N N . GLY A 1 678 ? -20.817 29.617 -16.849 1.00 95.56 678 GLY A N 1
ATOM 5322 C CA . GLY A 1 678 ? -21.922 30.530 -17.097 1.00 95.69 678 GLY A CA 1
ATOM 5323 C C . GLY A 1 678 ? -21.469 31.861 -17.668 1.00 94.90 678 GLY A C 1
ATOM 5324 O O . GLY A 1 678 ? -22.056 32.371 -18.627 1.00 102.48 678 GLY A O 1
ATOM 5325 N N . ILE A 1 679 ? -20.411 32.436 -17.096 1.00 96.18 679 ILE A N 1
ATOM 5326 C CA . ILE A 1 679 ? -19.932 33.736 -17.560 1.00 91.78 679 ILE A CA 1
ATOM 5327 C C . ILE A 1 679 ? -19.419 33.644 -18.995 1.00 99.07 679 ILE A C 1
ATOM 5328 O O . ILE A 1 679 ? -19.733 34.492 -19.839 1.00 95.06 679 ILE A O 1
ATOM 5333 N N . SER A 1 680 ? -18.632 32.608 -19.300 1.00 98.62 680 SER A N 1
ATOM 5334 C CA . SER A 1 680 ? -18.151 32.433 -20.667 1.00 95.84 680 SER A CA 1
ATOM 5335 C C . SER A 1 680 ? -19.296 32.167 -21.630 1.00 108.15 680 SER A C 1
ATOM 5336 O O . SER A 1 680 ? -19.213 32.535 -22.807 1.00 112.07 680 SER A O 1
ATOM 5339 N N . VAL A 1 681 ? -20.367 31.525 -21.157 1.00 113.34 681 VAL A N 1
ATOM 5340 C CA . VAL A 1 681 ? -21.553 31.350 -21.987 1.00 118.84 681 VAL A CA 1
ATOM 5341 C C . VAL A 1 681 ? -22.192 32.700 -22.299 1.00 119.56 681 VAL A C 1
ATOM 5342 O O . VAL A 1 681 ? -22.569 32.973 -23.445 1.00 118.57 681 VAL A O 1
ATOM 5346 N N . LYS A 1 682 ? -22.295 33.578 -21.293 1.00 112.52 682 LYS A N 1
ATOM 5347 C CA . LYS A 1 682 ? -23.001 34.847 -21.468 1.00 116.46 682 LYS A CA 1
ATOM 5348 C C . LYS A 1 682 ? -22.282 35.815 -22.408 1.00 117.33 682 LYS A C 1
ATOM 5349 O O . LYS A 1 682 ? -22.934 36.701 -22.970 1.00 123.13 682 LYS A O 1
ATOM 5355 N N . SER A 1 683 ? -20.970 35.678 -22.594 1.00 114.73 683 SER A N 1
ATOM 5356 C CA . SER A 1 683 ? -20.218 36.619 -23.431 1.00 107.14 683 SER A CA 1
ATOM 5357 C C . SER A 1 683 ? -20.230 36.220 -24.906 1.00 105.69 683 SER A C 1
ATOM 5358 O O . SER A 1 683 ? -19.590 35.249 -25.311 1.00 106.14 683 SER A O 1
ATOM 5361 N N . MET B 1 1 ? -13.185 88.390 -44.718 1.00 105.39 1 MET B N 1
ATOM 5362 C CA . MET B 1 1 ? -14.273 88.102 -45.649 1.00 110.90 1 MET B CA 1
ATOM 5363 C C . MET B 1 1 ? -15.601 88.545 -45.055 1.00 112.32 1 MET B C 1
ATOM 5364 O O . MET B 1 1 ? -15.873 88.247 -43.890 1.00 107.44 1 MET B O 1
ATOM 5369 N N . LYS B 1 2 ? -16.429 89.278 -45.807 1.00 112.73 2 LYS B N 1
ATOM 5370 C CA . LYS B 1 2 ? -17.770 89.469 -45.268 1.00 117.61 2 LYS B CA 1
ATOM 5371 C C . LYS B 1 2 ? -18.790 88.506 -45.873 1.00 127.79 2 LYS B C 1
ATOM 5372 O O . LYS B 1 2 ? -19.074 87.460 -45.278 1.00 131.81 2 LYS B O 1
ATOM 5378 N N . VAL B 1 3 ? -19.332 88.808 -47.057 1.00 112.91 3 VAL B N 1
ATOM 5379 C CA . VAL B 1 3 ? -19.952 87.779 -47.886 1.00 110.52 3 VAL B CA 1
ATOM 5380 C C . VAL B 1 3 ? -19.732 88.123 -49.358 1.00 102.04 3 VAL B C 1
ATOM 5381 O O . VAL B 1 3 ? -19.541 87.241 -50.207 1.00 100.46 3 VAL B O 1
ATOM 5385 N N . GLU B 1 4 ? -19.667 89.420 -49.651 1.00 103.50 4 GLU B N 1
ATOM 5386 C CA . GLU B 1 4 ? -19.659 89.876 -51.035 1.00 107.74 4 GLU B CA 1
ATOM 5387 C C . GLU B 1 4 ? -18.310 89.667 -51.705 1.00 103.72 4 GLU B C 1
ATOM 5388 O O . GLU B 1 4 ? -18.249 89.558 -52.936 1.00 101.02 4 GLU B O 1
ATOM 5394 N N . GLU B 1 5 ? -17.234 89.595 -50.920 1.00 102.72 5 GLU B N 1
ATOM 5395 C CA . GLU B 1 5 ? -15.938 89.234 -51.473 1.00 96.42 5 GLU B CA 1
ATOM 5396 C C . GLU B 1 5 ? -15.944 87.818 -52.029 1.00 99.13 5 GLU B C 1
ATOM 5397 O O . GLU B 1 5 ? -15.052 87.466 -52.811 1.00 92.14 5 GLU B O 1
ATOM 5403 N N . LEU B 1 6 ? -16.936 87.000 -51.652 1.00 97.55 6 LEU B N 1
ATOM 5404 C CA . LEU B 1 6 ? -17.064 85.674 -52.238 1.00 91.86 6 LEU B CA 1
ATOM 5405 C C . LEU B 1 6 ? -17.661 85.711 -53.638 1.00 93.70 6 LEU B C 1
ATOM 5406 O O . LEU B 1 6 ? -17.596 84.696 -54.341 1.00 96.55 6 LEU B O 1
ATOM 5411 N N . ALA B 1 7 ? -18.205 86.861 -54.059 1.00 96.15 7 ALA B N 1
ATOM 5412 C CA . ALA B 1 7 ? -18.931 86.948 -55.326 1.00 96.37 7 ALA B CA 1
ATOM 5413 C C . ALA B 1 7 ? -18.114 86.391 -56.484 1.00 99.13 7 ALA B C 1
ATOM 5414 O O . ALA B 1 7 ? -18.598 85.548 -57.251 1.00 93.52 7 ALA B O 1
ATOM 5416 N N . GLU B 1 8 ? -16.856 86.830 -56.605 1.00 106.14 8 GLU B N 1
ATOM 5417 C CA . GLU B 1 8 ? -16.014 86.374 -57.705 1.00 106.76 8 GLU B CA 1
ATOM 5418 C C . GLU B 1 8 ? -15.958 84.852 -57.759 1.00 100.85 8 GLU B C 1
ATOM 5419 O O . GLU B 1 8 ? -16.102 84.252 -58.830 1.00 100.31 8 GLU B O 1
ATOM 5421 N N . SER B 1 9 ? -15.808 84.208 -56.608 1.00 97.37 9 SER B N 1
ATOM 5422 C CA . SER B 1 9 ? -15.694 82.759 -56.588 1.00 95.81 9 SER B CA 1
ATOM 5423 C C . SER B 1 9 ? -17.039 82.049 -56.545 1.00 91.33 9 SER B C 1
ATOM 5424 O O . SER B 1 9 ? -17.083 80.834 -56.746 1.00 85.64 9 SER B O 1
ATOM 5427 N N . ILE B 1 10 ? -18.135 82.771 -56.321 1.00 98.11 10 ILE B N 1
ATOM 5428 C CA . ILE B 1 10 ? -19.403 82.125 -55.992 1.00 93.37 10 ILE B CA 1
ATOM 5429 C C . ILE B 1 10 ? -20.587 82.658 -56.790 1.00 101.31 10 ILE B C 1
ATOM 5430 O O . ILE B 1 10 ? -21.617 81.955 -56.885 1.00 90.71 10 ILE B O 1
ATOM 5435 N N . SER B 1 11 ? -20.458 83.832 -57.429 1.00 104.84 11 SER B N 1
ATOM 5436 C CA . SER B 1 11 ? -21.501 84.599 -58.120 1.00 104.48 11 SER B CA 1
ATOM 5437 C C . SER B 1 11 ? -22.361 85.384 -57.135 1.00 94.12 11 SER B C 1
ATOM 5438 O O . SER B 1 11 ? -22.643 84.914 -56.028 1.00 96.89 11 SER B O 1
ATOM 5441 N N . SER B 1 12 ? -22.793 86.579 -57.542 1.00 92.56 12 SER B N 1
ATOM 5442 C CA . SER B 1 12 ? -23.615 87.412 -56.668 1.00 101.22 12 SER B CA 1
ATOM 5443 C C . SER B 1 12 ? -24.939 86.738 -56.329 1.00 100.20 12 SER B C 1
ATOM 5444 O O . SER B 1 12 ? -25.528 87.029 -55.284 1.00 104.80 12 SER B O 1
ATOM 5446 N N . TYR B 1 13 ? -25.421 85.838 -57.192 1.00 100.98 13 TYR B N 1
ATOM 5447 C CA . TYR B 1 13 ? -26.667 85.129 -56.909 1.00 99.39 13 TYR B CA 1
ATOM 5448 C C . TYR B 1 13 ? -26.556 84.318 -55.623 1.00 94.68 13 TYR B C 1
ATOM 5449 O O . TYR B 1 13 ? -27.410 84.409 -54.731 1.00 94.94 13 TYR B O 1
ATOM 5451 N N . ALA B 1 14 ? -25.491 83.533 -55.494 1.00 92.88 14 ALA B N 1
ATOM 5452 C CA . ALA B 1 14 ? -25.335 82.751 -54.278 1.00 96.11 14 ALA B CA 1
ATOM 5453 C C . ALA B 1 14 ? -24.912 83.606 -53.089 1.00 97.84 14 ALA B C 1
ATOM 5454 O O . ALA B 1 14 ? -25.173 83.222 -51.944 1.00 95.52 14 ALA B O 1
ATOM 5456 N N . VAL B 1 15 ? -24.283 84.761 -53.325 1.00 98.01 15 VAL B N 1
ATOM 5457 C CA . VAL B 1 15 ? -24.068 85.702 -52.229 1.00 94.24 15 VAL B CA 1
ATOM 5458 C C . VAL B 1 15 ? -25.409 86.182 -51.690 1.00 94.71 15 VAL B C 1
ATOM 5459 O O . VAL B 1 15 ? -25.595 86.331 -50.476 1.00 99.33 15 VAL B O 1
ATOM 5463 N N . GLY B 1 16 ? -26.368 86.422 -52.584 1.00 96.95 16 GLY B N 1
ATOM 5464 C CA . GLY B 1 16 ? -27.717 86.735 -52.140 1.00 100.67 16 GLY B CA 1
ATOM 5465 C C . GLY B 1 16 ? -28.364 85.580 -51.400 1.00 99.79 16 GLY B C 1
ATOM 5466 O O . GLY B 1 16 ? -29.108 85.783 -50.439 1.00 92.88 16 GLY B O 1
ATOM 5467 N N . ILE B 1 17 ? -28.097 84.351 -51.845 1.00 97.52 17 ILE B N 1
ATOM 5468 C CA . ILE B 1 17 ? -28.589 83.189 -51.107 1.00 97.94 17 ILE B CA 1
ATOM 5469 C C . ILE B 1 17 ? -28.051 83.203 -49.679 1.00 99.18 17 ILE B C 1
ATOM 5470 O O . ILE B 1 17 ? -28.791 82.964 -48.715 1.00 100.74 17 ILE B O 1
ATOM 5475 N N . LEU B 1 18 ? -26.758 83.498 -49.521 1.00 99.08 18 LEU B N 1
ATOM 5476 C CA . LEU B 1 18 ? -26.166 83.582 -48.187 1.00 97.19 18 LEU B CA 1
ATOM 5477 C C . LEU B 1 18 ? -26.794 84.707 -47.363 1.00 102.30 18 LEU B C 1
ATOM 5478 O O . LEU B 1 18 ? -27.093 84.527 -46.173 1.00 92.21 18 LEU B O 1
ATOM 5483 N N . LYS B 1 19 ? -26.999 85.877 -47.978 1.00 92.97 19 LYS B N 1
ATOM 5484 C CA . LYS B 1 19 ? -27.602 86.994 -47.255 1.00 95.85 19 LYS B CA 1
ATOM 5485 C C . LYS B 1 19 ? -29.029 86.670 -46.817 1.00 101.48 19 LYS B C 1
ATOM 5486 O O . LYS B 1 19 ? -29.447 87.046 -45.716 1.00 102.51 19 LYS B O 1
ATOM 5488 N N . GLU B 1 20 ? -29.792 85.975 -47.668 1.00 100.25 20 GLU B N 1
ATOM 5489 C CA . GLU B 1 20 ? -31.144 85.563 -47.299 1.00 104.02 20 GLU B CA 1
ATOM 5490 C C . GLU B 1 20 ? -31.140 84.601 -46.117 1.00 102.15 20 GLU B C 1
ATOM 5491 O O . GLU B 1 20 ? -32.139 84.500 -45.397 1.00 102.28 20 GLU B O 1
ATOM 5497 N N . GLU B 1 21 ? -30.040 83.881 -45.911 1.00 101.62 21 GLU B N 1
ATOM 5498 C CA . GLU B 1 21 ? -29.894 82.989 -44.768 1.00 101.69 21 GLU B CA 1
ATOM 5499 C C . GLU B 1 21 ? -29.446 83.715 -43.506 1.00 101.95 21 GLU B C 1
ATOM 5500 O O . GLU B 1 21 ? -29.352 83.084 -42.447 1.00 100.42 21 GLU B O 1
ATOM 5506 N N . GLY B 1 22 ? -29.164 85.016 -43.589 1.00 99.40 22 GLY B N 1
ATOM 5507 C CA . GLY B 1 22 ? -28.716 85.785 -42.449 1.00 94.00 22 GLY B CA 1
ATOM 5508 C C . GLY B 1 22 ? -27.219 86.011 -42.358 1.00 99.38 22 GLY B C 1
ATOM 5509 O O . GLY B 1 22 ? -26.777 86.718 -41.444 1.00 99.15 22 GLY B O 1
ATOM 5510 N N . ILE B 1 23 ? -26.428 85.452 -43.271 1.00 94.28 23 ILE B N 1
ATOM 5511 C CA . ILE B 1 23 ? -24.974 85.553 -43.182 1.00 94.56 23 ILE B CA 1
ATOM 5512 C C . ILE B 1 23 ? -24.543 86.893 -43.768 1.00 100.22 23 ILE B C 1
ATOM 5513 O O . ILE B 1 23 ? -24.590 87.097 -44.984 1.00 102.02 23 ILE B O 1
ATOM 5518 N N . GLU B 1 24 ? -24.122 87.812 -42.903 1.00 94.76 24 GLU B N 1
ATOM 5519 C CA . GLU B 1 24 ? -23.497 89.039 -43.380 1.00 111.47 24 GLU B CA 1
ATOM 5520 C C . GLU B 1 24 ? -21.979 88.889 -43.461 1.00 108.74 24 GLU B C 1
ATOM 5521 O O . GLU B 1 24 ? -21.377 89.156 -44.505 1.00 101.07 24 GLU B O 1
ATOM 5523 N N . GLU B 1 25 ? -21.358 88.454 -42.369 1.00 106.13 25 GLU B N 1
ATOM 5524 C CA . GLU B 1 25 ? -19.923 88.248 -42.282 1.00 101.73 25 GLU B CA 1
ATOM 5525 C C . GLU B 1 25 ? -19.620 86.768 -42.075 1.00 102.93 25 GLU B C 1
ATOM 5526 O O . GLU B 1 25 ? -20.470 85.994 -41.626 1.00 96.19 25 GLU B O 1
ATOM 5532 N N . LEU B 1 26 ? -18.395 86.385 -42.426 1.00 98.67 26 LEU B N 1
ATOM 5533 C CA . LEU B 1 26 ? -17.887 85.036 -42.229 1.00 86.43 26 LEU B CA 1
ATOM 5534 C C . LEU B 1 26 ? -17.128 84.956 -40.909 1.00 90.52 26 LEU B C 1
ATOM 5535 O O . LEU B 1 26 ? -16.552 85.942 -40.442 1.00 90.37 26 LEU B O 1
ATOM 5540 N N . PHE B 1 27 ? -17.131 83.764 -40.309 1.00 88.03 27 PHE B N 1
ATOM 5541 C CA . PHE B 1 27 ? -16.319 83.521 -39.127 1.00 87.05 27 PHE B CA 1
ATOM 5542 C C . PHE B 1 27 ? -14.836 83.633 -39.484 1.00 80.08 27 PHE B C 1
ATOM 5543 O O . PHE B 1 27 ? -14.461 83.505 -40.651 1.00 78.99 27 PHE B O 1
ATOM 5551 N N . PRO B 1 28 ? -13.981 83.901 -38.497 1.00 87.61 28 PRO B N 1
ATOM 5552 C CA . PRO B 1 28 ? -12.527 83.969 -38.753 1.00 82.40 28 PRO B CA 1
ATOM 5553 C C . PRO B 1 28 ? -11.976 82.709 -39.408 1.00 79.41 28 PRO B C 1
ATOM 5554 O O . PRO B 1 28 ? -11.209 82.814 -40.380 1.00 81.84 28 PRO B O 1
ATOM 5558 N N . PRO B 1 29 ? -12.308 81.497 -38.924 1.00 80.78 29 PRO B N 1
ATOM 5559 C CA . PRO B 1 29 ? -11.772 80.308 -39.613 1.00 81.83 29 PRO B CA 1
ATOM 5560 C C . PRO B 1 29 ? -12.279 80.164 -41.038 1.00 78.23 29 PRO B C 1
ATOM 5561 O O . PRO B 1 29 ? -11.528 79.735 -41.924 1.00 78.50 29 PRO B O 1
ATOM 5565 N N . GLN B 1 30 ? -13.534 80.537 -41.289 1.00 76.56 30 GLN B N 1
ATOM 5566 C CA . GLN B 1 30 ? -14.049 80.517 -42.653 1.00 74.88 30 GLN B CA 1
ATOM 5567 C C . GLN B 1 30 ? -13.257 81.460 -43.549 1.00 78.08 30 GLN B C 1
ATOM 5568 O O . GLN B 1 30 ? -12.882 81.100 -44.672 1.00 79.84 30 GLN B O 1
ATOM 5574 N N . ALA B 1 31 ? -13.003 82.682 -43.070 1.00 81.22 31 ALA B N 1
ATOM 5575 C CA . ALA B 1 31 ? -12.251 83.651 -43.863 1.00 79.81 31 ALA B CA 1
ATOM 5576 C C . ALA B 1 31 ? -10.832 83.167 -44.116 1.00 76.40 31 ALA B C 1
ATOM 5577 O O . ALA B 1 31 ? -10.277 83.390 -45.195 1.00 85.84 31 ALA B O 1
ATOM 5579 N N . GLU B 1 32 ? -10.223 82.508 -43.130 1.00 76.39 32 GLU B N 1
ATOM 5580 C CA . GLU B 1 32 ? -8.888 81.968 -43.349 1.00 76.78 32 GLU B CA 1
ATOM 5581 C C . GLU B 1 32 ? -8.899 80.821 -44.348 1.00 69.87 32 GLU B C 1
ATOM 5582 O O . GLU B 1 32 ? -7.918 80.630 -45.075 1.00 83.92 32 GLU B O 1
ATOM 5588 N N . ALA B 1 33 ? -9.988 80.054 -44.405 1.00 75.96 33 ALA B N 1
ATOM 5589 C CA . ALA B 1 33 ? -10.001 78.827 -45.194 1.00 72.39 33 ALA B CA 1
ATOM 5590 C C . ALA B 1 33 ? -10.540 78.995 -46.608 1.00 69.08 33 ALA B C 1
ATOM 5591 O O . ALA B 1 33 ? -10.307 78.115 -47.444 1.00 69.70 33 ALA B O 1
ATOM 5593 N N . VAL B 1 34 ? -11.253 80.087 -46.895 1.00 73.90 34 VAL B N 1
ATOM 5594 C CA . VAL B 1 34 ? -11.934 80.202 -48.187 1.00 74.56 34 VAL B CA 1
ATOM 5595 C C . VAL B 1 34 ? -10.961 80.114 -49.356 1.00 75.53 34 VAL B C 1
ATOM 5596 O O . VAL B 1 34 ? -11.320 79.609 -50.427 1.00 74.31 34 VAL B O 1
ATOM 5600 N N . GLU B 1 35 ? -9.732 80.616 -49.188 1.00 72.91 35 GLU B N 1
ATOM 5601 C CA . GLU B 1 35 ? -8.747 80.506 -50.260 1.00 70.87 35 GLU B CA 1
ATOM 5602 C C . GLU B 1 35 ? -8.542 79.051 -50.664 1.00 71.67 35 GLU B C 1
ATOM 5603 O O . GLU B 1 35 ? -8.709 78.690 -51.835 1.00 72.40 35 GLU B O 1
ATOM 5609 N N . LYS B 1 36 ? -8.223 78.191 -49.696 1.00 71.71 36 LYS B N 1
ATOM 5610 C CA . LYS B 1 36 ? -8.033 76.776 -49.998 1.00 60.74 36 LYS B CA 1
ATOM 5611 C C . LYS B 1 36 ? -9.329 76.136 -50.481 1.00 70.75 36 LYS B C 1
ATOM 5612 O O . LYS B 1 36 ? -9.308 75.242 -51.336 1.00 70.91 36 LYS B O 1
ATOM 5618 N N . VAL B 1 37 ? -10.468 76.583 -49.946 1.00 69.54 37 VAL B N 1
ATOM 5619 C CA . VAL B 1 37 ? -11.750 75.979 -50.303 1.00 63.38 37 VAL B CA 1
ATOM 5620 C C . VAL B 1 37 ? -12.067 76.213 -51.778 1.00 68.53 37 VAL B C 1
ATOM 5621 O O . VAL B 1 37 ? -12.580 75.321 -52.466 1.00 71.82 37 VAL B O 1
ATOM 5625 N N . PHE B 1 38 ? -11.759 77.400 -52.293 1.00 67.66 38 PHE B N 1
ATOM 5626 C CA . PHE B 1 38 ? -12.119 77.747 -53.665 1.00 78.35 38 PHE B CA 1
ATOM 5627 C C . PHE B 1 38 ? -11.066 77.349 -54.695 1.00 75.70 38 PHE B C 1
ATOM 5628 O O . PHE B 1 38 ? -11.247 77.627 -55.885 1.00 73.29 38 PHE B O 1
ATOM 5636 N N . SER B 1 39 ? -9.979 76.713 -54.274 1.00 74.70 39 SER B N 1
ATOM 5637 C CA . SER B 1 39 ? -9.012 76.160 -55.204 1.00 66.29 39 SER B CA 1
ATOM 5638 C C . SER B 1 39 ? -9.505 74.800 -55.703 1.00 73.52 39 SER B C 1
ATOM 5639 O O . SER B 1 39 ? -10.605 74.344 -55.371 1.00 69.76 39 SER B O 1
ATOM 5642 N N . GLY B 1 40 ? -8.691 74.142 -56.522 1.00 68.53 40 GLY B N 1
ATOM 5643 C CA . GLY B 1 40 ? -9.015 72.819 -57.007 1.00 64.21 40 GLY B CA 1
ATOM 5644 C C . GLY B 1 40 ? -8.419 71.690 -56.203 1.00 64.70 40 GLY B C 1
ATOM 5645 O O . GLY B 1 40 ? -8.687 70.519 -56.496 1.00 59.66 40 GLY B O 1
ATOM 5646 N N . LYS B 1 41 ? -7.619 72.002 -55.191 1.00 62.79 41 LYS B N 1
ATOM 5647 C CA . LYS B 1 41 ? -6.884 70.967 -54.482 1.00 67.85 41 LYS B CA 1
ATOM 5648 C C . LYS B 1 41 ? -7.810 70.170 -53.572 1.00 62.57 41 LYS B C 1
ATOM 5649 O O . LYS B 1 41 ? -8.750 70.714 -52.985 1.00 62.97 41 LYS B O 1
ATOM 5652 N N . ASN B 1 42 ? -7.543 68.867 -53.465 1.00 61.21 42 ASN B N 1
ATOM 5653 C CA . ASN B 1 42 ? -8.103 68.085 -52.371 1.00 61.53 42 ASN B CA 1
ATOM 5654 C C . ASN B 1 42 ? -7.854 68.819 -51.066 1.00 62.00 42 ASN B C 1
ATOM 5655 O O . ASN B 1 42 ? -6.781 69.400 -50.865 1.00 64.73 42 ASN B O 1
ATOM 5660 N N . LEU B 1 43 ? -8.853 68.807 -50.184 1.00 59.08 43 LEU B N 1
ATOM 5661 C CA . LEU B 1 43 ? -8.797 69.630 -48.984 1.00 54.26 43 LEU B CA 1
ATOM 5662 C C . LEU B 1 43 ? -9.400 68.902 -47.790 1.00 58.43 43 LEU B C 1
ATOM 5663 O O . LEU B 1 43 ? -10.459 68.282 -47.896 1.00 58.36 43 LEU B O 1
ATOM 5668 N N . LEU B 1 44 ? -8.719 69.003 -46.655 1.00 54.37 44 LEU B N 1
ATOM 5669 C CA . LEU B 1 44 ? -9.207 68.551 -45.365 1.00 55.95 44 LEU B CA 1
ATOM 5670 C C . LEU B 1 44 ? -9.468 69.772 -44.496 1.00 60.17 44 LEU B C 1
ATOM 5671 O O . LEU B 1 44 ? -8.549 70.563 -44.244 1.00 56.81 44 LEU B O 1
ATOM 5676 N N . LEU B 1 45 ? -10.709 69.927 -44.043 1.00 55.11 45 LEU B N 1
ATOM 5677 C CA . LEU B 1 45 ? -11.068 70.952 -43.069 1.00 56.63 45 LEU B CA 1
ATOM 5678 C C . LEU B 1 45 ? -11.322 70.269 -41.739 1.00 54.38 45 LEU B C 1
ATOM 5679 O O . LEU B 1 45 ? -12.193 69.396 -41.652 1.00 62.49 45 LEU B O 1
ATOM 5684 N N . ALA B 1 46 ? -10.570 70.661 -40.714 1.00 55.24 46 ALA B N 1
ATOM 5685 C CA . ALA B 1 46 ? -10.736 70.122 -39.367 1.00 55.76 46 ALA B CA 1
ATOM 5686 C C . ALA B 1 46 ? -11.102 71.287 -38.461 1.00 61.92 46 ALA B C 1
ATOM 5687 O O . ALA B 1 46 ? -10.245 72.118 -38.144 1.00 62.86 46 ALA B O 1
ATOM 5689 N N . MET B 1 47 ? -12.369 71.355 -38.062 1.00 54.75 47 MET B N 1
ATOM 5690 C CA . MET B 1 47 ? -12.841 72.414 -37.179 1.00 61.31 47 MET B CA 1
ATOM 5691 C C . MET B 1 47 ? -14.146 71.959 -36.533 1.00 62.72 47 MET B C 1
ATOM 5692 O O . MET B 1 47 ? -14.797 71.027 -37.023 1.00 53.96 47 MET B O 1
ATOM 5697 N N . PRO B 1 48 ? -14.536 72.561 -35.414 1.00 64.69 48 PRO B N 1
ATOM 5698 C CA . PRO B 1 48 ? -15.821 72.188 -34.816 1.00 59.24 48 PRO B CA 1
ATOM 5699 C C . PRO B 1 48 ? -16.962 72.553 -35.750 1.00 59.82 48 PRO B C 1
ATOM 5700 O O . PRO B 1 48 ? -16.864 73.485 -36.552 1.00 60.89 48 PRO B O 1
ATOM 5704 N N . THR B 1 49 ? -18.049 71.781 -35.642 1.00 64.77 49 THR B N 1
ATOM 5705 C CA . THR B 1 49 ? -19.236 72.006 -36.461 1.00 58.79 49 THR B CA 1
ATOM 5706 C C . THR B 1 49 ? -19.732 73.442 -36.356 1.00 58.24 49 THR B C 1
ATOM 5707 O O . THR B 1 49 ? -20.180 74.027 -37.347 1.00 69.02 49 THR B O 1
ATOM 5711 N N . ALA B 1 50 ? -19.652 74.026 -35.161 1.00 59.39 50 ALA B N 1
ATOM 5712 C CA . ALA B 1 50 ? -20.153 75.376 -34.931 1.00 65.43 50 ALA B CA 1
ATOM 5713 C C . ALA B 1 50 ? -19.371 76.440 -35.697 1.00 67.93 50 ALA B C 1
ATOM 5714 O O . ALA B 1 50 ? -19.876 77.553 -35.884 1.00 71.44 50 ALA B O 1
ATOM 5716 N N . ALA B 1 51 ? -18.155 76.136 -36.132 1.00 60.62 51 ALA B N 1
ATOM 5717 C CA . ALA B 1 51 ? -17.404 77.088 -36.936 1.00 68.47 51 ALA B CA 1
ATOM 5718 C C . ALA B 1 51 ? -17.894 77.152 -38.376 1.00 75.95 51 ALA B C 1
ATOM 5719 O O . ALA B 1 51 ? -17.446 78.026 -39.123 1.00 69.82 51 ALA B O 1
ATOM 5721 N N . GLY B 1 52 ? -18.784 76.250 -38.783 1.00 73.23 52 GLY B N 1
ATOM 5722 C CA . GLY B 1 52 ? -19.409 76.344 -40.089 1.00 63.07 52 GLY B CA 1
ATOM 5723 C C . GLY B 1 52 ? -18.647 75.704 -41.226 1.00 65.61 52 GLY B C 1
ATOM 5724 O O . GLY B 1 52 ? -18.611 76.262 -42.332 1.00 63.83 52 GLY B O 1
ATOM 5725 N N . LYS B 1 53 ? -18.045 74.532 -40.996 1.00 64.97 53 LYS B N 1
ATOM 5726 C CA . LYS B 1 53 ? -17.347 73.851 -42.081 1.00 58.31 53 LYS B CA 1
ATOM 5727 C C . LYS B 1 53 ? -18.319 73.341 -43.137 1.00 59.24 53 LYS B C 1
ATOM 5728 O O . LYS B 1 53 ? -17.962 73.256 -44.323 1.00 61.48 53 LYS B O 1
ATOM 5734 N N . THR B 1 54 ? -19.554 73.025 -42.742 1.00 56.76 54 THR B N 1
ATOM 5735 C CA . THR B 1 54 ? -20.533 72.581 -43.728 1.00 62.53 54 THR B CA 1
ATOM 5736 C C . THR B 1 54 ? -20.826 73.678 -44.745 1.00 57.73 54 THR B C 1
ATOM 5737 O O . THR B 1 54 ? -20.992 73.398 -45.934 1.00 57.27 54 THR B O 1
ATOM 5741 N N . LEU B 1 55 ? -20.872 74.937 -44.303 1.00 58.39 55 LEU B N 1
ATOM 5742 C CA . LEU B 1 55 ? -21.074 76.036 -45.246 1.00 60.24 55 LEU B CA 1
ATOM 5743 C C . LEU B 1 55 ? -19.928 76.124 -46.243 1.00 63.25 55 LEU B C 1
ATOM 5744 O O . LEU B 1 55 ? -20.150 76.398 -47.429 1.00 61.93 55 LEU B O 1
ATOM 5749 N N . LEU B 1 56 ? -18.693 75.904 -45.775 1.00 64.49 56 LEU B N 1
ATOM 5750 C CA . LEU B 1 56 ? -17.544 75.906 -46.673 1.00 57.13 56 LEU B CA 1
ATOM 5751 C C . LEU B 1 56 ? -17.668 74.804 -47.711 1.00 58.87 56 LEU B C 1
ATOM 5752 O O . LEU B 1 56 ? -17.402 75.027 -48.901 1.00 66.11 56 LEU B O 1
ATOM 5757 N N . ALA B 1 57 ? -18.093 73.610 -47.288 1.00 57.18 57 ALA B N 1
ATOM 5758 C CA . ALA B 1 57 ? -18.323 72.549 -48.266 1.00 57.49 57 ALA B CA 1
ATOM 5759 C C . ALA B 1 57 ? -19.430 72.932 -49.248 1.00 65.58 57 ALA B C 1
ATOM 5760 O O . ALA B 1 57 ? -19.324 72.655 -50.448 1.00 68.46 57 ALA B O 1
ATOM 5762 N N . GLU B 1 58 ? -20.503 73.562 -48.753 1.00 60.01 58 GLU B N 1
ATOM 5763 C CA . GLU B 1 58 ? -21.593 73.985 -49.628 1.00 66.42 58 GLU B CA 1
ATOM 5764 C C . GLU B 1 58 ? -21.087 74.950 -50.692 1.00 67.54 58 GLU B C 1
ATOM 5765 O O . GLU B 1 58 ? -21.436 74.839 -51.873 1.00 63.91 58 GLU B O 1
ATOM 5771 N N . MET B 1 59 ? -20.274 75.921 -50.281 1.00 65.95 59 MET B N 1
ATOM 5772 C CA . MET B 1 59 ? -19.754 76.886 -51.239 1.00 62.91 59 MET B CA 1
ATOM 5773 C C . MET B 1 59 ? -18.849 76.210 -52.253 1.00 63.08 59 MET B C 1
ATOM 5774 O O . MET B 1 59 ? -18.921 76.504 -53.452 1.00 68.78 59 MET B O 1
ATOM 5779 N N . ALA B 1 60 ? -18.007 75.280 -51.799 1.00 67.07 60 ALA B N 1
ATOM 5780 C CA . ALA B 1 60 ? -17.170 74.551 -52.747 1.00 66.19 60 ALA B CA 1
ATOM 5781 C C . ALA B 1 60 ? -18.027 73.816 -53.764 1.00 65.83 60 ALA B C 1
ATOM 5782 O O . ALA B 1 60 ? -17.753 73.861 -54.966 1.00 67.64 60 ALA B O 1
ATOM 5784 N N . MET B 1 61 ? -19.094 73.163 -53.302 1.00 62.73 61 MET B N 1
ATOM 5785 C CA . MET B 1 61 ? -19.924 72.378 -54.208 1.00 64.12 61 MET B CA 1
ATOM 5786 C C . MET B 1 61 ? -20.681 73.265 -55.196 1.00 71.02 61 MET B C 1
ATOM 5787 O O . MET B 1 61 ? -20.830 72.902 -56.370 1.00 70.08 61 MET B O 1
ATOM 5792 N N . VAL B 1 62 ? -21.178 74.424 -54.747 1.00 60.69 62 VAL B N 1
ATOM 5793 C CA . VAL B 1 62 ? -21.850 75.316 -55.689 1.00 70.89 62 VAL B CA 1
ATOM 5794 C C . VAL B 1 62 ? -20.853 75.839 -56.725 1.00 74.36 62 VAL B C 1
ATOM 5795 O O . VAL B 1 62 ? -21.145 75.865 -57.929 1.00 76.53 62 VAL B O 1
ATOM 5799 N N . ARG B 1 63 ? -19.643 76.209 -56.287 1.00 72.33 63 ARG B N 1
ATOM 5800 C CA . ARG B 1 63 ? -18.611 76.615 -57.236 1.00 72.42 63 ARG B CA 1
ATOM 5801 C C . ARG B 1 63 ? -18.313 75.497 -58.225 1.00 72.95 63 ARG B C 1
ATOM 5802 O O . ARG B 1 63 ? -18.161 75.746 -59.426 1.00 73.83 63 ARG B O 1
ATOM 5810 N N . GLU B 1 64 ? -18.246 74.255 -57.739 1.00 74.08 64 GLU B N 1
ATOM 5811 C CA . GLU B 1 64 ? -18.023 73.111 -58.616 1.00 68.41 64 GLU B CA 1
ATOM 5812 C C . GLU B 1 64 ? -19.136 72.996 -59.652 1.00 71.29 64 GLU B C 1
ATOM 5813 O O . GLU B 1 64 ? -18.874 72.729 -60.831 1.00 72.61 64 GLU B O 1
ATOM 5819 N N . ALA B 1 65 ? -20.386 73.207 -59.232 1.00 64.59 65 ALA B N 1
ATOM 5820 C CA . ALA B 1 65 ? -21.487 73.236 -60.189 1.00 70.49 65 ALA B CA 1
ATOM 5821 C C . ALA B 1 65 ? -21.262 74.317 -61.243 1.00 82.79 65 ALA B C 1
ATOM 5822 O O . ALA B 1 65 ? -21.555 74.116 -62.430 1.00 77.25 65 ALA B O 1
ATOM 5824 N N . ILE B 1 66 ? -20.738 75.469 -60.831 1.00 81.10 66 ILE B N 1
ATOM 5825 C CA . ILE B 1 66 ? -20.223 76.432 -61.796 1.00 81.36 66 ILE B CA 1
ATOM 5826 C C . ILE B 1 66 ? -18.842 75.964 -62.283 1.00 78.19 66 ILE B C 1
ATOM 5827 O O . ILE B 1 66 ? -18.632 75.690 -63.465 1.00 75.67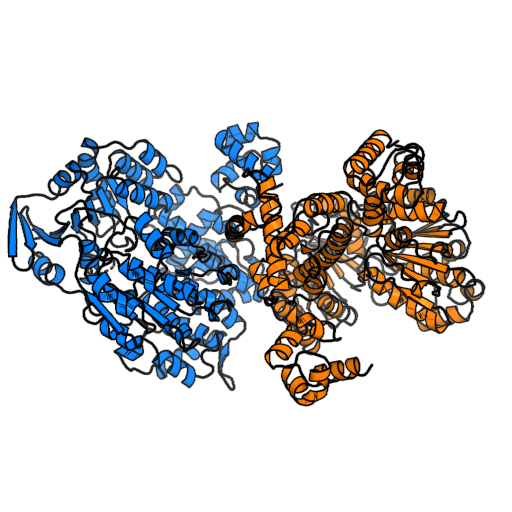 66 ILE B O 1
ATOM 5832 N N . GLY B 1 68 ? -18.121 73.611 -64.322 1.00 70.15 68 GLY B N 1
ATOM 5833 C CA . GLY B 1 68 ? -19.323 72.811 -64.533 1.00 64.25 68 GLY B CA 1
ATOM 5834 C C . GLY B 1 68 ? -19.228 71.351 -64.106 1.00 75.21 68 GLY B C 1
ATOM 5835 O O . GLY B 1 68 ? -19.411 70.444 -64.918 1.00 69.19 68 GLY B O 1
ATOM 5836 N N . GLY B 1 69 ? -18.949 71.114 -62.827 1.00 66.93 69 GLY B N 1
ATOM 5837 C CA . GLY B 1 69 ? -18.828 69.779 -62.289 1.00 67.45 69 GLY B CA 1
ATOM 5838 C C . GLY B 1 69 ? -20.065 69.328 -61.533 1.00 73.14 69 GLY B C 1
ATOM 5839 O O . GLY B 1 69 ? -21.157 69.888 -61.675 1.00 69.43 69 GLY B O 1
ATOM 5840 N N . LYS B 1 70 ? -19.880 68.291 -60.711 1.00 67.60 70 LYS B N 1
ATOM 5841 C CA . LYS B 1 70 ? -20.961 67.642 -59.978 1.00 68.43 70 LYS B CA 1
ATOM 5842 C C . LYS B 1 70 ? -20.396 67.122 -58.662 1.00 62.90 70 LYS B C 1
ATOM 5843 O O . LYS B 1 70 ? -19.298 66.561 -58.644 1.00 68.24 70 LYS B O 1
ATOM 5849 N N . SER B 1 71 ? -21.148 67.297 -57.571 1.00 61.82 71 SER B N 1
ATOM 5850 C CA . SER B 1 71 ? -20.670 66.995 -56.223 1.00 57.08 71 SER B CA 1
ATOM 5851 C C . SER B 1 71 ? -21.503 65.903 -55.557 1.00 60.93 71 SER B C 1
ATOM 5852 O O . SER B 1 71 ? -22.737 65.892 -55.651 1.00 57.41 71 SER B O 1
ATOM 5855 N N . LEU B 1 72 ? -20.810 64.996 -54.866 1.00 54.37 72 LEU B N 1
ATOM 5856 C CA . LEU B 1 72 ? -21.419 63.922 -54.094 1.00 49.96 72 LEU B CA 1
ATOM 5857 C C . LEU B 1 72 ? -21.034 64.100 -52.630 1.00 59.67 72 LEU B C 1
ATOM 5858 O O . LEU B 1 72 ? -19.851 64.023 -52.283 1.00 55.74 72 LEU B O 1
ATOM 5863 N N . TYR B 1 73 ? -22.034 64.325 -51.780 1.00 51.70 73 TYR B N 1
ATOM 5864 C CA . TYR B 1 73 ? -21.867 64.640 -50.368 1.00 52.13 73 TYR B CA 1
ATOM 5865 C C . TYR B 1 73 ? -22.275 63.414 -49.554 1.00 55.76 73 TYR B C 1
ATOM 5866 O O . TYR B 1 73 ? -23.458 63.056 -49.517 1.00 54.82 73 TYR B O 1
ATOM 5875 N N . VAL B 1 74 ? -21.306 62.762 -48.905 1.00 54.09 74 VAL B N 1
ATOM 5876 C CA . VAL B 1 74 ? -21.570 61.520 -48.183 1.00 53.18 74 VAL B CA 1
ATOM 5877 C C . VAL B 1 74 ? -21.484 61.770 -46.681 1.00 54.91 74 VAL B C 1
ATOM 5878 O O . VAL B 1 74 ? -20.579 62.460 -46.194 1.00 57.20 74 VAL B O 1
ATOM 5882 N N . VAL B 1 75 ? -22.450 61.224 -45.959 1.00 51.14 75 VAL B N 1
ATOM 5883 C CA . VAL B 1 75 ? -22.552 61.354 -44.508 1.00 55.01 75 VAL B CA 1
ATOM 5884 C C . VAL B 1 75 ? -22.621 59.947 -43.934 1.00 60.17 75 VAL B C 1
ATOM 5885 O O . VAL B 1 75 ? -22.838 58.975 -44.675 1.00 55.63 75 VAL B O 1
ATOM 5889 N N . PRO B 1 76 ? -22.415 59.790 -42.618 1.00 68.55 76 PRO B N 1
ATOM 5890 C CA . PRO B 1 76 ? -22.427 58.441 -42.037 1.00 64.42 76 PRO B CA 1
ATOM 5891 C C . PRO B 1 76 ? -23.803 57.907 -41.714 1.00 68.12 76 PRO B C 1
ATOM 5892 O O . PRO B 1 76 ? -23.962 56.681 -41.662 1.00 65.57 76 PRO B O 1
ATOM 5896 N N . LEU B 1 77 ? -24.784 58.770 -41.466 1.00 71.49 77 LEU B N 1
ATOM 5897 C CA . LEU B 1 77 ? -26.093 58.349 -40.991 1.00 71.02 77 LEU B CA 1
ATOM 5898 C C . LEU B 1 77 ? -27.188 58.950 -41.856 1.00 77.55 77 LEU B C 1
ATOM 5899 O O . LEU B 1 77 ? -27.044 60.049 -42.400 1.00 78.88 77 LEU B O 1
ATOM 5904 N N . ARG B 1 78 ? -28.296 58.217 -41.958 1.00 72.62 78 ARG B N 1
ATOM 5905 C CA . ARG B 1 78 ? -29.414 58.651 -42.786 1.00 79.95 78 ARG B CA 1
ATOM 5906 C C . ARG B 1 78 ? -30.052 59.934 -42.258 1.00 85.77 78 ARG B C 1
ATOM 5907 O O . ARG B 1 78 ? -30.512 60.775 -43.050 1.00 85.23 78 ARG B O 1
ATOM 5915 N N . ALA B 1 79 ? -30.077 60.112 -40.934 1.00 87.02 79 ALA B N 1
ATOM 5916 C CA . ALA B 1 79 ? -30.605 61.346 -40.359 1.00 88.83 79 ALA B CA 1
ATOM 5917 C C . ALA B 1 79 ? -29.773 62.550 -40.789 1.00 86.68 79 ALA B C 1
ATOM 5918 O O . ALA B 1 79 ? -30.318 63.596 -41.174 1.00 92.35 79 ALA B O 1
ATOM 5920 N N . LEU B 1 80 ? -28.444 62.413 -40.731 1.00 73.28 80 LEU B N 1
ATOM 5921 C CA . LEU B 1 80 ? -27.557 63.444 -41.258 1.00 77.10 80 LEU B CA 1
ATOM 5922 C C . LEU B 1 80 ? -27.837 63.720 -42.725 1.00 73.29 80 LEU B C 1
ATOM 5923 O O . LEU B 1 80 ? -27.790 64.876 -43.166 1.00 77.22 80 LEU B O 1
ATOM 5928 N N . ALA B 1 81 ? -28.100 62.667 -43.503 1.00 76.21 81 ALA B N 1
ATOM 5929 C CA . ALA B 1 81 ? -28.405 62.848 -44.917 1.00 78.76 81 ALA B CA 1
ATOM 5930 C C . ALA B 1 81 ? -29.632 63.725 -45.101 1.00 72.30 81 ALA B C 1
ATOM 5931 O O . ALA B 1 81 ? -29.627 64.644 -45.929 1.00 65.14 81 ALA B O 1
ATOM 5933 N N . GLY B 1 82 ? -30.688 63.468 -44.321 1.00 71.71 82 GLY B N 1
ATOM 5934 C CA . GLY B 1 82 ? -31.878 64.301 -44.421 1.00 68.40 82 GLY B CA 1
ATOM 5935 C C . GLY B 1 82 ? -31.617 65.741 -44.019 1.00 68.88 82 GLY B C 1
ATOM 5936 O O . GLY B 1 82 ? -32.068 66.682 -44.688 1.00 68.93 82 GLY B O 1
ATOM 5937 N N . GLU B 1 83 ? -30.880 65.933 -42.923 1.00 71.02 83 GLU B N 1
ATOM 5938 C CA . GLU B 1 83 ? -30.595 67.288 -42.458 1.00 75.62 83 GLU B CA 1
ATOM 5939 C C . GLU B 1 83 ? -29.835 68.072 -43.519 1.00 73.18 83 GLU B C 1
ATOM 5940 O O . GLU B 1 83 ? -30.187 69.216 -43.839 1.00 74.51 83 GLU B O 1
ATOM 5946 N N . LYS B 1 84 ? -28.812 67.451 -44.111 1.00 70.23 84 LYS B N 1
ATOM 5947 C CA . LYS B 1 84 ? -28.010 68.145 -45.112 1.00 72.42 84 LYS B CA 1
ATOM 5948 C C . LYS B 1 84 ? -28.798 68.392 -46.395 1.00 68.29 84 LYS B C 1
ATOM 5949 O O . LYS B 1 84 ? -28.654 69.451 -47.011 1.00 69.58 84 LYS B O 1
ATOM 5955 N N . TYR B 1 85 ? -29.623 67.429 -46.825 1.00 64.12 85 TYR B N 1
ATOM 5956 C CA . TYR B 1 85 ? -30.412 67.621 -48.040 1.00 63.49 85 TYR B CA 1
ATOM 5957 C C . TYR B 1 85 ? -31.363 68.804 -47.891 1.00 73.10 85 TYR B C 1
ATOM 5958 O O . TYR B 1 85 ? -31.422 69.688 -48.762 1.00 72.43 85 TYR B O 1
ATOM 5967 N N . GLU B 1 86 ? -32.098 68.853 -46.769 1.00 73.23 86 GLU B N 1
ATOM 5968 C CA . GLU B 1 86 ? -32.986 69.985 -46.526 1.00 65.37 86 GLU B CA 1
ATOM 5969 C C . GLU B 1 86 ? -32.203 71.290 -46.473 1.00 70.31 86 GLU B C 1
ATOM 5970 O O . GLU B 1 86 ? -32.623 72.294 -47.058 1.00 77.58 86 GLU B O 1
ATOM 5972 N N . SER B 1 87 ? -31.042 71.286 -45.809 1.00 70.84 87 SER B N 1
ATOM 5973 C CA . SER B 1 87 ? -30.216 72.489 -45.747 1.00 66.28 87 SER B CA 1
ATOM 5974 C C . SER B 1 87 ? -29.780 72.948 -47.136 1.00 71.70 87 SER B C 1
ATOM 5975 O O . SER B 1 87 ? -29.765 74.150 -47.420 1.00 72.55 87 SER B O 1
ATOM 5978 N N . PHE B 1 88 ? -29.400 72.009 -48.008 1.00 73.47 88 PHE B N 1
ATOM 5979 C CA . PHE B 1 88 ? -28.912 72.369 -49.336 1.00 72.15 88 PHE B CA 1
ATOM 5980 C C . PHE B 1 88 ? -30.035 72.791 -50.273 1.00 75.18 88 PHE B C 1
ATOM 5981 O O . PHE B 1 88 ? -29.761 73.421 -51.302 1.00 72.29 88 PHE B O 1
ATOM 5989 N N . LYS B 1 89 ? -31.286 72.452 -49.948 1.00 74.73 89 LYS B N 1
ATOM 5990 C CA . LYS B 1 89 ? -32.390 72.796 -50.841 1.00 78.83 89 LYS B CA 1
ATOM 5991 C C . LYS B 1 89 ? -32.505 74.301 -51.093 1.00 72.92 89 LYS B C 1
ATOM 5992 O O . LYS B 1 89 ? -33.143 74.706 -52.070 1.00 76.74 89 LYS B O 1
ATOM 5998 N N . LYS B 1 90 ? -31.892 75.139 -50.253 1.00 79.65 90 LYS B N 1
ATOM 5999 C CA . LYS B 1 90 ? -31.920 76.580 -50.500 1.00 77.58 90 LYS B CA 1
ATOM 6000 C C . LYS B 1 90 ? -31.223 76.954 -51.805 1.00 84.46 90 LYS B C 1
ATOM 6001 O O . LYS B 1 90 ? -31.610 77.935 -52.450 1.00 88.61 90 LYS B O 1
ATOM 6007 N N . TRP B 1 91 ? -30.202 76.194 -52.216 1.00 78.85 91 TRP B N 1
ATOM 6008 C CA . TRP B 1 91 ? -29.478 76.528 -53.439 1.00 81.95 91 TRP B CA 1
ATOM 6009 C C . TRP B 1 91 ? -30.326 76.376 -54.690 1.00 83.38 91 TRP B C 1
ATOM 6010 O O . TRP B 1 91 ? -29.921 76.859 -55.754 1.00 86.70 91 TRP B O 1
ATOM 6021 N N . GLU B 1 92 ? -31.484 75.722 -54.593 1.00 83.32 92 GLU B N 1
ATOM 6022 C CA . GLU B 1 92 ? -32.353 75.605 -55.752 1.00 77.79 92 GLU B CA 1
ATOM 6023 C C . GLU B 1 92 ? -32.890 76.957 -56.194 1.00 84.28 92 GLU B C 1
ATOM 6024 O O . GLU B 1 92 ? -33.303 77.099 -57.350 1.00 86.97 92 GLU B O 1
ATOM 6030 N N . LYS B 1 93 ? -32.859 77.962 -55.315 1.00 87.45 93 LYS B N 1
ATOM 6031 C CA . LYS B 1 93 ? -33.325 79.294 -55.685 1.00 89.47 93 LYS B CA 1
ATOM 6032 C C . LYS B 1 93 ? -32.467 79.940 -56.760 1.00 88.89 93 LYS B C 1
ATOM 6033 O O . LYS B 1 93 ? -32.894 80.941 -57.341 1.00 93.11 93 LYS B O 1
ATOM 6039 N N . ILE B 1 94 ? -31.275 79.412 -57.030 1.00 88.16 94 ILE B N 1
ATOM 6040 C CA . ILE B 1 94 ?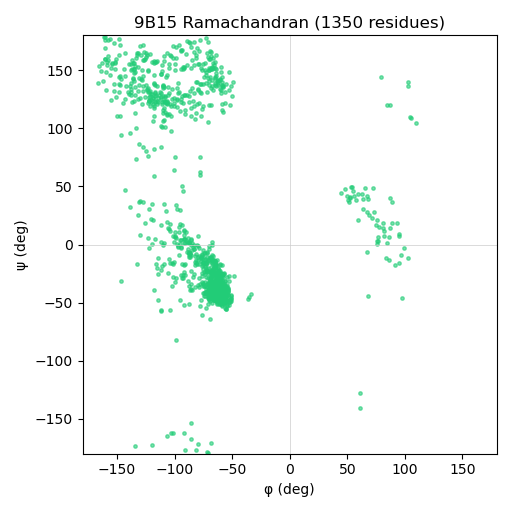 -30.430 79.929 -58.098 1.00 88.67 94 ILE B CA 1
ATOM 6041 C C . ILE B 1 94 ? -30.170 78.871 -59.168 1.00 85.40 94 ILE B C 1
ATOM 6042 O O . ILE B 1 94 ? -29.197 78.962 -59.905 1.00 89.73 94 ILE B O 1
ATOM 6047 N N . GLY B 1 95 ? -31.030 77.857 -59.249 1.00 82.45 95 GLY B N 1
ATOM 6048 C CA . GLY B 1 95 ? -31.023 76.919 -60.350 1.00 87.27 95 GLY B CA 1
ATOM 6049 C C . GLY B 1 95 ? -30.393 75.568 -60.071 1.00 91.04 95 GLY B C 1
ATOM 6050 O O . GLY B 1 95 ? -30.544 74.658 -60.894 1.00 93.13 95 GLY B O 1
ATOM 6051 N N . LEU B 1 96 ? -29.689 75.403 -58.955 1.00 83.55 96 LEU B N 1
ATOM 6052 C CA . LEU B 1 96 ? -29.065 74.117 -58.680 1.00 84.84 96 LEU B CA 1
ATOM 6053 C C . LEU B 1 96 ? -30.115 73.055 -58.376 1.00 84.74 96 LEU B C 1
ATOM 6054 O O . LEU B 1 96 ? -31.149 73.333 -57.761 1.00 82.28 96 LEU B O 1
ATOM 6059 N N . ARG B 1 97 ? -29.847 71.832 -58.825 1.00 78.62 97 ARG B N 1
ATOM 6060 C CA . ARG B 1 97 ? -30.702 70.684 -58.560 1.00 78.01 97 ARG B CA 1
ATOM 6061 C C . ARG B 1 97 ? -30.090 69.881 -57.420 1.00 78.29 97 ARG B C 1
ATOM 6062 O O . ARG B 1 97 ? -28.940 69.440 -57.517 1.00 75.81 97 ARG B O 1
ATOM 6070 N N . ILE B 1 98 ? -30.850 69.701 -56.342 1.00 71.01 98 ILE B N 1
ATOM 6071 C CA . ILE B 1 98 ? -30.382 69.010 -55.149 1.00 68.65 98 ILE B CA 1
ATOM 6072 C C . ILE B 1 98 ? -31.084 67.663 -55.075 1.00 69.78 98 ILE B C 1
ATOM 6073 O O . ILE B 1 98 ? -32.315 67.596 -55.160 1.00 76.83 98 ILE B O 1
ATOM 6078 N N . GLY B 1 99 ? -30.303 66.591 -54.922 1.00 68.29 99 GLY B N 1
ATOM 6079 C CA . GLY B 1 99 ? -30.853 65.257 -54.879 1.00 58.55 99 GLY B CA 1
ATOM 6080 C C . GLY B 1 99 ? -30.381 64.510 -53.646 1.00 64.02 99 GLY B C 1
ATOM 6081 O O . GLY B 1 99 ? -29.373 64.852 -53.032 1.00 59.11 99 GLY B O 1
ATOM 6082 N N . ILE B 1 100 ? -31.146 63.480 -53.289 1.00 62.85 100 ILE B N 1
ATOM 6083 C CA . ILE B 1 100 ? -30.811 62.571 -52.201 1.00 60.54 100 ILE B CA 1
ATOM 6084 C C . ILE B 1 100 ? -31.063 61.143 -52.672 1.00 68.68 100 ILE B C 1
ATOM 6085 O O . ILE B 1 100 ? -32.031 60.878 -53.395 1.00 62.69 100 ILE B O 1
ATOM 6090 N N . SER B 1 101 ? -30.169 60.232 -52.287 1.00 56.62 101 SER B N 1
ATOM 6091 C CA . SER B 1 101 ? -30.293 58.829 -52.662 1.00 61.56 101 SER B CA 1
ATOM 6092 C C . SER B 1 101 ? -31.495 58.187 -51.977 1.00 64.38 101 SER B C 1
ATOM 6093 O O . SER B 1 101 ? -31.886 58.572 -50.874 1.00 73.25 101 SER B O 1
ATOM 6096 N N . THR B 1 102 ? -32.070 57.184 -52.640 1.00 63.62 102 THR B N 1
ATOM 6097 C CA . THR B 1 102 ? -33.219 56.466 -52.109 1.00 76.45 102 THR B CA 1
ATOM 6098 C C . THR B 1 102 ? -32.767 55.255 -51.284 1.00 79.19 102 THR B C 1
ATOM 6099 O O . THR B 1 102 ? -31.578 55.022 -51.059 1.00 73.09 102 THR B O 1
ATOM 6103 N N . GLY B 1 103 ? -33.733 54.482 -50.802 1.00 85.62 103 GLY B N 1
ATOM 6104 C CA . GLY B 1 103 ? -33.450 53.312 -49.997 1.00 89.98 103 GLY B CA 1
ATOM 6105 C C . GLY B 1 103 ? -33.597 51.987 -50.708 1.00 90.76 103 GLY B C 1
ATOM 6106 O O . GLY B 1 103 ? -33.569 50.943 -50.045 1.00 90.59 103 GLY B O 1
ATOM 6107 N N . ASP B 1 104 ? -33.738 51.986 -52.030 1.00 79.39 104 ASP B N 1
ATOM 6108 C CA . ASP B 1 104 ? -34.053 50.762 -52.748 1.00 75.02 104 ASP B CA 1
ATOM 6109 C C . ASP B 1 104 ? -32.882 49.792 -52.750 1.00 83.76 104 ASP B C 1
ATOM 6110 O O . ASP B 1 104 ? -31.705 50.178 -52.698 1.00 82.91 104 ASP B O 1
ATOM 6115 N N . TYR B 1 105 ? -33.233 48.513 -52.807 1.00 78.97 105 TYR B N 1
ATOM 6116 C CA . TYR B 1 105 ? -32.260 47.442 -52.910 1.00 84.36 105 TYR B CA 1
ATOM 6117 C C . TYR B 1 105 ? -31.811 47.294 -54.360 1.00 83.60 105 TYR B C 1
ATOM 6118 O O . TYR B 1 105 ? -32.616 47.413 -55.287 1.00 83.10 105 TYR B O 1
ATOM 6127 N N . GLU B 1 106 ? -30.515 47.051 -54.557 1.00 79.82 106 GLU B N 1
ATOM 6128 C CA . GLU B 1 106 ? -29.940 46.864 -55.890 1.00 75.66 106 GLU B CA 1
ATOM 6129 C C . GLU B 1 106 ? -30.148 48.079 -56.791 1.00 68.61 106 GLU B C 1
ATOM 6130 O O . GLU B 1 106 ? -30.065 47.972 -58.016 1.00 75.78 106 GLU B O 1
ATOM 6136 N N . SER B 1 107 ? -30.398 49.242 -56.207 1.00 70.29 107 SER B N 1
ATOM 6137 C CA . SER B 1 107 ? -30.804 50.416 -56.961 1.00 64.35 107 SER B CA 1
ATOM 6138 C C . SER B 1 107 ? -29.610 51.091 -57.642 1.00 63.30 107 SER B C 1
ATOM 6139 O O . SER B 1 107 ? -28.458 50.959 -57.227 1.00 62.05 107 SER B O 1
ATOM 6142 N N . ARG B 1 108 ? -29.906 51.821 -58.716 1.00 59.74 108 ARG B N 1
ATOM 6143 C CA . ARG B 1 108 ? -28.938 52.714 -59.330 1.00 55.28 108 ARG B CA 1
ATOM 6144 C C . ARG B 1 108 ? -29.294 54.180 -59.151 1.00 57.63 108 ARG B C 1
ATOM 6145 O O . ARG B 1 108 ? -28.419 55.033 -59.329 1.00 49.69 108 ARG B O 1
ATOM 6153 N N . ASP B 1 109 ? -30.552 54.488 -58.821 1.00 53.71 109 ASP B N 1
ATOM 6154 C CA . ASP B 1 109 ? -30.991 55.858 -58.558 1.00 55.23 109 ASP B CA 1
ATOM 6155 C C . ASP B 1 109 ? -30.617 56.791 -59.713 1.00 60.18 109 ASP B C 1
ATOM 6156 O O . ASP B 1 109 ? -30.045 57.866 -59.518 1.00 56.84 109 ASP B O 1
ATOM 6161 N N . GLU B 1 110 ? -30.942 56.371 -60.937 1.00 53.66 110 GLU B N 1
ATOM 6162 C CA . GLU B 1 110 ? -30.524 57.151 -62.098 1.00 53.78 110 GLU B CA 1
ATOM 6163 C C . GLU B 1 110 ? -31.135 58.553 -62.127 1.00 67.65 110 GLU B C 1
ATOM 6164 O O . GLU B 1 110 ? -30.544 59.459 -62.732 1.00 64.41 110 GLU B O 1
ATOM 6170 N N . HIS B 1 111 ? -32.277 58.769 -61.463 1.00 64.34 111 HIS B N 1
ATOM 6171 C CA . HIS B 1 111 ? -32.875 60.101 -61.449 1.00 66.59 111 HIS B CA 1
ATOM 6172 C C . HIS B 1 111 ? -31.968 61.134 -60.799 1.00 66.89 111 HIS B C 1
ATOM 6173 O O . HIS B 1 111 ? -32.125 62.331 -61.062 1.00 74.57 111 HIS B O 1
ATOM 6180 N N . LEU B 1 112 ? -31.025 60.699 -59.957 1.00 66.97 112 LEU B N 1
ATOM 6181 C CA . LEU B 1 112 ? -30.053 61.597 -59.339 1.00 71.37 112 LEU B CA 1
ATOM 6182 C C . LEU B 1 112 ? -29.003 62.119 -60.314 1.00 71.80 112 LEU B C 1
ATOM 6183 O O . LEU B 1 112 ? -28.303 63.082 -59.979 1.00 75.73 112 LEU B O 1
ATOM 6188 N N . GLY B 1 113 ? -28.874 61.523 -61.502 1.00 72.88 113 GLY B N 1
ATOM 6189 C CA . GLY B 1 113 ? -27.776 61.889 -62.385 1.00 69.60 113 GLY B CA 1
ATOM 6190 C C . GLY B 1 113 ? -27.786 63.350 -62.788 1.00 78.04 113 GLY B C 1
ATOM 6191 O O . GLY B 1 113 ? -26.728 63.958 -62.965 1.00 76.70 113 GLY B O 1
ATOM 6192 N N . ASP B 1 114 ? -28.971 63.937 -62.926 1.00 78.21 114 ASP B N 1
ATOM 6193 C CA . ASP B 1 114 ? -29.093 65.317 -63.366 1.00 76.36 114 ASP B CA 1
ATOM 6194 C C . ASP B 1 114 ? -28.985 66.318 -62.225 1.00 76.22 114 ASP B C 1
ATOM 6195 O O . ASP B 1 114 ? -29.168 67.518 -62.453 1.00 78.59 114 ASP B O 1
ATOM 6200 N N . CYS B 1 115 ? -28.708 65.864 -61.010 1.00 74.36 115 CYS B N 1
ATOM 6201 C CA . CYS B 1 115 ? -28.533 66.781 -59.898 1.00 73.17 115 CYS B CA 1
ATOM 6202 C C . CYS B 1 115 ? -27.118 67.342 -59.876 1.00 71.97 115 CYS B C 1
ATOM 6203 O O . CYS B 1 115 ? -26.169 66.731 -60.378 1.00 67.06 115 CYS B O 1
ATOM 6206 N N . ASP B 1 116 ? -26.986 68.525 -59.289 1.00 68.66 116 ASP B N 1
ATOM 6207 C CA . ASP B 1 116 ? -25.686 69.161 -59.156 1.00 70.06 116 ASP B CA 1
ATOM 6208 C C . ASP B 1 116 ? -25.015 68.817 -57.834 1.00 72.69 116 ASP B C 1
ATOM 6209 O O . ASP B 1 116 ? -23.781 68.784 -57.756 1.00 66.38 116 ASP B O 1
ATOM 6214 N N . ILE B 1 117 ? -25.811 68.549 -56.804 1.00 67.35 117 ILE B N 1
ATOM 6215 C CA . ILE B 1 117 ? -25.337 68.095 -55.506 1.00 56.70 117 ILE B CA 1
ATOM 6216 C C . ILE B 1 117 ? -26.189 66.900 -55.122 1.00 64.07 117 ILE B C 1
ATOM 6217 O O . ILE B 1 117 ? -27.424 66.989 -55.128 1.00 70.97 117 ILE B O 1
ATOM 6222 N N . ILE B 1 118 ? -25.538 65.783 -54.817 1.00 56.93 118 ILE B N 1
ATOM 6223 C CA . ILE B 1 118 ? -26.224 64.548 -54.460 1.00 54.93 118 ILE B CA 1
ATOM 6224 C C . ILE B 1 118 ? -25.809 64.176 -53.049 1.00 55.81 118 ILE B C 1
ATOM 6225 O O . ILE B 1 118 ? -24.623 63.957 -52.790 1.00 56.90 118 ILE B O 1
ATOM 6230 N N . VAL B 1 119 ? -26.779 64.077 -52.144 1.00 61.28 119 VAL B N 1
ATOM 6231 C CA . VAL B 1 119 ? -26.535 63.714 -50.752 1.00 55.63 119 VAL B CA 1
ATOM 6232 C C . VAL B 1 119 ? -26.814 62.231 -50.587 1.00 58.71 119 VAL B C 1
ATOM 6233 O O . VAL B 1 119 ? -27.837 61.728 -51.070 1.00 63.54 119 VAL B O 1
ATOM 6237 N N . THR B 1 120 ? -25.921 61.531 -49.896 1.00 51.76 120 THR B N 1
ATOM 6238 C CA . THR B 1 120 ? -26.122 60.110 -49.646 1.00 54.97 120 THR B CA 1
ATOM 6239 C C . THR B 1 120 ? -25.296 59.701 -48.426 1.00 50.49 120 THR B C 1
ATOM 6240 O O . THR B 1 120 ? -24.566 60.509 -47.846 1.00 48.65 120 THR B O 1
ATOM 6244 N N . THR B 1 121 ? -25.439 58.440 -48.020 1.00 51.08 121 THR B N 1
ATOM 6245 C CA . THR B 1 121 ? -24.574 57.861 -47.002 1.00 46.29 121 THR B CA 1
ATOM 6246 C C . THR B 1 121 ? -23.394 57.118 -47.640 1.00 47.82 121 THR B C 1
ATOM 6247 O O . THR B 1 121 ? -23.356 56.845 -48.843 1.00 49.99 121 THR B O 1
ATOM 6251 N N . SER B 1 122 ? -22.421 56.786 -46.794 1.00 49.03 122 SER B N 1
ATOM 6252 C CA . SER B 1 122 ? -21.215 56.099 -47.251 1.00 49.78 122 SER B CA 1
ATOM 6253 C C . SER B 1 122 ? -21.547 54.727 -47.807 1.00 41.93 122 SER B C 1
ATOM 6254 O O . SER B 1 122 ? -21.130 54.362 -48.914 1.00 48.25 122 SER B O 1
ATOM 6257 N N . GLU B 1 123 ? -22.288 53.946 -47.031 1.00 47.60 123 GLU B N 1
ATOM 6258 C CA A GLU B 1 123 ? -22.704 52.626 -47.483 0.50 50.00 123 GLU B CA 1
ATOM 6259 C CA B GLU B 1 123 ? -22.692 52.623 -47.494 0.50 50.19 123 GLU B CA 1
ATOM 6260 C C . GLU B 1 123 ? -23.542 52.720 -48.755 1.00 50.34 123 GLU B C 1
ATOM 6261 O O . GLU B 1 123 ? -23.350 51.941 -49.697 1.00 49.54 123 GLU B O 1
ATOM 6272 N N . LYS B 1 124 ? -24.464 53.690 -48.814 1.00 47.43 124 LYS B N 1
ATOM 6273 C CA . LYS B 1 124 ? -25.291 53.804 -50.013 1.00 48.49 124 LYS B CA 1
ATOM 6274 C C . LYS B 1 124 ? -24.466 54.233 -51.226 1.00 55.48 124 LYS B C 1
ATOM 6275 O O . LYS B 1 124 ? -24.720 53.752 -52.340 1.00 47.55 124 LYS B O 1
ATOM 6281 N N . ALA B 1 125 ? -23.462 55.104 -51.040 1.00 46.09 125 ALA B N 1
ATOM 6282 C CA . ALA B 1 125 ? -22.603 55.452 -52.173 1.00 44.68 125 ALA B CA 1
ATOM 6283 C C . ALA B 1 125 ? -21.843 54.227 -52.671 1.00 45.06 125 ALA B C 1
ATOM 6284 O O . ALA B 1 125 ? -21.762 53.978 -53.882 1.00 47.67 125 ALA B O 1
ATOM 6286 N N . ASP B 1 126 ? -21.307 53.431 -51.748 1.00 50.31 126 ASP B N 1
ATOM 6287 C CA . ASP B 1 126 ? -20.629 52.204 -52.151 1.00 43.35 126 ASP B CA 1
ATOM 6288 C C . ASP B 1 126 ? -21.579 51.277 -52.900 1.00 45.29 126 ASP B C 1
ATOM 6289 O O . ASP B 1 126 ? -21.203 50.670 -53.909 1.00 43.20 126 ASP B O 1
ATOM 6294 N N . SER B 1 127 ? -22.818 51.159 -52.418 1.00 42.12 127 SER B N 1
ATOM 6295 C CA . SER B 1 127 ? -23.825 50.357 -53.107 1.00 47.10 127 SER B CA 1
ATOM 6296 C C . SER B 1 127 ? -24.103 50.867 -54.520 1.00 44.33 127 SER B C 1
ATOM 6297 O O . SER B 1 127 ? -24.261 50.072 -55.452 1.00 44.08 127 SER B O 1
ATOM 6300 N N . LEU B 1 128 ? -24.199 52.185 -54.694 1.00 45.47 128 LEU B N 1
ATOM 6301 C CA . LEU B 1 128 ? -24.429 52.738 -56.029 1.00 49.04 128 LEU B CA 1
ATOM 6302 C C . LEU B 1 128 ? -23.274 52.402 -56.970 1.00 51.82 128 LEU B C 1
ATOM 6303 O O . LEU B 1 128 ? -23.485 52.092 -58.152 1.00 51.19 128 LEU B O 1
ATOM 6308 N N . ILE B 1 129 ? -22.043 52.460 -56.466 1.00 49.52 129 ILE B N 1
ATOM 6309 C CA . ILE B 1 129 ? -20.896 52.050 -57.278 1.00 45.98 129 ILE B CA 1
ATOM 6310 C C . ILE B 1 129 ? -21.004 50.572 -57.641 1.00 51.37 129 ILE B C 1
ATOM 6311 O O . ILE B 1 129 ? -20.808 50.179 -58.797 1.00 51.30 129 ILE B O 1
ATOM 6316 N N . ARG B 1 130 ? -21.334 49.729 -56.657 1.00 51.48 130 ARG B N 1
ATOM 6317 C CA . ARG B 1 130 ? -21.439 48.295 -56.914 1.00 54.11 130 ARG B CA 1
ATOM 6318 C C . ARG B 1 130 ? -22.526 47.983 -57.933 1.00 55.50 130 ARG B C 1
ATOM 6319 O O . ARG B 1 130 ? -22.426 46.997 -58.671 1.00 60.23 130 ARG B O 1
ATOM 6327 N N . ASN B 1 131 ? -23.579 48.786 -57.965 1.00 49.46 131 ASN B N 1
ATOM 6328 C CA . ASN B 1 131 ? -24.660 48.591 -58.909 1.00 53.41 131 ASN B CA 1
ATOM 6329 C C . ASN B 1 131 ? -24.447 49.370 -60.196 1.00 56.84 131 ASN B C 1
ATOM 6330 O O . ASN B 1 131 ? -25.320 49.350 -61.074 1.00 56.54 131 ASN B O 1
ATOM 6335 N N . ARG B 1 132 ? -23.293 50.032 -60.328 1.00 55.76 132 ARG B N 1
ATOM 6336 C CA . ARG B 1 132 ? -22.869 50.680 -61.571 1.00 56.23 132 ARG B CA 1
ATOM 6337 C C . ARG B 1 132 ? -23.864 51.748 -62.017 1.00 59.32 132 ARG B C 1
ATOM 6338 O O . ARG B 1 132 ? -24.213 51.847 -63.195 1.00 53.85 132 ARG B O 1
ATOM 6346 N N . ALA B 1 133 ? -24.326 52.551 -61.060 1.00 56.03 133 ALA B N 1
ATOM 6347 C CA . ALA B 1 133 ? -25.015 53.784 -61.406 1.00 54.80 133 ALA B CA 1
ATOM 6348 C C . ALA B 1 133 ? -24.176 54.569 -62.412 1.00 55.93 133 ALA B C 1
ATOM 6349 O O . ALA B 1 133 ? -22.988 54.811 -62.189 1.00 57.35 133 ALA B O 1
ATOM 6351 N N . SER B 1 134 ? -24.810 54.953 -63.527 1.00 57.11 134 SER B N 1
ATOM 6352 C CA . SER B 1 134 ? -24.119 55.537 -64.673 1.00 52.75 134 SER B CA 1
ATOM 6353 C C . SER B 1 134 ? -23.574 56.930 -64.396 1.00 63.29 134 SER B C 1
ATOM 6354 O O . SER B 1 134 ? -22.635 57.362 -65.081 1.00 60.08 134 SER B O 1
ATOM 6357 N N . TRP B 1 135 ? -24.151 57.644 -63.432 1.00 56.76 135 TRP B N 1
ATOM 6358 C CA . TRP B 1 135 ? -23.765 59.017 -63.146 1.00 57.61 135 TRP B CA 1
ATOM 6359 C C . TRP B 1 135 ? -22.590 59.134 -62.176 1.00 56.65 135 TRP B C 1
ATOM 6360 O O . TRP B 1 135 ? -22.098 60.250 -61.970 1.00 52.13 135 TRP B O 1
ATOM 6371 N N . ILE B 1 136 ? -22.135 58.025 -61.578 1.00 52.29 136 ILE B N 1
ATOM 6372 C CA . ILE B 1 136 ? -20.982 58.076 -60.679 1.00 53.30 136 ILE B CA 1
ATOM 6373 C C . ILE B 1 136 ? -19.749 58.596 -61.416 1.00 56.22 136 ILE B C 1
ATOM 6374 O O . ILE B 1 136 ? -18.988 59.420 -60.887 1.00 58.78 136 ILE B O 1
ATOM 6379 N N . LYS B 1 137 ? -19.531 58.141 -62.647 1.00 56.27 137 LYS B N 1
ATOM 6380 C CA . LYS B 1 137 ? -18.366 58.628 -63.383 1.00 56.23 137 LYS B CA 1
ATOM 6381 C C . LYS B 1 137 ? -18.443 60.123 -63.700 1.00 62.66 137 LYS B C 1
ATOM 6382 O O . LYS B 1 137 ? -17.422 60.710 -64.071 1.00 67.70 137 LYS B O 1
ATOM 6388 N N . ALA B 1 138 ? -19.613 60.749 -63.555 1.00 63.46 138 ALA B N 1
ATOM 6389 C CA . ALA B 1 138 ? -19.771 62.185 -63.750 1.00 59.57 138 ALA B CA 1
ATOM 6390 C C . ALA B 1 138 ? -19.499 62.997 -62.489 1.00 60.26 138 ALA B C 1
ATOM 6391 O O . ALA B 1 138 ? -19.443 64.230 -62.566 1.00 56.11 138 ALA B O 1
ATOM 6393 N N . VAL B 1 139 ? -19.336 62.348 -61.336 1.00 56.77 139 VAL B N 1
ATOM 6394 C CA . VAL B 1 139 ? -18.996 63.070 -60.113 1.00 58.96 139 VAL B CA 1
ATOM 6395 C C . VAL B 1 139 ? -17.579 63.626 -60.239 1.00 61.35 139 VAL B C 1
ATOM 6396 O O . VAL B 1 139 ? -16.613 62.877 -60.434 1.00 60.02 139 VAL B O 1
ATOM 6400 N N . SER B 1 140 ? -17.448 64.950 -60.145 1.00 54.19 140 SER B N 1
ATOM 6401 C CA . SER B 1 140 ? -16.139 65.583 -60.164 1.00 57.86 140 SER B CA 1
ATOM 6402 C C . SER B 1 140 ? -15.647 65.983 -58.780 1.00 60.33 140 SER B C 1
ATOM 6403 O O . SER B 1 140 ? -14.452 66.242 -58.620 1.00 57.77 140 SER B O 1
ATOM 6406 N N . CYS B 1 141 ? -16.526 66.048 -57.783 1.00 61.42 141 CYS B N 1
ATOM 6407 C CA . CYS B 1 141 ? -16.124 66.419 -56.431 1.00 62.76 141 CYS B CA 1
ATOM 6408 C C . CYS B 1 141 ? -16.827 65.521 -55.428 1.00 57.39 141 CYS B C 1
ATOM 6409 O O . CYS B 1 141 ? -18.035 65.301 -55.535 1.00 53.14 141 CYS B O 1
ATOM 6412 N N . LEU B 1 142 ? -16.064 65.009 -54.463 1.00 60.26 142 LEU B N 1
ATOM 6413 C CA . LEU B 1 142 ? -16.554 64.118 -53.421 1.00 49.20 142 LEU B CA 1
ATOM 6414 C C . LEU B 1 142 ? -16.282 64.756 -52.066 1.00 59.92 142 LEU B C 1
ATOM 6415 O O . LEU B 1 142 ? -15.119 64.989 -51.711 1.00 59.08 142 LEU B O 1
ATOM 6420 N N . VAL B 1 143 ? -17.343 65.020 -51.305 1.00 50.92 143 VAL B N 1
ATOM 6421 C CA . VAL B 1 143 ? -17.241 65.577 -49.961 1.00 54.34 143 VAL B CA 1
ATOM 6422 C C . VAL B 1 143 ? -17.573 64.466 -48.980 1.00 54.53 143 VAL B C 1
ATOM 6423 O O . VAL B 1 143 ? -18.665 63.889 -49.043 1.00 57.49 143 VAL B O 1
ATOM 6427 N N . VAL B 1 144 ? -16.632 64.163 -48.089 1.00 48.94 144 VAL B N 1
ATOM 6428 C CA . VAL B 1 144 ? -16.776 63.137 -47.066 1.00 50.91 144 VAL B CA 1
ATOM 6429 C C . VAL B 1 144 ? -16.921 63.864 -45.737 1.00 54.11 144 VAL B C 1
ATOM 6430 O O . VAL B 1 144 ? -15.930 64.329 -45.164 1.00 56.24 144 VAL B O 1
ATOM 6434 N N . ASP B 1 145 ? -18.155 63.969 -45.250 1.00 52.21 145 ASP B N 1
ATOM 6435 C CA . ASP B 1 145 ? -18.410 64.524 -43.931 1.00 51.62 145 ASP B CA 1
ATOM 6436 C C . ASP B 1 145 ? -18.033 63.518 -42.847 1.00 49.65 145 ASP B C 1
ATOM 6437 O O . ASP B 1 145 ? -18.017 62.309 -43.075 1.00 48.29 145 ASP B O 1
ATOM 6442 N N . GLU B 1 146 ? -17.722 64.039 -41.657 1.00 49.39 146 GLU B N 1
ATOM 6443 C CA . GLU B 1 146 ? -17.402 63.234 -40.471 1.00 47.11 146 GLU B CA 1
ATOM 6444 C C . GLU B 1 146 ? -16.317 62.202 -40.757 1.00 50.71 146 GLU B C 1
ATOM 6445 O O . GLU B 1 146 ? -16.371 61.063 -40.277 1.00 45.13 146 GLU B O 1
ATOM 6451 N N . ILE B 1 147 ? -15.306 62.614 -41.533 1.00 45.70 147 ILE B N 1
ATOM 6452 C CA . ILE B 1 147 ? -14.260 61.691 -41.944 1.00 44.54 147 ILE B CA 1
ATOM 6453 C C . ILE B 1 147 ? -13.450 61.184 -40.755 1.00 45.44 147 ILE B C 1
ATOM 6454 O O . ILE B 1 147 ? -12.787 60.150 -40.860 1.00 47.59 147 ILE B O 1
ATOM 6459 N N . HIS B 1 148 ? -13.520 61.856 -39.604 1.00 43.89 148 HIS B N 1
ATOM 6460 C CA . HIS B 1 148 ? -12.900 61.299 -38.405 1.00 45.15 148 HIS B CA 1
ATOM 6461 C C . HIS B 1 148 ? -13.536 59.982 -37.989 1.00 47.29 148 HIS B C 1
ATOM 6462 O O . HIS B 1 148 ? -12.982 59.285 -37.130 1.00 49.93 148 HIS B O 1
ATOM 6469 N N . LEU B 1 149 ? -14.702 59.639 -38.546 1.00 50.68 149 LEU B N 1
ATOM 6470 C CA . LEU B 1 149 ? -15.256 58.304 -38.342 1.00 55.28 149 LEU B CA 1
ATOM 6471 C C . LEU B 1 149 ? -14.429 57.214 -39.023 1.00 50.13 149 LEU B C 1
ATOM 6472 O O . LEU B 1 149 ? -14.792 56.033 -38.940 1.00 46.82 149 LEU B O 1
ATOM 6477 N N . LEU B 1 150 ? -13.309 57.572 -39.657 1.00 45.83 150 LEU B N 1
ATOM 6478 C CA . LEU B 1 150 ? -12.288 56.572 -39.928 1.00 46.21 150 LEU B CA 1
ATOM 6479 C C . LEU B 1 150 ? -11.914 55.840 -38.648 1.00 46.77 150 LEU B C 1
ATOM 6480 O O . LEU B 1 150 ? -11.515 54.668 -38.692 1.00 43.96 150 LEU B O 1
ATOM 6485 N N . ASP B 1 151 ? -12.073 56.499 -37.494 1.00 46.70 151 ASP B N 1
ATOM 6486 C CA . ASP B 1 151 ? -11.761 55.860 -36.224 1.00 45.68 151 ASP B CA 1
ATOM 6487 C C . ASP B 1 151 ? -12.808 54.832 -35.786 1.00 53.45 151 ASP B C 1
ATOM 6488 O O . ASP B 1 151 ? -12.587 54.128 -34.791 1.00 50.43 151 ASP B O 1
ATOM 6493 N N . SER B 1 152 ? -13.934 54.721 -36.491 1.00 43.80 152 SER B N 1
ATOM 6494 C CA . SER B 1 152 ? -15.055 53.919 -36.023 1.00 47.21 152 SER B CA 1
ATOM 6495 C C . SER B 1 152 ? -14.903 52.468 -36.466 1.00 45.08 152 SER B C 1
ATOM 6496 O O . SER B 1 152 ? -14.751 52.187 -37.656 1.00 45.26 152 SER B O 1
ATOM 6499 N N . GLU B 1 153 ? -14.998 51.547 -35.508 1.00 46.68 153 GLU B N 1
ATOM 6500 C CA . GLU B 1 153 ? -14.895 50.130 -35.828 1.00 53.42 153 GLU B CA 1
ATOM 6501 C C . GLU B 1 153 ? -16.035 49.652 -36.714 1.00 54.84 153 GLU B C 1
ATOM 6502 O 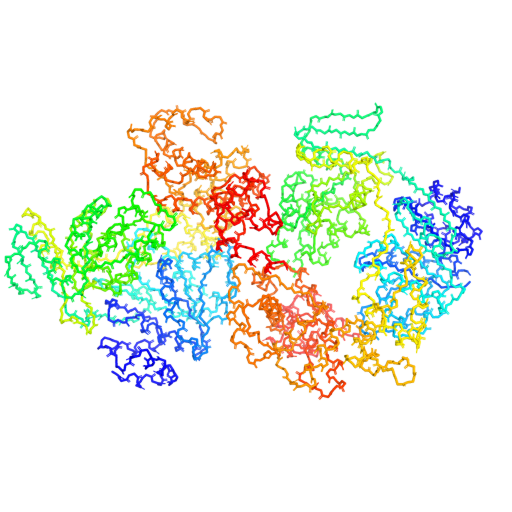O . GLU B 1 153 ? -15.911 48.601 -37.347 1.00 59.63 153 GLU B O 1
ATOM 6508 N N . LYS B 1 154 ? -17.126 50.407 -36.793 1.00 46.11 154 LYS B N 1
ATOM 6509 C CA . LYS B 1 154 ? -18.264 50.047 -37.626 1.00 52.45 154 LYS B CA 1
ATOM 6510 C C . LYS B 1 154 ? -18.291 50.780 -38.960 1.00 51.61 154 LYS B C 1
ATOM 6511 O O . LYS B 1 154 ? -18.751 50.215 -39.954 1.00 53.46 154 LYS B O 1
ATOM 6514 N N . ARG B 1 155 ? -17.798 52.014 -39.015 1.00 48.17 155 ARG B N 1
ATOM 6515 C CA . ARG B 1 155 ? -17.977 52.856 -40.182 1.00 45.24 155 ARG B CA 1
ATOM 6516 C C . ARG B 1 155 ? -16.697 53.209 -40.918 1.00 46.66 155 ARG B C 1
ATOM 6517 O O . ARG B 1 155 ? -16.779 53.567 -42.092 1.00 45.88 155 ARG B O 1
ATOM 6525 N N . GLY B 1 156 ? -15.526 53.104 -40.279 1.00 38.42 156 GLY B N 1
ATOM 6526 C CA . GLY B 1 156 ? -14.303 53.593 -40.904 1.00 39.75 156 GLY B CA 1
ATOM 6527 C C . GLY B 1 156 ? -13.900 52.836 -42.159 1.00 36.98 156 GLY B C 1
ATOM 6528 O O . GLY B 1 156 ? -13.457 53.440 -43.144 1.00 42.72 156 GLY B O 1
ATOM 6529 N N . ALA B 1 157 ? -14.046 51.506 -42.146 1.00 43.89 157 ALA B N 1
ATOM 6530 C CA . ALA B 1 157 ? -13.652 50.701 -43.301 1.00 42.29 157 ALA B CA 1
ATOM 6531 C C . ALA B 1 157 ? -14.392 51.142 -44.549 1.00 42.94 157 ALA B C 1
ATOM 6532 O O . ALA B 1 157 ? -13.794 51.243 -45.628 1.00 42.78 157 ALA B O 1
ATOM 6534 N N . THR B 1 158 ? -15.695 51.410 -44.426 1.00 42.67 158 THR B N 1
ATOM 6535 C CA . THR B 1 158 ? -16.453 51.811 -45.606 1.00 42.85 158 THR B CA 1
ATOM 6536 C C . THR B 1 158 ? -15.918 53.113 -46.166 1.00 36.84 158 THR B C 1
ATOM 6537 O O . THR B 1 158 ? -15.831 53.278 -47.383 1.00 43.75 158 THR B O 1
ATOM 6541 N N . LEU B 1 159 ? -15.548 54.055 -45.293 1.00 46.88 159 LEU B N 1
ATOM 6542 C CA . LEU B 1 159 ? -14.971 55.307 -45.772 1.00 38.05 159 LEU B CA 1
ATOM 6543 C C . LEU B 1 159 ? -13.677 55.057 -46.533 1.00 46.17 159 LEU B C 1
ATOM 6544 O O . LEU B 1 159 ? -13.460 55.641 -47.608 1.00 48.29 159 LEU B O 1
ATOM 6549 N N . GLU B 1 160 ? -12.813 54.173 -46.013 1.00 42.26 160 GLU B N 1
ATOM 6550 C CA . GLU B 1 160 ? -11.543 53.927 -46.706 1.00 45.80 160 GLU B CA 1
ATOM 6551 C C . GLU B 1 160 ? -11.788 53.321 -48.078 1.00 41.88 160 GLU B C 1
ATOM 6552 O O . GLU B 1 160 ? -11.239 53.783 -49.089 1.00 46.71 160 GLU B O 1
ATOM 6558 N N . ILE B 1 161 ? -12.642 52.299 -48.135 1.00 40.02 161 ILE B N 1
ATOM 6559 C CA . ILE B 1 161 ? -12.870 51.616 -49.403 1.00 39.49 161 ILE B CA 1
ATOM 6560 C C . ILE B 1 161 ? -13.577 52.537 -50.388 1.00 41.29 161 ILE B C 1
ATOM 6561 O O . ILE B 1 161 ? -13.294 52.519 -51.592 1.00 40.67 161 ILE B O 1
ATOM 6566 N N . LEU B 1 162 ? -14.500 53.367 -49.899 1.00 43.94 162 LEU B N 1
ATOM 6567 C CA . LEU B 1 162 ? -15.231 54.254 -50.796 1.00 47.14 162 LEU B CA 1
ATOM 6568 C C . LEU B 1 162 ? -14.302 55.287 -51.407 1.00 46.12 162 LEU B C 1
ATOM 6569 O O . LEU B 1 162 ? -14.336 55.524 -52.623 1.00 45.21 162 LEU B O 1
ATOM 6574 N N . VAL B 1 163 ? -13.464 55.916 -50.572 1.00 46.95 163 VAL B N 1
ATOM 6575 C CA . VAL B 1 163 ? -12.533 56.900 -51.100 1.00 46.17 163 VAL B CA 1
ATOM 6576 C C . VAL B 1 163 ? -11.603 56.242 -52.108 1.00 50.36 163 VAL B C 1
ATOM 6577 O O . VAL B 1 163 ? -11.364 56.788 -53.191 1.00 51.32 163 VAL B O 1
ATOM 6581 N N . THR B 1 164 ? -11.103 55.039 -51.797 1.00 45.13 164 THR B N 1
ATOM 6582 C CA . THR B 1 164 ? -10.150 54.410 -52.711 1.00 47.99 164 THR B CA 1
ATOM 6583 C C . THR B 1 164 ? -10.793 54.059 -54.055 1.00 47.26 164 THR B C 1
ATOM 6584 O O . THR B 1 164 ? -10.188 54.290 -55.113 1.00 49.75 164 THR B O 1
ATOM 6588 N N . LYS B 1 165 ? -12.028 53.536 -54.045 1.00 52.51 165 LYS B N 1
ATOM 6589 C CA . LYS B 1 165 ? -12.730 53.280 -55.307 1.00 52.85 165 LYS B CA 1
ATOM 6590 C C . LYS B 1 165 ? -12.931 54.569 -56.099 1.00 46.35 165 LYS B C 1
ATOM 6591 O O . LYS B 1 165 ? -12.640 54.629 -57.302 1.00 53.63 165 LYS B O 1
ATOM 6597 N N . MET B 1 166 ? -13.416 55.622 -55.436 1.00 48.31 166 MET B N 1
ATOM 6598 C CA . MET B 1 166 ? -13.703 56.859 -56.157 1.00 49.31 166 MET B CA 1
ATOM 6599 C C . MET B 1 166 ? -12.441 57.455 -56.767 1.00 47.40 166 MET B C 1
ATOM 6600 O O . MET B 1 166 ? -12.451 57.906 -57.917 1.00 50.05 166 MET B O 1
ATOM 6605 N N . ARG B 1 167 ? -11.345 57.467 -56.010 1.00 49.56 167 ARG B N 1
ATOM 6606 C CA . ARG B 1 167 ? -10.111 58.081 -56.503 1.00 50.72 167 ARG B CA 1
ATOM 6607 C C . ARG B 1 167 ? -9.457 57.240 -57.596 1.00 46.94 167 ARG B C 1
ATOM 6608 O O . ARG B 1 167 ? -8.872 57.790 -58.534 1.00 56.56 167 ARG B O 1
ATOM 6616 N N . ARG B 1 168 ? -9.556 55.908 -57.515 1.00 54.41 168 ARG B N 1
ATOM 6617 C CA . ARG B 1 168 ? -9.043 55.088 -58.610 1.00 55.11 168 ARG B CA 1
ATOM 6618 C C . ARG B 1 168 ? -9.883 55.227 -59.874 1.00 53.25 168 ARG B C 1
ATOM 6619 O O . ARG B 1 168 ? -9.345 55.123 -60.978 1.00 66.65 168 ARG B O 1
ATOM 6627 N N . MET B 1 169 ? -11.195 55.446 -59.744 1.00 58.77 169 MET B N 1
ATOM 6628 C CA . MET B 1 169 ? -12.044 55.582 -60.929 1.00 57.93 169 MET B CA 1
ATOM 6629 C C . MET B 1 169 ? -11.763 56.873 -61.684 1.00 57.69 169 MET B C 1
ATOM 6630 O O . MET B 1 169 ? -11.857 56.915 -62.915 1.00 58.36 169 MET B O 1
ATOM 6635 N N . ASN B 1 170 ? -11.465 57.949 -60.967 1.00 64.01 170 ASN B N 1
ATOM 6636 C CA . ASN B 1 170 ? -11.317 59.270 -61.574 1.00 57.42 170 ASN B CA 1
ATOM 6637 C C . ASN B 1 170 ? -10.123 59.951 -60.914 1.00 62.36 170 ASN B C 1
ATOM 6638 O O . ASN B 1 170 ? -10.267 60.566 -59.853 1.00 59.98 170 ASN B O 1
ATOM 6643 N N . LYS B 1 171 ? -8.954 59.859 -61.559 1.00 74.33 171 LYS B N 1
ATOM 6644 C CA . LYS B 1 171 ? -7.749 60.477 -61.013 1.00 77.07 171 LYS B CA 1
ATOM 6645 C C . LYS B 1 171 ? -7.897 61.987 -60.866 1.00 74.35 171 LYS B C 1
ATOM 6646 O O . LYS B 1 171 ? -7.124 62.602 -60.124 1.00 74.44 171 LYS B O 1
ATOM 6652 N N . ALA B 1 172 ? -8.872 62.592 -61.550 1.00 66.76 172 ALA B N 1
ATOM 6653 C CA . ALA B 1 172 ? -9.153 64.019 -61.448 1.00 65.57 172 ALA B CA 1
ATOM 6654 C C . ALA B 1 172 ? -10.186 64.361 -60.380 1.00 64.48 172 ALA B C 1
ATOM 6655 O O . ALA B 1 172 ? -10.535 65.535 -60.229 1.00 62.19 172 ALA B O 1
ATOM 6657 N N . LEU B 1 173 ? -10.693 63.375 -59.648 1.00 59.91 173 LEU B N 1
ATOM 6658 C CA . LEU B 1 173 ? -11.664 63.660 -58.604 1.00 57.14 173 LEU B CA 1
ATOM 6659 C C . LEU B 1 173 ? -11.059 64.576 -57.547 1.00 61.50 173 LEU B C 1
ATOM 6660 O O . LEU B 1 173 ? -9.933 64.360 -57.084 1.00 65.82 173 LEU B O 1
ATOM 6665 N N . ARG B 1 174 ? -11.814 65.601 -57.166 1.00 50.75 174 ARG B N 1
ATOM 6666 C CA . ARG B 1 174 ? -11.459 66.459 -56.044 1.00 57.94 174 ARG B CA 1
ATOM 6667 C C . ARG B 1 174 ? -12.118 65.931 -54.778 1.00 56.31 174 ARG B C 1
ATOM 6668 O O . ARG B 1 174 ? -13.347 65.854 -54.711 1.00 62.53 174 ARG B O 1
ATOM 6676 N N . VAL B 1 175 ? -11.319 65.619 -53.757 1.00 57.12 175 VAL B N 1
ATOM 6677 C CA . VAL B 1 175 ? -11.829 65.062 -52.506 1.00 50.64 175 VAL B CA 1
ATOM 6678 C C . VAL B 1 175 ? -11.701 66.094 -51.394 1.00 52.00 175 VAL B C 1
ATOM 6679 O O . VAL B 1 175 ? -10.618 66.653 -51.161 1.00 54.73 175 VAL B O 1
ATOM 6683 N N . ILE B 1 176 ? -12.814 66.339 -50.708 1.00 56.27 176 ILE B N 1
ATOM 6684 C CA . ILE B 1 176 ? -12.902 67.267 -49.588 1.00 58.54 176 ILE B CA 1
ATOM 6685 C C . ILE B 1 176 ? -13.368 66.473 -48.379 1.00 51.06 176 ILE B C 1
ATOM 6686 O O . ILE B 1 176 ? -14.431 65.852 -48.419 1.00 53.25 176 ILE B O 1
ATOM 6691 N N . GLY B 1 177 ? -12.587 66.497 -47.311 1.00 55.12 177 GLY B N 1
ATOM 6692 C CA . GLY B 1 177 ? -12.928 65.815 -46.074 1.00 45.64 177 GLY B CA 1
ATOM 6693 C C . GLY B 1 177 ? -13.265 66.830 -44.991 1.00 50.64 177 GLY B C 1
ATOM 6694 O O . GLY B 1 177 ? -12.590 67.855 -44.866 1.00 52.40 177 GLY B O 1
ATOM 6695 N N . LEU B 1 178 ? -14.320 66.540 -44.235 1.00 53.45 178 LEU B N 1
ATOM 6696 C CA . LEU B 1 178 ? -14.711 67.341 -43.084 1.00 50.68 178 LEU B CA 1
ATOM 6697 C C . LEU B 1 178 ? -14.488 66.518 -41.826 1.00 53.05 178 LEU B C 1
ATOM 6698 O O . LEU B 1 178 ? -15.005 65.403 -41.723 1.00 51.16 178 LEU B O 1
ATOM 6703 N N . SER B 1 179 ? -13.724 67.060 -40.873 1.00 48.41 179 SER B N 1
ATOM 6704 C CA . SER B 1 179 ? -13.386 66.321 -39.668 1.00 43.39 179 SER B CA 1
ATOM 6705 C C . SER B 1 179 ? -13.547 67.205 -38.441 1.00 54.51 179 SER B C 1
ATOM 6706 O O . SER B 1 179 ? -13.419 68.430 -38.517 1.00 57.71 179 SER B O 1
ATOM 6709 N N . ALA B 1 180 ? -13.856 66.566 -37.313 1.00 47.77 180 ALA B N 1
ATOM 6710 C CA . ALA B 1 180 ? -13.605 67.180 -36.022 1.00 53.78 180 ALA B CA 1
ATOM 6711 C C . ALA B 1 180 ? -12.100 67.269 -35.798 1.00 54.98 180 ALA B C 1
ATOM 6712 O O . ALA B 1 180 ? -11.307 66.629 -36.495 1.00 57.14 180 ALA B O 1
ATOM 6714 N N . THR B 1 181 ? -11.701 68.065 -34.812 1.00 55.27 181 THR B N 1
ATOM 6715 C CA . THR B 1 181 ? -10.283 68.170 -34.498 1.00 59.63 181 THR B CA 1
ATOM 6716 C C . THR B 1 181 ? -9.796 66.902 -33.802 1.00 60.75 181 THR B C 1
ATOM 6717 O O . THR B 1 181 ? -10.536 66.254 -33.055 1.00 55.35 181 THR B O 1
ATOM 6721 N N . ALA B 1 182 ? -8.548 66.538 -34.087 1.00 60.24 182 ALA B N 1
ATOM 6722 C CA . ALA B 1 182 ? -7.853 65.415 -33.471 1.00 61.83 182 ALA B CA 1
ATOM 6723 C C . ALA B 1 182 ? -6.357 65.636 -33.645 1.00 56.93 182 ALA B C 1
ATOM 6724 O O . ALA B 1 182 ? -5.937 66.365 -34.554 1.00 59.11 182 ALA B O 1
ATOM 6726 N N . PRO B 1 183 ? -5.528 65.021 -32.803 1.00 54.92 183 PRO B N 1
ATOM 6727 C CA . PRO B 1 183 ? -4.082 65.299 -32.894 1.00 59.06 183 PRO B CA 1
ATOM 6728 C C . PRO B 1 183 ? -3.452 64.916 -34.230 1.00 59.93 183 PRO B C 1
ATOM 6729 O O . PRO B 1 183 ? -2.459 65.537 -34.621 1.00 60.62 183 PRO B O 1
ATOM 6733 N N . ASN B 1 184 ? -4.010 63.951 -34.962 1.00 58.27 184 ASN B N 1
ATOM 6734 C CA . ASN B 1 184 ? -3.398 63.450 -36.188 1.00 54.60 184 ASN B CA 1
ATOM 6735 C C . ASN B 1 184 ? -4.288 63.649 -37.421 1.00 59.19 184 ASN B C 1
ATOM 6736 O O . ASN B 1 184 ? -4.265 62.828 -38.337 1.00 57.68 184 ASN B O 1
ATOM 6741 N N . VAL B 1 185 ? -5.046 64.750 -37.486 1.00 55.31 185 VAL B N 1
ATOM 6742 C CA . VAL B 1 185 ? -5.896 64.998 -38.652 1.00 54.76 185 VAL B CA 1
ATOM 6743 C C . VAL B 1 185 ? -5.065 65.203 -39.915 1.00 60.45 185 VAL B C 1
ATOM 6744 O O . VAL B 1 185 ? -5.498 64.860 -41.030 1.00 68.28 185 VAL B O 1
ATOM 6748 N N . THR B 1 186 ? -3.868 65.763 -39.775 1.00 55.53 186 THR B N 1
ATOM 6749 C CA . THR B 1 186 ? -3.007 65.944 -40.935 1.00 60.93 186 THR B CA 1
ATOM 6750 C C . THR B 1 186 ? -2.601 64.621 -41.567 1.00 59.82 186 THR B C 1
ATOM 6751 O O . THR B 1 186 ? -2.283 64.590 -42.758 1.00 58.96 186 THR B O 1
ATOM 6755 N N . GLU B 1 187 ? -2.606 63.530 -40.800 1.00 59.52 187 GLU B N 1
ATOM 6756 C CA . GLU B 1 187 ? -2.398 62.212 -41.389 1.00 60.08 187 GLU B CA 1
ATOM 6757 C C . GLU B 1 187 ? -3.492 61.897 -42.402 1.00 59.73 187 GLU B C 1
ATOM 6758 O O . GLU B 1 187 ? -3.222 61.356 -43.487 1.00 59.45 187 GLU B O 1
ATOM 6764 N N . ILE B 1 188 ? -4.737 62.244 -42.065 1.00 58.01 188 ILE B N 1
ATOM 6765 C CA . ILE B 1 188 ? -5.834 62.101 -43.013 1.00 57.89 188 ILE B CA 1
ATOM 6766 C C . ILE B 1 188 ? -5.566 62.959 -44.239 1.00 54.26 188 ILE B C 1
ATOM 6767 O O . ILE B 1 188 ? -5.709 62.502 -45.382 1.00 51.83 188 ILE B O 1
ATOM 6772 N N . ALA B 1 189 ? -5.147 64.211 -44.018 1.00 55.72 189 ALA B N 1
ATOM 6773 C CA . ALA B 1 189 ? -4.858 65.089 -45.155 1.00 56.85 189 ALA B CA 1
ATOM 6774 C C . ALA B 1 189 ? -3.807 64.475 -46.072 1.00 55.68 189 ALA B C 1
ATOM 6775 O O . ALA B 1 189 ? -3.949 64.498 -47.301 1.00 55.81 189 ALA B O 1
ATOM 6777 N N . GLU B 1 190 ? -2.756 63.902 -45.486 1.00 57.84 190 GLU B N 1
ATOM 6778 C CA . GLU B 1 190 ? -1.718 63.257 -46.283 1.00 60.85 190 GLU B CA 1
ATOM 6779 C C . GLU B 1 190 ? -2.294 62.099 -47.077 1.00 57.34 190 GLU B C 1
ATOM 6780 O O . GLU B 1 190 ? -2.022 61.956 -48.276 1.00 54.47 190 GLU B O 1
ATOM 6786 N N . TRP B 1 191 ? -3.108 61.266 -46.422 1.00 52.72 191 TRP B N 1
ATOM 6787 C CA . TRP B 1 191 ? -3.743 60.155 -47.124 1.00 56.33 191 TRP B CA 1
ATOM 6788 C C . TRP B 1 191 ? -4.558 60.647 -48.319 1.00 54.06 191 TRP B C 1
ATOM 6789 O O . TRP B 1 191 ? -4.600 59.989 -49.364 1.00 51.96 191 TRP B O 1
ATOM 6800 N N . LEU B 1 192 ? -5.186 61.814 -48.194 1.00 53.99 192 LEU B N 1
ATOM 6801 C CA . LEU B 1 192 ? -6.015 62.368 -49.260 1.00 54.42 192 LEU B CA 1
ATOM 6802 C C . LEU B 1 192 ? -5.229 63.171 -50.290 1.00 62.38 192 LEU B C 1
ATOM 6803 O O . LEU B 1 192 ? -5.839 63.677 -51.240 1.00 56.52 192 LEU B O 1
ATOM 6808 N N . ASP B 1 193 ? -3.906 63.306 -50.129 1.00 57.57 193 ASP B N 1
ATOM 6809 C CA . ASP B 1 193 ? -3.092 64.148 -51.005 1.00 52.73 193 ASP B CA 1
ATOM 6810 C C . ASP B 1 193 ? -3.648 65.570 -51.029 1.00 59.94 193 ASP B C 1
ATOM 6811 O O . ASP B 1 193 ? -3.801 66.191 -52.086 1.00 59.79 193 ASP B O 1
ATOM 6816 N N . ALA B 1 194 ? -3.948 66.082 -49.837 1.00 63.90 194 ALA B N 1
ATOM 6817 C CA . ALA B 1 194 ? -4.777 67.261 -49.664 1.00 59.10 194 ALA B CA 1
ATOM 6818 C C . ALA B 1 194 ? -4.055 68.352 -48.888 1.00 57.54 194 ALA B C 1
ATOM 6819 O O . ALA B 1 194 ? -3.237 68.082 -48.002 1.00 53.68 194 ALA B O 1
ATOM 6821 N N . ASP B 1 195 ? -4.404 69.593 -49.210 1.00 54.44 195 ASP B N 1
ATOM 6822 C CA . ASP B 1 195 ? -4.151 70.698 -48.311 1.00 51.70 195 ASP B CA 1
ATOM 6823 C C . ASP B 1 195 ? -5.107 70.595 -47.132 1.00 61.95 195 ASP B C 1
ATOM 6824 O O . ASP B 1 195 ? -6.083 69.849 -47.165 1.00 58.30 195 ASP B O 1
ATOM 6829 N N . TYR B 1 196 ? -4.814 71.334 -46.069 1.00 62.60 196 TYR B N 1
ATOM 6830 C CA . TYR B 1 196 ? -5.618 71.242 -44.864 1.00 61.69 196 TYR B CA 1
ATOM 6831 C C . TYR B 1 196 ? -5.728 72.611 -44.213 1.00 68.86 196 TYR B C 1
ATOM 6832 O O . TYR B 1 196 ? -4.852 73.465 -44.370 1.00 63.32 196 TYR B O 1
ATOM 6841 N N . TYR B 1 197 ? -6.845 72.814 -43.516 1.00 65.82 197 TYR B N 1
ATOM 6842 C CA . TYR B 1 197 ? -7.025 73.924 -42.590 1.00 61.84 197 TYR B CA 1
ATOM 6843 C C . TYR B 1 197 ? -7.549 73.363 -41.276 1.00 66.13 197 TYR B C 1
ATOM 6844 O O . TYR B 1 197 ? -8.575 72.675 -41.259 1.00 69.96 197 TYR B O 1
ATOM 6853 N N . VAL B 1 198 ? -6.867 73.680 -40.184 1.00 64.66 198 VAL B N 1
ATOM 6854 C CA . VAL B 1 198 ? -7.195 73.178 -38.859 1.00 64.38 198 VAL B CA 1
ATOM 6855 C C . VAL B 1 198 ? -7.418 74.364 -37.931 1.00 69.31 198 VAL B C 1
ATOM 6856 O O . VAL B 1 198 ? -6.642 75.324 -37.941 1.00 73.60 198 VAL B O 1
ATOM 6860 N N . SER B 1 199 ? -8.482 74.302 -37.137 1.00 67.44 199 SER B N 1
ATOM 6861 C CA . SER B 1 199 ? -8.756 75.334 -36.149 1.00 69.33 199 SER B CA 1
ATOM 6862 C C . SER B 1 199 ? -9.740 74.800 -35.118 1.00 68.69 199 SER B C 1
ATOM 6863 O O . SER B 1 199 ? -10.684 74.084 -35.462 1.00 68.01 199 SER B O 1
ATOM 6866 N N . ASP B 1 200 ? -9.505 75.152 -33.859 1.00 67.97 200 ASP B N 1
ATOM 6867 C CA . ASP B 1 200 ? -10.416 74.848 -32.766 1.00 68.14 200 ASP B CA 1
ATOM 6868 C C . ASP B 1 200 ? -11.367 75.994 -32.464 1.00 71.94 200 ASP B C 1
ATOM 6869 O O . ASP B 1 200 ? -12.209 75.863 -31.568 1.00 72.10 200 ASP B O 1
ATOM 6874 N N . TRP B 1 201 ? -11.261 77.096 -33.205 1.00 71.52 201 TRP B N 1
ATOM 6875 C CA . TRP B 1 201 ? -12.100 78.264 -32.974 1.00 70.00 201 TRP B CA 1
ATOM 6876 C C . TRP B 1 201 ? -13.581 77.921 -33.075 1.00 67.47 201 TRP B C 1
ATOM 6877 O O . TRP B 1 201 ? -14.012 77.221 -33.994 1.00 68.30 201 TRP B O 1
ATOM 6888 N N . ARG B 1 202 ? -14.363 78.448 -32.142 1.00 64.16 202 ARG B N 1
ATOM 6889 C CA . ARG B 1 202 ? -15.808 78.301 -32.161 1.00 70.50 202 ARG B CA 1
ATOM 6890 C C . ARG B 1 202 ? -16.465 79.644 -31.878 1.00 74.61 202 ARG B C 1
ATOM 6891 O O . ARG B 1 202 ? -15.864 80.512 -31.233 1.00 62.79 202 ARG B O 1
ATOM 6899 N N . PRO B 1 203 ? -17.698 79.853 -32.359 1.00 74.14 203 PRO B N 1
ATOM 6900 C CA . PRO B 1 203 ? -18.358 81.152 -32.118 1.00 71.20 203 PRO B CA 1
ATOM 6901 C C . PRO B 1 203 ? -18.569 81.455 -30.643 1.00 69.40 203 PRO B C 1
ATOM 6902 O O . PRO B 1 203 ? -18.273 82.565 -30.186 1.00 75.16 203 PRO B O 1
ATOM 6906 N N . VAL B 1 204 ? -19.074 80.491 -29.888 1.00 61.38 204 VAL B N 1
ATOM 6907 C CA . VAL B 1 204 ? -19.448 80.680 -28.489 1.00 60.97 204 VAL B CA 1
ATOM 6908 C C . VAL B 1 204 ? -18.418 79.977 -27.625 1.00 61.87 204 VAL B C 1
ATOM 6909 O O . VAL B 1 204 ? -18.205 78.766 -27.793 1.00 66.75 204 VAL B O 1
ATOM 6913 N N . PRO B 1 205 ? -17.751 80.665 -26.698 1.00 63.93 205 PRO B N 1
ATOM 6914 C CA . PRO B 1 205 ? -16.803 79.985 -25.811 1.00 64.68 205 PRO B CA 1
ATOM 6915 C C . PRO B 1 205 ? -17.471 78.875 -25.007 1.00 66.34 205 PRO B C 1
ATOM 6916 O O . PRO B 1 205 ? -18.588 79.023 -24.503 1.00 68.54 205 PRO B O 1
ATOM 6920 N N . LEU B 1 206 ? -16.751 77.772 -24.863 1.00 61.89 206 LEU B N 1
ATOM 6921 C CA . LEU B 1 206 ? -17.196 76.622 -24.094 1.00 54.10 206 LEU B CA 1
ATOM 6922 C C . LEU B 1 206 ? -16.493 76.602 -22.739 1.00 64.87 206 LEU B C 1
ATOM 6923 O O . LEU B 1 206 ? -15.258 76.633 -22.674 1.00 64.46 206 LEU B O 1
ATOM 6928 N N . VAL B 1 207 ? -17.279 76.552 -21.663 1.00 62.26 207 VAL B N 1
ATOM 6929 C CA . VAL B 1 207 ? -16.768 76.364 -20.311 1.00 56.85 207 VAL B CA 1
ATOM 6930 C C . VAL B 1 207 ? -17.221 74.997 -19.825 1.00 58.68 207 VAL B C 1
ATOM 6931 O O . VAL B 1 207 ? -18.405 74.656 -19.919 1.00 57.61 207 VAL B O 1
ATOM 6935 N N . GLU B 1 208 ? -16.278 74.218 -19.308 1.00 61.25 208 GLU B N 1
ATOM 6936 C CA . GLU B 1 208 ? -16.522 72.866 -18.838 1.00 56.92 208 GLU B CA 1
ATOM 6937 C C . GLU B 1 208 ? -16.366 72.811 -17.325 1.00 56.46 208 GLU B C 1
ATOM 6938 O O . GLU B 1 208 ? -15.551 73.533 -16.737 1.00 61.94 208 GLU B O 1
ATOM 6944 N N . GLY B 1 209 ? -17.166 71.946 -16.698 1.00 58.58 209 GLY B N 1
ATOM 6945 C CA . GLY B 1 209 ? -17.135 71.797 -15.257 1.00 58.96 209 GLY B CA 1
ATOM 6946 C C . GLY B 1 209 ? -17.559 70.414 -14.806 1.00 63.64 209 GLY B C 1
ATOM 6947 O O . GLY B 1 209 ? -17.995 69.579 -15.599 1.00 57.68 209 GLY B O 1
ATOM 6948 N N . VAL B 1 210 ? -17.415 70.182 -13.504 1.00 63.23 210 VAL B N 1
ATOM 6949 C CA . VAL B 1 210 ? -17.892 68.959 -12.872 1.00 64.44 210 VAL B CA 1
ATOM 6950 C C . VAL B 1 210 ? -18.771 69.318 -11.689 1.00 72.37 210 VAL B C 1
ATOM 6951 O O . VAL B 1 210 ? -18.442 70.218 -10.906 1.00 70.42 210 VAL B O 1
ATOM 6955 N N . LEU B 1 211 ? -19.895 68.612 -11.575 1.00 67.51 211 LEU B N 1
ATOM 6956 C CA . LEU B 1 211 ? -20.774 68.671 -10.417 1.00 68.03 211 LEU B CA 1
ATOM 6957 C C . LEU B 1 211 ? -20.530 67.420 -9.583 1.00 70.85 211 LEU B C 1
ATOM 6958 O O . LEU B 1 211 ? -20.710 66.301 -10.078 1.00 72.14 211 LEU B O 1
ATOM 6963 N N . CYS B 1 212 ? -20.099 67.607 -8.335 1.00 72.42 212 CYS B N 1
ATOM 6964 C CA . CYS B 1 212 ? -19.757 66.480 -7.474 1.00 76.67 212 CYS B CA 1
ATOM 6965 C C . CYS B 1 212 ? -20.057 66.847 -6.030 1.00 75.70 212 CYS B C 1
ATOM 6966 O O . CYS B 1 212 ? -19.669 67.925 -5.577 1.00 80.06 212 CYS B O 1
ATOM 6969 N N . GLU B 1 213 ? -20.765 65.957 -5.326 1.00 86.56 213 GLU B N 1
ATOM 6970 C CA . GLU B 1 213 ? -21.109 66.136 -3.910 1.00 85.63 213 GLU B CA 1
ATOM 6971 C C . GLU B 1 213 ? -21.762 67.496 -3.664 1.00 89.33 213 GLU B C 1
ATOM 6972 O O . GLU B 1 213 ? -21.532 68.145 -2.640 1.00 91.89 213 GLU B O 1
ATOM 6974 N N . GLY B 1 214 ? -22.570 67.940 -4.626 1.00 81.34 214 GLY B N 1
ATOM 6975 C CA . GLY B 1 214 ? -23.282 69.196 -4.492 1.00 81.59 214 GLY B CA 1
ATOM 6976 C C . GLY B 1 214 ? -22.464 70.445 -4.725 1.00 86.95 214 GLY B C 1
ATOM 6977 O O . GLY B 1 214 ? -22.909 71.538 -4.353 1.00 84.74 214 GLY B O 1
ATOM 6978 N N . THR B 1 215 ? -21.279 70.325 -5.327 1.00 81.68 215 THR B N 1
ATOM 6979 C CA . THR B 1 215 ? -20.454 71.478 -5.669 1.00 77.95 215 THR B CA 1
ATOM 6980 C C . THR B 1 215 ? -20.106 71.445 -7.151 1.00 74.12 215 THR B C 1
ATOM 6981 O O . THR B 1 215 ? -19.612 70.431 -7.657 1.00 79.57 215 THR B O 1
ATOM 6985 N N . LEU B 1 216 ? -20.383 72.553 -7.838 1.00 69.69 216 LEU B N 1
ATOM 6986 C CA . LEU B 1 216 ? -20.048 72.748 -9.241 1.00 64.36 216 LEU B CA 1
ATOM 6987 C C . LEU B 1 216 ? -18.717 73.476 -9.315 1.00 70.61 216 LEU B C 1
ATOM 6988 O O . LEU B 1 216 ? -18.558 74.542 -8.710 1.00 79.39 216 LEU B O 1
ATOM 6993 N N . GLU B 1 217 ? -17.764 72.893 -10.028 1.00 64.45 217 GLU B N 1
ATOM 6994 C CA . GLU B 1 217 ? -16.491 73.541 -10.319 1.00 67.83 217 GLU B CA 1
ATOM 6995 C C . GLU B 1 217 ? -16.407 73.763 -11.821 1.00 68.24 217 GLU B C 1
ATOM 6996 O O . GLU B 1 217 ? -16.487 72.800 -12.597 1.00 64.41 217 GLU B O 1
ATOM 7002 N N . LEU B 1 218 ? -16.272 75.024 -12.227 1.00 69.67 218 LEU B N 1
ATOM 7003 C CA . LEU B 1 218 ? -16.131 75.396 -13.630 1.00 69.55 218 LEU B CA 1
ATOM 7004 C C . LEU B 1 218 ? -14.711 75.881 -13.885 1.00 68.83 218 LEU B C 1
ATOM 7005 O O . LEU B 1 218 ? -14.170 76.687 -13.114 1.00 70.82 218 LEU B O 1
ATOM 7010 N N . PHE B 1 219 ? -14.123 75.412 -14.981 1.00 68.03 219 PHE B N 1
ATOM 7011 C CA . PHE B 1 219 ? -12.723 75.677 -15.287 1.00 69.87 219 PHE B CA 1
ATOM 7012 C C . PHE B 1 219 ? -12.628 76.748 -16.366 1.00 68.12 219 PHE B C 1
ATOM 7013 O O . PHE B 1 219 ? -13.048 76.529 -17.505 1.00 71.19 219 PHE B O 1
ATOM 7021 N N . ASP B 1 220 ? -12.142 77.927 -15.981 1.00 75.27 220 ASP B N 1
ATOM 7022 C CA . ASP B 1 220 ? -11.910 79.028 -16.914 1.00 79.61 220 ASP B CA 1
ATOM 7023 C C . ASP B 1 220 ? -10.647 79.806 -16.528 1.00 74.52 220 ASP B C 1
ATOM 7024 O O . ASP B 1 220 ? -10.645 81.037 -16.449 1.00 69.07 220 ASP B O 1
ATOM 7029 N N . GLY B 1 221 ? -9.561 79.092 -16.247 1.00 74.61 221 GLY B N 1
ATOM 7030 C CA . GLY B 1 221 ? -8.326 79.781 -15.891 1.00 63.45 221 GLY B CA 1
ATOM 7031 C C . GLY B 1 221 ? -8.511 80.617 -14.634 1.00 75.77 221 GLY B C 1
ATOM 7032 O O . GLY B 1 221 ? -8.987 80.124 -13.605 1.00 75.46 221 GLY B O 1
ATOM 7033 N N . ALA B 1 222 ? -8.151 81.906 -14.716 1.00 67.74 222 ALA B N 1
ATOM 7034 C CA . ALA B 1 222 ? -8.312 82.825 -13.587 1.00 74.66 222 ALA B CA 1
ATOM 7035 C C . ALA B 1 222 ? -9.771 83.117 -13.257 1.00 81.40 222 ALA B C 1
ATOM 7036 O O . ALA B 1 222 ? -10.045 83.712 -12.210 1.00 83.77 222 ALA B O 1
ATOM 7038 N N . PHE B 1 223 ? -10.710 82.731 -14.115 1.00 84.63 223 PHE B N 1
ATOM 7039 C CA . PHE B 1 223 ? -12.122 82.972 -13.865 1.00 78.84 223 PHE B CA 1
ATOM 7040 C C . PHE B 1 223 ? -12.855 81.704 -13.450 1.00 76.77 223 PHE B C 1
ATOM 7041 O O . PHE B 1 223 ? -14.090 81.693 -13.409 1.00 77.99 223 PHE B O 1
ATOM 7049 N N . SER B 1 224 ? -12.114 80.648 -13.110 1.00 75.15 224 SER B N 1
ATOM 7050 C CA . SER B 1 224 ? -12.709 79.401 -12.650 1.00 76.93 224 SER B CA 1
ATOM 7051 C C . SER B 1 224 ? -13.522 79.650 -11.389 1.00 71.60 224 SER B C 1
ATOM 7052 O O . SER B 1 224 ? -13.153 80.471 -10.551 1.00 72.42 224 SER B O 1
ATOM 7055 N N . THR B 1 225 ? -14.652 78.968 -11.262 1.00 67.95 225 THR B N 1
ATOM 7056 C CA . THR B 1 225 ? -15.549 79.245 -10.145 1.00 78.77 225 THR B CA 1
ATOM 7057 C C . THR B 1 225 ? -15.982 77.954 -9.463 1.00 75.03 225 THR B C 1
ATOM 7058 O O . THR B 1 225 ? -15.846 76.853 -10.006 1.00 73.92 225 THR B O 1
ATOM 7062 N N . SER B 1 226 ? -16.524 78.116 -8.259 1.00 69.50 226 SER B N 1
ATOM 7063 C CA . SER B 1 226 ? -17.055 77.017 -7.466 1.00 75.34 226 SER B CA 1
ATOM 7064 C C . SER B 1 226 ? -18.359 77.468 -6.821 1.00 81.34 226 SER B C 1
ATOM 7065 O O . SER B 1 226 ? -18.449 78.591 -6.312 1.00 84.36 226 SER B O 1
ATOM 7068 N N . ARG B 1 227 ? -19.367 76.595 -6.844 1.00 75.77 227 ARG B N 1
ATOM 7069 C CA . ARG B 1 227 ? -20.711 76.991 -6.439 1.00 74.91 227 ARG B CA 1
ATOM 7070 C C . ARG B 1 227 ? -21.455 75.824 -5.800 1.00 78.95 227 ARG B C 1
ATOM 7071 O O . ARG B 1 227 ? -21.286 74.673 -6.203 1.00 76.44 227 ARG B O 1
ATOM 7079 N N . ARG B 1 228 ? -22.275 76.125 -4.799 1.00 80.92 228 ARG B N 1
ATOM 7080 C CA . ARG B 1 228 ? -23.218 75.143 -4.285 1.00 76.21 228 ARG B CA 1
ATOM 7081 C C . ARG B 1 228 ? -24.449 75.172 -5.172 1.00 75.45 228 ARG B C 1
ATOM 7082 O O . ARG B 1 228 ? -25.101 76.215 -5.298 1.00 77.14 228 ARG B O 1
ATOM 7090 N N . VAL B 1 229 ? -24.748 74.044 -5.812 1.00 70.35 229 VAL B N 1
ATOM 7091 C CA . VAL B 1 229 ? -25.901 73.948 -6.698 1.00 80.57 229 VAL B CA 1
ATOM 7092 C C . VAL B 1 229 ? -26.184 72.473 -6.934 1.00 76.25 229 VAL B C 1
ATOM 7093 O O . VAL B 1 229 ? -25.278 71.640 -6.890 1.00 75.98 229 VAL B O 1
ATOM 7097 N N . LYS B 1 230 ? -27.453 72.147 -7.152 1.00 78.42 230 LYS B N 1
ATOM 7098 C CA . LYS B 1 230 ? -27.872 70.786 -7.455 1.00 81.92 230 LYS B CA 1
ATOM 7099 C C . LYS B 1 230 ? -28.242 70.660 -8.928 1.00 77.71 230 LYS B C 1
ATOM 7100 O O . LYS B 1 230 ? -28.439 71.653 -9.634 1.00 76.67 230 LYS B O 1
ATOM 7106 N N . PHE B 1 231 ? -28.329 69.405 -9.375 1.00 74.49 231 PHE B N 1
ATOM 7107 C CA . PHE B 1 231 ? -28.683 69.095 -10.759 1.00 72.70 231 PHE B CA 1
ATOM 7108 C C . PHE B 1 231 ? -29.965 69.808 -11.184 1.00 72.87 231 PHE B C 1
ATOM 7109 O O . PHE B 1 231 ? -30.024 70.444 -12.248 1.00 65.33 231 PHE B O 1
ATOM 7117 N N . GLU B 1 232 ? -30.997 69.728 -10.342 1.00 66.11 232 GLU B N 1
ATOM 7118 C CA . GLU B 1 232 ? -32.295 70.282 -10.703 1.00 73.41 232 GLU B CA 1
ATOM 7119 C C . GLU B 1 232 ? -32.220 71.792 -10.855 1.00 66.83 232 GLU B C 1
ATOM 7120 O O . GLU B 1 232 ? -32.823 72.360 -11.772 1.00 63.07 232 GLU B O 1
ATOM 7126 N N . GLU B 1 233 ? -31.479 72.458 -9.966 1.00 70.74 233 GLU B N 1
ATOM 7127 C CA . GLU B 1 233 ? -31.325 73.905 -10.073 1.00 67.41 233 GLU B CA 1
ATOM 7128 C C . GLU B 1 233 ? -30.515 74.283 -11.301 1.00 70.02 233 GLU B C 1
ATOM 7129 O O . GLU B 1 233 ? -30.824 75.278 -11.967 1.00 67.10 233 GLU B O 1
ATOM 7135 N N . LEU B 1 234 ? -29.480 73.498 -11.622 1.00 67.71 234 LEU B N 1
ATOM 7136 C CA . LEU B 1 234 ? -28.734 73.738 -12.851 1.00 65.99 234 LEU B CA 1
ATOM 7137 C C . LEU B 1 234 ? -29.654 73.684 -14.056 1.00 66.96 234 LEU B C 1
ATOM 7138 O O . LEU B 1 234 ? -29.525 74.497 -14.981 1.00 60.31 234 LEU B O 1
ATOM 7143 N N . VAL B 1 235 ? -30.584 72.724 -14.067 1.00 62.36 235 VAL B N 1
ATOM 7144 C CA . VAL B 1 235 ? -31.513 72.614 -15.189 1.00 58.16 235 VAL B CA 1
ATOM 7145 C C . VAL B 1 235 ? -32.481 73.793 -15.202 1.00 63.02 235 VAL B C 1
ATOM 7146 O O . VAL B 1 235 ? -32.668 74.453 -16.234 1.00 63.38 235 VAL B O 1
ATOM 7150 N N . GLU B 1 236 ? -33.082 74.098 -14.047 1.00 60.83 236 GLU B N 1
ATOM 7151 C CA . GLU B 1 236 ? -34.131 75.113 -14.007 1.00 65.76 236 GLU B CA 1
ATOM 7152 C C . GLU B 1 236 ? -33.593 76.505 -14.326 1.00 65.95 236 GLU B C 1
ATOM 7153 O O . GLU B 1 236 ? -34.277 77.290 -14.994 1.00 68.23 236 GLU B O 1
ATOM 7159 N N . GLU B 1 237 ? -32.386 76.843 -13.849 1.00 62.38 237 GLU B N 1
ATOM 7160 C CA . GLU B 1 237 ? -31.805 78.143 -14.187 1.00 67.51 237 GLU B CA 1
ATOM 7161 C C . GLU B 1 237 ? -31.854 78.359 -15.687 1.00 65.74 237 GLU B C 1
ATOM 7162 O O . GLU B 1 237 ? -32.227 79.430 -16.176 1.00 70.22 237 GLU B O 1
ATOM 7168 N N . CYS B 1 238 ? -31.504 77.325 -16.427 1.00 63.57 238 CYS B N 1
ATOM 7169 C CA . CYS B 1 238 ? -31.443 77.397 -17.871 1.00 66.57 238 CYS B CA 1
ATOM 7170 C C . CYS B 1 238 ? -32.838 77.389 -18.502 1.00 64.39 238 CYS B C 1
ATOM 7171 O O . CYS B 1 238 ? -33.098 78.148 -19.443 1.00 62.01 238 CYS B O 1
ATOM 7174 N N . VAL B 1 239 ? -33.745 76.549 -17.992 1.00 64.65 239 VAL B N 1
ATOM 7175 C CA . VAL B 1 239 ? -35.111 76.507 -18.526 1.00 62.00 239 VAL B CA 1
ATOM 7176 C C . VAL B 1 239 ? -35.792 77.865 -18.379 1.00 68.67 239 VAL B C 1
ATOM 7177 O O . VAL B 1 239 ? -36.493 78.327 -19.288 1.00 71.04 239 VAL B O 1
ATOM 7181 N N . ALA B 1 240 ? -35.591 78.529 -17.237 1.00 67.07 240 ALA B N 1
ATOM 7182 C CA . ALA B 1 240 ? -36.233 79.815 -16.998 1.00 67.46 240 ALA B CA 1
ATOM 7183 C C . ALA B 1 240 ? -35.787 80.872 -17.998 1.00 72.85 240 ALA B C 1
ATOM 7184 O O . ALA B 1 240 ? -36.560 81.783 -18.318 1.00 74.50 240 ALA B O 1
ATOM 7186 N N . GLU B 1 241 ? -34.552 80.789 -18.486 1.00 71.49 241 GLU B N 1
ATOM 7187 C CA . GLU B 1 241 ? -34.080 81.707 -19.516 1.00 70.25 241 GLU B CA 1
ATOM 7188 C C . GLU B 1 241 ? -34.377 81.203 -20.924 1.00 74.93 241 GLU B C 1
ATOM 7189 O O . GLU B 1 241 ? -33.934 81.825 -21.897 1.00 72.24 241 GLU B O 1
ATOM 7195 N N . ASN B 1 242 ? -35.113 80.095 -21.049 1.00 70.26 242 ASN B N 1
ATOM 7196 C CA . ASN B 1 242 ? -35.456 79.518 -22.349 1.00 66.65 242 ASN B CA 1
ATOM 7197 C C . ASN B 1 242 ? -34.198 79.188 -23.154 1.00 66.79 242 ASN B C 1
ATOM 7198 O O . ASN B 1 242 ? -34.150 79.361 -24.374 1.00 65.81 242 ASN B O 1
ATOM 7203 N N . GLY B 1 243 ? -33.172 78.693 -22.462 1.00 62.49 243 GLY B N 1
ATOM 7204 C CA . GLY B 1 243 ? -31.872 78.477 -23.066 1.00 65.59 243 GLY B CA 1
ATOM 7205 C C . GLY B 1 243 ? -31.599 77.121 -23.684 1.00 56.68 243 GLY B C 1
ATOM 7206 O O . GLY B 1 243 ? -30.654 76.983 -24.466 1.00 62.40 243 GLY B O 1
ATOM 7207 N N . GLY B 1 244 ? -32.401 76.115 -23.354 1.00 55.81 244 GLY B N 1
ATOM 7208 C CA . GLY B 1 244 ? -32.191 74.779 -23.883 1.00 48.01 244 GLY B CA 1
ATOM 7209 C C . GLY B 1 244 ? -31.217 73.985 -23.029 1.00 55.67 244 GLY B C 1
ATOM 7210 O O . GLY B 1 244 ? -30.066 74.404 -22.846 1.00 58.52 244 GLY B O 1
ATOM 7211 N N . VAL B 1 245 ? -31.663 72.850 -22.491 1.00 47.80 245 VAL B N 1
ATOM 7212 C CA . VAL B 1 245 ? -30.821 71.939 -21.720 1.00 49.88 245 VAL B CA 1
ATOM 7213 C C . VAL B 1 245 ? -30.817 70.577 -22.401 1.00 47.98 245 VAL B C 1
ATOM 7214 O O . VAL B 1 245 ? -31.882 70.014 -22.697 1.00 50.10 245 VAL B O 1
ATOM 7218 N N . LEU B 1 246 ? -29.621 70.044 -22.625 1.00 45.05 246 LEU B N 1
ATOM 7219 C CA . LEU B 1 246 ? -29.438 68.727 -23.213 1.00 42.20 246 LEU B CA 1
ATOM 7220 C C . LEU B 1 246 ? -28.710 67.861 -22.191 1.00 46.85 246 LEU B C 1
ATOM 7221 O O . LEU B 1 246 ? -27.604 68.203 -21.757 1.00 48.21 246 LEU B O 1
ATOM 7226 N N . VAL B 1 247 ? -29.346 66.773 -21.769 1.00 43.93 247 VAL B N 1
ATOM 7227 C CA . VAL B 1 247 ? -28.799 65.858 -20.774 1.00 43.62 247 VAL B CA 1
ATOM 7228 C C . VAL B 1 247 ? -28.512 64.538 -21.467 1.00 47.15 247 VAL B C 1
ATOM 7229 O O . VAL B 1 247 ? -29.360 64.034 -22.206 1.00 53.28 247 VAL B O 1
ATOM 7233 N N . PHE B 1 248 ? -27.314 63.991 -21.258 1.00 54.75 248 PHE B N 1
ATOM 7234 C CA . PHE B 1 248 ? -26.954 62.679 -21.781 1.00 52.84 248 PHE B CA 1
ATOM 7235 C C . PHE B 1 248 ? -26.941 61.667 -20.647 1.00 51.74 248 PHE B C 1
ATOM 7236 O O . PHE B 1 248 ? -26.367 61.929 -19.590 1.00 54.78 248 PHE B O 1
ATOM 7244 N N . GLU B 1 249 ? -27.640 60.549 -20.854 1.00 50.14 249 GLU B N 1
ATOM 7245 C CA . GLU B 1 249 ? -27.678 59.408 -19.953 1.00 50.05 249 GLU B CA 1
ATOM 7246 C C . GLU B 1 249 ? -27.080 58.203 -20.664 1.00 49.06 249 GLU B C 1
ATOM 7247 O O . GLU B 1 249 ? -27.070 58.133 -21.889 1.00 53.24 249 GLU B O 1
ATOM 7253 N N . SER B 1 250 ? -26.602 57.241 -19.880 1.00 48.96 250 SER B N 1
ATOM 7254 C CA . SER B 1 250 ? -26.034 56.026 -20.458 1.00 53.92 250 SER B CA 1
ATOM 7255 C C . SER B 1 250 ? -27.107 55.103 -21.021 1.00 52.19 250 SER B C 1
ATOM 7256 O O . SER B 1 250 ? -26.922 54.510 -22.088 1.00 51.68 250 SER B O 1
ATOM 7259 N N . THR B 1 251 ? -28.225 54.957 -20.322 1.00 47.16 251 THR B N 1
ATOM 7260 C CA . THR B 1 251 ? -29.240 53.982 -20.685 1.00 49.13 251 THR B CA 1
ATOM 7261 C C . THR B 1 251 ? -30.558 54.650 -21.061 1.00 53.31 251 THR B C 1
ATOM 7262 O O . THR B 1 251 ? -30.859 55.774 -20.646 1.00 50.17 251 THR B O 1
ATOM 7266 N N . ARG B 1 252 ? -31.359 53.924 -21.845 1.00 52.54 252 ARG B N 1
ATOM 7267 C CA . ARG B 1 252 ? -32.713 54.384 -22.144 1.00 49.76 252 ARG B CA 1
ATOM 7268 C C . ARG B 1 252 ? -33.518 54.600 -20.870 1.00 52.69 252 ARG B C 1
ATOM 7269 O O . ARG B 1 252 ? -34.224 55.606 -20.740 1.00 46.89 252 ARG B O 1
ATOM 7277 N N . ARG B 1 253 ? -33.434 53.657 -19.923 1.00 48.67 253 ARG B N 1
ATOM 7278 C CA . ARG B 1 253 ? -34.189 53.784 -18.680 1.00 50.84 253 ARG B CA 1
ATOM 7279 C C . ARG B 1 253 ? -33.794 55.044 -17.920 1.00 54.55 253 ARG B C 1
ATOM 7280 O O . ARG B 1 253 ? -34.653 55.754 -17.375 1.00 50.68 253 ARG B O 1
ATOM 7288 N N . GLY B 1 254 ? -32.493 55.337 -17.869 1.00 55.27 254 GLY B N 1
ATOM 7289 C CA . GLY B 1 254 ? -32.063 56.573 -17.250 1.00 48.53 254 GLY B CA 1
ATOM 7290 C C . GLY B 1 254 ? -32.612 57.793 -17.963 1.00 49.05 254 GLY B C 1
ATOM 7291 O O . GLY B 1 254 ? -33.077 58.737 -17.323 1.00 54.11 254 GLY B O 1
ATOM 7292 N N . ALA B 1 255 ? -32.570 57.791 -19.297 1.00 40.50 255 ALA B N 1
ATOM 7293 C CA . ALA B 1 255 ? -33.090 58.935 -20.030 1.00 43.82 255 ALA B CA 1
ATOM 7294 C C . ALA B 1 255 ? -34.570 59.133 -19.734 1.00 47.27 255 ALA B C 1
ATOM 7295 O O . ALA B 1 255 ? -35.014 60.253 -19.458 1.00 46.98 255 ALA B O 1
ATOM 7297 N N . GLU B 1 256 ? -35.338 58.045 -19.723 1.00 48.24 256 GLU B N 1
ATOM 7298 C CA . GLU B 1 256 ? -36.767 58.155 -19.459 1.00 49.60 256 GLU B CA 1
ATOM 7299 C C . GLU B 1 256 ? -37.031 58.693 -18.058 1.00 52.35 256 GLU B C 1
ATOM 7300 O O . GLU B 1 256 ? -37.814 59.639 -17.882 1.00 49.12 256 GLU B O 1
ATOM 7306 N N . LYS B 1 257 ? -36.368 58.127 -17.040 1.00 50.22 257 LYS B N 1
ATOM 7307 C CA . LYS B 1 257 ? -36.731 58.560 -15.696 1.00 50.65 257 LYS B CA 1
ATOM 7308 C C . LYS B 1 257 ? -36.201 59.960 -15.398 1.00 48.78 257 LYS B C 1
ATOM 7309 O O . LYS B 1 257 ? -36.874 60.733 -14.713 1.00 56.82 257 LYS B O 1
ATOM 7315 N N . THR B 1 258 ? -35.053 60.342 -15.962 1.00 53.23 258 THR B N 1
ATOM 7316 C CA . THR B 1 258 ? -34.588 61.718 -15.797 1.00 48.33 258 THR B CA 1
ATOM 7317 C C . THR B 1 258 ? -35.503 62.697 -16.520 1.00 46.93 258 THR B C 1
ATOM 7318 O O . THR B 1 258 ? -35.756 63.800 -16.019 1.00 49.71 258 THR B O 1
ATOM 7322 N N . ALA B 1 259 ? -36.008 62.316 -17.698 1.00 43.69 259 ALA B N 1
ATOM 7323 C CA . ALA B 1 259 ? -36.960 63.174 -18.398 1.00 46.52 259 ALA B CA 1
ATOM 7324 C C . ALA B 1 259 ? -38.238 63.346 -17.585 1.00 52.41 259 ALA B C 1
ATOM 7325 O O . ALA B 1 259 ? -38.765 64.461 -17.473 1.00 52.88 259 ALA B O 1
ATOM 7327 N N . VAL B 1 260 ? -38.743 62.255 -16.995 1.00 46.82 260 VAL B N 1
ATOM 7328 C CA . VAL B 1 260 ? -39.936 62.358 -16.155 1.00 50.21 260 VAL B CA 1
ATOM 7329 C C . VAL B 1 260 ? -39.663 63.273 -14.970 1.00 49.22 260 VAL B C 1
ATOM 7330 O O . VAL B 1 260 ? -40.462 64.161 -14.654 1.00 52.75 260 VAL B O 1
ATOM 7334 N N . LYS B 1 261 ? -38.517 63.093 -14.314 1.00 52.63 261 LYS B N 1
ATOM 7335 C CA . LYS B 1 261 ? -38.162 63.961 -13.195 1.00 48.39 261 LYS B CA 1
ATOM 7336 C C . LYS B 1 261 ? -38.172 65.430 -13.610 1.00 55.85 261 LYS B C 1
ATOM 7337 O O . LYS B 1 261 ? -38.892 66.248 -13.029 1.00 58.17 261 LYS B O 1
ATOM 7343 N N . LEU B 1 262 ? -37.410 65.772 -14.653 1.00 51.55 262 LEU B N 1
ATOM 7344 C CA . LEU B 1 262 ? -37.257 67.174 -15.038 1.00 55.70 262 LEU B CA 1
ATOM 7345 C C . LEU B 1 262 ? -38.537 67.784 -15.602 1.00 58.15 262 LEU B C 1
ATOM 7346 O O . LEU B 1 262 ? -38.705 69.010 -15.533 1.00 55.06 262 LEU B O 1
ATOM 7351 N N . SER B 1 263 ? -39.442 66.967 -16.155 1.00 53.68 263 SER B N 1
ATOM 7352 C CA . SER B 1 263 ? -40.726 67.492 -16.610 1.00 54.70 263 SER B CA 1
ATOM 7353 C C . SER B 1 263 ? -41.517 68.135 -15.476 1.00 63.42 263 SER B C 1
ATOM 7354 O O . SER B 1 263 ? -42.322 69.038 -15.732 1.00 61.07 263 SER B O 1
ATOM 7357 N N . ALA B 1 264 ? -41.285 67.721 -14.227 1.00 54.16 264 ALA B N 1
ATOM 7358 C CA . ALA B 1 264 ? -41.871 68.445 -13.108 1.00 57.41 264 ALA B CA 1
ATOM 7359 C C . ALA B 1 264 ? -41.360 69.879 -13.047 1.00 69.08 264 ALA B C 1
ATOM 7360 O O . ALA B 1 264 ? -42.089 70.784 -12.614 1.00 71.25 264 ALA B O 1
ATOM 7362 N N . ILE B 1 265 ? -40.106 70.106 -13.449 1.00 59.67 265 ILE B N 1
ATOM 7363 C CA . ILE B 1 265 ? -39.581 71.468 -13.485 1.00 57.50 265 ILE B CA 1
ATOM 7364 C C . ILE B 1 265 ? -40.123 72.211 -14.698 1.00 64.34 265 ILE B C 1
ATOM 7365 O O . ILE B 1 265 ? -40.596 73.349 -14.592 1.00 62.81 265 ILE B O 1
ATOM 7370 N N . THR B 1 266 ? -40.057 71.574 -15.873 1.00 58.68 266 THR B N 1
ATOM 7371 C CA . THR B 1 266 ? -40.447 72.259 -17.106 1.00 57.53 266 THR B CA 1
ATOM 7372 C C . THR B 1 266 ? -41.947 72.538 -17.174 1.00 59.68 266 THR B C 1
ATOM 7373 O O . THR B 1 266 ? -42.353 73.481 -17.861 1.00 60.80 266 THR B O 1
ATOM 7377 N N . ALA B 1 267 ? -42.774 71.771 -16.456 1.00 59.68 267 ALA B N 1
ATOM 7378 C CA . ALA B 1 267 ? -44.215 72.001 -16.470 1.00 61.14 267 ALA B CA 1
ATOM 7379 C C . ALA B 1 267 ? -44.593 73.364 -15.920 1.00 69.20 267 ALA B C 1
ATOM 7380 O O . ALA B 1 267 ? -45.700 73.842 -16.189 1.00 76.42 267 ALA B O 1
ATOM 7382 N N . LYS B 1 268 ? -43.715 73.993 -15.143 1.00 71.36 268 LYS B N 1
ATOM 7383 C CA . LYS B 1 268 ? -44.022 75.325 -14.647 1.00 67.76 268 LYS B CA 1
ATOM 7384 C C . LYS B 1 268 ? -43.868 76.397 -15.715 1.00 69.27 268 LYS B C 1
ATOM 7385 O O . LYS B 1 268 ? -44.314 77.523 -15.492 1.00 75.58 268 LYS B O 1
ATOM 7391 N N . TYR B 1 269 ? -43.280 76.079 -16.871 1.00 67.77 269 TYR B N 1
ATOM 7392 C CA . TYR B 1 269 ? -42.922 77.096 -17.849 1.00 65.49 269 TYR B CA 1
ATOM 7393 C C . TYR B 1 269 ? -43.649 76.994 -19.184 1.00 64.88 269 TYR B C 1
ATOM 7394 O O . TYR B 1 269 ? -43.654 77.981 -19.930 1.00 62.79 269 TYR B O 1
ATOM 7403 N N . VAL B 1 270 ? -44.274 75.859 -19.506 1.00 64.90 270 VAL B N 1
ATOM 7404 C CA . VAL B 1 270 ? -44.836 75.650 -20.838 1.00 63.27 270 VAL B CA 1
ATOM 7405 C C . VAL B 1 270 ? -45.831 74.496 -20.788 1.00 65.24 270 VAL B C 1
ATOM 7406 O O . VAL B 1 270 ? -45.761 73.628 -19.915 1.00 62.72 270 VAL B O 1
ATOM 7410 N N . GLU B 1 271 ? -46.768 74.490 -21.737 1.00 62.52 271 GLU B N 1
ATOM 7411 C CA . GLU B 1 271 ? -47.668 73.368 -21.961 1.00 62.28 271 GLU B CA 1
ATOM 7412 C C . GLU B 1 271 ? -47.861 73.183 -23.462 1.00 63.49 271 GLU B C 1
ATOM 7413 O O . GLU B 1 271 ? -48.117 74.160 -24.170 1.00 68.13 271 GLU B O 1
ATOM 7419 N N . ASN B 1 272 ? -47.724 71.944 -23.954 1.00 69.60 272 ASN B N 1
ATOM 7420 C CA . ASN B 1 272 ? -47.892 71.629 -25.380 1.00 64.54 272 ASN B CA 1
ATOM 7421 C C . ASN B 1 272 ? -48.833 70.435 -25.547 1.00 68.15 272 ASN B C 1
ATOM 7422 O O . ASN B 1 272 ? -48.371 69.296 -25.666 1.00 70.07 272 ASN B O 1
ATOM 7427 N N . GLU B 1 273 ? -50.142 70.698 -25.603 1.00 65.12 273 GLU B N 1
ATOM 7428 C CA . GLU B 1 273 ? -51.114 69.624 -25.808 1.00 60.44 273 GLU B CA 1
ATOM 7429 C C . GLU B 1 273 ? -51.127 69.149 -27.253 1.00 58.98 273 GLU B C 1
ATOM 7430 O O . GLU B 1 273 ? -51.332 67.951 -27.517 1.00 70.66 273 GLU B O 1
ATOM 7436 N N . GLY B 1 274 ? -50.874 70.0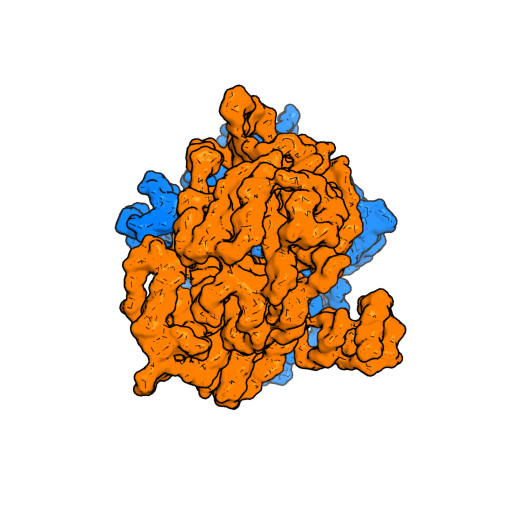59 -28.197 1.00 60.87 274 GLY B N 1
ATOM 7437 C CA . GLY B 1 274 ? -50.728 69.643 -29.585 1.00 57.98 274 GLY B CA 1
ATOM 7438 C C . GLY B 1 274 ? -49.584 68.667 -29.777 1.00 58.34 274 GLY B C 1
ATOM 7439 O O . GLY B 1 274 ? -49.730 67.645 -30.450 1.00 55.36 274 GLY B O 1
ATOM 7440 N N . LEU B 1 275 ? -48.426 68.969 -29.181 1.00 62.93 275 LEU B N 1
ATOM 7441 C CA . LEU B 1 275 ? -47.280 68.070 -29.288 1.00 58.39 275 LEU B CA 1
ATOM 7442 C C . LEU B 1 275 ? -47.547 66.738 -28.589 1.00 54.82 275 LEU B C 1
ATOM 7443 O O . LEU B 1 275 ? -47.138 65.680 -29.078 1.00 53.13 275 LEU B O 1
ATOM 7448 N N . GLU B 1 276 ? -48.226 66.771 -27.440 1.00 58.30 276 GLU B N 1
ATOM 7449 C CA . GLU B 1 276 ? -48.665 65.534 -26.795 1.00 59.32 276 GLU B CA 1
ATOM 7450 C C . GLU B 1 276 ? -49.430 64.652 -27.775 1.00 62.88 276 GLU B C 1
ATOM 7451 O O . GLU B 1 276 ? -49.156 63.449 -27.894 1.00 59.80 276 GLU B O 1
ATOM 7457 N N . LYS B 1 277 ? -50.379 65.242 -28.514 1.00 59.19 277 LYS B N 1
ATOM 7458 C CA . LYS B 1 277 ? -51.101 64.449 -29.509 1.00 59.86 277 LYS B CA 1
ATOM 7459 C C . LYS B 1 277 ? -50.183 63.994 -30.635 1.00 54.02 277 LYS B C 1
ATOM 7460 O O . LYS B 1 277 ? -50.314 62.871 -31.133 1.00 59.13 277 LYS B O 1
ATOM 7466 N N . ALA B 1 278 ? -49.274 64.859 -31.079 1.00 53.51 278 ALA B N 1
ATOM 7467 C CA . ALA B 1 278 ? -48.394 64.472 -32.179 1.00 62.17 278 ALA B CA 1
ATOM 7468 C C . ALA B 1 278 ? -47.546 63.256 -31.807 1.00 56.80 278 ALA B C 1
ATOM 7469 O O . ALA B 1 278 ? -47.336 62.360 -32.634 1.00 51.15 278 ALA B O 1
ATOM 7471 N N . ILE B 1 279 ? -47.087 63.190 -30.553 1.00 50.29 279 ILE B N 1
ATOM 7472 C CA . ILE B 1 279 ? -46.297 62.048 -30.094 1.00 51.29 279 ILE B CA 1
ATOM 7473 C C . ILE B 1 279 ? -47.097 60.758 -30.208 1.00 50.88 279 ILE B C 1
ATOM 7474 O O . ILE B 1 279 ? -46.529 59.683 -30.443 1.00 53.51 279 ILE B O 1
ATOM 7479 N N . LEU B 1 280 ? -48.421 60.840 -30.072 1.00 52.20 280 LEU B N 1
ATOM 7480 C CA . LEU B 1 280 ? -49.279 59.667 -29.982 1.00 56.29 280 LEU B CA 1
ATOM 7481 C C . LEU B 1 280 ? -49.959 59.312 -31.302 1.00 56.87 280 LEU B C 1
ATOM 7482 O O . LEU B 1 280 ? -50.856 58.464 -31.312 1.00 54.69 280 LEU B O 1
ATOM 7487 N N . GLU B 1 281 ? -49.553 59.934 -32.414 1.00 56.55 281 GLU B N 1
ATOM 7488 C CA . GLU B 1 281 ? -50.255 59.706 -33.674 1.00 54.82 281 GLU B CA 1
ATOM 7489 C C . GLU B 1 281 ? -50.123 58.267 -34.145 1.00 57.83 281 GLU B C 1
ATOM 7490 O O . GLU B 1 281 ? -51.101 57.680 -34.613 1.00 61.04 281 GLU B O 1
ATOM 7496 N N . GLU B 1 282 ? -48.931 57.675 -34.039 1.00 55.72 282 GLU B N 1
ATOM 7497 C CA . GLU B 1 282 ? -48.722 56.336 -34.586 1.00 52.52 282 GLU B CA 1
ATOM 7498 C C . GLU B 1 282 ? -48.804 55.229 -33.550 1.00 52.26 282 GLU B C 1
ATOM 7499 O O . GLU B 1 282 ? -49.166 54.097 -33.893 1.00 57.84 282 GLU B O 1
ATOM 7505 N N . ASN B 1 283 ? -48.466 55.521 -32.303 1.00 52.49 283 ASN B N 1
ATOM 7506 C CA . ASN B 1 283 ? -48.413 54.511 -31.267 1.00 49.24 283 ASN B CA 1
ATOM 7507 C C . ASN B 1 283 ? -48.807 55.148 -29.944 1.00 54.64 283 ASN B C 1
ATOM 7508 O O . ASN B 1 283 ? -48.491 56.311 -29.679 1.00 58.38 283 ASN B O 1
ATOM 7513 N N . GLU B 1 284 ? -49.499 54.369 -29.112 1.00 46.82 284 GLU B N 1
ATOM 7514 C CA . GLU B 1 284 ? -50.010 54.824 -27.826 1.00 56.35 284 GLU B CA 1
ATOM 7515 C C . GLU B 1 284 ? -49.660 53.835 -26.726 1.00 55.28 284 GLU B C 1
ATOM 7516 O O . GLU B 1 284 ? -50.375 53.738 -25.719 1.00 57.04 284 GLU B O 1
ATOM 7522 N N . GLY B 1 285 ? -48.590 53.074 -26.914 1.00 51.23 285 GLY B N 1
ATOM 7523 C CA . GLY B 1 285 ? -48.127 52.160 -25.895 1.00 48.32 285 GLY B CA 1
ATOM 7524 C C . GLY B 1 285 ? -47.529 52.915 -24.725 1.00 49.29 285 GLY B C 1
ATOM 7525 O O . GLY B 1 285 ? -47.456 54.145 -24.696 1.00 47.85 285 GLY B O 1
ATOM 7526 N N . GLU B 1 286 ? -47.064 52.137 -23.743 1.00 51.83 286 GLU B N 1
ATOM 7527 C CA . GLU B 1 286 ? -46.586 52.706 -22.486 1.00 52.33 286 GLU B CA 1
ATOM 7528 C C . GLU B 1 286 ? -45.480 53.734 -22.720 1.00 49.50 286 GLU B C 1
ATOM 7529 O O . GLU B 1 286 ? -45.504 54.838 -22.154 1.00 49.44 286 GLU B O 1
ATOM 7535 N N . MET B 1 287 ? -44.504 53.392 -23.565 1.00 49.11 287 MET B N 1
ATOM 7536 C CA . MET B 1 287 ? -43.391 54.303 -23.812 1.00 50.31 287 MET B CA 1
ATOM 7537 C C . MET B 1 287 ? -43.881 55.590 -24.456 1.00 46.04 287 MET B C 1
ATOM 7538 O O . MET B 1 287 ? -43.490 56.694 -24.050 1.00 43.89 287 MET B O 1
ATOM 7543 N N . SER B 1 288 ? -44.753 55.461 -25.458 1.00 42.76 288 SER B N 1
ATOM 7544 C CA . SER B 1 288 ? -45.256 56.635 -26.156 1.00 43.64 288 SER B CA 1
ATOM 7545 C C . SER B 1 288 ? -46.068 57.522 -25.224 1.00 49.24 288 SER B C 1
ATOM 7546 O O . SER B 1 288 ? -45.985 58.752 -25.304 1.00 52.19 288 SER B O 1
ATOM 7549 N N . ARG B 1 289 ? -46.861 56.918 -24.332 1.00 48.42 289 ARG B N 1
ATOM 7550 C CA . ARG B 1 289 ? -47.663 57.715 -23.408 1.00 49.21 289 ARG B CA 1
ATOM 7551 C C . ARG B 1 289 ? -46.779 58.455 -22.421 1.00 48.51 289 ARG B C 1
ATOM 7552 O O . ARG B 1 289 ? -47.027 59.629 -22.118 1.00 55.24 289 ARG B O 1
ATOM 7560 N N . LYS B 1 290 ? -45.729 57.796 -21.922 1.00 49.19 290 LYS B N 1
ATOM 7561 C CA . LYS B 1 290 ? -44.785 58.498 -21.056 1.00 39.24 290 LYS B CA 1
ATOM 7562 C C . LYS B 1 290 ? -44.130 59.667 -21.786 1.00 45.86 290 LYS B C 1
ATOM 7563 O O . LYS B 1 290 ? -44.021 60.777 -21.243 1.00 50.46 290 LYS B O 1
ATOM 7569 N N . LEU B 1 291 ? -43.672 59.437 -23.020 1.00 46.49 291 LEU B N 1
ATOM 7570 C CA . LEU B 1 291 ? -43.037 60.518 -23.774 1.00 41.86 291 LEU B CA 1
ATOM 7571 C C . LEU B 1 291 ? -44.015 61.662 -24.018 1.00 52.08 291 LEU B C 1
ATOM 7572 O O . LEU B 1 291 ? -43.659 62.835 -23.865 1.00 42.53 291 LEU B O 1
ATOM 7577 N N . ALA B 1 292 ? -45.257 61.335 -24.395 1.00 47.21 292 ALA B N 1
ATOM 7578 C CA . ALA B 1 292 ? -46.244 62.370 -24.681 1.00 51.28 292 ALA B CA 1
ATOM 7579 C C . ALA B 1 292 ? -46.533 63.204 -23.444 1.00 52.31 292 ALA B C 1
ATOM 7580 O O . ALA B 1 292 ? -46.647 64.433 -23.529 1.00 56.21 292 ALA B O 1
ATOM 7582 N N . GLU B 1 293 ? -46.645 62.555 -22.283 1.00 46.31 293 GLU B N 1
ATOM 7583 C CA . GLU B 1 293 ? -46.868 63.293 -21.047 1.00 47.55 293 GLU B CA 1
ATOM 7584 C C . GLU B 1 293 ? -45.674 64.187 -20.706 1.00 52.17 293 GLU B C 1
ATOM 7585 O O . GLU B 1 293 ? -45.857 65.331 -20.272 1.00 58.98 293 GLU B O 1
ATOM 7591 N N . CYS B 1 294 ? -44.443 63.699 -20.911 1.00 52.47 294 CYS B N 1
ATOM 7592 C CA . CYS B 1 294 ? -43.280 64.582 -20.754 1.00 49.47 294 CYS B CA 1
ATOM 7593 C C . CYS B 1 294 ? -43.353 65.774 -21.701 1.00 48.10 294 CYS B C 1
ATOM 7594 O O . CYS B 1 294 ? -43.085 66.913 -21.303 1.00 49.40 294 CYS B O 1
ATOM 7597 N N . VAL B 1 295 ? -43.700 65.524 -22.965 1.00 44.04 295 VAL B N 1
ATOM 7598 C CA . VAL B 1 295 ? -43.695 66.578 -23.974 1.00 46.38 295 VAL B CA 1
ATOM 7599 C C . VAL B 1 295 ? -44.750 67.634 -23.666 1.00 55.49 295 VAL B C 1
ATOM 7600 O O . VAL B 1 295 ? -44.495 68.839 -23.778 1.00 54.40 295 VAL B O 1
ATOM 7604 N N . ARG B 1 296 ? -45.944 67.205 -23.259 1.00 54.58 296 ARG B N 1
ATOM 7605 C CA . ARG B 1 296 ? -46.950 68.167 -22.833 1.00 60.62 296 ARG B CA 1
ATOM 7606 C C . ARG B 1 296 ? -46.385 69.088 -21.765 1.00 57.21 296 ARG B C 1
ATOM 7607 O O . ARG B 1 296 ? -46.641 70.295 -21.778 1.00 58.76 296 ARG B O 1
ATOM 7615 N N . LYS B 1 297 ? -45.577 68.540 -20.857 1.00 52.15 297 LYS B N 1
ATOM 7616 C CA . LYS B 1 297 ? -44.985 69.311 -19.774 1.00 55.41 297 LYS B CA 1
ATOM 7617 C C . LYS B 1 297 ? -43.694 70.026 -20.175 1.00 57.59 297 LYS B C 1
ATOM 7618 O O . LYS B 1 297 ? -43.098 70.701 -19.332 1.00 54.88 297 LYS B O 1
ATOM 7624 N N . GLY B 1 298 ? -43.251 69.910 -21.422 1.00 50.01 298 GLY B N 1
ATOM 7625 C CA . GLY B 1 298 ? -42.084 70.643 -21.873 1.00 53.10 298 GLY B CA 1
ATOM 7626 C C . GLY B 1 298 ? -40.761 69.916 -21.779 1.00 54.69 298 GLY B C 1
ATOM 7627 O O . GLY B 1 298 ? -39.714 70.572 -21.843 1.00 57.52 298 GLY B O 1
ATOM 7628 N N . ALA B 1 299 ? -40.768 68.585 -21.657 1.00 49.02 299 ALA B N 1
ATOM 7629 C CA . ALA B 1 299 ? -39.557 67.783 -21.563 1.00 49.51 299 ALA B CA 1
ATOM 7630 C C . ALA B 1 299 ? -39.632 66.592 -22.515 1.00 46.77 299 ALA B C 1
ATOM 7631 O O . ALA B 1 299 ? -40.702 66.233 -23.010 1.00 45.13 299 ALA B O 1
ATOM 7633 N N . ALA B 1 300 ? -38.485 65.962 -22.772 1.00 43.68 300 ALA B N 1
ATOM 7634 C CA . ALA B 1 300 ? -38.539 64.768 -23.608 1.00 43.77 300 ALA B CA 1
ATOM 7635 C C . ALA B 1 300 ? -37.367 63.850 -23.316 1.00 48.70 300 ALA B C 1
ATOM 7636 O O . ALA B 1 300 ? -36.317 64.282 -22.835 1.00 51.24 300 ALA B O 1
ATOM 7638 N N . PHE B 1 301 ? -37.558 62.572 -23.629 1.00 44.61 301 PHE B N 1
ATOM 7639 C CA . PHE B 1 301 ? -36.447 61.653 -23.772 1.00 41.98 301 PHE B CA 1
ATOM 7640 C C . PHE B 1 301 ? -36.292 61.305 -25.245 1.00 47.79 301 PHE B C 1
ATOM 7641 O O . PHE B 1 301 ? -37.214 61.479 -26.043 1.00 44.03 301 PHE B O 1
ATOM 7649 N N . HIS B 1 302 ? -35.084 60.861 -25.598 1.00 44.53 302 HIS B N 1
ATOM 7650 C CA . HIS B 1 302 ? -34.679 60.706 -26.995 1.00 43.20 302 HIS B CA 1
ATOM 7651 C C . HIS B 1 302 ? -33.719 59.525 -27.079 1.00 43.35 302 HIS B C 1
ATOM 7652 O O . HIS B 1 302 ? -32.603 59.585 -26.530 1.00 51.01 302 HIS B O 1
ATOM 7659 N N . HIS B 1 303 ? -34.182 58.438 -27.707 1.00 42.85 303 HIS B N 1
ATOM 7660 C CA . HIS B 1 303 ? -33.389 57.223 -27.881 1.00 45.39 303 HIS B CA 1
ATOM 7661 C C . HIS B 1 303 ? -33.991 56.409 -29.019 1.00 42.40 303 HIS B C 1
ATOM 7662 O O . HIS B 1 303 ? -35.000 56.794 -29.620 1.00 47.02 303 HIS B O 1
ATOM 7669 N N . ALA B 1 304 ? -33.349 55.275 -29.318 1.00 41.63 304 ALA B N 1
ATOM 7670 C CA . ALA B 1 304 ? -33.682 54.475 -30.500 1.00 45.57 304 ALA B CA 1
ATOM 7671 C C . ALA B 1 304 ? -35.010 53.727 -30.365 1.00 41.89 304 ALA B C 1
ATOM 7672 O O . ALA B 1 304 ? -35.519 53.208 -31.367 1.00 42.52 304 ALA B O 1
ATOM 7674 N N . GLY B 1 305 ? -35.576 53.653 -29.158 1.00 38.26 305 GLY B N 1
ATOM 7675 C CA . GLY B 1 305 ? -36.894 53.077 -28.980 1.00 45.02 305 GLY B CA 1
ATOM 7676 C C . GLY B 1 305 ? -38.029 53.934 -29.507 1.00 43.51 305 GLY B C 1
ATOM 7677 O O . GLY B 1 305 ? -39.108 53.398 -29.772 1.00 43.23 305 GLY B O 1
ATOM 7678 N N . LEU B 1 306 ? -37.819 55.245 -29.651 1.00 46.10 306 LEU B N 1
ATOM 7679 C CA . LEU B 1 306 ? -38.822 56.102 -30.271 1.00 43.67 306 LEU B CA 1
ATOM 7680 C C . LEU B 1 306 ? -39.001 55.727 -31.738 1.00 46.38 306 LEU B C 1
ATOM 7681 O O . LEU B 1 306 ? -38.103 55.170 -32.379 1.00 45.56 306 LEU B O 1
ATOM 7686 N N . LEU B 1 307 ? -40.189 56.027 -32.263 1.00 43.76 307 LEU B N 1
ATOM 7687 C CA . LEU B 1 307 ? -40.392 56.019 -33.704 1.00 49.36 307 LEU B CA 1
ATOM 7688 C C . LEU B 1 307 ? -39.710 57.237 -34.332 1.00 43.16 307 LEU B C 1
ATOM 7689 O O . LEU B 1 307 ? -39.507 58.267 -33.676 1.00 44.38 307 LEU B O 1
ATOM 7694 N N . ASN B 1 308 ? -39.377 57.116 -35.627 1.00 49.59 308 ASN B N 1
ATOM 7695 C CA . ASN B 1 308 ? -38.762 58.226 -36.364 1.00 48.43 308 ASN B CA 1
ATOM 7696 C C . ASN B 1 308 ? -39.562 59.514 -36.206 1.00 49.03 308 ASN B C 1
ATOM 7697 O O . ASN B 1 308 ? -38.998 60.580 -35.923 1.00 49.49 308 ASN B O 1
ATOM 7702 N N . GLY B 1 309 ? -40.887 59.425 -36.377 1.00 43.43 309 GLY B N 1
ATOM 7703 C CA . GLY B 1 309 ? -41.725 60.607 -36.251 1.00 39.51 309 GLY B CA 1
ATOM 7704 C C . GLY B 1 309 ? -41.670 61.220 -34.866 1.00 45.85 309 GLY B C 1
ATOM 7705 O O . GLY B 1 309 ? -41.678 62.446 -34.716 1.00 52.72 309 GLY B O 1
ATOM 7706 N N . GLN B 1 310 ? -41.629 60.379 -33.836 1.00 43.24 310 GLN B N 1
ATOM 7707 C CA . GLN B 1 310 ? -41.497 60.890 -32.478 1.00 42.17 310 GLN B CA 1
ATOM 7708 C C . GLN B 1 310 ? -40.167 61.622 -32.297 1.00 46.51 310 GLN B C 1
ATOM 7709 O O . GLN B 1 310 ? -40.114 62.700 -31.679 1.00 48.04 310 GLN B O 1
ATOM 7715 N N . ARG B 1 311 ? -39.084 61.076 -32.859 1.00 46.99 311 ARG B N 1
ATOM 7716 C CA . ARG B 1 311 ? -37.795 61.774 -32.781 1.00 49.37 311 ARG B CA 1
ATOM 7717 C C . ARG B 1 311 ? -37.851 63.114 -33.502 1.00 48.37 311 ARG B C 1
ATOM 7718 O O . ARG B 1 311 ? -37.330 64.120 -33.003 1.00 49.41 311 ARG B O 1
ATOM 7726 N N . ARG B 1 312 ? -38.495 63.149 -34.669 1.00 44.48 312 ARG B N 1
ATOM 7727 C CA . ARG B 1 312 ? -38.606 64.401 -35.402 1.00 44.46 312 ARG B CA 1
ATOM 7728 C C . ARG B 1 312 ? -39.419 65.427 -34.623 1.00 51.18 312 ARG B C 1
ATOM 7729 O O . ARG B 1 312 ? -39.040 66.602 -34.553 1.00 55.78 312 ARG B O 1
ATOM 7731 N N . VAL B 1 313 ? -40.540 65.005 -34.029 1.00 47.41 313 VAL B N 1
ATOM 7732 C CA . VAL B 1 313 ? -41.330 65.926 -33.212 1.00 46.08 313 VAL B CA 1
ATOM 7733 C C . VAL B 1 313 ? -40.472 66.505 -32.088 1.00 46.80 313 VAL B C 1
ATOM 7734 O O . VAL B 1 313 ? -40.431 67.722 -31.873 1.00 49.75 313 VAL B O 1
ATOM 7738 N N . VAL B 1 314 ? -39.769 65.635 -31.360 1.00 47.18 314 VAL B N 1
ATOM 7739 C CA . VAL B 1 314 ? -38.958 66.085 -30.231 1.00 51.19 314 VAL B CA 1
ATOM 7740 C C . VAL B 1 314 ? -37.870 67.056 -30.697 1.00 51.39 314 VAL B C 1
ATOM 7741 O O . VAL B 1 314 ? -37.650 68.114 -30.088 1.00 46.59 314 VAL B O 1
ATOM 7745 N N . GLU B 1 315 ? -37.202 66.738 -31.800 1.00 49.13 315 GLU B N 1
ATOM 7746 C CA . GLU B 1 315 ? -36.118 67.596 -32.266 1.00 49.59 315 GLU B CA 1
ATOM 7747 C C . GLU B 1 315 ? -36.638 68.957 -32.704 1.00 53.29 315 GLU B C 1
ATOM 7748 O O . GLU B 1 315 ? -36.091 69.998 -32.310 1.00 56.94 315 GLU B O 1
ATOM 7754 N N . ASP B 1 316 ? -37.699 68.974 -33.516 1.00 50.24 316 ASP B N 1
ATOM 7755 C CA A ASP B 1 316 ? -38.250 70.246 -33.969 0.50 52.84 316 ASP B CA 1
ATOM 7756 C CA B ASP B 1 316 ? -38.247 70.245 -33.968 0.50 52.84 316 ASP B CA 1
ATOM 7757 C C . ASP B 1 316 ? -38.735 71.083 -32.796 1.00 56.82 316 ASP B C 1
ATOM 7758 O O . ASP B 1 316 ? -38.484 72.293 -32.741 1.00 59.72 316 ASP B O 1
ATOM 7767 N N . ALA B 1 317 ? -39.433 70.458 -31.844 1.00 55.77 317 ALA B N 1
ATOM 7768 C CA . ALA B 1 317 ? -39.970 71.225 -30.727 1.00 56.07 317 ALA B CA 1
ATOM 7769 C C . ALA B 1 317 ? -38.852 71.768 -29.841 1.00 58.99 317 ALA B C 1
ATOM 7770 O O . ALA B 1 317 ? -38.967 72.878 -29.303 1.00 55.51 317 ALA B O 1
ATOM 7772 N N . PHE B 1 318 ? -37.766 71.002 -29.666 1.00 49.09 318 PHE B N 1
ATOM 7773 C CA . PHE B 1 318 ? -36.620 71.523 -28.919 1.00 58.30 318 PHE B CA 1
ATOM 7774 C C . PHE B 1 318 ? -35.979 72.712 -29.636 1.00 58.93 318 PHE B C 1
ATOM 7775 O O . PHE B 1 318 ? -35.612 73.701 -28.994 1.00 58.27 318 PHE B O 1
ATOM 7783 N N . ARG B 1 319 ? -35.840 72.638 -30.969 1.00 57.92 319 ARG B N 1
ATOM 7784 C CA . ARG B 1 319 ? -35.366 73.798 -31.728 1.00 58.27 319 ARG B CA 1
ATOM 7785 C C . ARG B 1 319 ? -36.288 74.998 -31.549 1.00 59.75 319 ARG B C 1
ATOM 7786 O O . ARG B 1 319 ? -35.824 76.140 -31.454 1.00 67.91 319 ARG B O 1
ATOM 7794 N N . ARG B 1 320 ? -37.599 74.770 -31.527 1.00 60.22 320 ARG B N 1
ATOM 7795 C CA . ARG B 1 320 ? -38.523 75.891 -31.365 1.00 65.23 320 ARG B CA 1
ATOM 7796 C C . ARG B 1 320 ? -38.559 76.406 -29.931 1.00 65.58 320 ARG B C 1
ATOM 7797 O O . ARG B 1 320 ? -39.076 77.503 -29.695 1.00 60.78 320 ARG B O 1
ATOM 7801 N N . GLY B 1 321 ? -38.030 75.645 -28.970 1.00 64.55 321 GLY B N 1
ATOM 7802 C CA . GLY B 1 321 ? -38.115 76.021 -27.571 1.00 57.28 321 GLY B CA 1
ATOM 7803 C C . GLY B 1 321 ? -39.395 75.616 -26.864 1.00 61.10 321 GLY B C 1
ATOM 7804 O O . GLY B 1 321 ? -39.554 75.937 -25.678 1.00 59.50 321 GLY B O 1
ATOM 7805 N N . ASN B 1 322 ? -40.315 74.933 -27.550 1.00 58.57 322 ASN B N 1
ATOM 7806 C CA . ASN B 1 322 ? -41.489 74.378 -26.876 1.00 63.49 322 ASN B CA 1
ATOM 7807 C C . ASN B 1 322 ? -41.093 73.290 -25.885 1.00 62.32 322 ASN B C 1
ATOM 7808 O O . ASN B 1 322 ? -41.716 73.146 -24.827 1.00 56.55 322 ASN B O 1
ATOM 7813 N N . ILE B 1 323 ? -40.064 72.512 -26.212 1.00 50.46 323 ILE B N 1
ATOM 7814 C CA . ILE B 1 323 ? -39.483 71.548 -25.287 1.00 57.48 323 ILE B CA 1
ATOM 7815 C C . ILE B 1 323 ? -38.214 72.168 -24.712 1.00 54.70 323 ILE B C 1
ATOM 7816 O O . ILE B 1 323 ? -37.346 72.629 -25.459 1.00 56.31 323 ILE B O 1
ATOM 7821 N N . LYS B 1 324 ? -38.123 72.218 -23.388 1.00 52.10 324 LYS B N 1
ATOM 7822 C CA . LYS B 1 324 ? -37.028 72.922 -22.738 1.00 50.53 324 LYS B CA 1
ATOM 7823 C C . LYS B 1 324 ? -35.850 72.016 -22.421 1.00 51.66 324 LYS B C 1
ATOM 7824 O O . LYS B 1 324 ? -34.715 72.500 -22.337 1.00 56.01 324 LYS B O 1
ATOM 7830 N N . VAL B 1 325 ? -36.096 70.718 -22.238 1.00 52.66 325 VAL B N 1
ATOM 7831 C CA . VAL B 1 325 ? -35.083 69.754 -21.823 1.00 46.86 325 VAL B CA 1
ATOM 7832 C C . VAL B 1 325 ? -35.207 68.525 -22.705 1.00 47.13 325 VAL B C 1
ATOM 7833 O O . VAL B 1 325 ? -36.299 67.957 -22.832 1.00 51.55 325 VAL B O 1
ATOM 7837 N N . VAL B 1 326 ? -34.096 68.092 -23.287 1.00 44.43 326 VAL B N 1
ATOM 7838 C CA . VAL B 1 326 ? -34.039 66.791 -23.941 1.00 45.39 326 VAL B CA 1
ATOM 7839 C C . VAL B 1 326 ? -33.045 65.928 -23.181 1.00 48.61 326 VAL B C 1
ATOM 7840 O O . VAL B 1 326 ? -31.908 66.353 -22.934 1.00 49.19 326 VAL B O 1
ATOM 7844 N N . VAL B 1 327 ? -33.474 64.725 -22.812 1.00 45.72 327 VAL B N 1
ATOM 7845 C CA . VAL B 1 327 ? -32.620 63.727 -22.178 1.00 44.60 327 VAL B CA 1
ATOM 7846 C C . VAL B 1 327 ? -32.419 62.616 -23.195 1.00 44.58 327 VAL B C 1
ATOM 7847 O O . VAL B 1 327 ? -33.358 61.885 -23.530 1.00 45.27 327 VAL B O 1
ATOM 7851 N N . ALA B 1 328 ? -31.192 62.473 -23.661 1.00 45.37 328 ALA B N 1
ATOM 7852 C CA . ALA B 1 328 ? -30.845 61.613 -24.773 1.00 46.75 328 ALA B CA 1
ATOM 7853 C C . ALA B 1 328 ? -29.888 60.541 -24.297 1.00 47.25 328 ALA B C 1
ATOM 7854 O O . ALA B 1 328 ? -29.215 60.700 -23.274 1.00 46.73 328 ALA B O 1
ATOM 7856 N N . THR B 1 329 ? -29.869 59.431 -25.036 1.00 56.26 329 THR B N 1
ATOM 7857 C CA . THR B 1 329 ? -28.790 58.453 -24.880 1.00 55.84 329 THR B CA 1
ATOM 7858 C C . THR B 1 329 ? -27.561 58.901 -25.672 1.00 59.67 329 THR B C 1
ATOM 7859 O O . THR B 1 329 ? -27.664 59.752 -26.555 1.00 61.47 329 THR B O 1
ATOM 7863 N N . PRO B 1 330 ? -26.376 58.347 -25.389 1.00 64.54 330 PRO B N 1
ATOM 7864 C CA . PRO B 1 330 ? -25.194 58.769 -26.149 1.00 67.70 330 PRO B CA 1
ATOM 7865 C C . PRO B 1 330 ? -25.271 58.409 -27.618 1.00 76.12 330 PRO B C 1
ATOM 7866 O O . PRO B 1 330 ? -24.516 58.976 -28.416 1.00 85.05 330 PRO B O 1
ATOM 7870 N N . THR B 1 331 ? -26.177 57.514 -28.010 1.00 78.62 331 THR B N 1
ATOM 7871 C CA . THR B 1 331 ? -26.284 57.145 -29.413 1.00 75.29 331 THR B CA 1
ATOM 7872 C C . THR B 1 331 ? -26.782 58.288 -30.275 1.00 72.68 331 THR B C 1
ATOM 7873 O O . THR B 1 331 ? -26.765 58.152 -31.500 1.00 82.46 331 THR B O 1
ATOM 7877 N N . LEU B 1 332 ? -27.232 59.388 -29.671 1.00 77.97 332 LEU B N 1
ATOM 7878 C CA . LEU B 1 332 ? -27.779 60.507 -30.430 1.00 82.62 332 LEU B CA 1
ATOM 7879 C C . LEU B 1 332 ? -26.807 60.932 -31.513 1.00 86.21 332 LEU B C 1
ATOM 7880 O O . LEU B 1 332 ? -25.664 61.300 -31.228 1.00 99.78 332 LEU B O 1
ATOM 7885 N N . ALA B 1 333 ? -27.269 60.860 -32.758 1.00 95.27 333 ALA B N 1
ATOM 7886 C CA . ALA B 1 333 ? -26.419 61.160 -33.900 1.00 98.19 333 ALA B CA 1
ATOM 7887 C C . ALA B 1 333 ? -25.823 62.555 -33.773 1.00 101.24 333 ALA B C 1
ATOM 7888 O O . ALA B 1 333 ? -26.537 63.527 -33.511 1.00 96.97 333 ALA B O 1
ATOM 7890 N N . ALA B 1 334 ? -24.505 62.649 -33.972 1.00 114.44 334 ALA B N 1
ATOM 7891 C CA . ALA B 1 334 ? -23.833 63.941 -33.888 1.00 125.23 334 ALA B CA 1
ATOM 7892 C C . ALA B 1 334 ? -24.442 64.939 -34.860 1.00 126.98 334 ALA B C 1
ATOM 7893 O O . ALA B 1 334 ? -24.367 66.153 -34.636 1.00 127.15 334 ALA B O 1
ATOM 7895 N N . GLY B 1 335 ? -25.049 64.445 -35.938 1.00 123.16 335 GLY B N 1
ATOM 7896 C CA . GLY B 1 335 ? -25.668 65.332 -36.904 1.00 125.13 335 GLY B CA 1
ATOM 7897 C C . GLY B 1 335 ? -26.889 66.053 -36.369 1.00 126.58 335 GLY B C 1
ATOM 7898 O O . GLY B 1 335 ? -27.119 67.219 -36.704 1.00 140.86 335 GLY B O 1
ATOM 7899 N N . VAL B 1 336 ? -27.697 65.375 -35.549 1.00 91.21 336 VAL B N 1
ATOM 7900 C CA . VAL B 1 336 ? -28.930 65.991 -35.071 1.00 88.62 336 VAL B CA 1
ATOM 7901 C C . VAL B 1 336 ? -28.584 67.278 -34.335 1.00 84.46 336 VAL B C 1
ATOM 7902 O O . VAL B 1 336 ? -27.957 67.254 -33.269 1.00 77.67 336 VAL B O 1
ATOM 7906 N N . ASN B 1 337 ? -29.005 68.404 -34.904 1.00 84.65 337 ASN B N 1
ATOM 7907 C CA . ASN B 1 337 ? -28.728 69.725 -34.354 1.00 83.26 337 ASN B CA 1
ATOM 7908 C C . ASN B 1 337 ? -29.729 70.027 -33.247 1.00 77.98 337 ASN B C 1
ATOM 7909 O O . ASN B 1 337 ? -30.926 70.178 -33.505 1.00 85.25 337 ASN B O 1
ATOM 7914 N N . LEU B 1 338 ? -29.240 70.122 -32.014 1.00 74.65 338 LEU B N 1
ATOM 7915 C CA . LEU B 1 338 ? -30.072 70.408 -30.847 1.00 66.90 338 LEU B CA 1
ATOM 7916 C C . LEU B 1 338 ? -29.459 71.590 -30.109 1.00 73.25 338 LEU B C 1
ATOM 7917 O O . LEU B 1 338 ? -28.699 71.408 -29.149 1.00 75.51 338 LEU B O 1
ATOM 7922 N N . PRO B 1 339 ? -29.762 72.814 -30.533 1.00 79.34 339 PRO B N 1
ATOM 7923 C CA . PRO B 1 339 ? -29.146 73.992 -29.906 1.00 78.34 339 PRO B CA 1
ATOM 7924 C C . PRO B 1 339 ? -29.473 74.068 -28.422 1.00 72.69 339 PRO B C 1
ATOM 7925 O O . PRO B 1 339 ? -30.630 73.950 -28.017 1.00 67.80 339 PRO B O 1
ATOM 7929 N N . ALA B 1 340 ? -28.437 74.265 -27.609 1.00 70.64 340 ALA B N 1
ATOM 7930 C CA . ALA B 1 340 ? -28.608 74.269 -26.164 1.00 61.09 340 ALA B CA 1
ATOM 7931 C C . ALA B 1 340 ? -27.537 75.130 -25.506 1.00 62.92 340 ALA B C 1
ATOM 7932 O O . ALA B 1 340 ? -26.363 75.096 -25.893 1.00 60.24 340 ALA B O 1
ATOM 7934 N N . ARG B 1 341 ? -27.962 75.902 -24.508 1.00 55.10 341 ARG B N 1
ATOM 7935 C CA . ARG B 1 341 ? -27.023 76.692 -23.728 1.00 56.59 341 ARG B CA 1
ATOM 7936 C C . ARG B 1 341 ? -26.208 75.807 -22.795 1.00 63.82 341 ARG B C 1
ATOM 7937 O O . ARG B 1 341 ? -25.017 76.062 -22.564 1.00 58.84 341 ARG B O 1
ATOM 7945 N N . ARG B 1 342 ? -26.822 74.755 -22.261 1.00 55.61 342 ARG B N 1
ATOM 7946 C CA . ARG B 1 342 ? -26.178 73.936 -21.251 1.00 52.09 342 ARG B CA 1
ATOM 7947 C C . ARG B 1 342 ? -26.319 72.463 -21.613 1.00 58.11 342 ARG B C 1
ATOM 7948 O O . ARG B 1 342 ? -27.415 71.988 -21.956 1.00 55.28 342 ARG B O 1
ATOM 7956 N N . VAL B 1 343 ? -25.196 71.756 -21.546 1.00 54.68 343 VAL B N 1
ATOM 7957 C CA . VAL B 1 343 ? -25.124 70.321 -21.769 1.00 49.33 343 VAL B CA 1
ATOM 7958 C C . VAL B 1 343 ? -24.666 69.680 -20.474 1.00 54.38 343 VAL B C 1
ATOM 7959 O O . VAL B 1 343 ? -23.699 70.141 -19.854 1.00 56.30 343 VAL B O 1
ATOM 7963 N N . ILE B 1 344 ? -25.376 68.645 -20.053 1.00 50.08 344 ILE B N 1
ATOM 7964 C CA . ILE B 1 344 ? -25.091 67.939 -18.816 1.00 50.51 344 ILE B CA 1
ATOM 7965 C C . ILE B 1 344 ? -24.857 66.488 -19.189 1.00 55.58 344 ILE B C 1
ATOM 7966 O O . ILE B 1 344 ? -25.719 65.861 -19.814 1.00 48.64 344 ILE B O 1
ATOM 7971 N N . VAL B 1 345 ? -23.693 65.963 -18.820 1.00 51.73 345 VAL B N 1
ATOM 7972 C CA . VAL B 1 345 ? -23.303 64.593 -19.128 1.00 55.37 345 VAL B CA 1
ATOM 7973 C C . VAL B 1 345 ? -23.392 63.783 -17.844 1.00 56.94 345 VAL B C 1
ATOM 7974 O O . VAL B 1 345 ? -22.716 64.099 -16.855 1.00 61.68 345 VAL B O 1
ATOM 7978 N N . ARG B 1 346 ? -24.210 62.737 -17.857 1.00 54.99 346 ARG B N 1
ATOM 7979 C CA . ARG B 1 346 ? -24.281 61.755 -16.785 1.00 61.97 346 ARG B CA 1
ATOM 7980 C C . ARG B 1 346 ? -24.130 60.361 -17.365 1.00 72.34 346 ARG B C 1
ATOM 7981 O O . ARG B 1 346 ? -24.766 59.405 -16.912 1.00 83.25 346 ARG B O 1
ATOM 7989 N N . SER B 1 347 ? -23.288 60.223 -18.392 1.00 65.84 347 SER B N 1
ATOM 7990 C CA . SER B 1 347 ? -23.190 58.997 -19.180 1.00 69.81 347 SER B CA 1
ATOM 7991 C C . SER B 1 347 ? -21.754 58.487 -19.138 1.00 78.08 347 SER B C 1
ATOM 7992 O O . SER B 1 347 ? -21.001 58.629 -20.116 1.00 69.32 347 SER B O 1
ATOM 7995 N N . PRO B 1 348 ? -21.341 57.882 -18.017 1.00 77.68 348 PRO B N 1
ATOM 7996 C CA . PRO B 1 348 ? -19.988 57.307 -17.961 1.00 83.09 348 PRO B CA 1
ATOM 7997 C C . PRO B 1 348 ? -19.763 56.206 -18.980 1.00 91.52 348 PRO B C 1
ATOM 7998 O O . PRO B 1 348 ? -18.651 56.069 -19.511 1.00 91.67 348 PRO B O 1
ATOM 8002 N N . ILE B 1 349 ? -20.794 55.418 -19.274 1.00 87.23 349 ILE B N 1
ATOM 8003 C CA . ILE B 1 349 ? -20.667 54.221 -20.095 1.00 82.79 349 ILE B CA 1
ATOM 8004 C C . ILE B 1 349 ? -21.467 54.410 -21.374 1.00 87.11 349 ILE B C 1
ATOM 8005 O O . ILE B 1 349 ? -22.589 54.931 -21.349 1.00 88.59 349 ILE B O 1
ATOM 8010 N N . PHE B 1 350 ? -20.871 54.016 -22.496 1.00 91.47 350 PHE B N 1
ATOM 8011 C CA . PHE B 1 350 ? -21.519 54.046 -23.802 1.00 91.53 350 PHE B CA 1
ATOM 8012 C C . PHE B 1 350 ? -21.238 52.717 -24.488 1.00 102.25 350 PHE B C 1
ATOM 8013 O O . PHE B 1 350 ? -20.089 52.430 -24.834 1.00 111.11 350 PHE B O 1
ATOM 8021 N N . GLY B 1 351 ? -22.279 51.913 -24.687 1.00 102.90 351 GLY B N 1
ATOM 8022 C CA . GLY B 1 351 ? -22.105 50.617 -25.325 1.00 99.67 351 GLY B CA 1
ATOM 8023 C C . GLY B 1 351 ? -21.224 49.661 -24.548 1.00 114.17 351 GLY B C 1
ATOM 8024 O O . GLY B 1 351 ? -20.350 49.004 -25.133 1.00 99.30 351 GLY B O 1
ATOM 8025 N N . GLY B 1 352 ? -21.419 49.585 -23.232 1.00 114.37 352 GLY B N 1
ATOM 8026 C CA . GLY B 1 352 ? -20.709 48.645 -22.387 1.00 111.31 352 GLY B CA 1
ATOM 8027 C C . GLY B 1 352 ? -19.270 48.998 -22.085 1.00 114.32 352 GLY B C 1
ATOM 8028 O O . GLY B 1 352 ? -18.608 48.253 -21.351 1.00 117.03 352 GLY B O 1
ATOM 8029 N N . ARG B 1 353 ? -18.775 50.114 -22.598 1.00 122.97 353 ARG B N 1
ATOM 8030 C CA . ARG B 1 353 ? -17.383 50.521 -22.521 1.00 116.31 353 ARG B CA 1
ATOM 8031 C C . ARG B 1 353 ? -17.320 51.946 -21.998 1.00 115.15 353 ARG B C 1
ATOM 8032 O O . ARG B 1 353 ? -18.331 52.656 -21.997 1.00 111.61 353 ARG B O 1
ATOM 8040 N N . PRO B 1 354 ? -16.153 52.392 -21.528 1.00 110.55 354 PRO B N 1
ATOM 8041 C CA . PRO B 1 354 ? -16.004 53.815 -21.200 1.00 98.03 354 PRO B CA 1
ATOM 8042 C C . PRO B 1 354 ? -16.266 54.675 -22.426 1.00 90.58 354 PRO B C 1
ATOM 8043 O O . PRO B 1 354 ? -15.947 54.294 -23.553 1.00 91.65 354 PRO B O 1
ATOM 8047 N N . ILE B 1 355 ? -16.875 55.838 -22.200 1.00 86.17 355 ILE B N 1
ATOM 8048 C CA . ILE B 1 355 ? -17.043 56.801 -23.278 1.00 80.97 355 ILE B CA 1
ATOM 8049 C C . ILE B 1 355 ? -15.684 57.370 -23.673 1.00 77.22 355 ILE B C 1
ATOM 8050 O O . ILE B 1 355 ? -14.860 57.721 -22.819 1.00 72.62 355 ILE B O 1
ATOM 8055 N N . LYS B 1 356 ? -15.432 57.439 -24.978 1.00 78.05 356 LYS B N 1
ATOM 8056 C CA . LYS B 1 356 ? -14.187 58.004 -25.477 1.00 73.00 356 LYS B CA 1
ATOM 8057 C C . LYS B 1 356 ? -14.130 59.510 -25.215 1.00 73.02 356 LYS B C 1
ATOM 8058 O O . LYS B 1 356 ? -15.159 60.191 -25.138 1.00 67.35 356 LYS B O 1
ATOM 8060 N N . VAL B 1 357 ? -12.904 60.028 -25.058 1.00 68.63 357 VAL B N 1
ATOM 8061 C CA . VAL B 1 357 ? -12.724 61.463 -24.834 1.00 66.19 357 VAL B CA 1
ATOM 8062 C C . VAL B 1 357 ? -13.269 62.252 -26.016 1.00 61.02 357 VAL B C 1
ATOM 8063 O O . VAL B 1 357 ? -13.876 63.314 -25.847 1.00 64.00 357 VAL B O 1
ATOM 8067 N N . SER B 1 358 ? -13.064 61.746 -27.232 1.00 60.38 358 SER B N 1
ATOM 8068 C CA . SER B 1 358 ? -13.641 62.394 -28.407 1.00 67.88 358 SER B CA 1
ATOM 8069 C C . SER B 1 358 ? -15.170 62.414 -28.340 1.00 62.24 358 SER B C 1
ATOM 8070 O O . SER B 1 358 ? -15.800 63.398 -28.742 1.00 60.30 358 SER B O 1
ATOM 8073 N N . GLU B 1 359 ? -15.787 61.340 -27.835 1.00 57.99 359 GLU B N 1
ATOM 8074 C CA . GLU B 1 359 ? -17.247 61.317 -27.704 1.00 64.14 359 GLU B CA 1
ATOM 8075 C C . GLU B 1 359 ? -17.736 62.362 -26.702 1.00 64.30 359 GLU B C 1
ATOM 8076 O O . GLU B 1 359 ? -18.686 63.117 -26.979 1.00 60.49 359 GLU B O 1
ATOM 8082 N N . TYR B 1 360 ? -17.097 62.419 -25.528 1.00 56.51 360 TYR B N 1
ATOM 8083 C CA . TYR B 1 360 ? -17.441 63.452 -24.558 1.00 54.67 360 TYR B CA 1
ATOM 8084 C C . TYR B 1 360 ? -17.256 64.846 -25.149 1.00 58.68 360 TYR B C 1
ATOM 8085 O O . TYR B 1 360 ? -18.072 65.740 -24.906 1.00 57.47 360 TYR B O 1
ATOM 8094 N N . LYS B 1 361 ? -16.180 65.058 -25.909 1.00 55.89 361 LYS B N 1
ATOM 8095 C CA . LYS B 1 361 ? -15.975 66.357 -26.542 1.00 57.79 361 LYS B CA 1
ATOM 8096 C C . LYS B 1 361 ? -17.091 66.675 -27.530 1.00 57.58 361 LYS B C 1
ATOM 8097 O O . LYS B 1 361 ? -17.513 67.829 -27.639 1.00 60.33 361 LYS B O 1
ATOM 8103 N N . GLN B 1 362 ? -17.562 65.673 -28.278 1.00 56.28 362 GLN B N 1
ATOM 8104 C CA . GLN B 1 362 ? -18.696 65.886 -29.178 1.00 56.29 362 GLN B CA 1
ATOM 8105 C C . GLN B 1 362 ? -19.925 66.348 -28.408 1.00 55.77 362 GLN B C 1
ATOM 8106 O O . GLN B 1 362 ? -20.614 67.284 -28.828 1.00 54.24 362 GLN B O 1
ATOM 8112 N N . MET B 1 363 ? -20.216 65.689 -27.280 1.00 51.72 363 MET B N 1
ATOM 8113 C CA . MET B 1 363 ? -21.322 66.121 -26.422 1.00 54.90 363 MET B CA 1
ATOM 8114 C C . MET B 1 363 ? -21.117 67.556 -25.932 1.00 60.25 363 MET B C 1
ATOM 8115 O O . MET B 1 363 ? -22.008 68.411 -26.055 1.00 45.73 363 MET B O 1
ATOM 8120 N N . ALA B 1 364 ? -19.930 67.835 -25.386 1.00 54.91 364 ALA B N 1
ATOM 8121 C CA . ALA B 1 364 ? -19.652 69.134 -24.783 1.00 52.58 364 ALA B CA 1
ATOM 8122 C C . ALA B 1 364 ? -19.754 70.253 -25.809 1.00 52.98 364 ALA B C 1
ATOM 8123 O O . ALA B 1 364 ? -20.287 71.329 -25.514 1.00 58.08 364 ALA B O 1
ATOM 8125 N N . GLY B 1 365 ? -19.278 70.010 -27.028 1.00 52.06 365 GLY B N 1
ATOM 8126 C CA . GLY B 1 365 ? -19.300 71.026 -28.063 1.00 50.56 365 GLY B CA 1
ATOM 8127 C C . GLY B 1 365 ? -20.680 71.446 -28.515 1.00 58.50 365 GLY B C 1
ATOM 8128 O O . GLY B 1 365 ? -20.791 72.467 -29.204 1.00 61.87 365 GLY B O 1
ATOM 8129 N N . ARG B 1 366 ? -21.730 70.690 -28.163 1.00 49.26 366 ARG B N 1
ATOM 8130 C CA . ARG B 1 366 ? -23.083 71.109 -28.514 1.00 51.72 366 ARG B CA 1
ATOM 8131 C C . ARG B 1 366 ? -23.537 72.312 -27.703 1.00 53.40 366 ARG B C 1
ATOM 8132 O O . ARG B 1 366 ? -24.465 73.008 -28.121 1.00 60.05 366 ARG B O 1
ATOM 8140 N N . ALA B 1 367 ? -22.907 72.568 -26.554 1.00 55.37 367 ALA B N 1
ATOM 8141 C CA . ALA B 1 367 ? -23.309 73.678 -25.695 1.00 59.37 367 ALA B CA 1
ATOM 8142 C C . ALA B 1 367 ? -22.928 75.022 -26.307 1.00 63.52 367 ALA B C 1
ATOM 8143 O O . ALA B 1 367 ? -21.784 75.230 -26.728 1.00 56.05 367 ALA B O 1
ATOM 8145 N N . GLY B 1 368 ? -23.885 75.945 -26.330 1.00 59.99 368 GLY B N 1
ATOM 8146 C CA . GLY B 1 368 ? -23.618 77.282 -26.815 1.00 61.23 368 GLY B CA 1
ATOM 8147 C C . GLY B 1 368 ? -24.295 77.555 -28.141 1.00 66.82 368 GLY B C 1
ATOM 8148 O O . GLY B 1 368 ? -23.847 77.070 -29.186 1.00 63.70 368 GLY B O 1
ATOM 8149 N N . ARG B 1 369 ? -25.381 78.327 -28.111 1.00 65.02 369 ARG B N 1
ATOM 8150 C CA . ARG B 1 369 ? -26.133 78.625 -29.320 1.00 62.34 369 ARG B CA 1
ATOM 8151 C C . ARG B 1 369 ? -25.581 79.897 -29.951 1.00 69.81 369 ARG B C 1
ATOM 8152 O O . ARG B 1 369 ? -25.725 80.983 -29.362 1.00 70.75 369 ARG B O 1
ATOM 8160 N N . PRO B 1 370 ? -24.952 79.824 -31.122 1.00 58.53 370 PRO B N 1
ATOM 8161 C CA . PRO B 1 370 ? -24.394 81.036 -31.733 1.00 65.08 370 PRO B CA 1
ATOM 8162 C C . PRO B 1 370 ? -25.472 82.082 -31.974 1.00 74.21 370 PRO B C 1
ATOM 8163 O O . PRO B 1 370 ? -26.578 81.773 -32.423 1.00 76.39 370 PRO B O 1
ATOM 8167 N N . GLY B 1 371 ? -25.142 83.333 -31.650 1.00 72.36 371 GLY B N 1
ATOM 8168 C CA . GLY B 1 371 ? -26.071 84.432 -31.774 1.00 69.20 371 GLY B CA 1
ATOM 8169 C C . GLY B 1 371 ? -26.983 84.644 -30.585 1.00 74.74 371 GLY B C 1
ATOM 8170 O O . GLY B 1 371 ? -27.611 85.707 -30.493 1.00 79.44 371 GLY B O 1
ATOM 8171 N N . MET B 1 372 ? -27.066 83.688 -29.663 1.00 71.33 372 MET B N 1
ATOM 8172 C CA . MET B 1 372 ? -27.909 83.829 -28.481 1.00 72.05 372 MET B CA 1
ATOM 8173 C C . MET B 1 372 ? -27.144 83.799 -27.168 1.00 74.12 372 MET B C 1
ATOM 8174 O O . MET B 1 372 ? -27.480 84.556 -26.252 1.00 69.65 372 MET B O 1
ATOM 8179 N N . ASP B 1 373 ? -26.126 82.952 -27.044 1.00 73.81 373 ASP B N 1
ATOM 8180 C CA . ASP B 1 373 ? -25.416 82.753 -25.788 1.00 66.91 373 ASP B CA 1
ATOM 8181 C C . ASP B 1 373 ? -24.055 83.423 -25.845 1.00 69.94 373 ASP B C 1
ATOM 8182 O O . ASP B 1 373 ? -23.348 83.320 -26.853 1.00 74.10 373 ASP B O 1
ATOM 8187 N N . GLU B 1 374 ? -23.697 84.125 -24.770 1.00 72.00 374 GLU B N 1
ATOM 8188 C CA . GLU B 1 374 ? -22.324 84.586 -24.637 1.00 69.38 374 GLU B CA 1
ATOM 8189 C C . GLU B 1 374 ? -21.370 83.444 -24.307 1.00 70.83 374 GLU B C 1
ATOM 8190 O O . GLU B 1 374 ? -20.170 83.557 -24.579 1.00 74.96 374 GLU B O 1
ATOM 8196 N N . ARG B 1 375 ? -21.876 82.343 -23.754 1.00 62.11 375 ARG B N 1
ATOM 8197 C CA . ARG B 1 375 ? -21.039 81.194 -23.452 1.00 66.62 375 ARG B CA 1
ATOM 8198 C C . ARG B 1 375 ? -21.916 79.957 -23.322 1.00 67.65 375 ARG B C 1
ATOM 8199 O O . ARG B 1 375 ? -23.079 80.044 -22.924 1.00 66.03 375 ARG B O 1
ATOM 8207 N N . GLY B 1 376 ? -21.354 78.810 -23.696 1.00 68.30 376 GLY B N 1
ATOM 8208 C CA . GLY B 1 376 ? -21.980 77.522 -23.471 1.00 57.60 376 GLY B CA 1
ATOM 8209 C C . GLY B 1 376 ? -21.279 76.820 -22.321 1.00 63.18 376 GLY B C 1
ATOM 8210 O O . GLY B 1 376 ? -20.101 77.065 -22.056 1.00 61.92 376 GLY B O 1
ATOM 8211 N N . GLU B 1 377 ? -22.015 75.968 -21.612 1.00 61.18 377 GLU B N 1
ATOM 8212 C CA . GLU B 1 377 ? -21.455 75.224 -20.493 1.00 57.11 377 GLU B CA 1
ATOM 8213 C C . GLU B 1 377 ? -21.742 73.745 -20.661 1.00 58.00 377 GLU B C 1
ATOM 8214 O O . GLU B 1 377 ? -22.880 73.355 -20.946 1.00 54.12 377 GLU B O 1
ATOM 8220 N N . ALA B 1 378 ? -20.700 72.936 -20.486 1.00 51.18 378 ALA B N 1
ATOM 8221 C CA . ALA B 1 378 ? -20.804 71.484 -20.416 1.00 47.78 378 ALA B CA 1
ATOM 8222 C C . ALA B 1 378 ? -20.384 71.048 -19.019 1.00 55.87 378 ALA B C 1
ATOM 8223 O O . ALA B 1 378 ? -19.268 71.356 -18.580 1.00 60.23 378 ALA B O 1
ATOM 8225 N N . ILE B 1 379 ? -21.271 70.336 -18.330 1.00 53.44 379 ILE B N 1
ATOM 8226 C CA . ILE B 1 379 ? -21.075 69.940 -16.937 1.00 57.78 379 ILE B CA 1
ATOM 8227 C C . ILE B 1 379 ? -21.169 68.419 -16.839 1.00 54.31 379 ILE B C 1
ATOM 8228 O O . ILE B 1 379 ? -22.191 67.833 -17.208 1.00 55.97 379 ILE B O 1
ATOM 8233 N N . ILE B 1 380 ? -20.107 67.785 -16.338 1.00 60.33 380 ILE B N 1
ATOM 8234 C CA . ILE B 1 380 ? -20.092 66.351 -16.066 1.00 58.04 380 ILE B CA 1
ATOM 8235 C C . ILE B 1 380 ? -20.548 66.139 -14.637 1.00 64.40 380 ILE B C 1
ATOM 8236 O O . ILE B 1 380 ? -20.000 66.754 -13.716 1.00 64.91 380 ILE B O 1
ATOM 8241 N N . ILE B 1 381 ? -21.535 65.262 -14.442 1.00 64.06 381 ILE B N 1
ATOM 8242 C CA . ILE B 1 381 ? -21.990 64.876 -13.109 1.00 64.49 381 ILE B CA 1
ATOM 8243 C C . ILE B 1 381 ? -21.317 63.560 -12.744 1.00 66.55 381 ILE B C 1
ATOM 8244 O O . ILE B 1 381 ? -21.416 62.577 -13.488 1.00 72.67 381 ILE B O 1
ATOM 8249 N N . VAL B 1 382 ? -20.623 63.537 -11.606 1.00 68.35 382 VAL B N 1
ATOM 8250 C CA . VAL B 1 382 ? -19.810 62.385 -11.233 1.00 74.26 382 VAL B CA 1
ATOM 8251 C C . VAL B 1 382 ? -19.730 62.303 -9.714 1.00 74.55 382 VAL B C 1
ATOM 8252 O O . VAL B 1 382 ? -19.820 63.314 -9.010 1.00 79.24 382 VAL B O 1
ATOM 8256 N N . GLY B 1 383 ? -19.583 61.075 -9.207 1.00 76.79 383 GLY B N 1
ATOM 8257 C CA . GLY B 1 383 ? -19.286 60.885 -7.803 1.00 80.43 383 GLY B CA 1
ATOM 8258 C C . GLY B 1 383 ? -17.808 61.084 -7.502 1.00 85.55 383 GLY B C 1
ATOM 8259 O O . GLY B 1 383 ? -16.968 61.165 -8.397 1.00 88.18 383 GLY B O 1
ATOM 8260 N N . LYS B 1 384 ? -17.493 61.152 -6.206 1.00 87.35 384 LYS B N 1
ATOM 8261 C CA . LYS B 1 384 ? -16.114 61.411 -5.800 1.00 97.17 384 LYS B CA 1
ATOM 8262 C C . LYS B 1 384 ? -15.167 60.367 -6.377 1.00 95.04 384 LYS B C 1
ATOM 8263 O O . LYS B 1 384 ? -14.073 60.705 -6.856 1.00 92.27 384 LYS B O 1
ATOM 8265 N N . ARG B 1 385 ? -15.605 59.102 -6.404 1.00 88.57 385 ARG B N 1
ATOM 8266 C CA . ARG B 1 385 ? -14.736 58.001 -6.802 1.00 95.82 385 ARG B CA 1
ATOM 8267 C C . ARG B 1 385 ? -14.149 58.201 -8.190 1.00 95.01 385 ARG B C 1
ATOM 8268 O O . ARG B 1 385 ? -13.072 57.667 -8.474 1.00 102.27 385 ARG B O 1
ATOM 8270 N N . ASP B 1 386 ? -14.812 58.982 -9.051 1.00 88.35 386 ASP B N 1
ATOM 8271 C CA . ASP B 1 386 ? -14.321 59.221 -10.403 1.00 89.33 386 ASP B CA 1
ATOM 8272 C C . ASP B 1 386 ? -14.187 60.706 -10.733 1.00 82.43 386 ASP B C 1
ATOM 8273 O O . ASP B 1 386 ? -14.112 61.061 -11.911 1.00 82.06 386 ASP B O 1
ATOM 8278 N N . ARG B 1 387 ? -14.149 61.586 -9.730 1.00 79.36 387 ARG B N 1
ATOM 8279 C CA . ARG B 1 387 ? -14.055 63.017 -10.024 1.00 82.63 387 ARG B CA 1
ATOM 8280 C C . ARG B 1 387 ? -12.734 63.365 -10.707 1.00 81.50 387 ARG B C 1
ATOM 8281 O O . ARG B 1 387 ? -12.711 64.065 -11.732 1.00 68.53 387 ARG B O 1
ATOM 8289 N N . GLU B 1 388 ? -11.621 62.873 -10.152 1.00 69.60 388 GLU B N 1
ATOM 8290 C CA . GLU B 1 388 ? -10.303 63.223 -10.672 1.00 81.88 388 GLU B CA 1
ATOM 8291 C C . GLU B 1 388 ? -10.183 62.854 -12.147 1.00 77.75 388 GLU B C 1
ATOM 8292 O O . GLU B 1 388 ? -9.792 63.683 -12.980 1.00 80.57 388 GLU B O 1
ATOM 8294 N N . ILE B 1 389 ? -10.587 61.633 -12.495 1.00 75.89 389 ILE B N 1
ATOM 8295 C CA . ILE B 1 389 ? -10.555 61.185 -13.886 1.00 81.63 389 ILE B CA 1
ATOM 8296 C C . ILE B 1 389 ? -11.402 62.098 -14.773 1.00 81.39 389 ILE B C 1
ATOM 8297 O O . ILE B 1 389 ? -11.033 62.392 -15.921 1.00 69.44 389 ILE B O 1
ATOM 8302 N N . ALA B 1 390 ? -12.556 62.553 -14.262 1.00 76.26 390 ALA B N 1
ATOM 8303 C CA . ALA B 1 390 ? -13.401 63.444 -15.052 1.00 72.08 390 ALA B CA 1
ATOM 8304 C C . ALA B 1 390 ? -12.671 64.740 -15.370 1.00 72.84 390 ALA B C 1
ATOM 8305 O O . ALA B 1 390 ? -12.792 65.281 -16.478 1.00 62.50 390 ALA B O 1
ATOM 8307 N N . VAL B 1 391 ? -11.895 65.247 -14.413 1.00 72.05 391 VAL B N 1
ATOM 8308 C CA . VAL B 1 391 ? -11.195 66.506 -14.637 1.00 72.52 391 VAL B CA 1
ATOM 8309 C C . VAL B 1 391 ? -9.960 66.284 -15.499 1.00 66.78 391 VAL B C 1
ATOM 8310 O O . VAL B 1 391 ? -9.785 66.936 -16.536 1.00 65.20 391 VAL B O 1
ATOM 8314 N N . LYS B 1 392 ? -9.099 65.344 -15.090 1.00 76.00 392 LYS B N 1
ATOM 8315 C CA . LYS B 1 392 ? -7.786 65.181 -15.711 1.00 79.17 392 LYS B CA 1
ATOM 8316 C C . LYS B 1 392 ? -7.875 64.501 -17.075 1.00 76.42 392 LYS B C 1
ATOM 8317 O O . LYS B 1 392 ? -7.183 64.906 -18.016 1.00 74.82 392 LYS B O 1
ATOM 8323 N N . ARG B 1 393 ? -8.706 63.466 -17.205 1.00 79.38 393 ARG B N 1
ATOM 8324 C CA . ARG B 1 393 ? -8.740 62.698 -18.445 1.00 80.88 393 ARG B CA 1
ATOM 8325 C C . ARG B 1 393 ? -9.747 63.213 -19.466 1.00 77.85 393 ARG B C 1
ATOM 8326 O O . ARG B 1 393 ? -9.539 63.003 -20.667 1.00 77.56 393 ARG B O 1
ATOM 8330 N N . TYR B 1 394 ? -10.815 63.892 -19.042 1.00 73.98 394 TYR B N 1
ATOM 8331 C CA . TYR B 1 394 ? -11.872 64.296 -19.967 1.00 69.20 394 TYR B CA 1
ATOM 8332 C C . TYR B 1 394 ? -11.942 65.804 -20.175 1.00 65.07 394 TYR B C 1
ATOM 8333 O O . TYR B 1 394 ? -11.857 66.268 -21.316 1.00 61.26 394 TYR B O 1
ATOM 8342 N N . ILE B 1 395 ? -12.106 66.590 -19.110 1.00 58.10 395 ILE B N 1
ATOM 8343 C CA . ILE B 1 395 ? -12.194 68.035 -19.288 1.00 64.19 395 ILE B CA 1
ATOM 8344 C C . ILE B 1 395 ? -10.878 68.586 -19.815 1.00 65.98 395 ILE B C 1
ATOM 8345 O O . ILE B 1 395 ? -10.847 69.340 -20.792 1.00 66.30 395 ILE B O 1
ATOM 8350 N N . PHE B 1 396 ? -9.767 68.193 -19.199 1.00 66.77 396 PHE B N 1
ATOM 8351 C CA . PHE B 1 396 ? -8.444 68.589 -19.672 1.00 74.52 396 PHE B CA 1
ATOM 8352 C C . PHE B 1 396 ? -7.800 67.492 -20.515 1.00 74.22 396 PHE B C 1
ATOM 8353 O O . PHE B 1 396 ? -6.582 67.304 -20.502 1.00 71.61 396 PHE B O 1
ATOM 8361 N N . GLY B 1 397 ? -8.608 66.757 -21.273 1.00 70.03 397 GLY B N 1
ATOM 8362 C CA . GLY B 1 397 ? -8.118 65.730 -22.171 1.00 68.85 397 GLY B CA 1
ATOM 8363 C C . GLY B 1 397 ? -8.180 66.196 -23.611 1.00 64.84 397 GLY B C 1
ATOM 8364 O O . GLY B 1 397 ? -8.967 67.080 -23.958 1.00 69.39 397 GLY B O 1
ATOM 8365 N N . GLU B 1 398 ? -7.337 65.612 -24.439 1.00 67.20 398 GLU B N 1
ATOM 8366 C CA . GLU B 1 398 ? -7.384 65.757 -25.886 1.00 75.75 398 GLU B CA 1
ATOM 8367 C C . GLU B 1 398 ? -8.069 64.548 -26.509 1.00 63.89 398 GLU B C 1
ATOM 8368 O O . GLU B 1 398 ? -7.994 63.444 -25.961 1.00 66.04 398 GLU B O 1
ATOM 8370 N N . PRO B 1 399 ? -8.743 64.719 -27.651 1.00 70.00 399 PRO B N 1
ATOM 8371 C CA . PRO B 1 399 ? -9.345 63.562 -28.330 1.00 66.92 399 PRO B CA 1
ATOM 8372 C C . PRO B 1 399 ? -8.280 62.546 -28.700 1.00 67.22 399 PRO B C 1
ATOM 8373 O O . PRO B 1 399 ? -7.105 62.884 -28.871 1.00 66.27 399 PRO B O 1
ATOM 8377 N N . GLU B 1 400 ? -8.698 61.284 -28.790 1.00 65.41 400 GLU B N 1
ATOM 8378 C CA . GLU B 1 400 ? -7.795 60.214 -29.190 1.00 65.10 400 GLU B CA 1
ATOM 8379 C C . GLU B 1 400 ? -7.365 60.405 -30.641 1.00 66.29 400 GLU B C 1
ATOM 8380 O O . GLU B 1 400 ? -8.048 61.055 -31.437 1.00 69.13 400 GLU B O 1
ATOM 8386 N N . ARG B 1 401 ? -6.214 59.841 -30.991 1.00 61.11 401 ARG B N 1
ATOM 8387 C CA . ARG B 1 401 ? -5.811 59.908 -32.385 1.00 64.27 401 ARG B CA 1
ATOM 8388 C C . ARG B 1 401 ? -6.698 58.995 -33.223 1.00 63.46 401 ARG B C 1
ATOM 8389 O O . ARG B 1 401 ? -7.139 57.935 -32.770 1.00 62.47 401 ARG B O 1
ATOM 8397 N N . ILE B 1 402 ? -7.005 59.445 -34.434 1.00 58.12 402 ILE B N 1
ATOM 8398 C CA . ILE B 1 402 ? -7.856 58.692 -35.344 1.00 52.36 402 ILE B CA 1
ATOM 8399 C C . ILE B 1 402 ? -7.040 57.542 -35.911 1.00 53.63 402 ILE B C 1
ATOM 8400 O O . ILE B 1 402 ? -5.991 57.761 -36.520 1.00 53.01 402 ILE B O 1
ATOM 8405 N N . THR B 1 403 ? -7.486 56.315 -35.664 1.00 52.47 403 THR B N 1
ATOM 8406 C CA . THR B 1 403 ? -6.766 55.127 -36.105 1.00 52.70 403 THR B CA 1
ATOM 8407 C C . THR B 1 403 ? -7.679 54.237 -36.938 1.00 60.99 403 THR B C 1
ATOM 8408 O O . THR B 1 403 ? -8.854 54.020 -36.601 1.00 53.08 403 THR B O 1
ATOM 8412 N N . SER B 1 404 ? -7.124 53.730 -38.034 1.00 57.09 404 SER B N 1
ATOM 8413 C CA . SER B 1 404 ? -7.889 52.907 -38.960 1.00 57.65 404 SER B CA 1
ATOM 8414 C C . SER B 1 404 ? -8.353 51.621 -38.287 1.00 54.38 404 SER B C 1
ATOM 8415 O O . SER B 1 404 ? -7.607 50.984 -37.537 1.00 63.18 404 SER B O 1
ATOM 8418 N N . LYS B 1 405 ? -9.577 51.211 -38.598 1.00 48.23 405 LYS B N 1
ATOM 8419 C CA . LYS B 1 405 ? -10.136 49.972 -38.079 1.00 55.95 405 LYS B CA 1
ATOM 8420 C C . LYS B 1 405 ? -10.324 48.940 -39.183 1.00 53.53 405 LYS B C 1
ATOM 8421 O O . LYS B 1 405 ? -11.073 47.974 -39.012 1.00 56.57 405 LYS B O 1
ATOM 8427 N N . LEU B 1 406 ? -9.676 49.145 -40.324 1.00 53.40 406 LEU B N 1
ATOM 8428 C CA . LEU B 1 406 ? -9.952 48.316 -41.489 1.00 43.56 406 LEU B CA 1
ATOM 8429 C C . LEU B 1 406 ? -9.381 46.920 -41.326 1.00 50.22 406 LEU B C 1
ATOM 8430 O O . LEU B 1 406 ? -9.929 45.964 -41.886 1.00 44.22 406 LEU B O 1
ATOM 8435 N N . GLY B 1 407 ? -8.302 46.772 -40.551 1.00 45.03 407 GLY B N 1
ATOM 8436 C CA . GLY B 1 407 ? -7.617 45.494 -40.493 1.00 43.89 407 GLY B CA 1
ATOM 8437 C C . GLY B 1 407 ? -8.275 44.425 -39.642 1.00 54.32 407 GLY B C 1
ATOM 8438 O O . GLY B 1 407 ? -7.696 43.992 -38.644 1.00 57.81 407 GLY B O 1
ATOM 8439 N N . VAL B 1 408 ? -9.488 43.997 -39.997 1.00 47.27 408 VAL B N 1
ATOM 8440 C CA . VAL B 1 408 ? -10.099 42.814 -39.402 1.00 44.51 408 VAL B CA 1
ATOM 8441 C C . VAL B 1 408 ? -10.713 41.991 -40.529 1.00 47.63 408 VAL B C 1
ATOM 8442 O O . VAL B 1 408 ? -11.169 42.529 -41.542 1.00 51.79 408 VAL B O 1
ATOM 8446 N N . GLU B 1 409 ? -10.720 40.670 -40.356 1.00 48.43 409 GLU B N 1
ATOM 8447 C CA . GLU B 1 409 ? -11.007 39.816 -41.503 1.00 52.04 409 GLU B CA 1
ATOM 8448 C C . GLU B 1 409 ? -12.442 39.960 -42.012 1.00 52.34 409 GLU B C 1
ATOM 8449 O O . GLU B 1 409 ? -12.684 39.744 -43.199 1.00 50.27 409 GLU B O 1
ATOM 8455 N N . THR B 1 410 ? -13.397 40.338 -41.165 1.00 45.69 410 THR B N 1
ATOM 8456 C CA . THR B 1 410 ? -14.760 40.511 -41.661 1.00 51.56 410 THR B CA 1
ATOM 8457 C C . THR B 1 410 ? -14.849 41.670 -42.649 1.00 44.11 410 THR B C 1
ATOM 8458 O O . THR B 1 410 ? -15.433 41.528 -43.729 1.00 45.75 410 THR B O 1
ATOM 8462 N N . HIS B 1 411 ? -14.281 42.826 -42.295 1.00 43.87 411 HIS B N 1
ATOM 8463 C CA . HIS B 1 411 ? -14.254 43.945 -43.233 1.00 40.29 411 HIS B CA 1
ATOM 8464 C C . HIS B 1 411 ? -13.486 43.581 -44.498 1.00 47.39 411 HIS B C 1
ATOM 8465 O O . HIS B 1 411 ? -13.911 43.921 -45.614 1.00 44.61 411 HIS B O 1
ATOM 8472 N N . LEU B 1 412 ? -12.338 42.905 -44.341 1.00 45.83 412 LEU B N 1
ATOM 8473 C CA . LEU B 1 412 ? -11.534 42.543 -45.503 1.00 43.39 412 LEU B CA 1
ATOM 8474 C C . LEU B 1 412 ? -12.312 41.615 -46.425 1.00 45.84 412 LEU B C 1
ATOM 8475 O O . LEU B 1 412 ? -12.282 41.782 -47.645 1.00 44.65 412 LEU B O 1
ATOM 8480 N N . ARG B 1 413 ? -13.054 40.663 -45.855 1.00 44.27 413 ARG B N 1
ATOM 8481 C CA . ARG B 1 413 ? -13.849 39.743 -46.660 1.00 46.20 413 ARG B CA 1
ATOM 8482 C C . ARG B 1 413 ? -14.995 40.466 -47.363 1.00 43.87 413 ARG B C 1
ATOM 8483 O O . ARG B 1 413 ? -15.195 40.316 -48.585 1.00 48.64 413 ARG B O 1
ATOM 8491 N N . PHE B 1 414 ? -15.711 41.307 -46.618 1.00 42.77 414 PHE B N 1
ATOM 8492 C CA . PHE B 1 414 ? -16.844 42.042 -47.177 1.00 42.54 414 PHE B CA 1
ATOM 8493 C C . PHE B 1 414 ? -16.407 42.925 -48.333 1.00 46.07 414 PHE B C 1
ATOM 8494 O O . PHE B 1 414 ? -17.009 42.904 -49.409 1.00 47.22 414 PHE B O 1
ATOM 8502 N N . HIS B 1 415 ? -15.344 43.701 -48.137 1.00 44.75 415 HIS B N 1
ATOM 8503 C CA . HIS B 1 415 ? -14.944 44.612 -49.195 1.00 41.75 415 HIS B CA 1
ATOM 8504 C C . HIS B 1 415 ? -14.170 43.911 -50.304 1.00 45.50 415 HIS B C 1
ATOM 8505 O O . HIS B 1 415 ? -14.241 44.355 -51.453 1.00 42.96 415 HIS B O 1
ATOM 8512 N N . SER B 1 416 ? -13.446 42.822 -50.000 1.00 43.03 416 SER B N 1
ATOM 8513 C CA . SER B 1 416 ? -12.704 42.113 -51.034 1.00 46.45 416 SER B CA 1
ATOM 8514 C C . SER B 1 416 ? -13.639 41.512 -52.064 1.00 47.49 416 SER B C 1
ATOM 8515 O O . SER B 1 416 ? -13.322 41.506 -53.267 1.00 44.01 416 SER B O 1
ATOM 8518 N N . LEU B 1 417 ? -14.795 40.988 -51.619 1.00 47.61 417 LEU B N 1
ATOM 8519 C CA . LEU B 1 417 ? -15.735 40.456 -52.607 1.00 47.04 417 LEU B CA 1
ATOM 8520 C C . LEU B 1 417 ? -16.142 41.543 -53.590 1.00 43.85 417 LEU B C 1
ATOM 8521 O O . LEU B 1 417 ? -16.128 41.335 -54.814 1.00 42.77 417 LEU B O 1
ATOM 8526 N N . SER B 1 418 ? -16.439 42.733 -53.071 1.00 40.78 418 SER B N 1
ATOM 8527 C CA . SER B 1 418 ? -16.796 43.861 -53.927 1.00 46.64 418 SER B CA 1
ATOM 8528 C C . SER B 1 418 ? -15.629 44.257 -54.842 1.00 52.20 418 SER B C 1
ATOM 8529 O O . SER B 1 418 ? -15.795 44.405 -56.058 1.00 49.14 418 SER B O 1
ATOM 8532 N N . ILE B 1 419 ? -14.427 44.383 -54.277 1.00 50.50 419 ILE B N 1
ATOM 8533 C CA . ILE B 1 419 ? -13.274 44.841 -55.050 1.00 48.87 419 ILE B CA 1
ATOM 8534 C C . ILE B 1 419 ? -13.019 43.909 -56.228 1.00 50.21 419 ILE B C 1
ATOM 8535 O O . ILE B 1 419 ? -12.655 44.352 -57.327 1.00 54.84 419 ILE B O 1
ATOM 8540 N N . ILE B 1 420 ? -13.193 42.603 -56.019 1.00 48.89 420 ILE B N 1
ATOM 8541 C CA . ILE B 1 420 ? -13.053 41.671 -57.136 1.00 47.25 420 ILE B CA 1
ATOM 8542 C C . ILE B 1 420 ? -14.225 41.825 -58.107 1.00 59.06 420 ILE B C 1
ATOM 8543 O O . ILE B 1 420 ? -14.026 41.912 -59.324 1.00 50.21 420 ILE B O 1
ATOM 8548 N N . CYS B 1 421 ? -15.459 41.908 -57.580 1.00 53.16 421 CYS B N 1
ATOM 8549 C CA . CYS B 1 421 ? -16.651 41.984 -58.427 1.00 57.04 421 CYS B CA 1
ATOM 8550 C C . CYS B 1 421 ? -16.647 43.228 -59.301 1.00 59.76 421 CYS B C 1
ATOM 8551 O O . CYS B 1 421 ? -16.926 43.151 -60.500 1.00 58.07 421 CYS B O 1
ATOM 8554 N N . ASP B 1 422 ? -16.357 44.393 -58.715 1.00 59.36 422 ASP B N 1
ATOM 8555 C CA . ASP B 1 422 ? -16.329 45.625 -59.497 1.00 58.03 422 ASP B CA 1
ATOM 8556 C C . ASP B 1 422 ? -15.118 45.697 -60.427 1.00 65.80 422 ASP B C 1
ATOM 8557 O O . ASP B 1 422 ? -15.031 46.632 -61.230 1.00 68.87 422 ASP B O 1
ATOM 8562 N N . GLY B 1 423 ? -14.179 44.754 -60.332 1.00 58.34 423 GLY B N 1
ATOM 8563 C CA . GLY B 1 423 ? -13.053 44.716 -61.247 1.00 59.12 423 GLY B CA 1
ATOM 8564 C C . GLY B 1 423 ? -11.861 45.554 -60.851 1.00 63.49 423 GLY B C 1
ATOM 8565 O O . GLY B 1 423 ? -10.987 45.794 -61.692 1.00 66.79 423 GLY B O 1
ATOM 8566 N N . TYR B 1 424 ? -11.798 46.020 -59.602 1.00 64.58 424 TYR B N 1
ATOM 8567 C CA . TYR B 1 424 ? -10.645 46.794 -59.159 1.00 64.21 424 TYR B CA 1
ATOM 8568 C C . TYR B 1 424 ? -9.410 45.930 -58.967 1.00 57.06 424 TYR B C 1
ATOM 8569 O O . TYR B 1 424 ? -8.304 46.469 -58.876 1.00 64.03 424 TYR B O 1
ATOM 8578 N N . ALA B 1 425 ? -9.579 44.612 -58.886 1.00 61.45 425 ALA B N 1
ATOM 8579 C CA . ALA B 1 425 ? -8.475 43.693 -58.641 1.00 68.42 425 ALA B CA 1
ATOM 8580 C C . ALA B 1 425 ? -8.814 42.344 -59.255 1.00 67.13 425 ALA B C 1
ATOM 8581 O O . ALA B 1 425 ? -9.919 41.825 -59.049 1.00 66.40 425 ALA B O 1
ATOM 8583 N N . LYS B 1 426 ? -7.864 41.784 -60.000 1.00 60.72 426 LYS B N 1
ATOM 8584 C CA . LYS B 1 426 ? -8.038 40.498 -60.666 1.00 73.23 426 LYS B CA 1
ATOM 8585 C C . LYS B 1 426 ? -7.027 39.457 -60.208 1.00 70.61 426 LYS B C 1
ATOM 8586 O O . LYS B 1 426 ? -7.025 38.338 -60.734 1.00 70.70 426 LYS B O 1
ATOM 8589 N N . THR B 1 427 ? -6.142 39.808 -59.277 1.00 64.90 427 THR B N 1
ATOM 8590 C CA . THR B 1 427 ? -5.166 38.888 -58.705 1.00 62.16 427 THR B CA 1
ATOM 8591 C C . THR B 1 427 ? -5.005 39.226 -57.235 1.00 61.04 427 THR B C 1
ATOM 8592 O O . THR B 1 427 ? -5.381 40.308 -56.781 1.00 59.63 427 THR B O 1
ATOM 8596 N N . LEU B 1 428 ? -4.406 38.300 -56.491 1.00 58.33 428 LEU B N 1
ATOM 8597 C CA . LEU B 1 428 ? -4.105 38.580 -55.093 1.00 57.80 428 LEU B CA 1
ATOM 8598 C C . LEU B 1 428 ? -3.176 39.786 -54.957 1.00 58.76 428 LEU B C 1
ATOM 8599 O O . LEU B 1 428 ? -3.320 40.594 -54.028 1.00 53.59 428 LEU B O 1
ATOM 8604 N N . GLU B 1 429 ? -2.207 39.921 -55.874 1.00 59.29 429 GLU B N 1
ATOM 8605 C CA . GLU B 1 429 ? -1.307 41.071 -55.833 1.00 61.24 429 GLU B CA 1
ATOM 8606 C C . GLU B 1 429 ? -2.064 42.364 -56.115 1.00 59.24 429 GLU B C 1
ATOM 8607 O O . GLU B 1 429 ? -1.825 43.384 -55.465 1.00 59.99 429 GLU B O 1
ATOM 8609 N N . GLU B 1 430 ? -2.994 42.341 -57.071 1.00 61.69 430 GLU B N 1
ATOM 8610 C CA . GLU B 1 430 ? -3.784 43.537 -57.337 1.00 52.51 430 GLU B CA 1
ATOM 8611 C C . GLU B 1 430 ? -4.652 43.891 -56.136 1.00 58.73 430 GLU B C 1
ATOM 8612 O O . GLU B 1 430 ? -4.852 45.074 -55.828 1.00 56.29 430 GLU B O 1
ATOM 8618 N N . LEU B 1 431 ? -5.170 42.872 -55.444 1.00 52.60 431 LEU B N 1
ATOM 8619 C CA . LEU B 1 431 ? -5.963 43.112 -54.246 1.00 48.14 431 LEU B CA 1
ATOM 8620 C C . LEU B 1 431 ? -5.124 43.763 -53.151 1.00 55.63 431 LEU B C 1
ATOM 8621 O O . LEU B 1 431 ? -5.565 44.735 -52.508 1.00 50.63 431 LEU B O 1
ATOM 8626 N N . GLU B 1 432 ? -3.899 43.255 -52.933 1.00 57.92 432 GLU B N 1
ATOM 8627 C CA A GLU B 1 432 ? -3.035 43.889 -51.939 0.50 56.02 432 GLU B CA 1
ATOM 8628 C CA B GLU B 1 432 ? -2.995 43.869 -51.961 0.50 55.99 432 GLU B CA 1
ATOM 8629 C C . GLU B 1 432 ? -2.674 45.306 -52.356 1.00 56.03 432 GLU B C 1
ATOM 8630 O O . GLU B 1 432 ? -2.612 46.205 -51.508 1.00 52.99 432 GLU B O 1
ATOM 8641 N N . ASP B 1 433 ? -2.464 45.534 -53.648 1.00 50.56 433 ASP B N 1
ATOM 8642 C CA . ASP B 1 433 ? -2.180 46.880 -54.126 1.00 54.85 433 ASP B CA 1
ATOM 8643 C C . ASP B 1 433 ? -3.340 47.827 -53.837 1.00 56.69 433 ASP B C 1
ATOM 8644 O O . ASP B 1 433 ? -3.129 48.981 -53.456 1.00 60.14 433 ASP B O 1
ATOM 8649 N N . PHE B 1 434 ? -4.577 47.360 -54.019 1.00 51.63 434 PHE B N 1
ATOM 8650 C CA . PHE B 1 434 ? -5.719 48.188 -53.652 1.00 51.91 434 PHE B CA 1
ATOM 8651 C C . PHE B 1 434 ? -5.680 48.523 -52.165 1.00 52.80 434 PHE B C 1
ATOM 8652 O O . PHE B 1 434 ? -5.840 49.684 -51.771 1.00 48.57 434 PHE B O 1
ATOM 8660 N N . PHE B 1 435 ? -5.445 47.520 -51.319 1.00 48.67 435 PHE B N 1
ATOM 8661 C CA . PHE B 1 435 ? -5.390 47.823 -49.890 1.00 47.74 435 PHE B CA 1
ATOM 8662 C C . PHE B 1 435 ? -4.194 48.699 -49.509 1.00 48.06 435 PHE B C 1
ATOM 8663 O O . PHE B 1 435 ? -4.203 49.310 -48.432 1.00 46.35 435 PHE B O 1
ATOM 8671 N N . ALA B 1 436 ? -3.180 48.802 -50.368 1.00 46.84 436 ALA B N 1
ATOM 8672 C CA . ALA B 1 436 ? -2.079 49.710 -50.066 1.00 51.98 436 ALA B CA 1
ATOM 8673 C C . ALA B 1 436 ? -2.461 51.177 -50.241 1.00 57.53 436 ALA B C 1
ATOM 8674 O O . ALA B 1 436 ? -1.718 52.052 -49.785 1.00 52.38 436 ALA B O 1
ATOM 8676 N N . ASP B 1 437 ? -3.593 51.473 -50.874 1.00 55.45 437 ASP B N 1
ATOM 8677 C CA . ASP B 1 437 ? -4.050 52.849 -51.019 1.00 53.79 437 ASP B CA 1
ATOM 8678 C C . ASP B 1 437 ? -4.974 53.303 -49.887 1.00 47.78 437 ASP B C 1
ATOM 8679 O O . ASP B 1 437 ? -5.500 54.419 -49.947 1.00 49.35 437 ASP B O 1
ATOM 8684 N N . THR B 1 438 ? -5.193 52.478 -48.867 1.00 49.68 438 THR B N 1
ATOM 8685 C CA . THR B 1 438 ? -6.160 52.802 -47.822 1.00 46.11 438 THR B CA 1
ATOM 8686 C C . THR B 1 438 ? -5.507 53.575 -46.685 1.00 55.39 438 THR B C 1
ATOM 8687 O O . THR B 1 438 ? -4.282 53.580 -46.517 1.00 50.46 438 THR B O 1
ATOM 8691 N N . PHE B 1 439 ? -6.357 54.201 -45.866 1.00 47.35 439 PHE B N 1
ATOM 8692 C CA . PHE B 1 439 ? -5.853 54.880 -44.677 1.00 51.12 439 PHE B CA 1
ATOM 8693 C C . PHE B 1 439 ? -5.087 53.921 -43.774 1.00 49.94 439 PHE B C 1
ATOM 8694 O O . PHE B 1 439 ? -4.100 54.311 -43.138 1.00 49.76 439 PHE B O 1
ATOM 8702 N N . PHE B 1 440 ? -5.553 52.669 -43.688 1.00 50.79 440 PHE B N 1
ATOM 8703 C CA . PHE B 1 440 ? -4.873 51.650 -42.900 1.00 53.84 440 PHE B CA 1
ATOM 8704 C C . PHE B 1 440 ? -3.402 51.537 -43.289 1.00 53.83 440 PHE B C 1
ATOM 8705 O O . PHE B 1 440 ? -2.517 51.570 -42.429 1.00 54.32 440 PHE B O 1
ATOM 8713 N N . PHE B 1 441 ? -3.124 51.375 -44.582 1.00 43.16 441 PHE B N 1
ATOM 8714 C CA . PHE B 1 441 ? -1.738 51.202 -44.991 1.00 50.73 441 PHE B CA 1
ATOM 8715 C C . PHE B 1 441 ? -0.945 52.492 -44.800 1.00 55.56 441 PHE B C 1
ATOM 8716 O O . PHE B 1 441 ? 0.225 52.449 -44.412 1.00 55.40 441 PHE B O 1
ATOM 8724 N N . LYS B 1 442 ? -1.567 53.648 -45.053 1.00 52.12 442 LYS B N 1
ATOM 8725 C CA . LYS B 1 442 ? -0.898 54.921 -44.810 1.00 48.31 442 LYS B CA 1
ATOM 8726 C C . LYS B 1 442 ? -0.496 55.073 -43.349 1.00 53.20 442 LYS B C 1
ATOM 8727 O O . LYS B 1 442 ? 0.514 55.710 -43.054 1.00 54.54 442 LYS B O 1
ATOM 8733 N N . GLN B 1 443 ? -1.261 54.502 -42.421 1.00 56.20 443 GLN B N 1
ATOM 8734 C CA . GLN B 1 443 ? -0.880 54.616 -41.016 1.00 58.51 443 GLN B CA 1
ATOM 8735 C C . GLN B 1 443 ? 0.094 53.535 -40.582 1.00 62.03 443 GLN B C 1
ATOM 8736 O O . GLN B 1 443 ? 1.003 53.805 -39.788 1.00 60.50 443 GLN B O 1
ATOM 8742 N N . ASN B 1 444 ? -0.093 52.309 -41.070 1.00 58.82 444 ASN B N 1
ATOM 8743 C CA . ASN B 1 444 ? 0.609 51.160 -40.528 1.00 54.36 444 ASN B CA 1
ATOM 8744 C C . ASN B 1 444 ? 1.620 50.544 -41.477 1.00 59.07 444 ASN B C 1
ATOM 8745 O O . ASN B 1 444 ? 2.528 49.852 -41.008 1.00 59.70 444 ASN B O 1
ATOM 8750 N N . GLU B 1 445 ? 1.491 50.771 -42.783 1.00 54.43 445 GLU B N 1
ATOM 8751 C CA . GLU B 1 445 ? 2.407 50.180 -43.758 1.00 58.02 445 GLU B CA 1
ATOM 8752 C C . GLU B 1 445 ? 2.551 48.677 -43.530 1.00 57.08 445 GLU B C 1
ATOM 8753 O O . GLU B 1 445 ? 3.648 48.116 -43.574 1.00 56.84 445 GLU B O 1
ATOM 8759 N N . ILE B 1 446 ? 1.431 48.024 -43.251 1.00 55.37 446 ILE B N 1
ATOM 8760 C CA . ILE B 1 446 ? 1.412 46.596 -42.985 1.00 56.31 446 ILE B CA 1
ATOM 8761 C C . ILE B 1 446 ? 0.812 45.902 -44.195 1.00 55.63 446 ILE B C 1
ATOM 8762 O O . ILE B 1 446 ? -0.313 46.217 -44.607 1.00 56.44 446 ILE B O 1
ATOM 8767 N N . SER B 1 447 ? 1.562 44.969 -44.767 1.00 51.68 447 SER B N 1
ATOM 8768 C CA . SER B 1 447 ? 1.024 44.114 -45.816 1.00 53.62 447 SER B CA 1
ATOM 8769 C C . SER B 1 447 ? -0.044 43.182 -45.258 1.00 52.16 447 SER B C 1
ATOM 8770 O O . SER B 1 447 ? 0.120 42.587 -44.191 1.00 55.60 447 SER B O 1
ATOM 8773 N N . LEU B 1 448 ? -1.141 43.032 -45.987 1.00 58.39 448 LEU B N 1
ATOM 8774 C CA . LEU B 1 448 ? -2.210 42.146 -45.537 1.00 52.12 448 LEU B CA 1
ATOM 8775 C C . LEU B 1 448 ? -2.282 40.866 -46.364 1.00 53.72 448 LEU B C 1
ATOM 8776 O O . LEU B 1 448 ? -3.348 40.263 -46.464 1.00 55.60 448 LEU B O 1
ATOM 8781 N N . SER B 1 449 ? -1.148 40.414 -46.922 1.00 51.91 449 SER B N 1
ATOM 8782 C CA . SER B 1 449 ? -1.185 39.292 -47.859 1.00 55.86 449 SER B CA 1
ATOM 8783 C C . SER B 1 449 ? -1.836 38.059 -47.248 1.00 55.08 449 SER B C 1
ATOM 8784 O O . SER B 1 449 ? -2.666 37.407 -47.889 1.00 53.08 449 SER B O 1
ATOM 8787 N N . TYR B 1 450 ? -1.429 37.701 -46.027 1.00 52.25 450 TYR B N 1
ATOM 8788 C CA . TYR B 1 450 ? -1.915 36.482 -45.388 1.00 56.05 450 TYR B CA 1
ATOM 8789 C C . TYR B 1 450 ? -3.426 36.529 -45.187 1.00 53.29 450 TYR B C 1
ATOM 8790 O O . TYR B 1 450 ? -4.151 35.603 -45.568 1.00 51.71 450 TYR B O 1
ATOM 8799 N N . GLU B 1 451 ? -3.907 37.611 -44.583 1.00 52.63 451 GLU B N 1
ATOM 8800 C CA . GLU B 1 451 ? -5.328 37.768 -44.296 1.00 47.37 451 GLU B CA 1
ATOM 8801 C C . GLU B 1 451 ? -6.146 37.881 -45.581 1.00 55.10 451 GLU B C 1
ATOM 8802 O O . GLU B 1 451 ? -7.224 37.279 -45.692 1.00 55.53 451 GLU B O 1
ATOM 8808 N N . LEU B 1 452 ? -5.655 38.645 -46.566 1.00 48.73 452 LEU B N 1
ATOM 8809 C CA . LEU B 1 452 ? -6.375 38.746 -47.833 1.00 50.14 452 LEU B CA 1
ATOM 8810 C C . LEU B 1 452 ? -6.456 37.395 -48.534 1.00 54.09 452 LEU B C 1
ATOM 8811 O O . LEU B 1 452 ? -7.494 37.040 -49.104 1.00 50.34 452 LEU B O 1
ATOM 8816 N N . GLU B 1 453 ? -5.381 36.615 -48.502 1.00 50.13 453 GLU B N 1
ATOM 8817 C CA . GLU B 1 453 ? -5.462 35.297 -49.121 1.00 56.53 453 GLU B CA 1
ATOM 8818 C C . GLU B 1 453 ? -6.455 34.398 -48.384 1.00 56.18 453 GLU B C 1
ATOM 8819 O O . GLU B 1 453 ? -7.188 33.627 -49.014 1.00 57.84 453 GLU B O 1
ATOM 8825 N N . ARG B 1 454 ? -6.485 34.467 -47.052 1.00 48.66 454 ARG B N 1
ATOM 8826 C CA . ARG B 1 454 ? -7.446 33.657 -46.308 1.00 56.67 454 ARG B CA 1
ATOM 8827 C C . ARG B 1 454 ? -8.876 34.055 -46.653 1.00 58.66 454 ARG B C 1
ATOM 8828 O O . ARG B 1 454 ? -9.737 33.201 -46.887 1.00 50.20 454 ARG B O 1
ATOM 8836 N N . VAL B 1 455 ? -9.125 35.356 -46.715 1.00 57.03 455 VAL B N 1
ATOM 8837 C CA . VAL B 1 455 ? -10.438 35.888 -47.043 1.00 51.26 455 VAL B CA 1
ATOM 8838 C C . VAL B 1 455 ? -10.860 35.453 -48.442 1.00 59.71 455 VAL B C 1
ATOM 8839 O O . VAL B 1 455 ? -12.015 35.059 -48.672 1.00 59.32 455 VAL B O 1
ATOM 8843 N N . VAL B 1 456 ? -9.924 35.489 -49.392 1.00 52.00 456 VAL B N 1
ATOM 8844 C CA . VAL B 1 456 ? -10.248 35.122 -50.767 1.00 57.06 456 VAL B CA 1
ATOM 8845 C C . VAL B 1 456 ? -10.519 33.627 -50.875 1.00 55.91 456 VAL B C 1
ATOM 8846 O O . VAL B 1 456 ? -11.439 33.206 -51.583 1.00 55.84 456 VAL B O 1
ATOM 8850 N N . ARG B 1 457 ? -9.734 32.799 -50.175 1.00 57.12 457 ARG B N 1
ATOM 8851 C CA . ARG B 1 457 ? -10.027 31.367 -50.157 1.00 66.80 457 ARG B CA 1
ATOM 8852 C C . ARG B 1 457 ? -11.391 31.101 -49.525 1.00 60.30 457 ARG B C 1
ATOM 8853 O O . ARG B 1 457 ? -12.127 30.215 -49.967 1.00 55.07 457 ARG B O 1
ATOM 8861 N N . GLN B 1 458 ? -11.744 31.863 -48.492 1.00 60.11 458 GLN B N 1
ATOM 8862 C CA . GLN B 1 458 ? -13.067 31.740 -47.891 1.00 57.82 458 GLN B CA 1
ATOM 8863 C C . GLN B 1 458 ? -14.155 32.037 -48.916 1.00 55.41 458 GLN B C 1
ATOM 8864 O O . GLN B 1 458 ? -15.125 31.278 -49.054 1.00 56.92 458 GLN B O 1
ATOM 8870 N N . LEU B 1 459 ? -13.975 33.122 -49.674 1.00 55.13 459 LEU B N 1
ATOM 8871 C CA . LEU B 1 459 ? -14.927 33.486 -50.719 1.00 50.97 459 LEU B CA 1
ATOM 8872 C C . LEU B 1 459 ? -15.031 32.405 -51.786 1.00 56.49 459 LEU B C 1
ATOM 8873 O O . LEU B 1 459 ? -16.111 32.168 -52.335 1.00 54.98 459 LEU B O 1
ATOM 8878 N N . GLU B 1 460 ? -13.919 31.759 -52.120 1.00 56.60 460 GLU B N 1
ATOM 8879 C CA . GLU B 1 460 ? -14.005 30.732 -53.150 1.00 58.94 460 GLU B CA 1
ATOM 8880 C C . GLU B 1 460 ? -14.666 29.468 -52.609 1.00 57.64 460 GLU B C 1
ATOM 8881 O O . GLU B 1 460 ? 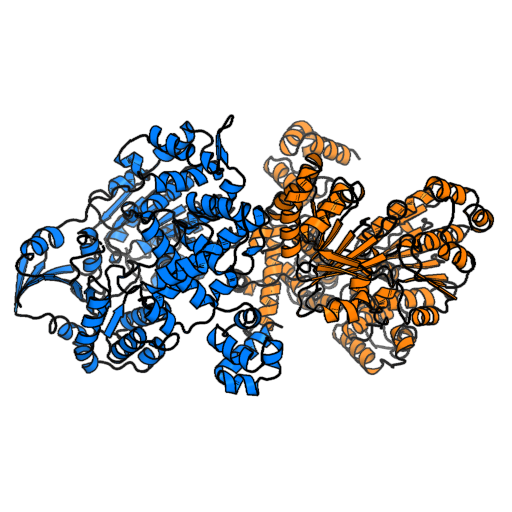-15.423 28.813 -53.335 1.00 58.15 460 GLU B O 1
ATOM 8887 N N . ASN B 1 461 ? -14.426 29.130 -51.336 1.00 59.07 461 ASN B N 1
ATOM 8888 C CA . ASN B 1 461 ? -15.106 27.990 -50.724 1.00 63.29 461 ASN B CA 1
ATOM 8889 C C . ASN B 1 461 ? -16.620 28.189 -50.720 1.00 62.89 461 ASN B C 1
ATOM 8890 O O . ASN B 1 461 ? -17.380 27.244 -50.964 1.00 61.54 461 ASN B O 1
ATOM 8895 N N . TRP B 1 462 ? -17.072 29.407 -50.444 1.00 58.54 462 TRP B N 1
ATOM 8896 C CA . TRP B 1 462 ? -18.491 29.760 -50.456 1.00 53.30 462 TRP B CA 1
ATOM 8897 C C . TRP B 1 462 ? -19.034 29.999 -51.860 1.00 50.92 462 TRP B C 1
ATOM 8898 O O . TRP B 1 462 ? -20.152 30.494 -51.981 1.00 57.10 462 TRP B O 1
ATOM 8909 N N . GLY B 1 463 ? -18.255 29.725 -52.907 1.00 49.76 463 GLY B N 1
ATOM 8910 C CA . GLY B 1 463 ? -18.719 29.884 -54.275 1.00 48.55 463 GLY B CA 1
ATOM 8911 C C . GLY B 1 463 ? -18.960 31.305 -54.747 1.00 56.42 463 GLY B C 1
ATOM 8912 O O . GLY B 1 463 ? -19.765 31.519 -55.663 1.00 57.14 463 GLY B O 1
ATOM 8913 N N . MET B 1 464 ? -18.282 32.286 -54.153 1.00 54.05 464 MET B N 1
ATOM 8914 C CA . MET B 1 464 ? -18.426 33.688 -54.535 1.00 49.33 464 MET B CA 1
ATOM 8915 C C . MET B 1 464 ? -17.392 34.142 -55.560 1.00 55.25 464 MET B C 1
ATOM 8916 O O . MET B 1 464 ? -17.655 35.081 -56.318 1.00 57.75 464 MET B O 1
ATOM 8921 N N . VAL B 1 465 ? -16.208 33.528 -55.572 1.00 56.41 465 VAL B N 1
ATOM 8922 C CA . VAL B 1 465 ? -15.154 33.852 -56.522 1.00 57.20 465 VAL B CA 1
ATOM 8923 C C . VAL B 1 465 ? -14.579 32.550 -57.059 1.00 57.12 465 VAL B C 1
ATOM 8924 O O . VAL B 1 465 ? -14.683 31.493 -56.436 1.00 66.02 465 VAL B O 1
ATOM 8928 N N . VAL B 1 466 ? -13.984 32.636 -58.244 1.00 67.25 466 VAL B N 1
ATOM 8929 C CA . VAL B 1 466 ? -13.224 31.542 -58.842 1.00 71.76 466 VAL B CA 1
ATOM 8930 C C . VAL B 1 466 ? -11.831 32.057 -59.159 1.00 75.27 466 VAL B C 1
ATOM 8931 O O . VAL B 1 466 ? -11.682 33.167 -59.685 1.00 77.67 466 VAL B O 1
ATOM 8935 N N . GLU B 1 467 ? -10.816 31.280 -58.797 1.00 91.68 467 GLU B N 1
ATOM 8936 C CA . GLU B 1 467 ? -9.461 31.495 -59.311 1.00 101.73 467 GLU B CA 1
ATOM 8937 C C . GLU B 1 467 ? -9.155 30.504 -60.432 1.00 111.12 467 GLU B C 1
ATOM 8938 O O . GLU B 1 467 ? -8.279 29.648 -60.321 1.00 120.23 467 GLU B O 1
ATOM 8944 N N . ASP B 1 468 ? -9.907 30.620 -61.528 1.00 109.62 468 ASP B N 1
ATOM 8945 C CA . ASP B 1 468 ? -9.679 29.744 -62.672 1.00 115.54 468 ASP B CA 1
ATOM 8946 C C . ASP B 1 468 ? -8.439 30.182 -63.445 1.00 119.21 468 ASP B C 1
ATOM 8947 O O . ASP B 1 468 ? -7.468 29.429 -63.569 1.00 114.44 468 ASP B O 1
ATOM 8949 N N . HIS B 1 469 ? -8.459 31.407 -63.963 1.00 117.91 469 HIS B N 1
ATOM 8950 C CA . HIS B 1 469 ? -7.303 32.022 -64.596 1.00 112.90 469 HIS B CA 1
ATOM 8951 C C . HIS B 1 469 ? -6.778 33.181 -63.761 1.00 115.68 469 HIS B C 1
ATOM 8952 O O . HIS B 1 469 ? -5.614 33.191 -63.349 1.00 117.05 469 HIS B O 1
ATOM 8959 N N . HIS B 1 470 ? -7.629 34.159 -63.491 1.00 105.34 470 HIS B N 1
ATOM 8960 C CA . HIS B 1 470 ? -7.390 35.229 -62.541 1.00 96.01 470 HIS B CA 1
ATOM 8961 C C . HIS B 1 470 ? -8.489 35.131 -61.482 1.00 90.28 470 HIS B C 1
ATOM 8962 O O . HIS B 1 470 ? -9.257 34.166 -61.457 1.00 82.05 470 HIS B O 1
ATOM 8969 N N . LEU B 1 471 ? -8.560 36.120 -60.594 1.00 82.76 471 LEU B N 1
ATOM 8970 C CA . LEU B 1 471 ? -9.667 36.191 -59.644 1.00 79.96 471 LEU B CA 1
ATOM 8971 C C . LEU B 1 471 ? -10.890 36.764 -60.350 1.00 74.65 471 LEU B C 1
ATOM 8972 O O . LEU B 1 471 ? -10.833 37.873 -60.895 1.00 74.10 471 LEU B O 1
ATOM 8977 N N . ALA B 1 472 ? -11.987 36.010 -60.363 1.00 71.97 472 ALA B N 1
ATOM 8978 C CA . ALA B 1 472 ? -13.207 36.498 -60.986 1.00 72.98 472 ALA B CA 1
ATOM 8979 C C . ALA B 1 472 ? -14.408 36.221 -60.096 1.00 67.05 472 ALA B C 1
ATOM 8980 O O . ALA B 1 472 ? -14.412 35.256 -59.329 1.00 64.49 472 ALA B O 1
ATOM 8982 N N . PRO B 1 473 ? -15.437 37.057 -60.174 1.00 66.66 473 PRO B N 1
ATOM 8983 C CA . PRO B 1 473 ? -16.679 36.766 -59.452 1.00 64.21 473 PRO B CA 1
ATOM 8984 C C . PRO B 1 473 ? -17.460 35.631 -60.091 1.00 62.59 473 PRO B C 1
ATOM 8985 O O . PRO B 1 473 ? -17.446 35.439 -61.309 1.00 62.77 473 PRO B O 1
ATOM 8989 N N . THR B 1 474 ? -18.172 34.888 -59.254 1.00 58.83 474 THR B N 1
ATOM 8990 C CA . THR B 1 474 ? -19.220 34.022 -59.770 1.00 60.55 474 THR B CA 1
ATOM 8991 C C . THR B 1 474 ? -20.518 34.815 -59.866 1.00 55.40 474 THR B C 1
ATOM 8992 O O . THR B 1 474 ? -20.601 35.969 -59.439 1.00 55.65 474 THR B O 1
ATOM 8996 N N . LYS B 1 475 ? -21.546 34.180 -60.435 1.00 54.44 475 LYS B N 1
ATOM 8997 C CA . LYS B 1 475 ? -22.857 34.818 -60.489 1.00 63.16 475 LYS B CA 1
ATOM 8998 C C . LYS B 1 475 ? -23.391 35.082 -59.088 1.00 55.65 475 LYS B C 1
ATOM 8999 O O . LYS B 1 475 ? -23.952 36.156 -58.820 1.00 56.25 475 LYS B O 1
ATOM 9005 N N . LEU B 1 476 ? -23.204 34.117 -58.178 1.00 51.49 476 LEU B N 1
ATOM 9006 C CA . LEU B 1 476 ? -23.619 34.293 -56.790 1.00 48.05 476 LEU B CA 1
ATOM 9007 C C . LEU B 1 476 ? -22.837 35.411 -56.112 1.00 54.23 476 LEU B C 1
ATOM 9008 O O . LEU B 1 476 ? -23.406 36.190 -55.338 1.00 53.88 476 LEU B O 1
ATOM 9013 N N . GLY B 1 477 ? -21.528 35.501 -56.376 1.00 54.25 477 GLY B N 1
ATOM 9014 C CA . GLY B 1 477 ? -20.732 36.550 -55.757 1.00 45.93 477 GLY B CA 1
ATOM 9015 C C . GLY B 1 477 ? -21.125 37.938 -56.229 1.00 51.19 477 GLY B C 1
ATOM 9016 O O . GLY B 1 477 ? -21.205 38.875 -55.427 1.00 45.17 477 GLY B O 1
ATOM 9017 N N . SER B 1 478 ? -21.381 38.088 -57.536 1.00 48.18 478 SER B N 1
ATOM 9018 C CA . SER B 1 478 ? -21.889 39.352 -58.065 1.00 55.13 478 SER B CA 1
ATOM 9019 C C . SER B 1 478 ? -23.230 39.718 -57.447 1.00 47.50 478 SER B C 1
ATOM 9020 O O . SER B 1 478 ? -23.458 40.879 -57.076 1.00 49.20 478 SER B O 1
ATOM 9023 N N . LEU B 1 479 ? -24.131 38.739 -57.323 1.00 51.19 479 LEU B N 1
ATOM 9024 C CA . LEU B 1 479 ? -25.413 39.006 -56.675 1.00 50.42 479 LEU B CA 1
ATOM 9025 C C . LEU B 1 479 ? -25.215 39.453 -55.229 1.00 49.18 479 LEU B C 1
ATOM 9026 O O . LEU B 1 479 ? -25.761 40.483 -54.807 1.00 48.95 479 LEU B O 1
ATOM 9031 N N . VAL B 1 480 ? -24.387 38.721 -54.470 1.00 50.20 480 VAL B N 1
ATOM 9032 C CA . VAL B 1 480 ? -24.128 39.060 -53.066 1.00 43.21 480 VAL B CA 1
ATOM 9033 C C . VAL B 1 480 ? -23.548 40.465 -52.948 1.00 45.24 480 VAL B C 1
ATOM 9034 O O . VAL B 1 480 ? -23.971 41.260 -52.096 1.00 43.84 480 VAL B O 1
ATOM 9038 N N . SER B 1 481 ? -22.600 40.803 -53.827 1.00 42.89 481 SER B N 1
ATOM 9039 C CA . SER B 1 481 ? -21.982 42.125 -53.810 1.00 45.64 481 SER B CA 1
ATOM 9040 C C . SER B 1 481 ? -23.014 43.221 -54.062 1.00 42.99 481 SER B C 1
ATOM 9041 O O . SER B 1 481 ? -23.092 44.202 -53.315 1.00 47.70 481 SER B O 1
ATOM 9044 N N . ARG B 1 482 ? -23.823 43.068 -55.109 1.00 46.08 482 ARG B N 1
ATOM 9045 C CA . ARG B 1 482 ? -24.862 44.057 -55.388 1.00 48.56 482 ARG B CA 1
ATOM 9046 C C . ARG B 1 482 ? -25.898 44.150 -54.270 1.00 49.08 482 ARG B C 1
ATOM 9047 O O . ARG B 1 482 ? -26.478 45.219 -54.068 1.00 49.14 482 ARG B O 1
ATOM 9055 N N . LEU B 1 483 ? -26.161 43.057 -53.544 1.00 46.02 483 LEU B N 1
ATOM 9056 C CA . LEU B 1 483 ? -27.158 43.122 -52.474 1.00 45.31 483 LEU B CA 1
ATOM 9057 C C . LEU B 1 483 ? -26.617 43.760 -51.206 1.00 47.44 483 LEU B C 1
ATOM 9058 O O . LEU B 1 483 ? -27.402 44.024 -50.287 1.00 42.12 483 LEU B O 1
ATOM 9063 N N . TYR B 1 484 ? -25.299 43.993 -51.136 1.00 42.53 484 TYR B N 1
ATOM 9064 C CA . TYR B 1 484 ? -24.654 44.640 -49.993 1.00 40.68 484 TYR B CA 1
ATOM 9065 C C . TYR B 1 484 ? -24.778 43.824 -48.707 1.00 34.45 484 TYR B C 1
ATOM 9066 O O . TYR B 1 484 ? -24.824 44.380 -47.617 1.00 40.35 484 TYR B O 1
ATOM 9075 N N . ILE B 1 485 ? -24.836 42.506 -48.805 1.00 37.82 485 ILE B N 1
ATOM 9076 C CA . ILE B 1 485 ? -24.930 41.660 -47.629 1.00 37.73 485 ILE B CA 1
ATOM 9077 C C . ILE B 1 485 ? -23.554 41.074 -47.335 1.00 48.30 485 ILE B C 1
ATOM 9078 O O . ILE B 1 485 ? -22.655 41.020 -48.189 1.00 43.45 485 ILE B O 1
ATOM 9083 N N . ASP B 1 486 ? -23.375 40.630 -46.106 1.00 40.58 486 ASP B N 1
ATOM 9084 C CA . ASP B 1 486 ? -22.135 39.960 -45.788 1.00 36.61 486 ASP B CA 1
ATOM 9085 C C . ASP B 1 486 ? -22.030 38.660 -46.584 1.00 40.94 486 ASP B C 1
ATOM 9086 O O . ASP B 1 486 ? -23.007 37.913 -46.683 1.00 45.32 486 ASP B O 1
ATOM 9091 N N . PRO B 1 487 ? -20.860 38.344 -47.149 1.00 44.94 487 PRO B N 1
ATOM 9092 C CA . PRO B 1 487 ? -20.746 37.085 -47.908 1.00 39.93 487 PRO B CA 1
ATOM 9093 C C . PRO B 1 487 ? -21.209 35.870 -47.117 1.00 41.32 487 PRO B C 1
ATOM 9094 O O . PRO B 1 487 ? -21.716 34.914 -47.712 1.00 40.15 487 PRO B O 1
ATOM 9098 N N . LEU B 1 488 ? -21.052 35.885 -45.787 1.00 40.70 488 LEU B N 1
ATOM 9099 C CA . LEU B 1 488 ? -21.571 34.804 -44.953 1.00 46.55 488 LEU B CA 1
ATOM 9100 C C . LEU B 1 488 ? -23.105 34.771 -44.967 1.00 40.63 488 LEU B C 1
ATOM 9101 O O . LEU B 1 488 ? -23.705 33.689 -44.988 1.00 39.66 488 LEU B O 1
ATOM 9106 N N . THR B 1 489 ? -23.759 35.936 -44.952 1.00 40.07 489 THR B N 1
ATOM 9107 C CA . THR B 1 489 ? -25.211 35.965 -45.148 1.00 40.91 489 THR B CA 1
ATOM 9108 C C . THR B 1 489 ? -25.577 35.306 -46.473 1.00 46.32 489 THR B C 1
ATOM 9109 O O . THR B 1 489 ? -26.468 34.439 -46.538 1.00 42.44 489 THR B O 1
ATOM 9113 N N . GLY B 1 490 ? -24.838 35.665 -47.533 1.00 40.82 490 GLY B N 1
ATOM 9114 C CA . GLY B 1 490 ? -25.132 35.118 -48.845 1.00 42.67 490 GLY B CA 1
ATOM 9115 C C . GLY B 1 490 ? -24.957 33.617 -48.889 1.00 49.84 490 GLY B C 1
ATOM 9116 O O . GLY B 1 490 ? -25.766 32.905 -49.490 1.00 52.37 490 GLY B O 1
ATOM 9117 N N . PHE B 1 491 ? -23.907 33.116 -48.230 1.00 48.05 491 PHE B N 1
ATOM 9118 C CA . PHE B 1 491 ? -23.628 31.684 -48.219 1.00 46.35 491 PHE B CA 1
ATOM 9119 C C . PHE B 1 491 ? -24.643 30.914 -47.375 1.00 48.67 491 PHE B C 1
ATOM 9120 O O . PHE B 1 491 ? -25.040 29.810 -47.743 1.00 46.11 491 PHE B O 1
ATOM 9128 N N . ILE B 1 492 ? -25.058 31.458 -46.229 1.00 49.32 492 ILE B N 1
ATOM 9129 C CA . ILE B 1 492 ? -26.080 30.778 -45.433 1.00 48.57 492 ILE B CA 1
ATOM 9130 C C . ILE B 1 492 ? -27.375 30.654 -46.227 1.00 48.69 492 ILE B C 1
ATOM 9131 O O . ILE B 1 492 ? -27.953 29.564 -46.337 1.00 46.50 492 ILE B O 1
ATOM 9136 N N . PHE B 1 493 ? -27.813 31.759 -46.841 1.00 47.41 493 PHE B N 1
ATOM 9137 C CA . PHE B 1 493 ? -28.999 31.707 -47.692 1.00 43.65 493 PHE B CA 1
ATOM 9138 C C . PHE B 1 493 ? -28.832 30.675 -48.800 1.00 50.67 493 PHE B C 1
ATOM 9139 O O . PHE B 1 493 ? -29.707 29.826 -49.005 1.00 47.24 493 PHE B O 1
ATOM 9147 N N . HIS B 1 494 ? -27.707 30.736 -49.535 1.00 50.42 494 HIS B N 1
ATOM 9148 C CA . HIS B 1 494 ? -27.528 29.853 -50.685 1.00 43.94 494 HIS B CA 1
ATOM 9149 C C . HIS B 1 494 ? -27.489 28.394 -50.256 1.00 48.66 494 HIS B C 1
ATOM 9150 O O . HIS B 1 494 ? -28.146 27.540 -50.861 1.00 59.03 494 HIS B O 1
ATOM 9157 N N . ASP B 1 495 ? -26.757 28.095 -49.188 1.00 53.84 495 ASP B N 1
ATOM 9158 C CA . ASP B 1 495 ? -26.613 26.715 -48.755 1.00 55.35 495 ASP B CA 1
ATOM 9159 C C . ASP B 1 495 ? -27.944 26.134 -48.306 1.00 61.97 495 ASP B C 1
ATOM 9160 O O . ASP B 1 495 ? -28.279 24.994 -48.662 1.00 58.99 495 ASP B O 1
ATOM 9165 N N . VAL B 1 496 ? -28.721 26.894 -47.526 1.00 48.72 496 VAL B N 1
ATOM 9166 C CA . VAL B 1 496 ? -29.984 26.350 -47.043 1.00 52.90 496 VAL B CA 1
ATOM 9167 C C . VAL B 1 496 ? -30.985 26.217 -48.183 1.00 52.77 496 VAL B C 1
ATOM 9168 O O . VAL B 1 496 ? -31.634 25.177 -48.335 1.00 58.47 496 VAL B O 1
ATOM 9172 N N . LEU B 1 497 ? -31.119 27.257 -49.009 1.00 54.48 497 LEU B N 1
ATOM 9173 C CA . LEU B 1 497 ? -32.149 27.244 -50.040 1.00 53.01 497 LEU B CA 1
ATOM 9174 C C . LEU B 1 497 ? -31.843 26.249 -51.149 1.00 57.67 497 LEU B C 1
ATOM 9175 O O . LEU B 1 497 ? -32.769 25.771 -51.816 1.00 62.02 497 LEU B O 1
ATOM 9180 N N . SER B 1 498 ? -30.572 25.913 -51.378 1.00 54.77 498 SER B N 1
ATOM 9181 C CA . SER B 1 498 ? -30.319 24.885 -52.374 1.00 55.29 498 SER B CA 1
ATOM 9182 C C . SER B 1 498 ? -30.704 23.503 -51.864 1.00 59.02 498 SER B C 1
ATOM 9183 O O . SER B 1 498 ? -30.957 22.604 -52.667 1.00 64.07 498 SER B O 1
ATOM 9186 N N . ARG B 1 499 ? -30.805 23.329 -50.552 1.00 60.28 499 ARG B N 1
ATOM 9187 C CA . ARG B 1 499 ? -31.068 22.022 -49.971 1.00 58.27 499 ARG B CA 1
ATOM 9188 C C . ARG B 1 499 ? -32.522 21.805 -49.545 1.00 66.48 499 ARG B C 1
ATOM 9189 O O . ARG B 1 499 ? -32.987 20.662 -49.553 1.00 69.62 499 ARG B O 1
ATOM 9197 N N . MET B 1 500 ? -33.270 22.844 -49.181 1.00 63.04 500 MET B N 1
ATOM 9198 C CA . MET B 1 500 ? -34.600 22.600 -48.638 1.00 60.46 500 MET B CA 1
ATOM 9199 C C . MET B 1 500 ? -35.527 23.765 -48.942 1.00 59.29 500 MET B C 1
ATOM 9200 O O . MET B 1 500 ? -35.096 24.890 -49.213 1.00 56.98 500 MET B O 1
ATOM 9205 N N . GLU B 1 501 ? -36.815 23.477 -48.869 1.00 54.05 501 GLU B N 1
ATOM 9206 C CA . GLU B 1 501 ? -37.850 24.498 -48.879 1.00 52.71 501 GLU B CA 1
ATOM 9207 C C . GLU B 1 501 ? -38.311 24.759 -47.451 1.00 49.37 501 GLU B C 1
ATOM 9208 O O . GLU B 1 501 ? -38.170 23.915 -46.567 1.00 56.21 501 GLU B O 1
ATOM 9214 N N . LEU B 1 502 ? -38.841 25.954 -47.224 1.00 50.28 502 LEU B N 1
ATOM 9215 C CA . LEU B 1 502 ? -39.059 26.442 -45.871 1.00 50.64 502 LEU B CA 1
ATOM 9216 C C . LEU B 1 502 ? -40.468 26.983 -45.706 1.00 56.59 502 LEU B C 1
ATOM 9217 O O . LEU B 1 502 ? -41.026 27.596 -46.622 1.00 54.92 502 LEU B O 1
ATOM 9222 N N . SER B 1 503 ? -41.030 26.755 -44.525 1.00 50.42 503 SER B N 1
ATOM 9223 C CA . SER B 1 503 ? -42.260 27.415 -44.119 1.00 53.27 503 SER B CA 1
ATOM 9224 C C . SER B 1 503 ? -41.972 28.880 -43.802 1.00 54.50 503 SER B C 1
ATOM 9225 O O . SER B 1 503 ? -40.824 29.335 -43.830 1.00 53.55 503 SER B O 1
ATOM 9228 N N . ASP B 1 504 ? -43.030 29.623 -43.461 1.00 52.34 504 ASP B N 1
ATOM 9229 C CA . ASP B 1 504 ? -42.849 31.010 -43.038 1.00 49.03 504 ASP B CA 1
ATOM 9230 C C . ASP B 1 504 ? -41.852 31.104 -41.886 1.00 44.77 504 ASP B C 1
ATOM 9231 O O . ASP B 1 504 ? -40.882 31.870 -41.948 1.00 52.49 504 ASP B O 1
ATOM 9236 N N . ILE B 1 505 ? -42.078 30.337 -40.819 1.00 47.83 505 ILE B N 1
ATOM 9237 C CA . ILE B 1 505 ? -41.212 30.454 -39.653 1.00 45.92 505 ILE B CA 1
ATOM 9238 C C . ILE B 1 505 ? -39.804 29.952 -39.980 1.00 44.36 505 ILE B C 1
ATOM 9239 O O . ILE B 1 505 ? -38.816 30.515 -39.511 1.00 41.52 505 ILE B O 1
ATOM 9244 N N . GLY B 1 506 ? -39.690 28.921 -40.821 1.00 45.52 506 GLY B N 1
ATOM 9245 C CA . GLY B 1 506 ? -38.374 28.477 -41.269 1.00 46.01 506 GLY B CA 1
ATOM 9246 C C . GLY B 1 506 ? -37.615 29.552 -42.028 1.00 47.58 506 GLY B C 1
ATOM 9247 O O . GLY B 1 506 ? -36.413 29.751 -41.814 1.00 46.89 506 GLY B O 1
ATOM 9248 N N . ALA B 1 507 ? -38.315 30.282 -42.901 1.00 46.53 507 ALA B N 1
ATOM 9249 C CA . ALA B 1 507 ? -37.677 31.341 -43.673 1.00 43.26 507 ALA B CA 1
ATOM 9250 C C . ALA B 1 507 ? -37.287 32.522 -42.789 1.00 41.62 507 ALA B C 1
ATOM 9251 O O . ALA B 1 507 ? -36.193 33.085 -42.939 1.00 46.23 507 ALA B O 1
ATOM 9253 N N . LEU B 1 508 ? -38.165 32.912 -41.858 1.00 42.10 508 LEU B N 1
ATOM 9254 C CA . LEU B 1 508 ? -37.841 34.015 -40.956 1.00 40.56 508 LEU B CA 1
ATOM 9255 C C . LEU B 1 508 ? -36.670 33.649 -40.059 1.00 40.35 508 LEU B C 1
ATOM 9256 O O . LEU B 1 508 ? -35.827 34.497 -39.732 1.00 38.07 508 LEU B O 1
ATOM 9261 N N . HIS B 1 509 ? -36.625 32.389 -39.623 1.00 40.97 509 HIS B N 1
ATOM 9262 C CA . HIS B 1 509 ? -35.500 31.927 -38.839 1.00 43.68 509 HIS B CA 1
ATOM 9263 C C . HIS B 1 509 ? -34.223 31.946 -39.666 1.00 42.34 509 HIS B C 1
ATOM 9264 O O . HIS B 1 509 ? -33.160 32.313 -39.161 1.00 41.72 509 HIS B O 1
ATOM 9271 N N . LEU B 1 510 ? -34.308 31.526 -40.935 1.00 43.11 510 LEU B N 1
ATOM 9272 C CA . LEU B 1 510 ? -33.136 31.566 -41.799 1.00 45.18 510 LEU B CA 1
ATOM 9273 C C . LEU B 1 510 ? -32.595 32.982 -41.881 1.00 45.43 510 LEU B C 1
ATOM 9274 O O . LEU B 1 510 ? -31.391 33.207 -41.711 1.00 46.99 510 LEU B O 1
ATOM 9279 N N . ILE B 1 511 ? -33.487 33.961 -42.076 1.00 45.45 511 ILE B N 1
ATOM 9280 C CA . ILE B 1 511 ? -33.053 35.358 -42.058 1.00 44.77 511 ILE B CA 1
ATOM 9281 C C . ILE B 1 511 ? -32.311 35.657 -40.763 1.00 41.63 511 ILE B C 1
ATOM 9282 O O . ILE B 1 511 ? -31.209 36.221 -40.771 1.00 43.96 511 ILE B O 1
ATOM 9287 N N . CYS B 1 512 ? -32.889 35.238 -39.633 1.00 38.61 512 CYS B N 1
ATOM 9288 C CA . CYS B 1 512 ? -32.304 35.533 -38.325 1.00 40.10 512 CYS B CA 1
ATOM 9289 C C . CYS B 1 512 ? -31.026 34.743 -38.028 1.00 43.01 512 CYS B C 1
ATOM 9290 O O . CYS B 1 512 ? -30.389 34.996 -36.998 1.00 39.52 512 CYS B O 1
ATOM 9293 N N . ARG B 1 513 ? -30.644 33.791 -38.883 1.00 43.10 513 ARG B N 1
ATOM 9294 C CA . ARG B 1 513 ? -29.359 33.111 -38.719 1.00 44.18 513 ARG B CA 1
ATOM 9295 C C . ARG B 1 513 ? -28.169 33.925 -39.236 1.00 46.86 513 ARG B C 1
ATOM 9296 O O . ARG B 1 513 ? -27.022 33.576 -38.937 1.00 46.48 513 ARG B O 1
ATOM 9304 N N . THR B 1 514 ? -28.411 35.010 -40.015 1.00 46.10 514 THR B N 1
ATOM 9305 C CA . THR B 1 514 ? -27.310 35.633 -40.732 1.00 39.44 514 THR B CA 1
ATOM 9306 C C . THR B 1 514 ? -26.704 36.769 -39.912 1.00 44.47 514 THR B C 1
ATOM 9307 O O . THR B 1 514 ? -27.379 37.369 -39.067 1.00 41.28 514 THR B O 1
ATOM 9311 N N . PRO B 1 515 ? -25.412 37.058 -40.084 1.00 43.67 515 PRO B N 1
ATOM 9312 C CA . PRO B 1 515 ? -24.797 38.129 -39.276 1.00 39.34 515 PRO B CA 1
ATOM 9313 C C . PRO B 1 515 ? -25.379 39.504 -39.555 1.00 40.94 515 PRO B C 1
ATOM 9314 O O . PRO B 1 515 ? -25.234 40.397 -38.719 1.00 41.65 515 PRO B O 1
ATOM 9318 N N . ASP B 1 516 ? -26.052 39.703 -40.688 1.00 40.92 516 ASP B N 1
ATOM 9319 C CA . ASP B 1 516 ? -26.610 41.007 -41.012 1.00 35.66 516 ASP B CA 1
ATOM 9320 C C . ASP B 1 516 ? -27.869 41.328 -40.219 1.00 42.88 516 ASP B C 1
ATOM 9321 O O . ASP B 1 516 ? -28.211 42.506 -40.078 1.00 41.85 516 ASP B O 1
ATOM 9326 N N . MET B 1 517 ? -28.549 40.321 -39.683 1.00 41.53 517 MET B N 1
ATOM 9327 C CA . MET B 1 517 ? -29.814 40.536 -38.999 1.00 41.97 517 MET B CA 1
ATOM 9328 C C . MET B 1 517 ? -29.569 40.996 -37.574 1.00 40.55 517 MET B C 1
ATOM 9329 O O . MET B 1 517 ? -28.677 40.489 -36.891 1.00 44.46 517 MET B O 1
ATOM 9334 N N . GLU B 1 518 ? -30.369 41.952 -37.116 1.00 40.28 518 GLU B N 1
ATOM 9335 C CA . GLU B 1 518 ? -30.344 42.301 -35.701 1.00 42.06 518 GLU B CA 1
ATOM 9336 C C . GLU B 1 518 ? -31.225 41.317 -34.938 1.00 40.62 518 GLU B C 1
ATOM 9337 O O . GLU B 1 518 ? -32.370 41.056 -35.326 1.00 45.45 518 GLU B O 1
ATOM 9343 N N . ARG B 1 519 ? -30.686 40.753 -33.867 1.00 40.64 519 ARG B N 1
ATOM 9344 C CA . ARG B 1 519 ? -31.376 39.734 -33.093 1.00 42.82 519 ARG B CA 1
ATOM 9345 C C . ARG B 1 519 ? -31.769 40.288 -31.736 1.00 41.26 519 ARG B C 1
ATOM 9346 O O . ARG B 1 519 ? -31.118 41.190 -31.204 1.00 40.92 519 ARG B O 1
ATOM 9354 N N . LEU B 1 520 ? -32.879 39.774 -31.215 1.00 43.17 520 LEU B N 1
ATOM 9355 C CA . LEU B 1 520 ? -33.367 40.165 -29.903 1.00 44.10 520 LEU B CA 1
ATOM 9356 C C . LEU B 1 520 ? -32.592 39.439 -28.813 1.00 40.33 520 LEU B C 1
ATOM 9357 O O . LEU B 1 520 ? -32.045 38.356 -29.031 1.00 48.72 520 LEU B O 1
ATOM 9362 N N . THR B 1 521 ? -32.552 40.039 -27.629 1.00 41.37 521 THR B N 1
ATOM 9363 C CA . THR B 1 521 ? -31.876 39.437 -26.483 1.00 45.26 521 THR B CA 1
ATOM 9364 C C . THR B 1 521 ? -32.826 38.467 -25.789 1.00 50.60 521 THR B C 1
ATOM 9365 O O . THR B 1 521 ? -34.002 38.782 -25.587 1.00 49.74 521 THR B O 1
ATOM 9369 N N . VAL B 1 522 ? -32.328 37.285 -25.445 1.00 51.38 522 VAL B N 1
ATOM 9370 C CA . VAL B 1 522 ? -33.131 36.315 -24.707 1.00 56.33 522 VAL B CA 1
ATOM 9371 C C . VAL B 1 522 ? -33.048 36.638 -23.220 1.00 58.30 522 VAL B C 1
ATOM 9372 O O . VAL B 1 522 ? -31.957 36.690 -22.648 1.00 54.70 522 VAL B O 1
ATOM 9376 N N . ARG B 1 523 ? -34.201 36.850 -22.589 1.00 58.07 523 ARG B N 1
ATOM 9377 C CA . ARG B 1 523 ? -34.256 37.305 -21.207 1.00 60.18 523 ARG B CA 1
ATOM 9378 C C . ARG B 1 523 ? -34.565 36.144 -20.269 1.00 69.66 523 ARG B C 1
ATOM 9379 O O . ARG B 1 523 ? -34.898 35.035 -20.691 1.00 69.12 523 ARG B O 1
ATOM 9383 N N . LYS B 1 524 ? -34.444 36.423 -18.968 1.00 80.87 524 LYS B N 1
ATOM 9384 C CA . LYS B 1 524 ? -34.659 35.397 -17.952 1.00 75.83 524 LYS B CA 1
ATOM 9385 C C . LYS B 1 524 ? -36.100 34.897 -17.940 1.00 71.48 524 LYS B C 1
ATOM 9386 O O . LYS B 1 524 ? -36.356 33.774 -17.496 1.00 73.48 524 LYS B O 1
ATOM 9388 N N . THR B 1 525 ? -37.051 35.701 -18.419 1.00 69.44 525 THR B N 1
ATOM 9389 C CA . THR B 1 525 ? -38.446 35.275 -18.491 1.00 75.33 525 THR B CA 1
ATOM 9390 C C . THR B 1 525 ? -38.788 34.510 -19.766 1.00 75.52 525 THR B C 1
ATOM 9391 O O . THR B 1 525 ? -39.961 34.177 -19.956 1.00 78.11 525 THR B O 1
ATOM 9395 N N . ASP B 1 526 ? -37.816 34.232 -20.646 1.00 67.62 526 ASP B N 1
ATOM 9396 C CA . ASP B 1 526 ? -38.105 33.761 -21.999 1.00 56.52 526 ASP B CA 1
ATOM 9397 C C . ASP B 1 526 ? -38.059 32.239 -22.143 1.00 56.23 526 ASP B C 1
ATOM 9398 O O . ASP B 1 526 ? -37.759 31.739 -23.237 1.00 52.55 526 ASP B O 1
ATOM 9403 N N . SER B 1 527 ? -38.362 31.474 -21.090 1.00 52.65 527 SER B N 1
ATOM 9404 C CA . SER B 1 527 ? -38.333 30.023 -21.250 1.00 52.27 527 SER B CA 1
ATOM 9405 C C . SER B 1 527 ? -39.377 29.556 -22.262 1.00 54.46 527 SER B C 1
ATOM 9406 O O . SER B 1 527 ? -39.183 28.533 -22.933 1.00 50.43 527 SER B O 1
ATOM 9409 N N . TRP B 1 528 ? -40.464 30.316 -22.420 1.00 49.87 528 TRP B N 1
ATOM 9410 C CA . TRP B 1 528 ? -41.423 30.043 -23.490 1.00 49.10 528 TRP B CA 1
ATOM 9411 C C . TRP B 1 528 ? -40.743 29.968 -24.859 1.00 49.38 528 TRP B C 1
ATOM 9412 O O . TRP B 1 528 ? -41.056 29.081 -25.667 1.00 53.28 528 TRP B O 1
ATOM 9423 N N . VAL B 1 529 ? -39.774 30.856 -25.121 1.00 49.79 529 VAL B N 1
ATOM 9424 C CA . VAL B 1 529 ? -39.035 30.801 -26.385 1.00 43.49 529 VAL B CA 1
ATOM 9425 C C . VAL B 1 529 ? -38.417 29.419 -26.573 1.00 44.35 529 VAL B C 1
ATOM 9426 O O . VAL B 1 529 ? -38.610 28.757 -27.603 1.00 42.72 529 VAL B O 1
ATOM 9430 N N . GLU B 1 530 ? -37.738 28.930 -25.539 1.00 46.18 530 GLU B N 1
ATOM 9431 C CA . GLU B 1 530 ? -37.143 27.605 -25.607 1.00 48.96 530 GLU B CA 1
ATOM 9432 C C . GLU B 1 530 ? -38.202 26.564 -25.968 1.00 55.60 530 GLU B C 1
ATOM 9433 O O . GLU B 1 530 ? -38.055 25.810 -26.943 1.00 55.08 530 GLU B O 1
ATOM 9439 N N . GLU B 1 531 ? -39.337 26.597 -25.262 1.00 54.43 531 GLU B N 1
ATOM 9440 C CA . GLU B 1 531 ? -40.382 25.617 -25.522 1.00 55.44 531 GLU B CA 1
ATOM 9441 C C . GLU B 1 531 ? -40.900 25.740 -26.947 1.00 54.51 531 GLU B C 1
ATOM 9442 O O . GLU B 1 531 ? -41.030 24.734 -27.662 1.00 51.95 531 GLU B O 1
ATOM 9448 N N . GLU B 1 532 ? -41.146 26.972 -27.403 1.00 44.24 532 GLU B N 1
ATOM 9449 C CA . GLU B 1 532 ? -41.695 27.100 -28.744 1.00 45.98 532 GLU B CA 1
ATOM 9450 C C . GLU B 1 532 ? -40.673 26.627 -29.771 1.00 55.34 532 GLU B C 1
ATOM 9451 O O . GLU B 1 532 ? -41.034 25.965 -30.759 1.00 51.87 532 GLU B O 1
ATOM 9457 N N . ALA B 1 533 ? -39.378 26.871 -29.497 1.00 42.60 533 ALA B N 1
ATOM 9458 C CA . ALA B 1 533 ? -38.344 26.445 -30.429 1.00 47.16 533 ALA B CA 1
ATOM 9459 C C . ALA B 1 533 ? -38.361 24.938 -30.571 1.00 52.68 533 ALA B C 1
ATOM 9460 O O . ALA B 1 533 ? -38.151 24.407 -31.667 1.00 52.83 533 ALA B O 1
ATOM 9462 N N . PHE B 1 534 ? -38.637 24.232 -29.472 1.00 49.45 534 PHE B N 1
ATOM 9463 C CA . PHE B 1 534 ? -38.696 22.783 -29.551 1.00 49.34 534 PHE B CA 1
ATOM 9464 C C . PHE B 1 534 ? -39.900 22.340 -30.369 1.00 57.42 534 PHE B C 1
ATOM 9465 O O . PHE B 1 534 ? -39.799 21.394 -31.161 1.00 53.47 534 PHE B O 1
ATOM 9473 N N . ARG B 1 535 ? -41.045 23.026 -30.206 1.00 54.29 535 ARG B N 1
ATOM 9474 C CA . ARG B 1 535 ? -42.262 22.611 -30.904 1.00 52.21 535 ARG B CA 1
ATOM 9475 C C . ARG B 1 535 ? -42.140 22.823 -32.404 1.00 53.33 535 ARG B C 1
ATOM 9476 O O . ARG B 1 535 ? -42.815 22.139 -33.181 1.00 54.68 535 ARG B O 1
ATOM 9484 N N . LEU B 1 536 ? -41.298 23.766 -32.826 1.00 50.26 536 LEU B N 1
ATOM 9485 C CA . LEU B 1 536 ? -41.116 24.104 -34.232 1.00 47.01 536 LEU B CA 1
ATOM 9486 C C . LEU B 1 536 ? -39.877 23.471 -34.827 1.00 53.22 536 LEU B C 1
ATOM 9487 O O . LEU B 1 536 ? -39.544 23.765 -35.980 1.00 57.91 536 LEU B O 1
ATOM 9492 N N . ARG B 1 537 ? -39.196 22.596 -34.079 1.00 58.40 537 ARG B N 1
ATOM 9493 C CA . ARG B 1 537 ? -37.862 22.151 -34.483 1.00 53.06 537 ARG B CA 1
ATOM 9494 C C . ARG B 1 537 ? -37.854 21.520 -35.869 1.00 56.48 537 ARG B C 1
ATOM 9495 O O . ARG B 1 537 ? -36.869 21.661 -36.601 1.00 65.55 537 ARG B O 1
ATOM 9503 N N . LYS B 1 538 ? -38.931 20.840 -36.264 1.00 63.14 538 LYS B N 1
ATOM 9504 C CA . LYS B 1 538 ? -38.937 20.178 -37.564 1.00 59.90 538 LYS B CA 1
ATOM 9505 C C . LYS B 1 538 ? -39.161 21.134 -38.727 1.00 58.01 538 LYS B C 1
ATOM 9506 O O . LYS B 1 538 ? -38.991 20.729 -39.878 1.00 59.63 538 LYS B O 1
ATOM 9512 N N . GLU B 1 539 ? -39.534 22.381 -38.467 1.00 50.31 539 GLU B N 1
ATOM 9513 C CA . GLU B 1 539 ? -39.682 23.376 -39.519 1.00 58.66 539 GLU B CA 1
ATOM 9514 C C . GLU B 1 539 ? -38.443 24.252 -39.700 1.00 52.78 539 GLU B C 1
ATOM 9515 O O . GLU B 1 539 ? -38.389 25.016 -40.669 1.00 55.67 539 GLU B O 1
ATOM 9521 N N . LEU B 1 540 ? -37.461 24.172 -38.803 1.00 51.38 540 LEU B N 1
ATOM 9522 C CA . LEU B 1 540 ? -36.305 25.064 -38.844 1.00 54.64 540 LEU B CA 1
ATOM 9523 C C . LEU B 1 540 ? -35.163 24.451 -39.646 1.00 55.24 540 LEU B C 1
ATOM 9524 O O . LEU B 1 540 ? -35.021 23.228 -39.729 1.00 53.31 540 LEU B O 1
ATOM 9529 N N . SER B 1 541 ? -34.331 25.319 -40.231 1.00 54.72 541 SER B N 1
ATOM 9530 C CA . SER B 1 541 ? -33.237 24.824 -41.069 1.00 53.53 541 SER B CA 1
ATOM 9531 C C . SER B 1 541 ? -32.181 24.062 -40.265 1.00 57.67 541 SER B C 1
ATOM 9532 O O . SER B 1 541 ? -31.437 23.270 -40.848 1.00 59.98 541 SER B O 1
ATOM 9535 N N . TYR B 1 542 ? -32.101 24.272 -38.950 1.00 50.90 542 TYR B N 1
ATOM 9536 C CA . TYR B 1 542 ? -31.303 23.411 -38.084 1.00 61.67 542 TYR B CA 1
ATOM 9537 C C . TYR B 1 542 ? -31.837 23.539 -36.669 1.00 60.72 542 TYR B C 1
ATOM 9538 O O . TYR B 1 542 ? -32.524 24.505 -36.331 1.00 54.27 542 TYR B O 1
ATOM 9547 N N . TYR B 1 543 ? -31.483 22.562 -35.839 1.00 58.83 543 TYR B N 1
ATOM 9548 C CA . TYR B 1 543 ? -31.875 22.568 -34.446 1.00 63.35 543 TYR B CA 1
ATOM 9549 C C . TYR B 1 543 ? -30.632 22.112 -33.693 1.00 67.44 543 TYR B C 1
ATOM 9550 O O . TYR B 1 543 ? -30.044 21.079 -34.053 1.00 77.34 543 TYR B O 1
ATOM 9559 N N . PRO B 1 544 ? -30.193 22.849 -32.673 1.00 69.92 544 PRO B N 1
ATOM 9560 C CA . PRO B 1 544 ? -28.877 22.566 -32.079 1.00 75.24 544 PRO B CA 1
ATOM 9561 C C . PRO B 1 544 ? -28.866 21.263 -31.300 1.00 84.21 544 PRO B C 1
ATOM 9562 O O . PRO B 1 544 ? -29.801 20.943 -30.563 1.00 87.49 544 PRO B O 1
ATOM 9566 N N . SER B 1 545 ? -27.788 20.501 -31.485 1.00 97.78 545 SER B N 1
ATOM 9567 C CA . SER B 1 545 ? -27.653 19.227 -30.785 1.00 115.54 545 SER B CA 1
ATOM 9568 C C . SER B 1 545 ? -27.325 19.432 -29.308 1.00 122.27 545 SER B C 1
ATOM 9569 O O . SER B 1 545 ? -27.916 18.778 -28.440 1.00 124.17 545 SER B O 1
ATOM 9572 N N . ASP B 1 546 ? -26.405 20.344 -29.003 1.00 123.45 546 ASP B N 1
ATOM 9573 C CA . ASP B 1 546 ? -25.935 20.562 -27.644 1.00 117.77 546 ASP B CA 1
ATOM 9574 C C . ASP B 1 546 ? -26.712 21.683 -26.955 1.00 114.76 546 ASP B C 1
ATOM 9575 O O . ASP B 1 546 ? -27.455 22.446 -27.578 1.00 108.03 546 ASP B O 1
ATOM 9580 N N . PHE B 1 547 ? -26.549 21.759 -25.638 1.00 103.26 547 PHE B N 1
ATOM 9581 C CA . PHE B 1 547 ? -26.895 22.974 -24.907 1.00 99.33 547 PHE B CA 1
ATOM 9582 C C . PHE B 1 547 ? -25.675 23.875 -24.769 1.00 98.02 547 PHE B C 1
ATOM 9583 O O . PHE B 1 547 ? -25.398 24.431 -23.709 1.00 103.27 547 PHE B O 1
ATOM 9591 N N . SER B 1 548 ? -24.960 24.058 -25.872 1.00 100.07 548 SER B N 1
ATOM 9592 C CA . SER B 1 548 ? -23.728 24.830 -25.877 1.00 105.58 548 SER B CA 1
ATOM 9593 C C . SER B 1 548 ? -24.067 26.308 -26.059 1.00 98.72 548 SER B C 1
ATOM 9594 O O . SER B 1 548 ? -25.220 26.723 -25.913 1.00 93.58 548 SER B O 1
ATOM 9597 N N . VAL B 1 549 ? -23.051 27.127 -26.347 1.00 91.01 549 VAL B N 1
ATOM 9598 C CA . VAL B 1 549 ? -23.297 28.520 -26.716 1.00 84.45 549 VAL B CA 1
ATOM 9599 C C . VAL B 1 549 ? -24.109 28.586 -28.002 1.00 76.58 549 VAL B C 1
ATOM 9600 O O . VAL B 1 549 ? -24.878 29.536 -28.222 1.00 76.62 549 VAL B O 1
ATOM 9604 N N . GLU B 1 550 ? -23.969 27.572 -28.862 1.00 76.35 550 GLU B N 1
ATOM 9605 C CA . GLU B 1 550 ? -24.757 27.526 -30.084 1.00 75.24 550 GLU B CA 1
ATOM 9606 C C . GLU B 1 550 ? -26.240 27.486 -29.773 1.00 66.88 550 GLU B C 1
ATOM 9607 O O . GLU B 1 550 ? -27.033 28.112 -30.477 1.00 68.11 550 GLU B O 1
ATOM 9613 N N . TYR B 1 551 ? -26.620 26.806 -28.692 1.00 69.43 551 TYR B N 1
ATOM 9614 C CA . TYR B 1 551 ? -28.013 26.788 -28.267 1.00 71.04 551 TYR B CA 1
ATOM 9615 C C . TYR B 1 551 ? -28.505 28.184 -27.890 1.00 71.26 551 TYR B C 1
ATOM 9616 O O . TYR B 1 551 ? -29.621 28.568 -28.248 1.00 56.83 551 TYR B O 1
ATOM 9625 N N . ASP B 1 552 ? -27.688 28.962 -27.169 1.00 69.21 552 ASP B N 1
ATOM 9626 C CA . ASP B 1 552 ? -28.117 30.300 -26.764 1.00 57.55 552 ASP B CA 1
ATOM 9627 C C . ASP B 1 552 ? -28.228 31.242 -27.960 1.00 57.08 552 ASP B C 1
ATOM 9628 O O . ASP B 1 552 ? -29.189 32.020 -28.062 1.00 53.51 552 ASP B O 1
ATOM 9633 N N . TRP B 1 553 ? -27.253 31.199 -28.873 1.00 57.10 553 TRP B N 1
ATOM 9634 C CA . TRP B 1 553 ? -27.396 31.964 -30.107 1.00 59.77 553 TRP B CA 1
ATOM 9635 C C . TRP B 1 553 ? -28.664 31.554 -30.845 1.00 48.63 553 TRP B C 1
ATOM 9636 O O . TRP B 1 553 ? -29.404 32.409 -31.348 1.00 49.08 553 TRP B O 1
ATOM 9647 N N . PHE B 1 554 ? -28.924 30.242 -30.904 1.00 43.02 554 PHE B N 1
ATOM 9648 C CA . PHE B 1 554 ? -30.116 29.705 -31.544 1.00 53.82 554 PHE B CA 1
ATOM 9649 C C . PHE B 1 554 ? -31.401 30.277 -30.933 1.00 53.21 554 PHE B C 1
ATOM 9650 O O . PHE B 1 554 ? -32.319 30.676 -31.659 1.00 47.34 554 PHE B O 1
ATOM 9658 N N . LEU B 1 555 ? -31.493 30.299 -29.602 1.00 42.42 555 LEU B N 1
ATOM 9659 C CA . LEU B 1 555 ? -32.685 30.842 -28.957 1.00 48.06 555 LEU B CA 1
ATOM 9660 C C . LEU B 1 555 ? -32.864 32.312 -29.295 1.00 49.40 555 LEU B C 1
ATOM 9661 O O . LEU B 1 555 ? -33.993 32.782 -29.472 1.00 44.44 555 LEU B O 1
ATOM 9666 N N 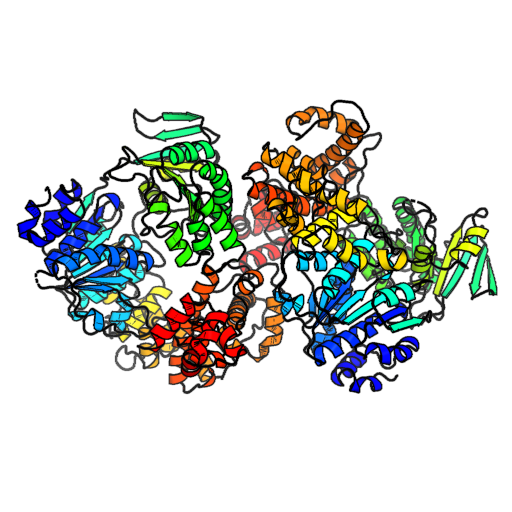. SER B 1 556 ? -31.760 33.055 -29.406 1.00 45.34 556 SER B N 1
ATOM 9667 C CA . SER B 1 556 ? -31.881 34.436 -29.866 1.00 38.40 556 SER B CA 1
ATOM 9668 C C . SER B 1 556 ? -32.435 34.496 -31.296 1.00 43.29 556 SER B C 1
ATOM 9669 O O . SER B 1 556 ? -33.309 35.325 -31.616 1.00 39.39 556 SER B O 1
ATOM 9672 N N . GLU B 1 557 ? -31.945 33.610 -32.168 1.00 43.86 557 GLU B N 1
ATOM 9673 C CA . GLU B 1 557 ? -32.459 33.563 -33.538 1.00 44.79 557 GLU B CA 1
ATOM 9674 C C . GLU B 1 557 ? -33.966 33.278 -33.557 1.00 43.03 557 GLU B C 1
ATOM 9675 O O . GLU B 1 557 ? -34.725 33.906 -34.306 1.00 39.63 557 GLU B O 1
ATOM 9681 N N . VAL B 1 558 ? -34.410 32.325 -32.743 1.00 42.05 558 VAL B N 1
ATOM 9682 C CA . VAL B 1 558 ? -35.811 31.921 -32.775 1.00 43.46 558 VAL B CA 1
ATOM 9683 C C . VAL B 1 558 ? -36.693 33.010 -32.179 1.00 43.06 558 VAL B C 1
ATOM 9684 O O . VAL B 1 558 ? -37.759 33.308 -32.719 1.00 40.30 558 VAL B O 1
ATOM 9688 N N . LYS B 1 559 ? -36.264 33.632 -31.074 1.00 39.96 559 LYS B N 1
ATOM 9689 C CA . LYS B 1 559 ? -37.064 34.705 -30.495 1.00 42.26 559 LYS B CA 1
ATOM 9690 C C . LYS B 1 559 ? -37.261 35.825 -31.498 1.00 41.99 559 LYS B C 1
ATOM 9691 O O . LYS B 1 559 ? -38.362 36.394 -31.606 1.00 43.04 559 LYS B O 1
ATOM 9697 N N . THR B 1 560 ? -36.210 36.117 -32.280 1.00 38.42 560 THR B N 1
ATOM 9698 C CA . THR B 1 560 ? -36.317 37.141 -33.314 1.00 39.34 560 THR B CA 1
ATOM 9699 C C . THR B 1 560 ? -37.277 36.704 -34.422 1.00 39.47 560 THR B C 1
ATOM 9700 O O . THR B 1 560 ? -38.121 37.490 -34.893 1.00 39.26 560 THR B O 1
ATOM 9704 N N . ALA B 1 561 ? -37.168 35.442 -34.836 1.00 37.85 561 ALA B N 1
ATOM 9705 C CA . ALA B 1 561 ? -38.015 34.942 -35.903 1.00 37.08 561 ALA B CA 1
ATOM 9706 C C . ALA B 1 561 ? -39.479 34.938 -35.472 1.00 38.49 561 ALA B C 1
ATOM 9707 O O . ALA B 1 561 ? -40.372 35.233 -36.267 1.00 35.70 561 ALA B O 1
ATOM 9709 N N . LEU B 1 562 ? -39.734 34.618 -34.208 1.00 37.25 562 LEU B N 1
ATOM 9710 C CA . LEU B 1 562 ? -41.103 34.596 -33.711 1.00 43.10 562 LEU B CA 1
ATOM 9711 C C . LEU B 1 562 ? -41.673 36.002 -33.647 1.00 41.17 562 LEU B C 1
ATOM 9712 O O . LEU B 1 562 ? -42.867 36.206 -33.907 1.00 42.24 562 LEU B O 1
ATOM 9717 N N . CYS B 1 563 ? -40.838 36.986 -33.287 1.00 41.25 563 CYS B N 1
ATOM 9718 C CA . CYS B 1 563 ? -41.289 38.374 -33.353 1.00 39.76 563 CYS B CA 1
ATOM 9719 C C . CYS B 1 563 ? -41.724 38.738 -34.774 1.00 42.13 563 CYS B C 1
ATOM 9720 O O . CYS B 1 563 ? -42.802 39.316 -34.984 1.00 39.14 563 CYS B O 1
ATOM 9723 N N . LEU B 1 564 ? -40.914 38.357 -35.768 1.00 40.00 564 LEU B N 1
ATOM 9724 C CA . LEU B 1 564 ? -41.261 38.653 -37.156 1.00 37.16 564 LEU B CA 1
ATOM 9725 C C . LEU B 1 564 ? -42.533 37.925 -37.572 1.00 42.01 564 LEU B C 1
ATOM 9726 O O . LEU B 1 564 ? -43.319 38.436 -38.374 1.00 39.26 564 LEU B O 1
ATOM 9731 N N . LYS B 1 565 ? -42.706 36.700 -37.086 1.00 41.06 565 LYS B N 1
ATOM 9732 C CA . LYS B 1 565 ? -43.888 35.928 -37.405 1.00 39.64 565 LYS B CA 1
ATOM 9733 C C . LYS B 1 565 ? -45.137 36.614 -36.861 1.00 40.12 565 LYS B C 1
ATOM 9734 O O . LYS B 1 565 ? -46.135 36.767 -37.578 1.00 44.08 565 LYS B O 1
ATOM 9740 N N . ASP B 1 566 ? -45.093 37.045 -35.596 1.00 38.81 566 ASP B N 1
ATOM 9741 C CA . ASP B 1 566 ? -46.215 37.797 -35.043 1.00 36.94 566 ASP B CA 1
ATOM 9742 C C . ASP B 1 566 ? -46.483 39.031 -35.878 1.00 41.31 566 ASP B C 1
ATOM 9743 O O . ASP B 1 566 ? -47.642 39.380 -36.110 1.00 37.87 566 ASP B O 1
ATOM 9748 N N . TRP B 1 567 ? -45.418 39.679 -36.371 1.00 37.07 567 TRP B N 1
ATOM 9749 C CA . TRP B 1 567 ? -45.582 40.888 -37.181 1.00 36.65 567 TRP B CA 1
ATOM 9750 C C . TRP B 1 567 ? -46.297 40.594 -38.501 1.00 39.08 567 TRP B C 1
ATOM 9751 O O . TRP B 1 567 ? -47.222 41.319 -38.888 1.00 39.67 567 TRP B O 1
ATOM 9762 N N . ILE B 1 568 ? -45.893 39.537 -39.220 1.00 40.53 568 ILE B N 1
ATOM 9763 C CA . ILE B 1 568 ? -46.576 39.264 -40.492 1.00 35.34 568 ILE B CA 1
ATOM 9764 C C . ILE B 1 568 ? -47.922 38.558 -40.306 1.00 44.42 568 ILE B C 1
ATOM 9765 O O . ILE B 1 568 ? -48.705 38.461 -41.264 1.00 39.66 568 ILE B O 1
ATOM 9770 N N . GLU B 1 569 ? -48.239 38.066 -39.104 1.00 39.87 569 GLU B N 1
ATOM 9771 C CA . GLU B 1 569 ? -49.597 37.601 -38.820 1.00 43.65 569 GLU B CA 1
ATOM 9772 C C . GLU B 1 569 ? -50.455 38.695 -38.194 1.00 43.35 569 GLU B C 1
ATOM 9773 O O . GLU B 1 569 ? -51.496 38.391 -37.603 1.00 48.52 569 GLU B O 1
ATOM 9779 N N . GLU B 1 570 ? -50.022 39.956 -38.294 1.00 41.49 570 GLU B N 1
ATOM 9780 C CA . GLU B 1 570 ? -50.825 41.139 -37.981 1.00 40.97 570 GLU B CA 1
ATOM 9781 C C . GLU B 1 570 ? -51.081 41.316 -36.494 1.00 40.14 570 GLU B C 1
ATOM 9782 O O . GLU B 1 570 ? -52.036 41.984 -36.114 1.00 39.85 570 GLU B O 1
ATOM 9788 N N . LYS B 1 571 ? -50.247 40.745 -35.632 1.00 42.71 571 LYS B N 1
ATOM 9789 C CA . LYS B 1 571 ? -50.368 41.021 -34.207 1.00 41.35 571 LYS B CA 1
ATOM 9790 C C . LYS B 1 571 ? -50.135 42.507 -33.937 1.00 45.23 571 LYS B C 1
ATOM 9791 O O . LYS B 1 571 ? -49.264 43.150 -34.542 1.00 36.98 571 LYS B O 1
ATOM 9797 N N . ASP B 1 572 ? -50.959 43.053 -33.048 1.00 41.31 572 ASP B N 1
ATOM 9798 C CA . ASP B 1 572 ? -50.863 44.450 -32.639 1.00 48.15 572 ASP B CA 1
ATOM 9799 C C . ASP B 1 572 ? -49.436 44.830 -32.210 1.00 44.89 572 ASP B C 1
ATOM 9800 O O . ASP B 1 572 ? -48.772 44.095 -31.474 1.00 43.79 572 ASP B O 1
ATOM 9805 N N . GLU B 1 573 ? -48.984 46.006 -32.665 1.00 41.50 573 GLU B N 1
ATOM 9806 C CA . GLU B 1 573 ? -47.623 46.483 -32.388 1.00 46.34 573 GLU B CA 1
ATOM 9807 C C . GLU B 1 573 ? -47.320 46.550 -30.891 1.00 42.85 573 GLU B C 1
ATOM 9808 O O . GLU B 1 573 ? -46.257 46.101 -30.445 1.00 45.56 573 GLU B O 1
ATOM 9814 N N . ASP B 1 574 ? -48.227 47.140 -30.104 1.00 39.58 574 ASP B N 1
ATOM 9815 C CA A ASP B 1 574 ? -48.011 47.235 -28.662 0.50 43.26 574 ASP B CA 1
ATOM 9816 C CA B ASP B 1 574 ? -48.001 47.234 -28.664 0.50 42.83 574 ASP B CA 1
ATOM 9817 C C . ASP B 1 574 ? -47.942 45.852 -28.027 1.00 41.27 574 ASP B C 1
ATOM 9818 O O . ASP B 1 574 ? -47.127 45.611 -27.122 1.00 41.43 574 ASP B O 1
ATOM 9827 N N . GLU B 1 575 ? -48.787 44.925 -28.494 1.00 38.66 575 GLU B N 1
ATOM 9828 C CA . GLU B 1 575 ? -48.727 43.555 -27.994 1.00 39.48 575 GLU B CA 1
ATOM 9829 C C . GLU B 1 575 ? -47.372 42.925 -28.298 1.00 36.78 575 GLU B C 1
ATOM 9830 O O . GLU B 1 575 ? -46.785 42.265 -27.437 1.00 36.64 575 GLU B O 1
ATOM 9836 N N . ILE B 1 576 ? -46.862 43.114 -29.518 1.00 38.93 576 ILE B N 1
ATOM 9837 C CA . ILE B 1 576 ? -45.545 42.579 -29.867 1.00 35.29 576 ILE B CA 1
ATOM 9838 C C . ILE B 1 576 ? -44.473 43.158 -28.953 1.00 39.51 576 ILE B C 1
ATOM 9839 O O . ILE B 1 576 ? -43.622 42.427 -28.425 1.00 38.83 576 ILE B O 1
ATOM 9844 N N . CYS B 1 577 ? -44.525 44.472 -28.719 1.00 40.30 577 CYS B N 1
ATOM 9845 C CA . CYS B 1 577 ? -43.525 45.118 -27.873 1.00 38.29 577 CYS B CA 1
ATOM 9846 C C . CYS B 1 577 ? -43.532 44.544 -26.461 1.00 44.76 577 CYS B C 1
ATOM 9847 O O . CYS B 1 577 ? -42.461 44.287 -25.879 1.00 38.09 577 CYS B O 1
ATOM 9850 N N . ALA B 1 578 ? -44.731 44.350 -25.884 1.00 39.68 578 ALA B N 1
ATOM 9851 C CA . ALA B 1 578 ? -44.818 43.769 -24.545 1.00 37.85 578 ALA B CA 1
ATOM 9852 C C . ALA B 1 578 ? -44.369 42.314 -24.552 1.00 40.83 578 ALA B C 1
ATOM 9853 O O . ALA B 1 578 ? -43.624 41.885 -23.665 1.00 44.55 578 ALA B O 1
ATOM 9855 N N . LYS B 1 579 ? -44.797 41.544 -25.555 1.00 36.92 579 LYS B N 1
ATOM 9856 C CA . LYS B 1 579 ? -44.393 40.146 -25.645 1.00 44.10 579 LYS B CA 1
ATOM 9857 C C . LYS B 1 579 ? -42.872 40.007 -25.664 1.00 42.95 579 LYS B C 1
ATOM 9858 O O . LYS B 1 579 ? -42.302 39.192 -24.929 1.00 41.12 579 LYS B O 1
ATOM 9864 N N . TYR B 1 580 ? -42.195 40.796 -26.494 1.00 40.53 580 TYR B N 1
ATOM 9865 C CA . TYR B 1 580 ? -40.762 40.609 -26.711 1.00 44.23 580 TYR B CA 1
ATOM 9866 C C . TYR B 1 580 ? -39.889 41.529 -25.863 1.00 42.89 580 TYR B C 1
ATOM 9867 O O . TYR B 1 580 ? -38.670 41.378 -25.881 1.00 42.11 580 TYR B O 1
ATOM 9876 N N . GLY B 1 581 ? -40.478 42.421 -25.070 1.00 42.73 581 GLY B N 1
ATOM 9877 C CA . GLY B 1 581 ? -39.684 43.339 -24.264 1.00 36.16 581 GLY B CA 1
ATOM 9878 C C . GLY B 1 581 ? -38.909 44.349 -25.084 1.00 39.39 581 GLY B C 1
ATOM 9879 O O . GLY B 1 581 ? -37.746 44.616 -24.781 1.00 44.32 581 GLY B O 1
ATOM 9880 N N . ILE B 1 582 ? -39.522 44.916 -26.126 1.00 37.46 582 ILE B N 1
ATOM 9881 C CA . ILE B 1 582 ? -38.863 45.894 -26.980 1.00 39.80 582 ILE B CA 1
ATOM 9882 C C . ILE B 1 582 ? -39.778 47.100 -27.121 1.00 45.12 582 ILE B C 1
ATOM 9883 O O . ILE B 1 582 ? -40.933 47.077 -26.706 1.00 40.41 582 ILE B O 1
ATOM 9888 N N . ALA B 1 583 ? -39.243 48.170 -27.721 1.00 42.53 583 ALA B N 1
ATOM 9889 C CA . ALA B 1 583 ? -39.963 49.416 -27.940 1.00 42.20 583 ALA B CA 1
ATOM 9890 C C . ALA B 1 583 ? -40.406 49.543 -29.399 1.00 41.61 583 ALA B C 1
ATOM 9891 O O . ALA B 1 583 ? -39.920 48.814 -30.267 1.00 40.91 583 ALA B O 1
ATOM 9893 N N . PRO B 1 584 ? -41.373 50.429 -29.706 1.00 42.04 584 PRO B N 1
ATOM 9894 C CA . PRO B 1 584 ? -41.868 50.506 -31.097 1.00 47.73 584 PRO B CA 1
ATOM 9895 C C . PRO B 1 584 ? -40.776 50.772 -32.116 1.00 37.19 584 PRO B C 1
ATOM 9896 O O . PRO B 1 584 ? -40.787 50.187 -33.215 1.00 44.82 584 PRO B O 1
ATOM 9900 N N . GLY B 1 585 ? -39.822 51.643 -31.772 1.00 41.43 585 GLY B N 1
ATOM 9901 C CA . GLY B 1 585 ? -38.724 51.933 -32.686 1.00 38.21 585 GLY B CA 1
ATOM 9902 C C . GLY B 1 585 ? -37.846 50.725 -32.948 1.00 41.22 585 GLY B C 1
ATOM 9903 O O . GLY B 1 585 ? -37.361 50.530 -34.071 1.00 44.64 585 GLY B O 1
ATOM 9904 N N . ASP B 1 586 ? -37.636 49.889 -31.918 1.00 38.71 586 ASP B N 1
ATOM 9905 C CA . ASP B 1 586 ? -36.895 48.644 -32.115 1.00 36.73 586 ASP B CA 1
ATOM 9906 C C . ASP B 1 586 ? -37.611 47.736 -33.094 1.00 44.60 586 ASP B C 1
ATOM 9907 O O . ASP B 1 586 ? -36.977 47.128 -33.963 1.00 40.51 586 ASP B O 1
ATOM 9912 N N . LEU B 1 587 ? -38.935 47.607 -32.948 1.00 44.49 587 LEU B N 1
ATOM 9913 C CA . LEU B 1 587 ? -39.695 46.755 -33.855 1.00 43.20 587 LEU B CA 1
ATOM 9914 C C . LEU B 1 587 ? -39.577 47.258 -35.287 1.00 35.62 587 LEU B C 1
ATOM 9915 O O . LEU B 1 587 ? -39.316 46.474 -36.206 1.00 38.86 587 LEU B O 1
ATOM 9920 N N . ARG B 1 588 ? -39.745 48.573 -35.493 1.00 39.16 588 ARG B N 1
ATOM 9921 C CA . ARG B 1 588 ? -39.623 49.112 -36.852 1.00 36.62 588 ARG B CA 1
ATOM 9922 C C . ARG B 1 588 ? -38.245 48.832 -37.441 1.00 41.70 588 ARG B C 1
ATOM 9923 O O . ARG B 1 588 ? -38.135 48.469 -38.624 1.00 40.16 588 ARG B O 1
ATOM 9931 N N . ARG B 1 589 ? -37.177 49.004 -36.630 1.00 35.74 589 ARG B N 1
ATOM 9932 C CA . ARG B 1 589 ? -35.815 48.791 -37.125 1.00 38.39 589 ARG B CA 1
ATOM 9933 C C . ARG B 1 589 ? -35.580 47.327 -37.490 1.00 37.39 589 ARG B C 1
ATOM 9934 O O . ARG B 1 589 ? -35.012 47.018 -38.550 1.00 40.32 589 ARG B O 1
ATOM 9942 N N . ILE B 1 590 ? -36.023 46.418 -36.624 1.00 33.85 590 ILE B N 1
ATOM 9943 C CA . ILE B 1 590 ? -35.927 44.982 -36.881 1.00 34.06 590 ILE B CA 1
ATOM 9944 C C . ILE B 1 590 ? -36.630 44.630 -38.187 1.00 39.69 590 ILE B C 1
ATOM 9945 O O . ILE B 1 590 ? -36.102 43.875 -39.010 1.00 40.40 590 ILE B O 1
ATOM 9950 N N . VAL B 1 591 ? -37.859 45.140 -38.370 1.00 38.16 591 VAL B N 1
ATOM 9951 C CA . VAL B 1 591 ? -38.637 44.822 -39.568 1.00 41.62 591 VAL B CA 1
ATOM 9952 C C . VAL B 1 591 ? -37.937 45.351 -40.811 1.00 38.93 591 VAL B C 1
ATOM 9953 O O . VAL B 1 591 ? -37.902 44.688 -41.854 1.00 36.44 591 VAL B O 1
ATOM 9957 N N . GLU B 1 592 ? -37.395 46.566 -40.732 1.00 33.78 592 GLU B N 1
ATOM 9958 C CA . GLU B 1 592 ? -36.702 47.123 -41.889 1.00 39.54 592 GLU B CA 1
ATOM 9959 C C . GLU B 1 592 ? -35.487 46.268 -42.262 1.00 43.79 592 GLU B C 1
ATOM 9960 O O . GLU B 1 592 ? -35.252 45.954 -43.445 1.00 44.82 592 GLU B O 1
ATOM 9966 N N . THR B 1 593 ? -34.731 45.836 -41.256 1.00 40.70 593 THR B N 1
ATOM 9967 C CA . THR B 1 593 ? -33.588 44.981 -41.534 1.00 40.57 593 THR B CA 1
ATOM 9968 C C . THR B 1 593 ? -34.035 43.652 -42.140 1.00 43.93 593 THR B C 1
ATOM 9969 O O . THR B 1 593 ? -33.451 43.182 -43.134 1.00 37.22 593 THR B O 1
ATOM 9973 N N . ALA B 1 594 ? -35.081 43.037 -41.571 1.00 37.09 594 ALA B N 1
ATOM 9974 C CA . ALA B 1 594 ? -35.531 41.747 -42.094 1.00 32.11 594 ALA B CA 1
ATOM 9975 C C . ALA B 1 594 ? -36.145 41.879 -43.488 1.00 37.09 594 ALA B C 1
ATOM 9976 O O . ALA B 1 594 ? -36.060 40.943 -44.279 1.00 39.89 594 ALA B O 1
ATOM 9978 N N . GLU B 1 595 ? -36.753 43.016 -43.828 1.00 33.17 595 GLU B N 1
ATOM 9979 C CA . GLU B 1 595 ? -37.234 43.187 -45.203 1.00 40.63 595 GLU B CA 1
ATOM 9980 C C . GLU B 1 595 ? -36.066 43.217 -46.180 1.00 47.30 595 GLU B C 1
ATOM 9981 O O . GLU B 1 595 ? -36.103 42.570 -47.242 1.00 46.25 595 GLU B O 1
ATOM 9987 N N . TRP B 1 596 ? -35.019 43.978 -45.839 1.00 39.72 596 TRP B N 1
ATOM 9988 C CA . TRP B 1 596 ? -33.814 43.979 -46.667 1.00 40.06 596 TRP B CA 1
ATOM 9989 C C . TRP B 1 596 ? -33.272 42.562 -46.842 1.00 35.03 596 TRP B C 1
ATOM 9990 O O . TRP B 1 596 ? -32.992 42.105 -47.962 1.00 36.25 596 TRP B O 1
ATOM 10001 N N . LEU B 1 597 ? -33.152 41.828 -45.740 1.00 38.61 597 LEU B N 1
ATOM 10002 C CA . LEU B 1 597 ? -32.572 40.493 -45.852 1.00 36.23 597 LEU B CA 1
ATOM 10003 C C . LEU B 1 597 ? -33.513 39.516 -46.568 1.00 42.09 597 LEU B C 1
ATOM 10004 O O . LEU B 1 597 ? -33.045 38.642 -47.297 1.00 40.73 597 LEU B O 1
ATOM 10009 N N . SER B 1 598 ? -34.835 39.652 -46.386 1.00 37.93 598 SER B N 1
ATOM 10010 C CA . SER B 1 598 ? -35.793 38.804 -47.092 1.00 36.85 598 SER B CA 1
ATOM 10011 C C . SER B 1 598 ? -35.720 39.029 -48.593 1.00 38.83 598 SER B C 1
ATOM 10012 O O . SER B 1 598 ? -35.779 38.075 -49.373 1.00 42.50 598 SER B O 1
ATOM 10015 N N . ASN B 1 599 ? -35.568 40.285 -49.021 1.00 44.28 599 ASN B N 1
ATOM 10016 C CA . ASN B 1 599 ? -35.340 40.534 -50.445 1.00 46.03 599 ASN B CA 1
ATOM 10017 C C . ASN B 1 599 ? -34.065 39.844 -50.934 1.00 49.91 599 ASN B C 1
ATOM 10018 O O . ASN B 1 599 ? -34.054 39.250 -52.024 1.00 44.75 599 ASN B O 1
ATOM 10023 N N . ALA B 1 600 ? -32.980 39.912 -50.143 1.00 41.08 600 ALA B N 1
ATOM 10024 C CA . ALA B 1 600 ? -31.743 39.237 -50.557 1.00 45.26 600 ALA B CA 1
ATOM 10025 C C . ALA B 1 600 ? -31.953 37.725 -50.639 1.00 42.43 600 ALA B C 1
ATOM 10026 O O . ALA B 1 600 ? -31.568 37.076 -51.623 1.00 44.68 600 ALA B O 1
ATOM 10028 N N . MET B 1 601 ? -32.546 37.151 -49.590 1.00 40.58 601 MET B N 1
ATOM 10029 C CA . MET B 1 601 ? -32.873 35.729 -49.565 1.00 42.63 601 MET B CA 1
ATOM 10030 C C . MET B 1 601 ? -33.697 35.325 -50.784 1.00 49.15 601 MET B C 1
ATOM 10031 O O . MET B 1 601 ? -33.470 34.262 -51.372 1.00 45.93 601 MET B O 1
ATOM 10036 N N . ASN B 1 602 ? -34.655 36.162 -51.191 1.00 49.54 602 ASN B N 1
ATOM 10037 C CA . ASN B 1 602 ? -35.484 35.785 -52.337 1.00 52.16 602 ASN B CA 1
ATOM 10038 C C . ASN B 1 602 ? -34.703 35.856 -53.644 1.00 57.62 602 ASN B C 1
ATOM 10039 O O . ASN B 1 602 ? -34.892 35.006 -54.525 1.00 54.60 602 ASN B O 1
ATOM 10044 N N . ARG B 1 603 ? -33.801 36.840 -53.789 1.00 53.29 603 ARG B N 1
ATOM 10045 C CA . ARG B 1 603 ? -32.963 36.835 -54.987 1.00 57.66 603 ARG B CA 1
ATOM 10046 C C . ARG B 1 603 ? -32.114 35.568 -55.048 1.00 54.71 603 ARG B C 1
ATOM 10047 O O . ARG B 1 603 ? -31.977 34.936 -56.109 1.00 54.02 603 ARG B O 1
ATOM 10055 N N . ILE B 1 604 ? -31.572 35.147 -53.911 1.00 49.02 604 ILE B N 1
ATOM 10056 C CA . ILE B 1 604 ? -30.730 33.956 -53.955 1.00 56.17 604 ILE B CA 1
ATOM 10057 C C . ILE B 1 604 ? -31.576 32.711 -54.231 1.00 55.11 604 ILE B C 1
ATOM 10058 O O . ILE B 1 604 ? -31.211 31.868 -55.071 1.00 56.70 604 ILE B O 1
ATOM 10063 N N . ALA B 1 605 ? -32.731 32.591 -53.559 1.00 46.76 605 ALA B N 1
ATOM 10064 C CA . ALA B 1 605 ? -33.663 31.495 -53.837 1.00 57.34 605 ALA B CA 1
ATOM 10065 C C . ALA B 1 605 ? -34.015 31.427 -55.310 1.00 50.95 605 ALA B C 1
ATOM 10066 O O . ALA B 1 605 ? -34.046 30.340 -55.893 1.00 59.24 605 ALA B O 1
ATOM 10068 N N . GLU B 1 606 ? -34.283 32.580 -55.932 1.00 58.48 606 GLU B N 1
ATOM 10069 C CA . GLU B 1 606 ? -34.548 32.608 -57.368 1.00 58.23 606 GLU B CA 1
ATOM 10070 C C . GLU B 1 606 ? -33.387 32.008 -58.135 1.00 63.06 606 GLU B C 1
ATOM 10071 O O . GLU B 1 606 ? -33.581 31.204 -59.052 1.00 67.43 606 GLU B O 1
ATOM 10077 N N . GLU B 1 607 ? -32.165 32.400 -57.768 1.00 68.60 607 GLU B N 1
ATOM 10078 C CA . GLU B 1 607 ? -30.989 31.880 -58.454 1.00 66.52 607 GLU B CA 1
ATOM 10079 C C . GLU B 1 607 ? -30.940 30.355 -58.392 1.00 63.30 607 GLU B C 1
ATOM 10080 O O . GLU B 1 607 ? -30.561 29.699 -59.369 1.00 61.24 607 GLU B O 1
ATOM 10086 N N . VAL B 1 608 ? -31.329 29.764 -57.255 1.00 62.90 608 VAL B N 1
ATOM 10087 C CA . VAL B 1 608 ? -31.262 28.305 -57.138 1.00 62.29 608 VAL B CA 1
ATOM 10088 C C . VAL B 1 608 ? -32.581 27.613 -57.488 1.00 68.10 608 VAL B C 1
ATOM 10089 O O . VAL B 1 608 ? -32.674 26.382 -57.382 1.00 69.69 608 VAL B O 1
ATOM 10093 N N . GLY B 1 609 ? -33.594 28.355 -57.923 1.00 59.81 609 GLY B N 1
ATOM 10094 C CA . GLY B 1 609 ? -34.858 27.734 -58.257 1.00 66.55 609 GLY B CA 1
ATOM 10095 C C . GLY B 1 609 ? -35.665 27.274 -57.064 1.00 66.11 609 GLY B C 1
ATOM 10096 O O . GLY B 1 609 ? -36.430 26.319 -57.178 1.00 65.35 609 GLY B O 1
ATOM 10097 N N . ASN B 1 610 ? -35.505 27.917 -55.915 1.00 59.68 610 ASN B N 1
ATOM 10098 C CA . ASN B 1 610 ? -36.300 27.614 -54.732 1.00 58.75 610 ASN B CA 1
ATOM 10099 C C . ASN B 1 610 ? -37.427 28.637 -54.655 1.00 62.61 610 ASN B C 1
ATOM 10100 O O . ASN B 1 610 ? -37.168 29.839 -54.543 1.00 57.43 610 ASN B O 1
ATOM 10105 N N . THR B 1 611 ? -38.673 28.156 -54.727 1.00 62.10 611 THR B N 1
ATOM 10106 C CA . THR B 1 611 ? -39.856 29.007 -54.766 1.00 57.07 611 THR B CA 1
ATOM 10107 C C . THR B 1 611 ? -40.520 29.189 -53.408 1.00 55.58 611 THR B C 1
ATOM 10108 O O . THR B 1 611 ? -41.499 29.927 -53.317 1.00 60.36 611 THR B O 1
ATOM 10112 N N . SER B 1 612 ? -40.013 28.563 -52.347 1.00 58.12 612 SER B N 1
ATOM 10113 C CA . SER B 1 612 ? -40.790 28.470 -51.117 1.00 46.01 612 SER B CA 1
ATOM 10114 C C . SER B 1 612 ? -40.827 29.757 -50.297 1.00 54.78 612 SER B C 1
ATOM 10115 O O . SER B 1 612 ? -41.616 29.834 -49.345 1.00 56.41 612 SER B O 1
ATOM 10118 N N . VAL B 1 613 ? -39.997 30.753 -50.603 1.00 47.79 613 VAL B N 1
ATOM 10119 C CA . VAL B 1 613 ? -39.958 31.981 -49.811 1.00 52.07 613 VAL B CA 1
ATOM 10120 C C . VAL B 1 613 ? -40.479 33.173 -50.577 1.00 49.50 613 VAL B C 1
ATOM 10121 O O . VAL B 1 613 ? -40.450 34.294 -50.055 1.00 48.76 613 VAL B O 1
ATOM 10125 N N . SER B 1 614 ? -40.939 32.974 -51.806 1.00 48.21 614 SER B N 1
ATOM 10126 C CA . SER B 1 614 ? -41.557 34.048 -52.565 1.00 54.84 614 SER B CA 1
ATOM 10127 C C . SER B 1 614 ? -42.800 34.564 -51.842 1.00 60.24 614 SER B C 1
ATOM 10128 O O . SER B 1 614 ? -43.560 33.803 -51.232 1.00 59.26 614 SER B O 1
ATOM 10131 N N . GLY B 1 615 ? -42.999 35.872 -51.887 1.00 57.84 615 GLY B N 1
ATOM 10132 C CA . GLY B 1 615 ? -44.101 36.483 -51.182 1.00 45.64 615 GLY B CA 1
ATOM 10133 C C . GLY B 1 615 ? -43.777 36.951 -49.776 1.00 52.93 615 GLY B C 1
ATOM 10134 O O . GLY B 1 615 ? -44.501 37.784 -49.243 1.00 49.61 615 GLY B O 1
ATOM 10135 N N . LEU B 1 616 ? -42.686 36.475 -49.168 1.00 42.88 616 LEU B N 1
ATOM 10136 C CA . LEU B 1 616 ? -42.446 36.820 -47.769 1.00 41.98 616 LEU B CA 1
ATOM 10137 C C . LEU B 1 616 ? -42.079 38.288 -47.604 1.00 45.40 616 LEU B C 1
ATOM 10138 O O . LEU B 1 616 ? -42.475 38.911 -46.613 1.00 45.03 616 LEU B O 1
ATOM 10143 N N . THR B 1 617 ? -41.364 38.864 -48.574 1.00 44.00 617 THR B N 1
ATOM 10144 C CA . THR B 1 617 ? -40.752 40.174 -48.377 1.00 42.08 617 THR B CA 1
ATOM 10145 C C . THR B 1 617 ? -41.785 41.286 -48.223 1.00 42.40 617 THR B C 1
ATOM 10146 O O . THR B 1 617 ? -41.644 42.148 -47.344 1.00 41.35 617 THR B O 1
ATOM 10150 N N . GLU B 1 618 ? -42.805 41.313 -49.096 1.00 39.98 618 GLU B N 1
ATOM 10151 C CA . GLU B 1 618 ? -43.832 42.352 -49.017 1.00 45.42 618 GLU B CA 1
ATOM 10152 C C . GLU B 1 618 ? -44.664 42.211 -47.738 1.00 46.16 618 GLU B C 1
ATOM 10153 O O . GLU B 1 618 ? -45.084 43.219 -47.136 1.00 44.67 618 GLU B O 1
ATOM 10159 N N . ARG B 1 619 ? -44.894 40.971 -47.297 1.00 44.12 619 ARG B N 1
ATOM 10160 C CA . ARG B 1 619 ? -45.568 40.772 -46.021 1.00 46.23 619 ARG B CA 1
ATOM 10161 C C . ARG B 1 619 ? -44.735 41.348 -44.888 1.00 50.08 619 ARG B C 1
ATOM 10162 O O . ARG B 1 619 ? -45.276 42.023 -44.002 1.00 44.98 619 ARG B O 1
ATOM 10170 N N . ILE B 1 620 ? -43.408 41.121 -44.917 1.00 44.63 620 ILE B N 1
ATOM 10171 C CA . ILE B 1 620 ? -42.541 41.712 -43.896 1.00 39.52 620 ILE B CA 1
ATOM 10172 C C . ILE B 1 620 ? -42.611 43.230 -43.965 1.00 41.42 620 ILE B C 1
ATOM 10173 O O . ILE B 1 620 ? -42.702 43.908 -42.936 1.00 36.51 620 ILE B O 1
ATOM 10178 N N . LYS B 1 621 ? -42.572 43.784 -45.180 1.00 34.96 621 LYS B N 1
ATOM 10179 C CA . LYS B 1 621 ? -42.627 45.233 -45.347 1.00 41.08 621 LYS B CA 1
ATOM 10180 C C . LYS B 1 621 ? -43.854 45.844 -44.668 1.00 44.43 621 LYS B C 1
ATOM 10181 O O . LYS B 1 621 ? -43.761 46.905 -44.042 1.00 41.10 621 LYS B O 1
ATOM 10187 N N . HIS B 1 622 ? -45.022 45.214 -44.806 1.00 36.93 622 HIS B N 1
ATOM 10188 C CA . HIS B 1 622 ? -46.227 45.852 -44.291 1.00 40.55 622 HIS B CA 1
ATOM 10189 C C . HIS B 1 622 ? -46.743 45.246 -42.994 1.00 41.17 622 HIS B C 1
ATOM 10190 O O . HIS B 1 622 ? -47.608 45.856 -42.346 1.00 39.73 622 HIS B O 1
ATOM 10197 N N . GLY B 1 623 ? -46.234 44.078 -42.598 1.00 36.59 623 GLY B N 1
ATOM 10198 C CA . GLY B 1 623 ? -46.765 43.362 -41.457 1.00 37.15 623 GLY B CA 1
ATOM 10199 C C . GLY B 1 623 ? -48.195 42.861 -41.645 1.00 43.11 623 GLY B C 1
ATOM 10200 O O . GLY B 1 623 ? -49.030 43.052 -40.757 1.00 42.31 623 GLY B O 1
ATOM 10201 N N . VAL B 1 624 ? -48.498 42.209 -42.772 1.00 36.53 624 VAL B N 1
ATOM 10202 C CA . VAL B 1 624 ? -49.857 41.763 -43.066 1.00 46.99 624 VAL B CA 1
ATOM 10203 C C . VAL B 1 624 ? -49.834 40.350 -43.624 1.00 47.83 624 VAL B C 1
ATOM 10204 O O . VAL B 1 624 ? -48.850 39.900 -44.213 1.00 44.25 624 VAL B O 1
ATOM 10208 N N . LYS B 1 625 ? -50.963 39.665 -43.470 1.00 44.07 625 LYS B N 1
ATOM 10209 C CA . LYS B 1 625 ? -51.189 38.451 -44.231 1.00 45.06 625 LYS B CA 1
ATOM 10210 C C . LYS B 1 625 ? -51.424 38.802 -45.697 1.00 49.88 625 LYS B C 1
ATOM 10211 O O . LYS B 1 625 ? -51.744 39.940 -46.053 1.00 48.12 625 LYS B O 1
ATOM 10217 N N . GLU B 1 626 ? -51.254 37.797 -46.552 1.00 49.65 626 GLU B N 1
ATOM 10218 C CA . GLU B 1 626 ? -51.233 38.038 -47.990 1.00 53.79 626 GLU B CA 1
ATOM 10219 C C . GLU B 1 626 ? -52.542 38.659 -48.498 1.00 54.98 626 GLU B C 1
ATOM 10220 O O . GLU B 1 626 ? -52.513 39.497 -49.409 1.00 54.36 626 GLU B O 1
ATOM 10226 N N . GLU B 1 627 ? -53.685 38.315 -47.885 1.00 50.88 627 GLU B N 1
ATOM 10227 C CA . GLU B 1 627 ? -54.979 38.856 -48.322 1.00 54.22 627 GLU B CA 1
ATOM 10228 C C . GLU B 1 627 ? -55.029 40.386 -48.280 1.00 51.22 627 GLU B C 1
ATOM 10229 O O . GLU B 1 627 ? -55.829 40.994 -49.002 1.00 48.77 627 GLU B O 1
ATOM 10235 N N . LEU B 1 628 ? -54.209 41.022 -47.434 1.00 46.90 628 LEU B N 1
ATOM 10236 C CA . LEU B 1 628 ? -54.204 42.475 -47.294 1.00 51.06 628 LEU B CA 1
ATOM 10237 C C . LEU B 1 628 ? -53.287 43.185 -48.282 1.00 51.56 628 LEU B C 1
ATOM 10238 O O . LEU B 1 628 ? -53.309 44.424 -48.341 1.00 48.92 628 LEU B O 1
ATOM 10243 N N . LEU B 1 629 ? -52.502 42.441 -49.069 1.00 53.72 629 LEU B N 1
ATOM 10244 C CA . LEU B 1 629 ? -51.437 43.064 -49.852 1.00 55.64 629 LEU B CA 1
ATOM 10245 C C . LEU B 1 629 ? -51.998 44.126 -50.786 1.00 57.17 629 LEU B C 1
ATOM 10246 O O . LEU B 1 629 ? -51.507 45.263 -50.820 1.00 59.04 629 LEU B O 1
ATOM 10251 N N . GLU B 1 630 ? -53.094 43.798 -51.480 1.00 58.23 630 GLU B N 1
ATOM 10252 C CA . GLU B 1 630 ? -53.712 44.749 -52.399 1.00 58.46 630 GLU B CA 1
ATOM 10253 C C . GLU B 1 630 ? -54.062 46.057 -51.701 1.00 53.03 630 GLU B C 1
ATOM 10254 O O . GLU B 1 630 ? -53.793 47.141 -52.230 1.00 60.15 630 GLU B O 1
ATOM 10260 N N . LEU B 1 631 ? -54.641 45.983 -50.508 1.00 48.45 631 LEU B N 1
ATOM 10261 C CA . LEU B 1 631 ? -55.026 47.218 -49.830 1.00 50.97 631 LEU B CA 1
ATOM 10262 C C . LEU B 1 631 ? -53.798 47.982 -49.363 1.00 57.17 631 LEU B C 1
ATOM 10263 O O . LEU B 1 631 ? -53.758 49.219 -49.401 1.00 55.36 631 LEU B O 1
ATOM 10268 N N . VAL B 1 632 ? -52.778 47.258 -48.920 1.00 49.79 632 VAL B N 1
ATOM 10269 C CA . VAL B 1 632 ? -51.710 47.950 -48.222 1.00 52.71 632 VAL B CA 1
ATOM 10270 C C . VAL B 1 632 ? -50.762 48.600 -49.219 1.00 55.69 632 VAL B C 1
ATOM 10271 O O . VAL B 1 632 ? -50.027 49.535 -48.862 1.00 54.91 632 VAL B O 1
ATOM 10275 N N . ARG B 1 633 ? -50.843 48.167 -50.483 1.00 52.16 633 ARG B N 1
ATOM 10276 C CA . ARG B 1 633 ? -50.163 48.833 -51.585 1.00 60.79 633 ARG B CA 1
ATOM 10277 C C . ARG B 1 633 ? -50.652 50.263 -51.780 1.00 63.94 633 ARG B C 1
ATOM 10278 O O . ARG B 1 633 ? -49.914 51.101 -52.314 1.00 70.68 633 ARG B O 1
ATOM 10286 N N . ILE B 1 634 ? -51.884 50.559 -51.366 1.00 52.11 634 ILE B N 1
ATOM 10287 C CA . ILE B 1 634 ? -52.436 51.900 -51.526 1.00 61.85 634 ILE B CA 1
ATOM 10288 C C . ILE B 1 634 ? -51.769 52.844 -50.538 1.00 54.82 634 ILE B C 1
ATOM 10289 O O . ILE B 1 634 ? -51.526 52.489 -49.381 1.00 62.72 634 ILE B O 1
ATOM 10294 N N . ARG B 1 635 ? -51.463 54.057 -50.989 1.00 62.28 635 ARG B N 1
ATOM 10295 C CA . ARG B 1 635 ? -50.852 55.039 -50.103 1.00 62.74 635 ARG B CA 1
ATOM 10296 C C . ARG B 1 635 ? -51.807 55.416 -48.974 1.00 69.89 635 ARG B C 1
ATOM 10297 O O . ARG B 1 635 ? -53.006 55.640 -49.201 1.00 63.86 635 ARG B O 1
ATOM 10305 N N . HIS B 1 636 ? -51.256 55.488 -47.753 1.00 59.90 636 HIS B N 1
ATOM 10306 C CA . HIS B 1 636 ? -51.923 55.791 -46.474 1.00 57.47 636 HIS B CA 1
ATOM 10307 C C . HIS B 1 636 ? -52.725 54.622 -45.921 1.00 57.95 636 HIS B C 1
ATOM 10308 O O . HIS B 1 636 ? -53.416 54.797 -44.909 1.00 57.67 636 HIS B O 1
ATOM 10315 N N . ILE B 1 637 ? -52.659 53.446 -46.535 1.00 54.76 637 ILE B N 1
ATOM 10316 C CA . ILE B 1 637 ? -53.239 52.230 -45.983 1.00 51.15 637 ILE B CA 1
ATOM 10317 C C . ILE B 1 637 ? -52.093 51.359 -45.477 1.00 52.78 637 ILE B C 1
ATOM 10318 O O . ILE B 1 637 ? -51.282 50.859 -46.267 1.00 56.47 637 ILE B O 1
ATOM 10323 N N . GLY B 1 638 ? -52.018 51.184 -44.154 1.00 55.65 638 GLY B N 1
ATOM 10324 C CA . GLY B 1 638 ? -51.138 50.221 -43.533 1.00 44.63 638 GLY B CA 1
ATOM 10325 C C . GLY B 1 638 ? -51.920 49.026 -42.996 1.00 48.26 638 GLY B C 1
ATOM 10326 O O . GLY B 1 638 ? -53.082 48.818 -43.321 1.00 48.26 638 GLY B O 1
ATOM 10327 N N . ARG B 1 639 ? -51.241 48.254 -42.133 1.00 40.12 639 ARG B N 1
ATOM 10328 C CA . ARG B 1 639 ? -51.818 46.990 -41.662 1.00 38.93 639 ARG B CA 1
ATOM 10329 C C . ARG B 1 639 ? -53.130 47.205 -40.904 1.00 38.59 639 ARG B C 1
ATOM 10330 O O . ARG B 1 639 ? -54.077 46.428 -41.069 1.00 45.63 639 ARG B O 1
ATOM 10338 N N . VAL B 1 640 ? -53.207 48.253 -40.071 1.00 39.06 640 VAL B N 1
ATOM 10339 C CA . VAL B 1 640 ? -54.402 48.470 -39.254 1.00 41.77 640 VAL B CA 1
ATOM 10340 C C . VAL B 1 640 ? -55.572 48.910 -40.129 1.00 43.33 640 VAL B C 1
ATOM 10341 O O . VAL B 1 640 ? -56.663 48.331 -40.083 1.00 43.33 640 VAL B O 1
ATOM 10345 N N . ARG B 1 641 ? -55.359 49.933 -40.950 1.00 46.72 641 ARG B N 1
ATOM 10346 C CA . ARG B 1 641 ? -56.431 50.389 -41.827 1.00 47.61 641 ARG B CA 1
ATOM 10347 C C . ARG B 1 641 ? -56.841 49.298 -42.807 1.00 49.86 641 ARG B C 1
ATOM 10348 O O . ARG B 1 641 ? -58.038 49.093 -43.061 1.00 48.24 641 ARG B O 1
ATOM 10356 N N . ALA B 1 642 ? -55.861 48.585 -43.360 1.00 47.51 642 ALA B N 1
ATOM 10357 C CA . ALA B 1 642 ? -56.174 47.531 -44.311 1.00 48.46 642 ALA B CA 1
ATOM 10358 C C . ALA B 1 642 ? -57.040 46.461 -43.670 1.00 42.87 642 ALA B C 1
ATOM 10359 O O . ALA B 1 642 ? -58.016 46.014 -44.278 1.00 46.70 642 ALA B O 1
ATOM 10361 N N . ARG B 1 643 ? -56.693 46.027 -42.450 1.00 43.63 643 ARG B N 1
ATOM 10362 C CA . ARG B 1 643 ? -57.477 44.964 -41.820 1.00 49.53 643 ARG B CA 1
ATOM 10363 C C . ARG B 1 643 ? -58.893 45.441 -41.503 1.00 51.89 643 ARG B C 1
ATOM 10364 O O . ARG B 1 643 ? -59.864 44.700 -41.720 1.00 48.96 643 ARG B O 1
ATOM 10372 N N . LYS B 1 644 ? -59.029 46.689 -41.027 1.00 50.43 644 LYS B N 1
ATOM 10373 C CA . LYS B 1 644 ? -60.356 47.248 -40.764 1.00 44.82 644 LYS B CA 1
ATOM 10374 C C . LYS B 1 644 ? -61.202 47.285 -42.038 1.00 52.24 644 LYS B C 1
ATOM 10375 O O . LYS B 1 644 ? -62.382 46.893 -42.032 1.00 50.87 644 LYS B O 1
ATOM 10378 N N . LEU B 1 645 ? -60.606 47.722 -43.151 1.00 50.59 645 LEU B N 1
ATOM 10379 C CA . LEU B 1 645 ? -61.353 47.807 -44.401 1.00 47.65 645 LEU B CA 1
ATOM 10380 C C . LEU B 1 645 ? -61.735 46.420 -44.909 1.00 53.71 645 LEU B C 1
ATOM 10381 O O . LEU B 1 645 ? -62.894 46.172 -45.271 1.00 52.63 645 LEU B O 1
ATOM 10386 N N . TYR B 1 646 ? -60.784 45.488 -44.890 1.00 49.93 646 TYR B N 1
ATOM 10387 C CA . TYR B 1 646 ? -61.029 44.144 -45.402 1.00 53.25 646 TYR B CA 1
ATOM 10388 C C . TYR B 1 646 ? -62.114 43.418 -44.607 1.00 52.73 646 TYR B C 1
ATOM 10389 O O . TYR B 1 646 ? -62.932 42.691 -45.183 1.00 50.61 646 TYR B O 1
ATOM 10398 N N . ASN B 1 647 ? -62.105 43.559 -43.279 1.00 47.92 647 ASN B N 1
ATOM 10399 C CA . ASN B 1 647 ? -63.112 42.893 -42.461 1.00 49.90 647 ASN B CA 1
ATOM 10400 C C . ASN B 1 647 ? -64.513 43.460 -42.682 1.00 53.38 647 ASN B C 1
ATOM 10401 O O . ASN B 1 647 ? -65.490 42.772 -42.386 1.00 54.89 647 ASN B O 1
ATOM 10406 N N . ALA B 1 648 ? -64.635 44.700 -43.156 1.00 52.52 648 ALA B N 1
ATOM 10407 C CA . ALA B 1 648 ? -65.926 45.277 -43.513 1.00 49.90 648 ALA B CA 1
ATOM 10408 C C . ALA B 1 648 ? -66.256 45.047 -44.981 1.00 61.28 648 ALA B C 1
ATOM 10409 O O . ALA B 1 648 ? -67.194 45.662 -45.510 1.00 51.29 648 ALA B O 1
ATOM 10411 N N . GLY B 1 649 ? -65.497 44.178 -45.651 1.00 58.92 649 GLY B N 1
ATOM 10412 C CA . GLY B 1 649 ? -65.765 43.868 -47.038 1.00 58.38 649 GLY B CA 1
ATOM 10413 C C . GLY B 1 649 ? -65.237 44.873 -48.032 1.00 63.60 649 GLY B C 1
ATOM 10414 O O . GLY B 1 649 ? -65.697 44.889 -49.174 1.00 66.22 649 GLY B O 1
ATOM 10415 N N . ILE B 1 650 ? -64.290 45.723 -47.642 1.00 57.08 650 ILE B N 1
ATOM 10416 C CA . ILE B 1 650 ? -63.698 46.694 -48.557 1.00 60.30 650 ILE B CA 1
ATOM 10417 C C . ILE B 1 650 ? -62.269 46.235 -48.797 1.00 59.34 650 ILE B C 1
ATOM 10418 O O . ILE B 1 650 ? -61.411 46.332 -47.905 1.00 52.79 650 ILE B O 1
ATOM 10423 N N . ARG B 1 651 ? -62.025 45.695 -49.998 1.00 59.22 651 ARG B N 1
ATOM 10424 C CA . ARG B 1 651 ? -60.885 44.817 -50.222 1.00 62.15 651 ARG B CA 1
ATOM 10425 C C . ARG B 1 651 ? -59.932 45.281 -51.313 1.00 66.31 651 ARG B C 1
ATOM 10426 O O . ARG B 1 651 ? -58.894 44.632 -51.511 1.00 62.51 651 ARG B O 1
ATOM 10434 N N . ASN B 1 652 ? -60.231 46.382 -52.005 1.00 68.77 652 ASN B N 1
ATOM 10435 C CA . ASN B 1 652 ? -59.331 46.930 -53.016 1.00 64.43 652 ASN B CA 1
ATOM 10436 C C . ASN B 1 652 ? -59.716 48.382 -53.283 1.00 68.41 652 ASN B C 1
ATOM 10437 O O . ASN B 1 652 ? -60.678 48.906 -52.718 1.00 70.38 652 ASN B O 1
ATOM 10442 N N . ALA B 1 653 ? -58.957 49.025 -54.175 1.00 67.91 653 ALA B N 1
ATOM 10443 C CA . ALA B 1 653 ? -59.112 50.460 -54.403 1.00 66.59 653 ALA B CA 1
ATOM 10444 C C . ALA B 1 653 ? -60.459 50.776 -55.025 1.00 70.49 653 ALA B C 1
ATOM 10445 O O . ALA B 1 653 ? -61.061 51.824 -54.725 1.00 79.81 653 ALA B O 1
ATOM 10447 N N . GLU B 1 654 ? -60.955 49.873 -55.873 1.00 77.52 654 GLU B N 1
ATOM 10448 C CA . GLU B 1 654 ? -62.291 50.037 -56.428 1.00 80.99 654 GLU B CA 1
ATOM 10449 C C . GLU B 1 654 ? -63.339 50.078 -55.322 1.00 76.59 654 GLU B C 1
ATOM 10450 O O . GLU B 1 654 ? -64.232 50.936 -55.338 1.00 79.27 654 GLU B O 1
ATOM 10452 N N . ASP B 1 655 ? -63.236 49.171 -54.344 1.00 70.38 655 ASP B N 1
ATOM 10453 C CA . ASP B 1 655 ? -64.190 49.168 -53.239 1.00 73.83 655 ASP B CA 1
ATOM 10454 C C . ASP B 1 655 ? -64.127 50.477 -52.471 1.00 74.56 655 ASP B C 1
ATOM 10455 O O . ASP B 1 655 ? -65.163 51.031 -52.077 1.00 69.80 655 ASP B O 1
ATOM 10460 N N . ILE B 1 656 ? -62.915 50.984 -52.250 1.00 68.95 656 ILE B N 1
ATOM 10461 C CA . ILE B 1 656 ? -62.744 52.216 -51.489 1.00 70.24 656 ILE B CA 1
ATOM 10462 C C . ILE B 1 656 ? -63.461 53.367 -52.177 1.00 70.44 656 ILE B C 1
ATOM 10463 O O . ILE B 1 656 ? -64.211 54.124 -51.544 1.00 71.38 656 ILE B O 1
ATOM 10468 N N . VAL B 1 657 ? -63.236 53.526 -53.485 1.00 73.07 657 VAL B N 1
ATOM 10469 C CA . VAL B 1 657 ? -63.870 54.660 -54.154 1.00 81.18 657 VAL B CA 1
ATOM 10470 C C . VAL B 1 657 ? -65.376 54.454 -54.266 1.00 76.80 657 VAL B C 1
ATOM 10471 O O . VAL B 1 657 ? -66.138 55.422 -54.203 1.00 76.79 657 VAL B O 1
ATOM 10475 N N . ARG B 1 658 ? -65.837 53.209 -54.405 1.00 71.41 658 ARG B N 1
ATOM 10476 C CA . ARG B 1 658 ? -67.268 52.969 -54.497 1.00 73.72 658 ARG B CA 1
ATOM 10477 C C . ARG B 1 658 ? -67.963 53.095 -53.146 1.00 80.66 658 ARG B C 1
ATOM 10478 O O . ARG B 1 658 ? -69.194 53.177 -53.105 1.00 64.41 658 ARG B O 1
ATOM 10480 N N . HIS B 1 659 ? -67.220 53.095 -52.042 1.00 69.97 659 HIS B N 1
ATOM 10481 C CA . HIS B 1 659 ? -67.852 53.206 -50.732 1.00 68.02 659 HIS B CA 1
ATOM 10482 C C . HIS B 1 659 ? -67.172 54.267 -49.881 1.00 65.34 659 HIS B C 1
ATOM 10483 O O . HIS B 1 659 ? -66.991 54.090 -48.672 1.00 65.39 659 HIS B O 1
ATOM 10490 N N . ARG B 1 660 ? -66.736 55.352 -50.517 1.00 67.70 660 ARG B N 1
ATOM 10491 C CA . ARG B 1 660 ? -66.127 56.497 -49.838 1.00 76.07 660 ARG B CA 1
ATOM 10492 C C . ARG B 1 660 ? -66.714 56.821 -48.467 1.00 75.35 660 ARG B C 1
ATOM 10493 O O . ARG B 1 660 ? -65.963 57.071 -47.519 1.00 68.77 660 ARG B O 1
ATOM 10501 N N . GLU B 1 661 ? -68.041 56.824 -48.341 1.00 78.78 661 GLU B N 1
ATOM 10502 C CA . GLU B 1 661 ? -68.663 57.214 -47.076 1.00 67.17 661 GLU B CA 1
ATOM 10503 C C . GLU B 1 661 ? -68.392 56.190 -45.978 1.00 65.18 661 GLU B C 1
ATOM 10504 O O . GLU B 1 661 ? -68.041 56.545 -44.841 1.00 64.94 661 GLU B O 1
ATOM 10510 N N . LYS B 1 662 ? -68.544 54.910 -46.305 1.00 61.65 662 LYS B N 1
ATOM 10511 C CA . LYS B 1 662 ? -68.202 53.861 -45.356 1.00 64.35 662 LYS B CA 1
ATOM 10512 C C . LYS B 1 662 ? -66.714 53.901 -45.002 1.00 62.02 662 LYS B C 1
ATOM 10513 O O . LYS B 1 662 ? -66.338 53.697 -43.839 1.00 56.02 662 LYS B O 1
ATOM 10519 N N . VAL B 1 663 ? -65.850 54.168 -45.990 1.00 61.75 663 VAL B N 1
ATOM 10520 C CA . VAL B 1 663 ? -64.417 54.256 -45.700 1.00 63.61 663 VAL B CA 1
ATOM 10521 C C . VAL B 1 663 ? -64.148 55.393 -44.723 1.00 59.17 663 VAL B C 1
ATOM 10522 O O . VAL B 1 663 ? -63.409 55.233 -43.741 1.00 59.31 663 VAL B O 1
ATOM 10526 N N . ALA B 1 664 ? -64.756 56.554 -44.975 1.00 59.08 664 ALA B N 1
ATOM 10527 C CA . ALA B 1 664 ? -64.577 57.697 -44.090 1.00 63.47 664 ALA B CA 1
ATOM 10528 C C . ALA B 1 664 ? -64.993 57.349 -42.676 1.00 61.53 664 ALA B C 1
ATOM 10529 O O . ALA B 1 664 ? -64.313 57.716 -41.709 1.00 69.30 664 ALA B O 1
ATOM 10531 N N . SER B 1 665 ? -66.093 56.610 -42.539 1.00 60.62 665 SER B N 1
ATOM 10532 C CA . SER B 1 665 ? -66.518 56.166 -41.217 1.00 54.43 665 SER B CA 1
ATOM 10533 C C . SER B 1 665 ? -65.505 55.204 -40.595 1.00 63.24 665 SER B C 1
ATOM 10534 O O . SER B 1 665 ? -65.275 55.238 -39.384 1.00 61.64 665 SER B O 1
ATOM 10537 N N . LEU B 1 666 ? -64.891 54.334 -41.402 1.00 59.54 666 LEU B N 1
ATOM 10538 C CA . LEU B 1 666 ? -64.087 53.264 -40.813 1.00 54.10 666 LEU B CA 1
ATOM 10539 C C . LEU B 1 666 ? -62.682 53.723 -40.429 1.00 58.20 666 LEU B C 1
ATOM 10540 O O . LEU B 1 666 ? -62.129 53.252 -39.426 1.00 60.55 666 LEU B O 1
ATOM 10545 N N . ILE B 1 667 ? -62.063 54.610 -41.211 1.00 62.59 667 ILE B N 1
ATOM 10546 C CA . ILE B 1 667 ? -60.672 54.967 -40.948 1.00 59.75 667 ILE B CA 1
ATOM 10547 C C . ILE B 1 667 ? -60.481 56.464 -40.741 1.00 61.85 667 ILE B C 1
ATOM 10548 O O . ILE B 1 667 ? -59.344 56.925 -40.618 1.00 64.31 667 ILE B O 1
ATOM 10553 N N . GLY B 1 668 ? -61.563 57.238 -40.709 1.00 62.12 668 GLY B N 1
ATOM 10554 C CA . GLY B 1 668 ? -61.442 58.678 -40.602 1.00 61.07 668 GLY B CA 1
ATOM 10555 C C . GLY B 1 668 ? -61.669 59.416 -41.909 1.00 69.20 668 GLY B C 1
ATOM 10556 O O . GLY B 1 668 ? -61.154 59.027 -42.964 1.00 71.32 668 GLY B O 1
ATOM 10557 N N . ARG B 1 669 ? -62.424 60.513 -41.836 1.00 69.77 669 ARG B N 1
ATOM 10558 C CA . ARG B 1 669 ? -62.801 61.250 -43.037 1.00 64.48 669 ARG B CA 1
ATOM 10559 C C . ARG B 1 669 ? -61.593 61.897 -43.708 1.00 77.57 669 ARG B C 1
ATOM 10560 O O . ARG B 1 669 ? -61.475 61.860 -44.937 1.00 75.93 669 ARG B O 1
ATOM 10568 N N . GLY B 1 670 ? -60.689 62.498 -42.926 1.00 70.79 670 GLY B N 1
ATOM 10569 C CA . GLY B 1 670 ? -59.494 63.085 -43.518 1.00 79.56 670 GLY B CA 1
ATOM 10570 C C . GLY B 1 670 ? -58.562 62.046 -44.116 1.00 77.81 670 GLY B C 1
ATOM 10571 O O . GLY B 1 670 ? -58.044 62.221 -45.229 1.00 72.25 670 GLY B O 1
ATOM 10572 N N . ILE B 1 671 ? -58.339 60.947 -43.388 1.00 73.33 671 ILE B N 1
ATOM 10573 C CA . ILE B 1 671 ? -57.581 59.827 -43.938 1.00 69.28 671 ILE B CA 1
ATOM 10574 C C . ILE B 1 671 ? -58.226 59.343 -45.230 1.00 77.20 671 ILE B C 1
ATOM 10575 O O . ILE B 1 671 ? -57.548 59.146 -46.245 1.00 74.84 671 ILE B O 1
ATOM 10580 N N . ALA B 1 672 ? -59.548 59.138 -45.208 1.00 73.13 672 ALA B N 1
ATOM 10581 C CA . ALA B 1 672 ? -60.233 58.620 -46.387 1.00 73.37 672 ALA B CA 1
ATOM 10582 C C . ALA B 1 672 ? -60.116 59.588 -47.553 1.00 77.61 672 ALA B C 1
ATOM 10583 O O . ALA B 1 672 ? -59.991 59.170 -48.708 1.00 79.47 672 ALA B O 1
ATOM 10585 N N . GLU B 1 673 ? -60.158 60.888 -47.271 1.00 82.46 673 GLU B N 1
ATOM 10586 C CA . GLU B 1 673 ? -59.953 61.875 -48.323 1.00 87.82 673 GLU B CA 1
ATOM 10587 C C . GLU B 1 673 ? -58.570 61.728 -48.940 1.00 83.15 673 GLU B C 1
ATOM 10588 O O . GLU B 1 673 ? -58.425 61.702 -50.169 1.00 83.34 673 GLU B O 1
ATOM 10594 N N . ARG B 1 674 ? -57.539 61.610 -48.093 1.00 78.10 674 ARG B N 1
ATOM 10595 C CA . ARG B 1 674 ? -56.181 61.424 -48.610 1.00 89.34 674 ARG B CA 1
ATOM 10596 C C . ARG B 1 674 ? -56.084 60.160 -49.457 1.00 84.10 674 ARG B C 1
ATOM 10597 O O . ARG B 1 674 ? -55.473 60.169 -50.531 1.00 79.51 674 ARG B O 1
ATOM 10605 N N . VAL B 1 675 ? -56.700 59.071 -48.992 1.00 78.11 675 VAL B N 1
ATOM 10606 C CA . VAL B 1 675 ? -56.656 57.799 -49.709 1.00 75.56 675 VAL B CA 1
ATOM 10607 C C . VAL B 1 675 ? -57.315 57.927 -51.077 1.00 82.79 675 VAL B C 1
ATOM 10608 O O . VAL B 1 675 ? -56.783 57.456 -52.090 1.00 75.77 675 VAL B O 1
ATOM 10612 N N . VAL B 1 676 ? -58.505 58.534 -51.121 1.00 82.74 676 VAL B N 1
ATOM 10613 C CA . VAL B 1 676 ? -59.219 58.668 -52.388 1.00 84.82 676 VAL B CA 1
ATOM 10614 C C . VAL B 1 676 ? -58.425 59.541 -53.352 1.00 87.23 676 VAL B C 1
ATOM 10615 O O . VAL B 1 676 ? -58.311 59.227 -54.543 1.00 85.83 676 VAL B O 1
ATOM 10619 N N . GLU B 1 677 ? -57.851 60.642 -52.851 1.00 91.10 677 GLU B N 1
ATOM 10620 C CA . GLU B 1 677 ? -57.047 61.511 -53.709 1.00 98.01 677 GLU B CA 1
ATOM 10621 C C . GLU B 1 677 ? -55.816 60.781 -54.234 1.00 99.43 677 GLU B C 1
ATOM 10622 O O . GLU B 1 677 ? -55.402 60.991 -55.379 1.00 103.68 677 GLU B O 1
ATOM 10628 N N . GLY B 1 678 ? -55.212 59.927 -53.405 1.00 88.63 678 GLY B N 1
ATOM 10629 C CA . GLY B 1 678 ? -54.119 59.098 -53.881 1.00 81.52 678 GLY B CA 1
ATOM 10630 C C . GLY B 1 678 ? -54.546 58.140 -54.978 1.00 88.10 678 GLY B C 1
ATOM 10631 O O . GLY B 1 678 ? -53.851 57.985 -55.986 1.00 90.73 678 GLY B O 1
ATOM 10632 N N . ILE B 1 679 ? -55.695 57.484 -54.800 1.00 88.59 679 ILE B N 1
ATOM 10633 C CA . ILE B 1 679 ? -56.174 56.552 -55.821 1.00 87.01 679 ILE B CA 1
ATOM 10634 C C . ILE B 1 679 ? -56.499 57.288 -57.114 1.00 94.07 679 ILE B C 1
ATOM 10635 O O . ILE B 1 679 ? -56.362 56.727 -58.208 1.00 102.62 679 ILE B O 1
ATOM 10640 N N . SER B 1 680 ? -56.912 58.556 -57.017 1.00 97.75 680 SER B N 1
ATOM 10641 C CA . SER B 1 680 ? -57.283 59.311 -58.212 1.00 105.76 680 SER B CA 1
ATOM 10642 C C . SER B 1 680 ? -56.102 59.528 -59.155 1.00 103.15 680 SER B C 1
ATOM 10643 O O . SER B 1 680 ? -56.301 59.688 -60.365 1.00 102.15 680 SER B O 1
ATOM 10646 N N . VAL B 1 681 ? -54.881 59.537 -58.630 1.00 99.69 681 VAL B N 1
ATOM 10647 C CA . VAL B 1 681 ? -53.682 59.750 -59.433 1.00 107.02 681 VAL B CA 1
ATOM 10648 C C . VAL B 1 681 ? -53.269 58.495 -60.210 1.00 109.20 681 VAL B C 1
ATOM 10649 O O . VAL B 1 681 ? -54.101 57.668 -60.590 1.00 106.69 681 VAL B O 1
#

B-factor: mean 60.06, std 17.45, range [28.18, 156.74]

Sequence (1362 aa):
MKVEELAESISSYAVGILKEEGIEELFPPQAEAVEKVFSGKNLLLAMPTAAGKTLLAEMAMVREAIKGGKSLYVVPLRALAGEKYESFKKWEKIGLRIGISTGDYESRDEHLGDCDIIVTTSEKADSLIRNRASWIKAVSCLVVDEIHLLDSEKRGATLEILVTKMRRMMNKALRVIGLSATAPNVTEIAEWLDADYYVSDWRPVPLVEGVLCEGTLELFDGAFSTSRRVKFEEELVEECVAENGGVLVFESTRRGAEKTAVKLSAITAKYVENEGLEKAILEENEGEMSRKLAECVRKGAAFHHAGLLNGQRRVVEDAFRRGNIKVVVATPTLAAGVNLPARRVIVRSPIFGRPIKVSEYKQMAGRAGRPGMDERGEAIIIVGKRDREIAVKRYIFGEPERITSKLGVETHLRFHSLSIICDGYAKTLEELEDFFADTFFFKQNEISLSYELERVVRQQLENWGMVVEDHHLAPTKLGSLVSRLYIDPLTGFIFHDVLSRMELSDIGALHLICRTPDMERLTVRKTDSWVEEEAFRLRKELSYYPSDFSVEYDWFLSEVKTALCLKDWIEEKDEDEICAKYGIAPGDLRRIVETAEWLSNAMNRIAEEVGNTSVSGLTERIKHGVKEEELLELVRIRHIGRVRARKLYNAGIRNAEDIVRHREKVASLIGRGIAERVVEGISVKSMKVEELAESISSYAVGILKEEGIEELFPPQAEAVEKVFSGKNLLLAMPTAAGKTLLAEMAMVREAIGGKSLYVVPLRALAGEKYESFKKWEKIGLRIGISTGDYESRDEHLGDCDIIVTTSEEKADSLIRNRASWIKAVSCLVVDEIHLLDSEKRGATLEILVTKMRRMNKALRVIGLSATAPNVTEIAEWLDADYYVSDWRPVPLVEGVLCEGTLELFDGAFSTSRRVKFEELVEECVAENGGVLVFESTRRGAEKTAVKLSAITAKYVENEGLEKAILEENEGEMSRKLAECVRKGAAFHHAGLLNGQRRVVEDDAFRRGNIKVVVATPTLAAGVNLPARRVIVRSPIFGGRPIKVSEYKQMAGRAGRPGMDERGEAIIIVGKRDREIAVKRYIFGEPERITSKLGVETHLRFHSLSIICDGYAKTLEELEEDFFADTFFFKQNEISLSYELERVVRQLENWGMVVEDHHLAPTKLGSLVSRLYIDPLTGFIFHDVLSRMELSDIGALHLICRTPDMERLTVRKTDSWVEEEAFRLRKELSYYPSDFSVEYDWFLSEVKTALCLKDWIEEKDEDDEICAKYGIAPGDLRRIVETAEWLSNAMNRIAEEVGNTSVSGLTERIKHGVKEELLELVRIRHIGRVRARKLYNAGIRNAEDIVRHREKVASLIGRGIAERVVEGISV